Protein 3WZ4 (pdb70)

Solvent-accessible surface area: 51567 Å² total

Radius of gyration: 37.06 Å; Cα contacts (8 Å, |Δi|>4): 2197; chains: 8; bounding box: 114×90×54 Å

Sequence (1079 aa):
HQSDSAVLQWANQAAIAAFTYNFVNYRDELQQASSGFFTAEGWDQFLGALEQSNNLDAVKAKKLVVSAVATRAPIILQKGVLNGRYSWRRVQPILVTYQSASEFTQQNNVVTLITRVSTLNSPRGIGISQFVVGPAHQSDSAVLQWANQAAIAAFTYNFVNYRDELQQASSGFFTAEGWDQFLGALEQSNNLDAVKAKKLVVSAVATRAPIILQKGVLNGRYSWRVQPILVTYQSASEFTQQNNVVTLITRVSTLNSPRGIGISQFVVGPAGSHQSDSAVLQWANQAAIAAFTYNFVNYRDELQQASSGFFTAEGWDQFLGALEQSNNLDAVKAKKLVVSAVATRAPIILQKGVLNGRYSWRVQPILVTYQSASEFTQQNNVVTLITRVSTLNSPRGIGISQFVVGPAQSDSAVLQWANQAAIAAFTYNFVNYRDELQQASSGFFTAEGWDQFLGALEQSNNLDAVKAKKLVVSAVATRAPIILQKGVLNGRYSWRVQPILVTYQSASEFTQQNNVVTLITRVSTLNSPRGIGISQFVVGPAGSHQSDSAVLQWANQAAIAAFTYNFVNYRDELQQASSGFFTAEGWDQFLGALEQSNNLDAVKAKKLVVSAVATRAPIILQKGVLNGRYSWRVQPILVTYQSASEFTQQNNVVTLITRVSTLNSPRGIGISQFVVGPAQSDSAVLQWANQAAIAAFTYNFVNYRDELQQASSGFFTAEGWDQFLGALEQSNNLDAVKAKKLVVSAVATRAPIILQKGVLNGRYSWRVQPILVTYQSASEFTQQNNVVTLITRVSTLNSPRGIGISQFVVGPAGSHQSDSAVLQWANQAAIAAFTYNFVNYRDELQQASSGFFTAEGWDQFLGALEQSNNLDAVKAKKLVVSAVATRAPIILQKGVLNGRYSWRVQPILVTYQSASEFTQQNNVVTLITRVSTLNSPRGIGISQFVVGPASGSHQSDSAVLQWANQAAIAAFTYNFVNYRDELQQASSGFFTAEGWDQFLGALEQSNNLDAVKAKKLVVSAVATRAPIILQKGVLNGRYSWRRVQPILVTYQSASEFTQQNNVVTLITRVSTLNSPRGIGISQFVVGPA

Secondary structure (DSSP, 8-state):
---HHHHHHHHHHHHHHHT-EETTTHHHHHHHTGGGB-HHHHHHHHHHHHHSSHHHHHHHTT-EEEEEESS---EEEEEEETTEEEEEE--EEEEEE-SS-EEEEEEEE--EEE--TTT-TTSEEES---EEE-/---HHHHHHHHHHHHHHHT-EETTTHHHHHHHTGGGB-HHHHHHHHHHHHH-SHHHHHHHTT-EEEEEESS---EEEEEEETTEEEEEE--EEEEEE-SS-EEEEEEEE--EEE--TTT-TTSEEES---EEE-/-----HHHHHHHHHHHHHHHT-EETTTHHHHHHHTGGGB-HHHHHHHHHHHHHS-HHHHHHHTT-EEEEEESS---EEEEEEETTEEEEEE--EEEEEEETTEEEEEEEEE--EEE--TTT-TTSEEES---EEE-/--HHHHHHHHHHHHHHHT-EETTTHHHHHHHTGGGB-HHHHHHHHHHHHH-SHHHHHHHTT-EEEEEESS---EEEEEEETTEEEEEE--EEEEEEETTEEEEEEEEE--EEE--TTT-TTSEEES---EEE-/-----HHHHHHHHHHHHHHHT-EETTTHHHHHHTTGGGB-HHHHHHHHHHHHH-SHHHHHHHTT-EEEEEESS---EEEEEEETTEEEEEE--EEEEEEETTEEEEEEEEE--EEE--TTS-TTSEEES---EEE-/--HHHHHHHHHHHHHHHT-EETTTHHHHHHHTGGGB-HHHHHHHHHHHHHSSHHHHHHHTT-EEEEEESS---EEEEEEETTEEEEEE--EEEEEE-SS-EEEEEEEE--EEE--TTT-TTSEEES---EEE-/-----HHHHHHHHHHHHHHHT-EETTTHHHHHHHTGGGB-HHHHHHHHHHHHHSSHHHHHHHTT-EEEEEESS---EEEEEEETTEEEEEE--EEEEEE-SS-EEEEEEEE--EEE--TTTSTTSEEES---EEE--/-----HHHHHHHHHHHHHHHT-EETTTHHHHHHTTGGGB-HHHHHHHHHHHHHS-HHHHHHHTT-EEEEEESS---EEEEEEETTEEEEEE--EEEEEEETTEEEEEEEEE--EEE--TTT-TTSEEES---EEE-

Foldseek 3Di:
DDDPVRVQVLVQVLVFLLQFAALPCCVVSLVVSCLQADPLANVQSVVVVVVDCVNVCRNVVGWGKGKDDPDGKDFPDWQDDPNWTKTKIKWMWMWTDDPPDTDIFIKMWIMKTADDCVRRVVRMHGNHIDIGGD/DDDPVRVQVLVQVLVQLLFFFALPCVVVSLVVNCLQADPQANVQSVVVVVVDCVNVCRNVVGWGKGKDFPDRKDFPDWQDDPRWTKTKIKWMWMWIDDPPDTDIFIKMWIMKTADDCVRRVVRIHDNHIDMGHD/DVPDDPVGVQVLVQCLVFLLFFAALPCVVVSLVVNCLQADPLANVQVVVVVVVDCVNVCRNVVGWGKGKDFPDGKDFPDWQDDPNWTKTKIKWMKMWIDDPVDIDIAIKMWIMKTADDCVRRVVRIHGNHIDIDHD/DDPVVVQVLVQVLVFLVQFAALPCCVVSLVVNCLQADPQANVQVVVVVVVDCVNVCRNVVGWGKGKDFPDGKDFPDWQDDPRWTKTKIKWMKMWIDDPPDTDIFIKMWIMKTADDCVSRVVRIHDNHIDIGGD/DPADDPVGVQVLVQVLVQLLQFFALPCVVVSLVVNCLQADPQANVQVVVVVVVDCVNVCRNVVGWGKGKDDPDGKDFPDWQDDPNWTKTKIKWMWMWIDDPPDTDIAIKMKIIKTADDCVSHVNRMHGNHIDIGHD/DDPVVVQVLVQVLVFLLQFFALPCCPVSLVVSCLQADPLANVQVVVVVVVDCVNVCRNVVGWGKGKDDPDGKDFPDWQDDPRWTKTKIKWMWMWIDDPPDTDIFIKMKIMKTADDCVRHVVRMHDNHIDIDGD/DPADDDVGVQVLVQVLVQLLQFFALVCCVVSLVVSCLQADPLANVQSVVVVVPDCVNVVRNVVGKGKGKDDPDGKDFPDWQDDPRWTKTKIKWMKMWIDDPVDIDIFIKMWIMKTAADCVRHVNRIHDNHIDMDHPD/DVPDDPVRVQVLVQVLVFLLQFFALPCCVVSLVVNCLQADPQANVQVVVVVVVDCVNVVRNVVGKGKGKDFPDGKDFPDWQDDPNWTKTKIKWMWMWIDDPPDTDIFIKMKIIKTADDCVSRVVRIHDNHIDIGGD

Nearest PDB structures (foldseek):
  3wz4-assembly5_E  TM=1.004E+00  e=9.087E-26  Legionella pneumophila
  5cnl-assembly1_A  TM=9.088E-01  e=1.422E-11  Legionella pneumophila subsp. pneumophila str. Philadelphia 1
  3wz3-assembly1_A  TM=9.152E-01  e=1.422E-11  Plasmid R64
  4nhf-assembly1_B  TM=7.188E-01  e=2.503E-05  Bartonella grahamii as4aup
  8rtd-assembly1_b  TM=7.259E-01  e=4.965E-05  Escherichia coli

B-factor: mean 21.1, std 10.35, range [5.33, 117.61]

InterPro domains:
  IPR021055 Type-IV b secretion system, inner-membrane complex component [PF11393] (27-203)
  IPR021055 Type-IV b secretion system, inner-membrane complex component [cd16385] (74-204)

Structure (mmCIF, N/CA/C/O backbone):
data_3WZ4
#
_entry.id   3WZ4
#
_cell.length_a   145.590
_cell.length_b   207.577
_cell.length_c   58.179
_cell.angle_alpha   90.00
_cell.angle_beta   90.00
_cell.angle_gamma   90.00
#
_symmetry.space_group_name_H-M   'P 21 21 2'
#
loop_
_entity.id
_entity.type
_entity.pdbx_description
1 polymer DotI
2 non-polymer (4R)-2-METHYLPENTANE-2,4-DIOL
3 non-polymer (4S)-2-METHYL-2,4-PENTANEDIOL
4 water water
#
loop_
_atom_site.group_PDB
_atom_site.id
_atom_site.type_symbol
_atom_site.label_atom_id
_atom_site.label_alt_id
_atom_site.label_comp_id
_atom_site.label_asym_id
_atom_site.label_entity_id
_atom_site.label_seq_id
_atom_site.pdbx_PDB_ins_code
_atom_site.Cartn_x
_atom_site.Cartn_y
_atom_site.Cartn_z
_atom_site.occupancy
_atom_site.B_iso_or_equiv
_atom_site.auth_seq_id
_atom_site.auth_comp_id
_atom_site.auth_asym_id
_atom_site.auth_atom_id
_atom_site.pdbx_PDB_model_num
ATOM 1 N N . HIS A 1 3 ? 54.860 110.822 39.356 1.00 56.89 71 HIS A N 1
ATOM 2 C CA . HIS A 1 3 ? 54.697 111.800 38.287 1.00 55.34 71 HIS A CA 1
ATOM 3 C C . HIS A 1 3 ? 54.686 113.228 38.822 1.00 57.31 71 HIS A C 1
ATOM 4 O O . HIS A 1 3 ? 55.035 113.477 39.977 1.00 52.89 71 HIS A O 1
ATOM 19 N N . GLN A 1 5 ? 52.417 117.088 38.893 1.00 44.96 73 GLN A N 1
ATOM 20 C CA . GLN A 1 5 ? 51.078 117.658 38.794 1.00 40.37 73 GLN A CA 1
ATOM 21 C C . GLN A 1 5 ? 51.114 119.180 38.720 1.00 36.24 73 GLN A C 1
ATOM 22 O O . GLN A 1 5 ? 51.825 119.835 39.481 1.00 42.15 73 GLN A O 1
ATOM 28 N N . SER A 1 6 ? 50.340 119.736 37.798 1.00 31.53 74 SER A N 1
ATOM 29 C CA . SER A 1 6 ? 50.192 121.177 37.700 1.00 30.28 74 SER A CA 1
ATOM 30 C C . SER A 1 6 ? 48.843 121.579 38.285 1.00 26.18 74 SER A C 1
ATOM 31 O O . SER A 1 6 ? 47.917 120.771 38.337 1.00 24.20 74 SER A O 1
ATOM 34 N N . ASP A 1 7 ? 48.734 122.822 38.739 1.00 22.01 75 ASP A N 1
ATOM 35 C CA . ASP A 1 7 ? 47.453 123.332 39.209 1.00 20.25 75 ASP A CA 1
ATOM 36 C C . ASP A 1 7 ? 46.403 123.231 38.102 1.00 19.34 75 ASP A C 1
ATOM 37 O O . ASP A 1 7 ? 45.294 122.744 38.327 1.00 16.28 75 ASP A O 1
ATOM 42 N N . SER A 1 8 ? 46.764 123.687 36.907 1.00 19.06 76 SER A N 1
ATOM 43 C CA . SER A 1 8 ? 45.846 123.688 35.772 1.00 21.99 76 SER A CA 1
ATOM 44 C C . SER A 1 8 ? 45.453 122.271 35.381 1.00 22.35 76 SER A C 1
ATOM 45 O O . SER A 1 8 ? 44.303 122.015 35.023 1.00 24.75 76 SER A O 1
ATOM 48 N N . ALA A 1 9 ? 46.409 121.351 35.452 1.00 22.34 77 ALA A N 1
ATOM 49 C CA . ALA A 1 9 ? 46.136 119.951 35.149 1.00 21.97 77 ALA A CA 1
ATOM 50 C C . ALA A 1 9 ? 45.165 119.349 36.158 1.00 23.67 77 ALA A C 1
ATOM 51 O O . ALA A 1 9 ? 44.211 118.666 35.784 1.00 22.18 77 ALA A O 1
ATOM 53 N N . VAL A 1 10 ? 45.421 119.599 37.438 1.00 19.67 78 VAL A N 1
ATOM 54 C CA . VAL A 1 10 ? 44.559 119.102 38.505 1.00 20.47 78 VAL A CA 1
ATOM 55 C C . VAL A 1 10 ? 43.137 119.644 38.356 1.00 15.09 78 VAL A C 1
ATOM 56 O O . VAL A 1 10 ? 42.165 118.935 38.605 1.00 13.69 78 VAL A O 1
ATOM 60 N N . LEU A 1 11 ? 43.022 120.901 37.944 1.00 16.16 79 LEU A N 1
ATOM 61 C CA . LEU A 1 11 ? 41.713 121.514 37.736 1.00 16.32 79 LEU A CA 1
ATOM 62 C C . LEU A 1 11 ? 40.932 120.835 36.608 1.00 16.86 79 LEU A C 1
ATOM 63 O O . LEU A 1 11 ? 39.797 120.407 36.805 1.00 15.74 79 LEU A O 1
ATOM 68 N N . GLN A 1 12 ? 41.541 120.738 35.431 1.00 19.13 80 GLN A N 1
ATOM 69 C CA . GLN A 1 12 ? 40.897 120.071 34.304 1.00 23.81 80 GLN A CA 1
ATOM 70 C C . GLN A 1 12 ? 40.430 118.681 34.713 1.00 21.80 80 GLN A C 1
ATOM 71 O O . GLN A 1 12 ? 39.329 118.252 34.366 1.00 23.25 80 GLN A O 1
ATOM 77 N N . TRP A 1 13 ? 41.274 117.988 35.468 1.00 18.74 81 TRP A N 1
ATOM 78 C CA . TRP A 1 13 ? 40.961 116.652 35.952 1.00 17.45 81 TRP A CA 1
ATOM 79 C C . TRP A 1 13 ? 39.757 116.659 36.899 1.00 20.72 81 TRP A C 1
ATOM 80 O O . TRP A 1 13 ? 38.863 115.817 36.785 1.00 17.84 81 TRP A O 1
ATOM 91 N N . ALA A 1 14 ? 39.742 117.606 37.833 1.00 17.81 82 ALA A N 1
ATOM 92 C CA . ALA A 1 14 ? 38.639 117.734 38.781 1.00 16.21 82 ALA A CA 1
ATOM 93 C C . ALA A 1 14 ? 37.331 118.027 38.050 1.00 14.68 82 ALA A C 1
ATOM 94 O O . ALA A 1 14 ? 36.265 117.556 38.446 1.00 12.98 82 ALA A O 1
ATOM 96 N N . ASN A 1 15 ? 37.428 118.808 36.980 1.00 13.98 83 ASN A N 1
ATOM 97 C CA . ASN A 1 15 ? 36.2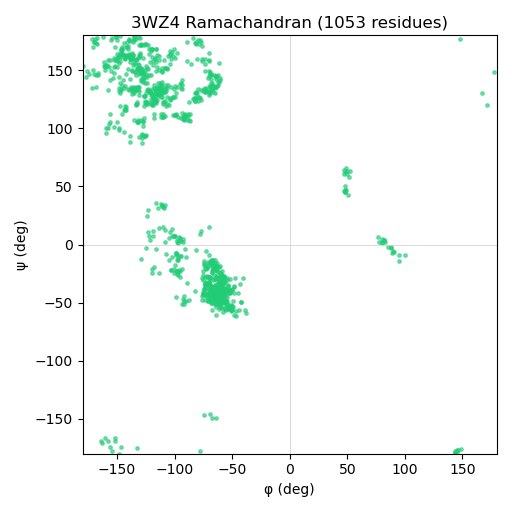87 119.105 36.127 1.00 14.78 83 ASN A CA 1
ATOM 98 C C . ASN A 1 15 ? 35.707 117.826 35.534 1.00 16.26 83 ASN A C 1
ATOM 99 O O . ASN A 1 15 ? 34.495 117.626 35.537 1.00 15.84 83 ASN A O 1
ATOM 104 N N . GLN A 1 16 ? 36.583 116.961 35.031 1.00 16.53 84 GLN A N 1
ATOM 105 C CA . GLN A 1 16 ? 36.163 115.693 34.442 1.00 17.82 84 GLN A CA 1
ATOM 106 C C . GLN A 1 16 ? 35.483 114.801 35.474 1.00 14.74 84 GLN A C 1
ATOM 107 O O . GLN A 1 16 ? 34.418 114.239 35.216 1.00 14.69 84 GLN A O 1
ATOM 113 N N . ALA A 1 17 ? 36.109 114.671 36.640 1.00 12.06 85 ALA A N 1
ATOM 114 C CA . ALA A 1 17 ? 35.598 113.803 37.695 1.00 17.58 85 ALA A CA 1
ATOM 115 C C . ALA A 1 17 ? 34.218 114.250 38.173 1.00 12.77 85 ALA A C 1
ATOM 116 O O . ALA A 1 17 ? 33.331 113.423 38.402 1.00 13.67 85 ALA A O 1
ATOM 118 N N . ALA A 1 18 ? 34.045 115.559 38.321 1.00 11.01 86 ALA A N 1
ATOM 119 C CA . ALA A 1 18 ? 32.779 116.122 38.773 1.00 11.81 86 ALA A CA 1
ATOM 120 C C . ALA A 1 18 ? 31.666 115.822 37.775 1.00 11.90 86 ALA A C 1
ATOM 121 O O . ALA A 1 18 ? 30.587 115.372 38.153 1.00 13.81 86 ALA A O 1
ATOM 123 N N . ILE A 1 19 ? 31.942 116.059 36.496 1.00 13.71 87 ILE A N 1
ATOM 124 C CA . ILE A 1 19 ? 30.963 115.809 35.445 1.00 12.07 87 ILE A CA 1
ATOM 125 C C . ILE A 1 19 ? 30.634 114.321 35.332 1.00 13.10 87 ILE A C 1
ATOM 126 O O . ILE A 1 19 ? 29.470 113.941 35.196 1.00 12.27 87 ILE A O 1
ATOM 131 N N . ALA A 1 20 ? 31.663 113.482 35.393 1.00 13.15 88 ALA A N 1
ATOM 132 C CA . ALA A 1 20 ? 31.478 112.040 35.294 1.00 12.93 88 ALA A CA 1
ATOM 133 C C . ALA A 1 20 ? 30.520 111.524 36.364 1.00 12.13 88 ALA A C 1
ATOM 134 O O . ALA A 1 20 ? 29.709 110.635 36.109 1.00 13.93 88 ALA A O 1
ATOM 136 N N . ALA A 1 21 ? 30.619 112.086 37.564 1.00 10.92 89 ALA A N 1
ATOM 137 C CA . ALA A 1 21 ? 29.767 111.674 38.673 1.00 12.65 89 ALA A CA 1
ATOM 138 C C . ALA A 1 21 ? 28.285 111.942 38.405 1.00 14.81 89 ALA A C 1
ATOM 139 O O . ALA A 1 21 ? 27.419 111.310 39.000 1.00 12.49 89 ALA A O 1
ATOM 141 N N . PHE A 1 22 ? 27.997 112.879 37.508 1.00 12.82 90 PHE A N 1
ATOM 142 C CA . PHE A 1 22 ? 26.614 113.206 37.182 1.00 15.73 90 PHE A CA 1
ATOM 143 C C . PHE A 1 22 ? 26.276 112.853 35.739 1.00 16.98 90 PHE A C 1
ATOM 144 O O . PHE A 1 22 ? 25.453 113.512 35.102 1.00 13.91 90 PHE A O 1
ATOM 152 N N . THR A 1 23 ? 26.918 111.807 35.228 1.00 13.04 91 THR A N 1
ATOM 153 C CA . THR A 1 23 ? 26.672 111.353 33.865 1.00 13.98 91 THR A CA 1
ATOM 154 C C . THR A 1 23 ? 26.363 109.859 33.861 1.00 13.58 91 THR A C 1
ATOM 155 O O . THR A 1 23 ? 27.260 109.033 33.710 1.00 15.32 91 THR A O 1
ATOM 159 N N . TYR A 1 24 ? 25.089 109.522 34.040 1.00 11.64 92 TYR A N 1
ATOM 160 C CA . TYR A 1 24 ? 24.653 108.131 34.086 1.00 12.24 92 TYR A CA 1
ATOM 161 C C . TYR A 1 24 ? 23.145 108.039 33.860 1.00 12.19 92 TYR A C 1
ATOM 162 O O . TYR A 1 24 ? 22.477 109.059 33.691 1.00 11.97 92 TYR A O 1
ATOM 171 N N . ASN A 1 25 ? 22.612 106.821 33.853 1.00 10.07 93 ASN A N 1
ATOM 172 C CA . ASN A 1 25 ? 21.180 106.623 33.632 1.00 12.29 93 ASN A CA 1
ATOM 173 C C . ASN A 1 25 ? 20.656 105.316 34.219 1.00 13.38 93 ASN A C 1
ATOM 174 O O . ASN A 1 25 ? 21.427 104.507 34.738 1.00 11.71 93 ASN A O 1
ATOM 179 N N . PHE A 1 26 ? 19.343 105.113 34.121 1.00 12.73 94 PHE A N 1
ATOM 180 C CA . PHE A 1 26 ? 18.688 103.958 34.736 1.00 13.71 94 PHE A CA 1
ATOM 181 C C . PHE A 1 26 ? 19.200 102.621 34.200 1.00 12.49 94 PHE A C 1
ATOM 182 O O . PHE A 1 26 ? 19.033 101.584 34.838 1.00 11.93 94 PHE A O 1
ATOM 190 N N . VAL A 1 27 ? 19.842 102.650 33.038 1.00 13.41 95 VAL A N 1
ATOM 191 C CA . VAL A 1 27 ? 20.359 101.424 32.440 1.00 10.45 95 VAL A CA 1
ATOM 192 C C . VAL A 1 27 ? 21.818 101.152 32.807 1.00 12.81 95 VAL A C 1
ATOM 193 O O . VAL A 1 27 ? 22.152 100.060 33.263 1.00 14.66 95 VAL A O 1
ATOM 197 N N . ASN A 1 28 ? 22.683 102.146 32.622 1.00 13.73 96 ASN A N 1
ATOM 198 C CA . ASN A 1 28 ? 24.126 101.929 32.753 1.00 15.69 96 ASN A CA 1
ATOM 199 C C . ASN A 1 28 ? 24.743 102.275 34.111 1.00 13.88 96 ASN A C 1
ATOM 200 O O . ASN A 1 28 ? 25.961 102.219 34.268 1.00 15.48 96 ASN A O 1
ATOM 205 N N . TYR A 1 29 ? 23.913 102.618 35.090 1.00 12.27 97 TYR A N 1
ATOM 206 C CA . TYR A 1 29 ? 24.417 103.150 36.360 1.00 15.79 97 TYR A CA 1
ATOM 207 C C . TYR A 1 29 ? 25.522 102.315 37.018 1.00 15.24 97 TYR A C 1
ATOM 208 O O . TYR A 1 29 ? 26.462 102.868 37.584 1.00 15.81 97 TYR A O 1
ATOM 217 N N . ARG A 1 30 ? 25.415 100.993 36.948 1.00 15.62 98 ARG A N 1
ATOM 218 C CA . ARG A 1 30 ? 26.408 100.131 37.583 1.00 18.07 98 ARG A CA 1
ATOM 219 C C . ARG A 1 30 ? 27.774 100.203 36.891 1.00 18.66 98 ARG A C 1
ATOM 220 O O . ARG A 1 30 ? 28.810 100.243 37.554 1.00 18.25 98 ARG A O 1
ATOM 228 N N . ASP A 1 31 ? 27.767 100.219 35.561 1.00 20.30 99 ASP A N 1
ATOM 229 C CA . ASP A 1 31 ? 28.999 100.332 34.783 1.00 19.32 99 ASP A CA 1
ATOM 230 C C . ASP A 1 31 ? 29.632 101.696 35.001 1.00 18.29 99 ASP A C 1
ATOM 231 O O . ASP A 1 31 ? 30.829 101.800 35.268 1.00 17.66 99 ASP A O 1
ATOM 236 N N . GLU A 1 32 ? 28.821 102.742 34.874 1.00 17.76 100 GLU A N 1
ATOM 237 C CA . GLU A 1 32 ? 29.297 104.104 35.078 1.00 21.07 100 GLU A CA 1
ATOM 238 C C . GLU A 1 32 ? 29.801 104.299 36.498 1.00 19.59 100 GLU A C 1
ATOM 239 O O . GLU A 1 32 ? 30.871 104.863 36.706 1.00 24.46 100 GLU A O 1
ATOM 245 N N . LEU A 1 33 ? 29.026 103.831 37.472 1.00 22.83 101 LEU A N 1
ATOM 246 C CA . LEU A 1 33 ? 29.459 103.857 38.863 1.00 24.23 101 LEU A CA 1
ATOM 247 C C . LEU A 1 33 ? 30.877 103.342 38.991 1.00 20.01 101 LEU A C 1
ATOM 248 O O . LEU A 1 33 ? 31.764 104.034 39.488 1.00 24.85 101 LEU A O 1
ATOM 253 N N . GLN A 1 34 ? 31.078 102.114 38.531 1.00 21.88 102 GLN A N 1
ATOM 254 C CA A GLN A 1 34 ? 32.364 101.468 38.720 0.50 21.45 102 GLN A CA 1
ATOM 255 C CA B GLN A 1 34 ? 32.351 101.409 38.648 0.50 21.45 102 GLN A CA 1
ATOM 256 C C . GLN A 1 34 ? 33.485 102.099 37.894 1.00 20.31 102 GLN A C 1
ATOM 257 O O . GLN A 1 34 ? 34.633 102.122 38.342 1.00 21.32 102 GLN A O 1
ATOM 268 N N . ALA A 1 35 ? 33.157 102.635 36.721 1.00 16.22 103 ALA A N 1
ATOM 269 C CA . ALA A 1 35 ? 34.165 103.259 35.868 1.00 17.80 103 ALA A CA 1
ATOM 270 C C . ALA A 1 35 ? 34.792 104.480 36.530 1.00 17.10 103 ALA A C 1
ATOM 271 O O . ALA A 1 35 ? 35.849 104.947 36.113 1.00 17.31 103 ALA A O 1
ATOM 273 N N . SER A 1 36 ? 34.143 104.991 37.569 1.00 18.53 104 SER A N 1
ATOM 274 C CA . SER A 1 36 ? 34.609 106.215 38.211 1.00 20.12 104 SER A CA 1
ATOM 275 C C . SER A 1 36 ? 35.501 105.964 39.425 1.00 14.40 104 SER A C 1
ATOM 276 O O . SER A 1 36 ? 36.107 106.895 39.945 1.00 13.51 104 SER A O 1
ATOM 279 N N . SER A 1 37 ? 35.581 104.714 39.873 1.00 14.59 105 SER A N 1
ATOM 280 C CA . SER A 1 37 ? 36.351 104.385 41.072 1.00 13.89 105 SER A CA 1
ATOM 281 C C . SER A 1 37 ? 37.814 104.816 40.959 1.00 11.88 105 SER A C 1
ATOM 282 O O . SER A 1 37 ? 38.470 105.089 41.966 1.00 11.92 105 SER A O 1
ATOM 285 N N . GLY A 1 38 ? 38.316 104.883 39.732 1.00 10.57 106 GLY A N 1
ATOM 286 C CA . GLY A 1 38 ? 39.696 105.261 39.490 1.00 12.76 106 GLY A CA 1
ATOM 287 C C . GLY A 1 38 ? 40.003 106.705 39.842 1.00 14.77 106 GLY A C 1
ATOM 288 O O . GLY A 1 38 ? 41.155 107.054 40.098 1.00 14.95 106 GLY A O 1
ATOM 289 N N . PHE A 1 39 ? 38.974 107.547 39.852 1.00 11.74 107 PHE A N 1
ATOM 290 C CA . PHE A 1 39 ? 39.132 108.948 40.220 1.00 11.36 107 PHE A CA 1
ATOM 291 C C . PHE A 1 39 ? 39.384 109.100 41.715 1.00 13.02 107 PHE A C 1
ATOM 292 O O . PHE A 1 39 ? 39.881 110.131 42.165 1.00 14.83 107 PHE A O 1
ATOM 300 N N . PHE A 1 40 ? 39.032 108.075 42.483 1.00 10.88 108 PHE A N 1
ATOM 301 C CA . PHE A 1 40 ? 39.002 108.198 43.937 1.00 10.41 108 PHE A CA 1
ATOM 302 C C . PHE A 1 40 ? 40.140 107.476 44.645 1.00 8.87 108 PHE A C 1
ATOM 303 O O . PHE A 1 40 ? 40.663 106.480 44.153 1.00 8.49 108 PHE A O 1
ATOM 311 N N . THR A 1 41 ? 40.516 107.997 45.808 1.00 12.15 109 THR A N 1
ATOM 312 C CA . THR A 1 41 ? 41.450 107.314 46.688 1.00 12.41 109 THR A CA 1
ATOM 313 C C . THR A 1 41 ? 40.682 106.289 47.511 1.00 10.90 109 THR A C 1
ATOM 314 O O . THR A 1 41 ? 39.452 106.242 47.464 1.00 10.12 109 THR A O 1
ATOM 318 N N . ALA A 1 42 ? 41.409 105.478 48.271 1.00 12.59 110 ALA A N 1
ATOM 319 C CA . ALA A 1 42 ? 40.793 104.460 49.112 1.00 14.48 110 ALA A CA 1
ATOM 320 C C . ALA A 1 42 ? 39.674 105.056 49.961 1.00 12.23 110 ALA A C 1
ATOM 321 O O . ALA A 1 42 ? 38.530 104.608 49.898 1.00 11.33 110 ALA A O 1
ATOM 323 N N . GLU A 1 43 ? 40.004 106.076 50.747 1.00 12.11 111 GLU A N 1
ATOM 324 C CA . GLU A 1 43 ? 39.016 106.698 51.626 1.00 15.93 111 GLU A CA 1
ATOM 325 C C . GLU A 1 43 ? 37.993 107.531 50.851 1.00 13.16 111 GLU A C 1
ATOM 326 O O . GLU A 1 43 ? 36.854 107.694 51.288 1.00 12.34 111 GLU A O 1
ATOM 332 N N . GLY A 1 44 ? 38.402 108.055 49.700 1.00 12.31 112 GLY A N 1
ATOM 333 C CA . GLY A 1 44 ? 37.509 108.843 48.872 1.00 12.11 112 GLY A CA 1
ATOM 334 C C . GLY A 1 44 ? 36.390 107.998 48.294 1.00 11.21 112 GLY A C 1
ATOM 335 O O . GLY A 1 44 ? 35.240 108.433 48.219 1.00 11.71 112 GLY A O 1
ATOM 336 N N . TRP A 1 45 ? 36.731 106.780 47.893 1.00 11.09 113 TRP A N 1
ATOM 337 C CA . TRP A 1 45 ? 35.764 105.857 47.308 1.00 10.99 113 TRP A CA 1
ATOM 338 C C . TRP A 1 45 ? 34.721 105.431 48.338 1.00 11.45 113 TRP A C 1
ATOM 339 O O . TRP A 1 45 ? 33.538 105.316 48.024 1.00 11.18 113 TRP A O 1
ATOM 350 N N . ASP A 1 46 ? 35.162 105.208 49.572 1.00 10.96 114 ASP A N 1
ATOM 351 C CA . ASP A 1 46 ? 34.245 104.859 50.653 1.00 12.11 114 ASP A CA 1
ATOM 352 C C . ASP A 1 46 ? 33.252 105.987 50.924 1.00 12.84 114 ASP A C 1
ATOM 353 O O . ASP A 1 46 ? 32.054 105.749 51.075 1.00 14.43 114 ASP A O 1
ATOM 358 N N . GLN A 1 47 ? 33.759 107.214 50.985 1.00 12.39 115 GLN A N 1
ATOM 359 C CA . GLN A 1 47 ? 32.924 108.377 51.258 1.00 13.69 115 GLN A CA 1
ATOM 360 C C . GLN A 1 47 ? 31.963 108.647 50.104 1.00 14.81 115 GLN A C 1
ATOM 361 O O . GLN A 1 47 ? 30.795 108.974 50.316 1.00 16.54 115 GLN A O 1
ATOM 367 N N . PHE A 1 48 ? 32.458 108.505 48.880 1.00 15.05 116 PHE A N 1
ATOM 368 C CA . PHE A 1 48 ? 31.628 108.710 47.699 1.00 14.25 116 PHE A CA 1
ATOM 369 C C . PHE A 1 48 ? 30.507 107.679 47.638 1.00 15.96 116 PHE A C 1
ATOM 370 O O . PHE A 1 48 ? 29.362 108.016 47.337 1.00 16.12 116 PHE A O 1
ATOM 378 N N . LEU A 1 49 ? 30.837 106.422 47.924 1.00 14.59 117 LEU A N 1
ATOM 379 C CA . LEU A 1 49 ? 29.828 105.367 47.968 1.00 16.60 117 LEU A CA 1
ATOM 380 C C . LEU A 1 49 ? 28.802 105.628 49.067 1.00 15.66 117 LEU A C 1
ATOM 381 O O . LEU A 1 49 ? 27.607 105.418 48.872 1.00 17.45 117 LEU A O 1
ATOM 386 N N . GLY A 1 50 ? 29.278 106.087 50.222 1.00 17.80 118 GLY A N 1
ATOM 387 C CA . GLY A 1 50 ? 28.405 106.407 51.338 1.00 19.96 118 GLY A CA 1
ATOM 388 C C . GLY A 1 50 ? 27.449 107.541 51.013 1.00 23.03 118 GLY A C 1
ATOM 389 O O . GLY A 1 50 ? 26.281 107.522 51.408 1.00 23.60 118 GLY A O 1
ATOM 390 N N . ALA A 1 51 ? 27.949 108.537 50.290 1.00 18.94 119 ALA A N 1
ATOM 391 C CA . ALA A 1 51 ? 27.121 109.656 49.871 1.00 20.61 119 ALA A CA 1
ATOM 392 C C . ALA A 1 51 ? 26.061 109.170 48.894 1.00 22.88 119 ALA A C 1
ATOM 393 O O . ALA A 1 51 ? 24.931 109.655 48.893 1.00 23.62 119 ALA A O 1
ATOM 395 N N . LEU A 1 52 ? 26.433 108.200 48.067 1.00 22.25 120 LEU A N 1
ATOM 396 C CA . LEU A 1 52 ? 25.527 107.661 47.061 1.00 21.47 120 LEU A CA 1
ATOM 397 C C . LEU A 1 52 ? 24.368 106.899 47.706 1.00 25.35 120 LEU A C 1
ATOM 398 O O . LEU A 1 52 ? 23.234 106.955 47.230 1.00 23.91 120 LEU A O 1
ATOM 403 N N . GLU A 1 53 ? 24.655 106.186 48.789 1.00 24.51 121 GLU A N 1
ATOM 404 C CA . GLU A 1 53 ? 23.628 105.404 49.465 1.00 27.89 121 GLU A CA 1
ATOM 405 C C . GLU A 1 53 ? 22.678 106.294 50.265 1.00 30.44 121 GLU A C 1
ATOM 406 O O . GLU A 1 53 ? 21.473 106.046 50.307 1.00 34.32 121 GLU A O 1
ATOM 412 N N . GLN A 1 54 ? 23.223 107.333 50.889 1.00 26.36 122 GLN A N 1
ATOM 413 C CA . GLN A 1 54 ? 22.415 108.244 51.697 1.00 31.24 122 GLN A CA 1
ATOM 414 C C . GLN A 1 54 ? 21.448 109.060 50.848 1.00 31.67 122 GLN A C 1
ATOM 415 O O . GLN A 1 54 ? 20.295 109.262 51.228 1.00 34.53 122 GLN A O 1
ATOM 421 N N . SER A 1 55 ? 21.918 109.527 49.697 1.00 29.14 123 SER A N 1
ATOM 422 C CA . SER A 1 55 ? 21.050 110.237 48.771 1.00 31.73 123 SER A CA 1
ATOM 423 C C . SER A 1 55 ? 20.060 109.259 48.148 1.00 32.46 123 SER A C 1
ATOM 424 O O . SER A 1 55 ? 20.296 108.051 48.123 1.00 32.70 123 SER A O 1
ATOM 427 N N . ASN A 1 56 ? 18.949 109.784 47.649 1.00 33.74 124 ASN A N 1
ATOM 428 C CA . ASN A 1 56 ? 17.929 108.948 47.032 1.00 35.99 124 ASN A CA 1
ATOM 429 C C . ASN A 1 56 ? 18.053 108.950 45.513 1.00 35.08 124 ASN A C 1
ATOM 430 O O . ASN A 1 56 ? 17.368 108.192 44.825 1.00 33.93 124 ASN A O 1
ATOM 435 N N . ASN A 1 57 ? 18.936 109.807 45.008 1.00 31.52 125 ASN A N 1
ATOM 436 C CA . ASN A 1 57 ? 19.117 110.015 43.573 1.00 29.12 125 ASN A CA 1
ATOM 437 C C . ASN A 1 57 ? 19.005 108.750 42.724 1.00 21.67 125 ASN A C 1
ATOM 438 O O . ASN A 1 57 ? 18.154 108.663 41.839 1.00 23.72 125 ASN A O 1
ATOM 443 N N . LEU A 1 58 ? 19.861 107.772 42.999 1.00 19.52 126 LEU A N 1
ATOM 444 C CA . LEU A 1 58 ? 19.875 106.535 42.222 1.00 24.70 126 LEU A CA 1
ATOM 445 C C . LEU A 1 58 ? 18.517 105.835 42.225 1.00 24.53 126 LEU A C 1
ATOM 446 O O . LEU A 1 58 ? 18.144 105.192 41.242 1.00 25.04 126 LEU A O 1
ATOM 451 N N . ASP A 1 59 ? 17.784 105.960 43.329 1.00 24.80 127 ASP A N 1
ATOM 452 C CA . ASP A 1 59 ? 16.468 105.336 43.448 1.00 24.64 127 ASP A CA 1
ATOM 453 C C . ASP A 1 59 ? 15.452 105.994 42.526 1.00 21.23 127 ASP A C 1
ATOM 454 O O . ASP A 1 59 ? 14.623 105.314 41.920 1.00 19.36 127 ASP A O 1
ATOM 459 N N . ALA A 1 60 ? 15.522 107.317 42.422 1.00 21.37 128 ALA A N 1
ATOM 460 C CA . ALA A 1 60 ? 14.614 108.069 41.562 1.00 21.43 128 ALA A CA 1
ATOM 461 C C . ALA A 1 60 ? 14.968 107.903 40.086 1.00 21.22 128 ALA A C 1
ATOM 462 O O . ALA A 1 60 ? 14.086 107.821 39.228 1.00 21.29 128 ALA A O 1
ATOM 464 N N . VAL A 1 61 ? 16.263 107.863 39.795 1.00 21.32 129 VAL A N 1
ATOM 465 C CA . VAL A 1 61 ? 16.724 107.665 38.429 1.00 18.28 129 VAL A CA 1
ATOM 466 C C . VAL A 1 61 ? 16.207 106.339 37.884 1.00 19.50 129 VAL A C 1
ATOM 467 O O . VAL A 1 61 ? 15.702 106.276 36.764 1.00 19.31 129 VAL A O 1
ATOM 471 N N . LYS A 1 62 ? 16.328 105.285 38.685 1.00 17.59 130 LYS A N 1
ATOM 472 C CA . LYS A 1 62 ? 15.833 103.967 38.300 1.00 19.56 130 LYS A CA 1
ATOM 473 C C . LYS A 1 62 ? 14.308 103.943 38.224 1.00 20.80 130 LYS A C 1
ATOM 474 O O . LYS A 1 62 ? 13.737 103.475 37.239 1.00 22.68 130 LYS A O 1
ATOM 480 N N . ALA A 1 63 ? 13.655 104.454 39.262 1.00 21.61 131 ALA A N 1
ATOM 481 C CA . ALA A 1 63 ? 12.196 104.452 39.327 1.00 22.85 131 ALA A CA 1
ATOM 482 C C . ALA A 1 63 ? 11.566 105.220 38.167 1.00 20.94 131 ALA A C 1
ATOM 483 O O . ALA A 1 63 ? 10.640 104.733 37.520 1.00 21.35 131 ALA A O 1
ATOM 485 N N . LYS A 1 64 ? 12.070 106.423 37.912 1.00 18.34 132 LYS A N 1
ATOM 486 C CA . LYS A 1 64 ? 11.535 107.262 36.846 1.00 20.60 132 LYS A CA 1
ATOM 487 C C . LYS A 1 64 ? 12.288 107.053 35.534 1.00 18.85 132 LYS A C 1
ATOM 488 O O . LYS A 1 64 ? 12.002 107.705 34.530 1.00 17.16 132 LYS A O 1
ATOM 494 N N . LYS A 1 65 ? 13.250 106.136 35.555 1.00 18.89 133 LYS A N 1
ATOM 495 C CA . LYS A 1 65 ? 14.018 105.794 34.363 1.00 18.29 133 LYS A CA 1
ATOM 496 C C . LYS A 1 65 ? 14.544 107.035 33.647 1.00 17.19 133 LYS A C 1
ATOM 497 O O . LYS A 1 65 ? 14.154 107.332 32.515 1.00 15.25 133 LYS A O 1
ATOM 503 N N . LEU A 1 66 ? 15.441 107.748 34.319 1.00 14.11 134 LEU A N 1
ATOM 504 C CA . LEU A 1 66 ? 15.966 109.008 3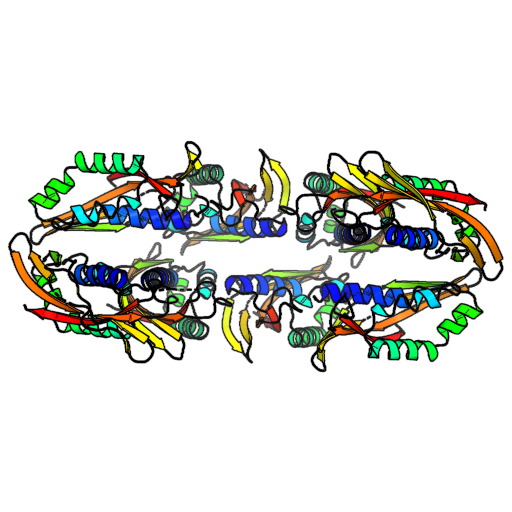3.806 1.00 17.06 134 LEU A CA 1
ATOM 505 C C . LEU A 1 66 ? 17.375 108.873 33.244 1.00 13.97 134 LEU A C 1
ATOM 506 O O . LEU A 1 66 ? 18.060 107.874 33.463 1.00 12.83 134 LEU A O 1
ATOM 511 N N . VAL A 1 67 ? 17.796 109.901 32.519 1.00 14.04 135 VAL A N 1
ATOM 512 C CA . VAL A 1 67 ? 19.174 110.023 32.080 1.00 10.86 135 VAL A CA 1
ATOM 513 C C . VAL A 1 67 ? 19.758 111.255 32.750 1.00 14.52 135 VAL A C 1
ATOM 514 O O . VAL A 1 67 ? 19.204 112.350 32.639 1.00 17.11 135 VAL A O 1
ATOM 518 N N . VAL A 1 68 ? 20.864 111.078 33.461 1.00 10.91 136 VAL A N 1
ATOM 519 C CA . VAL A 1 68 ? 21.494 112.191 34.157 1.00 12.18 136 VAL A CA 1
ATOM 520 C C . VAL A 1 68 ? 22.685 112.739 33.380 1.00 12.61 136 VAL A C 1
ATOM 521 O O . VAL A 1 68 ? 23.526 111.983 32.896 1.00 12.04 136 VAL A O 1
ATOM 525 N N . SER A 1 69 ? 22.744 114.061 33.261 1.00 12.66 137 SER A N 1
ATOM 526 C CA . SER A 1 69 ? 23.861 114.730 32.609 1.00 13.26 137 SER A CA 1
ATOM 527 C C . SER A 1 69 ? 24.200 116.003 33.367 1.00 14.42 137 SER A C 1
ATOM 528 O O . SER A 1 69 ? 23.459 116.416 34.259 1.00 13.98 137 SER A O 1
ATOM 531 N N . ALA A 1 70 ? 25.321 116.621 33.017 1.00 14.09 138 ALA A N 1
ATOM 532 C CA . ALA A 1 70 ? 25.741 117.851 33.679 1.00 14.79 138 ALA A CA 1
ATOM 533 C C . ALA A 1 70 ? 26.752 118.636 32.855 1.00 14.28 138 ALA A C 1
ATOM 534 O O . ALA A 1 70 ? 27.478 118.074 32.036 1.00 17.62 138 ALA A O 1
ATOM 536 N N . VAL A 1 71 ? 26.790 119.943 33.081 1.00 15.23 139 VAL A N 1
ATOM 537 C CA . VAL A 1 71 ? 27.769 120.806 32.437 1.00 17.28 139 VAL A CA 1
ATOM 538 C C . VAL A 1 71 ? 28.320 121.780 33.465 1.00 17.22 139 VAL A C 1
ATOM 539 O O . VAL A 1 71 ? 27.618 122.160 34.405 1.00 15.66 139 VAL A O 1
ATOM 543 N N . ALA A 1 72 ? 29.577 122.176 33.292 1.00 16.01 140 ALA A N 1
ATOM 544 C CA . ALA A 1 72 ? 30.197 123.140 34.193 1.00 17.25 140 ALA A CA 1
ATOM 545 C C . ALA A 1 72 ? 29.583 124.523 34.005 1.00 19.93 140 ALA A C 1
ATOM 546 O O . ALA A 1 72 ? 29.486 125.020 32.884 1.00 18.09 140 ALA A O 1
ATOM 548 N N . THR A 1 73 ? 29.162 125.133 35.109 1.00 19.32 141 THR A N 1
ATOM 549 C CA . THR A 1 73 ? 28.558 126.462 35.078 1.00 19.60 141 THR A CA 1
ATOM 550 C C . THR A 1 73 ? 29.623 127.552 35.050 1.00 22.19 141 THR A C 1
ATOM 551 O O . THR A 1 73 ? 29.487 128.552 34.344 1.00 22.38 141 THR A O 1
ATOM 555 N N . ARG A 1 74 ? 30.682 127.349 35.825 1.00 17.34 142 ARG A N 1
ATOM 556 C CA . ARG A 1 74 ? 31.835 128.239 35.816 1.00 18.96 142 ARG A CA 1
ATOM 557 C C . ARG A 1 74 ? 33.114 127.419 35.928 1.00 21.13 142 ARG A C 1
ATOM 558 O O . ARG A 1 74 ? 33.068 126.220 36.206 1.00 16.69 142 ARG A O 1
ATOM 566 N N . ALA A 1 75 ? 34.252 128.061 35.698 1.00 18.93 143 ALA A N 1
ATOM 567 C CA . ALA A 1 75 ? 35.534 127.377 35.793 1.00 19.13 143 ALA A CA 1
ATOM 568 C C . ALA A 1 75 ? 35.789 126.905 37.221 1.00 15.47 143 ALA A C 1
ATOM 569 O O . ALA A 1 75 ? 35.390 127.568 38.182 1.00 15.44 143 ALA A O 1
ATOM 571 N N . PRO A 1 76 ? 36.444 125.745 37.362 1.00 16.00 144 PRO A N 1
ATOM 572 C CA . PRO A 1 76 ? 36.821 125.237 38.683 1.00 14.02 144 PRO A CA 1
ATOM 573 C C . PRO A 1 76 ? 37.920 126.098 39.287 1.00 15.83 144 PRO A C 1
ATOM 574 O O . PRO A 1 76 ? 38.775 126.598 38.555 1.00 17.14 144 PRO A O 1
ATOM 578 N N . ILE A 1 77 ? 37.892 126.273 40.603 1.00 11.97 145 ILE A N 1
ATOM 579 C CA . ILE A 1 77 ? 38.899 127.082 41.277 1.00 15.00 145 ILE A CA 1
ATOM 580 C C . ILE A 1 77 ? 39.544 126.322 42.429 1.00 14.20 145 ILE A C 1
ATOM 581 O O . ILE A 1 77 ? 38.909 125.486 43.070 1.00 11.06 145 ILE A O 1
ATOM 586 N N . ILE A 1 78 ? 40.816 126.609 42.677 1.00 13.43 146 ILE A N 1
ATOM 587 C CA . ILE A 1 78 ? 41.501 126.064 43.839 1.00 12.24 146 ILE A CA 1
ATOM 588 C C . ILE A 1 78 ? 41.256 126.983 45.027 1.00 11.94 146 ILE A C 1
ATOM 589 O O . ILE A 1 78 ? 41.721 128.120 45.042 1.00 10.92 146 ILE A O 1
ATOM 594 N N . LEU A 1 79 ? 40.502 126.495 46.007 1.00 13.12 147 LEU A N 1
ATOM 595 C CA . LEU A 1 79 ? 40.229 127.260 47.217 1.00 11.67 147 LEU A CA 1
ATOM 596 C C . LEU A 1 79 ? 41.472 127.306 48.094 1.00 14.28 147 LEU A C 1
ATOM 597 O O . LEU A 1 79 ? 41.740 128.301 48.769 1.00 12.18 147 LEU A O 1
ATOM 602 N N . GLN A 1 80 ? 42.230 126.215 48.077 1.00 14.72 148 GLN A N 1
ATOM 603 C CA . GLN A 1 80 ? 43.404 126.088 48.925 1.00 12.59 148 GLN A CA 1
ATOM 604 C C . GLN A 1 80 ? 44.224 124.878 48.496 1.00 11.92 148 GLN A C 1
ATOM 605 O O . GLN A 1 80 ? 43.672 123.871 48.055 1.00 10.93 148 GLN A O 1
ATOM 611 N N . LYS A 1 81 ? 45.543 124.986 48.615 1.00 8.91 149 LYS A N 1
ATOM 612 C CA . LYS A 1 81 ? 46.427 123.867 48.323 1.00 10.54 149 LYS A CA 1
ATOM 613 C C . LYS A 1 81 ? 47.540 123.784 49.358 1.00 13.43 149 LYS A C 1
ATOM 614 O O . LYS A 1 81 ? 47.816 124.754 50.063 1.00 11.74 149 LYS A O 1
ATOM 620 N N . GLY A 1 82 ? 48.166 122.616 49.452 1.00 13.08 150 GLY A N 1
ATOM 621 C CA . GLY A 1 82 ? 49.235 122.402 50.408 1.00 14.02 150 GLY A CA 1
ATOM 622 C C . GLY A 1 82 ? 49.303 120.974 50.914 1.00 14.05 150 GLY A C 1
ATOM 623 O O . GLY A 1 82 ? 48.549 120.105 50.475 1.00 12.30 150 GLY A O 1
ATOM 624 N N . VAL A 1 83 ? 50.212 120.736 51.852 1.00 13.70 151 VAL A N 1
ATOM 625 C CA . VAL A 1 83 ? 50.431 119.399 52.375 1.00 15.64 151 VAL A CA 1
ATOM 626 C C . VAL A 1 83 ? 49.432 119.036 53.467 1.00 18.52 151 VAL A C 1
ATOM 627 O O . VAL A 1 83 ? 49.271 119.764 54.448 1.00 18.83 151 VAL A O 1
ATOM 631 N N . LEU A 1 84 ? 48.758 117.906 53.280 1.00 16.52 152 LEU A N 1
ATOM 632 C CA . LEU A 1 84 ? 47.899 117.341 54.312 1.00 17.85 152 LEU A CA 1
ATOM 633 C C . LEU A 1 84 ? 48.315 115.902 54.585 1.00 17.20 152 LEU A C 1
ATOM 634 O O . LEU A 1 84 ? 48.351 115.073 53.673 1.00 14.65 152 LEU A O 1
ATOM 639 N N . ASN A 1 85 ? 48.638 115.617 55.843 1.00 16.14 153 ASN A N 1
ATOM 640 C CA . ASN A 1 85 ? 49.058 114.281 56.253 1.00 15.92 153 ASN A CA 1
ATOM 641 C C . ASN A 1 85 ? 50.125 113.683 55.339 1.00 19.15 153 ASN A C 1
ATOM 642 O O . ASN A 1 85 ? 50.032 112.523 54.932 1.00 16.93 153 ASN A O 1
ATOM 647 N N . GLY A 1 86 ? 51.131 114.490 55.014 1.00 17.09 154 GLY A N 1
ATOM 648 C CA . GLY A 1 86 ? 52.273 114.027 54.249 1.00 16.32 154 GLY A CA 1
ATOM 649 C C . GLY A 1 86 ? 52.058 113.973 52.749 1.00 17.60 154 GLY A C 1
ATOM 650 O O . GLY A 1 86 ? 52.938 113.532 52.012 1.00 20.84 154 GLY A O 1
ATOM 651 N N . ARG A 1 87 ? 50.896 114.424 52.289 1.00 13.99 155 ARG A N 1
ATOM 652 C CA . ARG A 1 87 ? 50.591 114.385 50.862 1.00 16.87 155 ARG A CA 1
ATOM 653 C C . ARG A 1 87 ? 50.072 115.728 50.349 1.00 17.18 155 ARG A C 1
ATOM 654 O O . ARG A 1 87 ? 49.150 116.310 50.922 1.00 12.95 155 ARG A O 1
ATOM 662 N N . TYR A 1 88 ? 50.674 116.219 49.269 1.00 12.84 156 TYR A N 1
ATOM 663 C CA . TYR A 1 88 ? 50.252 117.486 48.691 1.00 14.17 156 TYR A CA 1
ATOM 664 C C . TYR A 1 88 ? 48.813 117.373 48.214 1.00 13.44 156 TYR A C 1
ATOM 665 O O . TYR A 1 88 ? 48.428 116.369 47.614 1.00 14.32 156 TYR A O 1
ATOM 674 N N . SER A 1 89 ? 48.018 118.404 48.483 1.00 10.67 157 SER A N 1
ATOM 675 C CA . SER A 1 89 ? 46.588 118.339 48.219 1.00 11.50 157 SER A CA 1
ATOM 676 C C . SER A 1 89 ? 46.022 119.627 47.626 1.00 11.53 157 SER A C 1
ATOM 677 O O . SER A 1 89 ? 46.638 120.687 47.708 1.00 11.37 157 SER A O 1
ATOM 680 N N . TRP A 1 90 ? 44.838 119.514 47.036 1.00 11.84 158 TRP A N 1
ATOM 681 C CA . TRP A 1 90 ? 44.142 120.642 46.437 1.00 11.43 158 TRP A CA 1
ATOM 682 C C . TRP A 1 90 ? 42.672 120.584 46.802 1.00 13.67 158 TRP A C 1
ATOM 683 O O . TRP A 1 90 ? 42.026 119.550 46.629 1.00 14.65 158 TRP A O 1
ATOM 694 N N . ARG A 1 91 ? 42.133 121.688 47.304 1.00 12.72 159 ARG A N 1
ATOM 695 C CA A ARG A 1 91 ? 40.693 121.780 47.508 0.50 15.00 159 ARG A CA 1
ATOM 696 C CA B ARG A 1 91 ? 40.698 121.787 47.512 0.50 14.99 159 ARG A CA 1
ATOM 697 C C . ARG A 1 91 ? 40.085 122.525 46.326 1.00 12.59 159 ARG A C 1
ATOM 698 O O . ARG A 1 91 ? 40.283 123.730 46.167 1.00 13.30 159 ARG A O 1
ATOM 713 N N . VAL A 1 92 ? 39.358 121.790 45.489 1.00 9.57 160 VAL A N 1
ATOM 714 C CA . VAL A 1 92 ? 38.811 122.334 44.250 1.00 10.87 160 VAL A CA 1
ATOM 715 C C . VAL A 1 92 ? 37.289 122.446 44.262 1.00 13.33 160 VAL A C 1
ATOM 716 O O . VAL A 1 92 ? 36.591 121.522 44.673 1.00 13.21 160 VAL A O 1
ATOM 720 N N . GLN A 1 93 ? 36.784 123.580 43.789 1.00 12.14 161 GLN A N 1
ATOM 721 C CA . GLN A 1 93 ? 35.353 123.834 43.778 1.00 14.71 161 GLN A CA 1
ATOM 722 C C . GLN A 1 93 ? 34.875 124.226 42.384 1.00 15.48 161 GLN A C 1
ATOM 723 O O . GLN A 1 93 ? 35.545 124.979 41.677 1.00 14.34 161 GLN A O 1
ATOM 737 N N . PRO A 1 95 ? 30.937 124.935 40.213 1.00 19.79 163 PRO A N 1
ATOM 738 C CA . PRO A 1 95 ? 29.477 124.914 40.100 1.00 18.17 163 PRO A CA 1
ATOM 739 C C . PRO A 1 95 ? 29.043 124.192 38.827 1.00 14.20 163 PRO A C 1
ATOM 740 O O . PRO A 1 95 ? 29.714 124.295 37.802 1.00 17.94 163 PRO A O 1
ATOM 744 N N . ILE A 1 96 ? 27.932 123.469 38.892 1.00 13.48 164 ILE A N 1
ATOM 745 C CA . ILE A 1 96 ? 27.455 122.717 37.739 1.00 17.59 164 ILE A CA 1
ATOM 746 C C . ILE A 1 96 ? 25.943 122.814 37.588 1.00 18.19 164 ILE A C 1
ATOM 747 O O . ILE A 1 96 ? 25.231 123.134 38.541 1.00 16.59 164 ILE A O 1
ATOM 752 N N . LEU A 1 97 ? 25.463 122.536 36.381 1.00 17.81 165 LEU A N 1
ATOM 753 C CA . LEU A 1 97 ? 24.033 122.422 36.133 1.00 17.72 165 LEU A CA 1
ATOM 754 C C . LEU A 1 97 ? 23.690 120.972 35.812 1.00 15.57 165 LEU A C 1
ATOM 755 O O . LEU A 1 97 ? 24.055 120.462 34.756 1.00 16.88 165 LEU A O 1
ATOM 760 N N . VAL A 1 98 ? 22.991 120.309 36.727 1.00 15.09 166 VAL A N 1
ATOM 761 C CA . VAL A 1 98 ? 22.642 118.907 36.545 1.00 15.72 166 VAL A CA 1
ATOM 762 C C . VAL A 1 98 ? 21.249 118.776 35.938 1.00 17.68 166 VAL A C 1
ATOM 763 O O . VAL A 1 98 ? 20.331 119.506 36.312 1.00 19.32 166 VAL A O 1
ATOM 767 N N . THR A 1 99 ? 21.102 117.847 34.998 1.00 18.31 167 THR A N 1
ATOM 768 C CA . THR A 1 99 ? 19.824 117.611 34.336 1.00 17.13 167 THR A CA 1
ATOM 769 C C . THR A 1 99 ? 19.358 116.161 34.484 1.00 17.61 167 THR A C 1
ATOM 770 O O . THR A 1 99 ? 20.049 115.231 34.072 1.00 17.08 167 THR A O 1
ATOM 774 N N . TYR A 1 100 ? 18.185 115.983 35.086 1.00 18.04 168 TYR A N 1
ATOM 775 C CA . TYR A 1 100 ? 17.527 114.684 35.163 1.00 15.21 168 TYR A CA 1
ATOM 776 C C . TYR A 1 100 ? 16.332 114.700 34.218 1.00 17.72 168 TYR A C 1
ATOM 777 O O . TYR A 1 100 ? 15.420 115.508 34.390 1.00 19.18 168 TYR A O 1
ATOM 786 N N . GLN A 1 101 ? 16.317 113.821 33.221 1.00 17.58 169 GLN A N 1
ATOM 787 C CA . GLN A 1 101 ? 15.241 113.884 32.236 1.00 20.21 169 GLN A CA 1
ATOM 788 C C . GLN A 1 101 ? 14.815 112.551 31.637 1.00 19.22 169 GLN A C 1
ATOM 789 O O . GLN A 1 101 ? 15.539 111.555 31.693 1.00 18.57 169 GLN A O 1
ATOM 795 N N . SER A 1 102 ? 13.616 112.563 31.062 1.00 22.46 170 SER A N 1
ATOM 796 C CA . SER A 1 102 ? 13.050 111.424 30.353 1.00 20.60 170 SER A CA 1
ATOM 797 C C . SER A 1 102 ? 11.995 111.956 29.395 1.00 18.85 170 SER A C 1
ATOM 798 O O . SER A 1 102 ? 11.889 113.164 29.192 1.00 20.67 170 SER A O 1
ATOM 801 N N . ALA A 1 103 ? 11.211 111.060 28.811 1.00 22.66 171 ALA A N 1
ATOM 802 C CA . ALA A 1 103 ? 10.133 111.474 27.922 1.00 23.00 171 ALA A CA 1
ATOM 803 C C . ALA A 1 103 ? 9.102 112.321 28.668 1.00 23.66 171 ALA A C 1
ATOM 804 O O . ALA A 1 103 ? 8.511 113.236 28.097 1.00 27.35 171 ALA A O 1
ATOM 806 N N . SER A 1 104 ? 8.903 112.021 29.948 1.00 20.91 172 SER A N 1
ATOM 807 C CA . SER A 1 104 ? 7.860 112.676 30.730 1.00 28.15 172 SER A CA 1
ATOM 808 C C . SER A 1 104 ? 8.389 113.758 31.674 1.00 29.18 172 SER A C 1
ATOM 809 O O . SER A 1 104 ? 7.644 114.653 32.072 1.00 27.70 172 SER A O 1
ATOM 812 N N . GLU A 1 105 ? 9.668 113.683 32.028 1.00 27.54 173 GLU A N 1
ATOM 813 C CA . GLU A 1 105 ? 10.228 114.615 33.006 1.00 27.33 173 GLU A CA 1
ATOM 814 C C . GLU A 1 105 ? 11.451 115.390 32.514 1.00 28.80 173 GLU A C 1
ATOM 815 O O . GLU A 1 105 ? 12.187 114.933 31.638 1.00 26.34 173 GLU A O 1
ATOM 821 N N . PHE A 1 106 ? 11.653 116.568 33.099 1.00 25.99 174 PHE A N 1
ATOM 822 C CA . PHE A 1 106 ? 12.831 117.388 32.842 1.00 24.67 174 PHE A CA 1
ATOM 823 C C . PHE A 1 106 ? 13.072 118.310 34.034 1.00 26.82 174 PHE A C 1
ATOM 824 O O . PHE A 1 106 ? 12.356 119.294 34.223 1.00 27.93 174 PHE A O 1
ATOM 832 N N . THR A 1 107 ? 14.079 117.984 34.839 1.00 25.16 175 THR A N 1
ATOM 833 C CA . THR A 1 107 ? 14.376 118.743 36.049 1.00 22.22 175 THR A CA 1
ATOM 834 C C . THR A 1 107 ? 15.854 119.104 36.125 1.00 23.37 175 THR A C 1
ATOM 835 O O . THR A 1 107 ? 16.720 118.266 35.868 1.00 20.09 175 THR A O 1
ATOM 839 N N . GLN A 1 108 ? 16.139 120.353 36.483 1.00 22.54 176 GLN A N 1
ATOM 840 C CA . GLN A 1 108 ? 17.517 120.830 36.559 1.00 23.06 176 GLN A CA 1
ATOM 841 C C . GLN A 1 108 ? 17.894 121.355 37.943 1.00 24.45 176 GLN A C 1
ATOM 842 O O . GLN A 1 108 ? 17.065 121.928 38.650 1.00 24.79 176 GLN A O 1
ATOM 848 N N . GLN A 1 109 ? 19.152 121.144 38.323 1.00 23.69 177 GLN A N 1
ATOM 849 C CA . GLN A 1 109 ? 19.671 121.618 39.601 1.00 20.11 177 GLN A CA 1
ATOM 850 C C . GLN A 1 109 ? 20.993 122.356 39.424 1.00 24.28 177 GLN A C 1
ATOM 851 O O . GLN A 1 109 ? 21.897 121.870 38.743 1.00 21.70 177 GLN A O 1
ATOM 857 N N . ASN A 1 110 ? 21.106 123.528 40.040 1.00 24.17 178 ASN A N 1
ATOM 858 C CA . ASN A 1 110 ? 22.393 124.198 40.148 1.00 22.36 178 ASN A CA 1
ATOM 859 C C . ASN A 1 110 ? 23.097 123.729 41.409 1.00 24.86 178 ASN A C 1
ATOM 860 O O . ASN A 1 110 ? 22.654 124.018 42.520 1.00 28.68 178 ASN A O 1
ATOM 865 N N . ASN A 1 111 ? 24.188 122.993 41.236 1.00 22.97 179 ASN A N 1
ATOM 866 C CA . ASN A 1 111 ? 24.945 122.486 42.372 1.00 22.70 179 ASN A CA 1
ATOM 867 C C . ASN A 1 111 ? 26.369 123.018 42.394 1.00 16.62 179 ASN A C 1
ATOM 868 O O . ASN A 1 111 ? 26.903 123.444 41.370 1.00 15.72 179 ASN A O 1
ATOM 873 N N . VAL A 1 112 ? 26.975 122.997 43.574 1.00 16.32 180 VAL A N 1
ATOM 874 C CA . VAL A 1 112 ? 28.392 123.288 43.705 1.00 18.66 180 VAL A CA 1
ATOM 875 C C . VAL A 1 112 ? 29.105 122.043 44.213 1.00 17.44 180 VAL A C 1
ATOM 876 O O . VAL A 1 112 ? 28.744 121.493 45.252 1.00 16.40 180 VAL A O 1
ATOM 880 N N . VAL A 1 113 ? 30.102 121.590 43.464 1.00 15.55 181 VAL A N 1
ATOM 881 C CA . VAL A 1 113 ? 30.887 120.432 43.868 1.00 15.37 181 VAL A CA 1
ATOM 882 C C . VAL A 1 113 ? 32.187 120.890 44.520 1.00 13.67 181 VAL A C 1
ATOM 883 O O . VAL A 1 113 ? 32.900 121.740 43.985 1.00 12.22 181 VAL A O 1
ATOM 887 N N . THR A 1 114 ? 32.487 120.336 45.688 1.00 14.46 182 THR A N 1
ATOM 888 C CA . THR A 1 114 ? 33.743 120.637 46.355 1.00 14.07 182 THR A CA 1
ATOM 889 C C . THR A 1 114 ? 34.515 119.346 46.581 1.00 15.42 182 THR A C 1
ATOM 890 O O . THR A 1 114 ? 34.003 118.398 47.178 1.00 14.44 182 THR A O 1
ATOM 902 N N . LEU A 1 116 ? 38.268 117.389 47.695 1.00 10.93 184 LEU A N 1
ATOM 903 C CA . LEU A 1 116 ? 39.622 117.360 48.221 1.00 14.12 184 LEU A CA 1
ATOM 904 C C . LEU A 1 116 ? 40.419 116.369 47.385 1.00 11.25 184 LEU A C 1
ATOM 905 O O . LEU A 1 116 ? 40.091 115.186 47.330 1.00 12.45 184 LEU A O 1
ATOM 910 N N . ILE A 1 117 ? 41.451 116.861 46.714 1.00 14.53 185 ILE A N 1
ATOM 911 C CA . ILE A 1 117 ? 42.264 116.019 45.849 1.00 12.58 185 ILE A CA 1
ATOM 912 C C . ILE A 1 117 ? 43.665 115.864 46.427 1.00 13.43 185 ILE A C 1
ATOM 913 O O . ILE A 1 117 ? 44.287 116.846 46.835 1.00 12.69 185 ILE A O 1
ATOM 918 N N . THR A 1 118 ? 44.154 114.629 46.476 1.00 11.42 186 THR A N 1
ATOM 919 C CA . THR A 1 118 ? 45.467 114.363 47.050 1.00 14.95 186 THR A CA 1
ATOM 920 C C . THR A 1 118 ? 46.351 113.524 46.134 1.00 16.82 186 THR A C 1
ATOM 921 O O . THR A 1 118 ? 45.868 112.672 45.390 1.00 13.87 186 THR A O 1
ATOM 925 N N . ARG A 1 119 ? 47.653 113.779 46.195 1.00 16.76 187 ARG A N 1
ATOM 926 C CA . ARG A 1 119 ? 48.620 112.969 45.473 1.00 21.81 187 ARG A CA 1
ATOM 927 C C . ARG A 1 119 ? 48.667 111.570 46.069 1.00 23.24 187 ARG A C 1
ATOM 928 O O . ARG A 1 119 ? 48.717 111.408 47.286 1.00 26.55 187 ARG A O 1
ATOM 936 N N . VAL A 1 120 ? 48.641 110.563 45.205 1.00 22.53 188 VAL A N 1
ATOM 937 C CA . VAL A 1 120 ? 48.768 109.179 45.636 1.00 24.24 188 VAL A CA 1
ATOM 938 C C . VAL A 1 120 ? 49.809 108.475 44.775 1.00 31.44 188 VAL A C 1
ATOM 939 O O . VAL A 1 120 ? 50.372 109.073 43.857 1.00 25.50 188 VAL A O 1
ATOM 943 N N . SER A 1 121 ? 50.064 107.206 45.075 1.00 29.71 189 SER A N 1
ATOM 944 C CA . SER A 1 121 ? 51.061 106.436 44.341 1.00 31.92 189 SER A CA 1
ATOM 945 C C . SER A 1 121 ? 50.570 106.066 42.945 1.00 33.59 189 SER A C 1
ATOM 946 O O . SER A 1 121 ? 49.458 105.563 42.784 1.00 34.79 189 SER A O 1
ATOM 949 N N . THR A 1 122 ? 51.403 106.315 41.938 1.00 30.85 190 THR A N 1
ATOM 950 C CA . THR A 1 122 ? 51.062 105.962 40.562 1.00 34.76 190 THR A CA 1
ATOM 951 C C . THR A 1 122 ? 50.988 104.448 40.378 1.00 34.95 190 THR A C 1
ATOM 952 O O . THR A 1 122 ? 50.484 103.961 39.367 1.00 35.86 190 THR A O 1
ATOM 956 N N . LEU A 1 123 ? 51.493 103.710 41.362 1.00 35.16 191 LEU A N 1
ATOM 957 C CA . LEU A 1 123 ? 51.472 102.252 41.316 1.00 39.19 191 LEU A CA 1
ATOM 958 C C . LEU A 1 123 ? 50.044 101.716 41.319 1.00 38.62 191 LEU A C 1
ATOM 959 O O . LEU A 1 123 ? 49.778 100.638 40.789 1.00 35.05 191 LEU A O 1
ATOM 964 N N . ASN A 1 124 ? 49.132 102.476 41.920 1.00 36.93 192 ASN A N 1
ATOM 965 C CA . ASN A 1 124 ? 47.736 102.061 42.032 1.00 36.81 192 ASN A CA 1
ATOM 966 C C . ASN A 1 124 ? 46.782 103.015 41.320 1.00 35.52 192 ASN A C 1
ATOM 967 O O . ASN A 1 124 ? 45.647 102.656 41.004 1.00 36.88 192 ASN A O 1
ATOM 972 N N . SER A 1 125 ? 47.252 104.233 41.072 1.00 37.44 193 SER A N 1
ATOM 973 C CA . SER A 1 125 ? 46.469 105.230 40.355 1.00 33.48 193 SER A CA 1
ATOM 974 C C . SER A 1 125 ? 47.374 105.971 39.384 1.00 36.33 193 SER A C 1
ATOM 975 O O . SER A 1 125 ? 48.018 106.952 39.758 1.00 35.97 193 SER A O 1
ATOM 978 N N . PRO A 1 126 ? 47.423 105.501 38.130 1.00 36.45 194 PRO A N 1
ATOM 979 C CA . PRO A 1 126 ? 48.309 106.028 37.085 1.00 41.48 194 PRO A CA 1
ATOM 980 C C . PRO A 1 126 ? 48.293 107.555 36.986 1.00 38.23 194 PRO A C 1
ATOM 981 O O . PRO A 1 126 ? 49.291 108.155 36.585 1.00 39.41 194 PRO A O 1
ATOM 985 N N . ARG A 1 127 ? 47.175 108.174 37.347 1.00 35.01 195 ARG A N 1
ATOM 986 C CA . ARG A 1 127 ? 47.066 109.627 37.282 1.00 33.90 195 ARG A CA 1
ATOM 987 C C . ARG A 1 127 ? 47.932 110.302 38.345 1.00 34.62 195 ARG A C 1
ATOM 988 O O . ARG A 1 127 ? 48.384 111.433 38.163 1.00 34.34 195 ARG A O 1
ATOM 996 N N . GLY A 1 128 ? 48.161 109.601 39.452 1.00 30.08 196 GLY A N 1
ATOM 997 C CA . GLY A 1 128 ? 49.000 110.113 40.521 1.00 29.31 196 GLY A CA 1
ATOM 998 C C . GLY A 1 128 ? 48.227 110.926 41.539 1.00 22.71 196 GLY A C 1
ATOM 999 O O . GLY A 1 128 ? 48.766 111.324 42.572 1.00 24.13 196 GLY A O 1
ATOM 1000 N N . ILE A 1 129 ? 46.959 111.182 41.242 1.00 19.80 197 ILE A N 1
ATOM 1001 C CA . ILE A 1 129 ? 46.090 111.910 42.157 1.00 19.34 197 ILE A CA 1
ATOM 1002 C C . ILE A 1 129 ? 44.734 111.223 42.244 1.00 15.83 197 ILE A C 1
ATOM 1003 O O . ILE A 1 129 ? 44.338 110.499 41.330 1.00 18.16 197 ILE A O 1
ATOM 1008 N N . GLY A 1 130 ? 44.033 111.457 43.350 1.00 13.30 198 GLY A N 1
ATOM 1009 C CA . GLY A 1 130 ? 42.704 110.913 43.553 1.00 13.02 198 GLY A CA 1
ATOM 1010 C C . GLY A 1 130 ? 41.872 111.776 44.481 1.00 11.57 198 GLY A C 1
ATOM 1011 O O . GLY A 1 130 ? 42.408 112.559 45.266 1.00 10.01 198 GLY A O 1
ATOM 1012 N N . ILE A 1 131 ? 40.554 111.632 44.392 1.00 10.98 199 ILE A N 1
ATOM 1013 C CA . ILE A 1 131 ? 39.639 112.385 45.241 1.00 9.74 199 ILE A CA 1
ATOM 1014 C C . ILE A 1 131 ? 39.465 111.705 46.594 1.00 9.91 199 ILE A C 1
ATOM 1015 O O . ILE A 1 131 ? 39.120 110.524 46.661 1.00 11.99 199 ILE A O 1
ATOM 1020 N N . SER A 1 132 ? 39.714 112.452 47.668 1.00 11.14 200 SER A N 1
ATOM 1021 C CA . SER A 1 132 ? 39.544 111.939 49.027 1.00 13.26 200 SER A CA 1
ATOM 1022 C C . SER A 1 132 ? 38.195 112.342 49.619 1.00 13.01 200 SER A C 1
ATOM 1023 O O . SER A 1 132 ? 37.664 111.665 50.497 1.00 11.87 200 SER A O 1
ATOM 1026 N N . GLN A 1 133 ? 37.645 113.450 49.138 1.00 12.84 201 GLN A N 1
ATOM 1027 C CA . GLN A 1 133 ? 36.333 113.890 49.588 1.00 11.94 201 GLN A CA 1
ATOM 1028 C C . GLN A 1 133 ? 35.561 114.525 48.446 1.00 12.85 201 GLN A C 1
ATOM 1029 O O . GLN A 1 133 ? 36.095 115.341 47.697 1.00 11.87 201 GLN A O 1
ATOM 1035 N N . PHE A 1 134 ? 34.297 114.137 48.326 1.00 13.71 202 PHE A N 1
ATOM 1036 C CA . PHE A 1 134 ? 33.426 114.620 47.271 1.00 12.83 202 PHE A CA 1
ATOM 1037 C C . PHE A 1 134 ? 32.164 115.184 47.918 1.00 16.80 202 PHE A C 1
ATOM 1038 O O . PHE A 1 134 ? 31.345 114.438 48.451 1.00 15.91 202 PHE A O 1
ATOM 1046 N N . VAL A 1 135 ? 32.017 116.502 47.886 1.00 15.12 203 VAL A N 1
ATOM 1047 C CA . VAL A 1 135 ? 30.877 117.143 48.530 1.00 15.92 203 VAL A CA 1
ATOM 1048 C C . VAL A 1 135 ? 30.023 117.922 47.537 1.00 15.27 203 VAL A C 1
ATOM 1049 O O . VAL A 1 135 ? 30.534 118.725 46.755 1.00 15.79 203 VAL A O 1
ATOM 1053 N N . VAL A 1 136 ? 28.718 117.673 47.572 1.00 14.45 204 VAL A N 1
ATOM 1054 C CA . VAL A 1 136 ? 27.780 118.359 46.695 1.00 17.43 204 VAL A CA 1
ATOM 1055 C C . VAL A 1 136 ? 26.838 119.235 47.511 1.00 20.01 204 VAL A C 1
ATOM 1056 O O . VAL A 1 136 ? 26.380 118.838 48.582 1.00 21.85 204 VAL A O 1
ATOM 1060 N N . GLY A 1 137 ? 26.557 120.429 47.002 1.00 18.03 205 GLY A N 1
ATOM 1061 C CA . GLY A 1 137 ? 25.634 121.339 47.653 1.00 22.18 205 GLY A CA 1
ATOM 1062 C C . GLY A 1 137 ? 24.964 122.234 46.632 1.00 26.97 205 GLY A C 1
ATOM 1063 O O . GLY A 1 137 ? 25.356 122.244 45.465 1.00 26.64 205 GLY A O 1
ATOM 1064 N N . PRO A 1 138 ? 23.941 122.986 47.061 1.00 33.55 206 PRO A N 1
ATOM 1065 C CA . PRO A 1 138 ? 23.232 123.905 46.167 1.00 31.44 206 PRO A CA 1
ATOM 1066 C C . PRO A 1 138 ? 23.965 125.229 45.998 1.00 31.55 206 PRO A C 1
ATOM 1067 O O . PRO A 1 138 ? 24.965 125.469 46.684 1.00 35.02 206 PRO A O 1
ATOM 1071 N N . ALA A 1 139 ? 23.465 126.065 45.089 1.00 35.40 207 ALA A N 1
ATOM 1072 C CA . ALA A 1 139 ? 23.988 127.413 44.878 1.00 38.34 207 ALA A CA 1
ATOM 1073 C C . ALA A 1 139 ? 25.467 127.531 45.224 1.00 36.98 207 ALA A C 1
ATOM 1074 O O . ALA A 1 139 ? 26.000 128.628 45.357 1.00 44.81 207 ALA A O 1
ATOM 1076 N N . HIS B 1 3 ? 55.163 96.890 39.343 1.00 53.26 71 HIS B N 1
ATOM 1077 C CA . HIS B 1 3 ? 54.113 96.704 38.349 1.00 60.17 71 HIS B CA 1
ATOM 1078 C C . HIS B 1 3 ? 52.909 97.582 38.683 1.00 56.42 71 HIS B C 1
ATOM 1079 O O . HIS B 1 3 ? 52.380 97.531 39.795 1.00 51.07 71 HIS B O 1
ATOM 1094 N N . GLN B 1 5 ? 49.081 99.034 38.673 1.00 42.13 73 GLN B N 1
ATOM 1095 C CA . GLN B 1 5 ? 47.771 98.397 38.754 1.00 38.82 73 GLN B CA 1
ATOM 1096 C C . GLN B 1 5 ? 46.650 99.421 38.918 1.00 36.04 73 GLN B C 1
ATOM 1097 O O . GLN B 1 5 ? 46.625 100.176 39.888 1.00 39.48 73 GLN B O 1
ATOM 1103 N N . SER B 1 6 ? 45.721 99.440 37.969 1.00 27.73 74 SER B N 1
ATOM 1104 C CA . SER B 1 6 ? 44.581 100.344 38.045 1.00 27.85 74 SER B CA 1
ATOM 1105 C C . SER B 1 6 ? 43.313 99.602 38.465 1.00 27.02 74 SER B C 1
ATOM 1106 O O . SER B 1 6 ? 43.251 98.374 38.408 1.00 25.78 74 SER B O 1
ATOM 1109 N N . ASP B 1 7 ? 42.302 100.357 38.885 1.00 19.63 75 ASP B N 1
ATOM 1110 C CA . ASP B 1 7 ? 41.021 99.779 39.267 1.00 18.46 75 ASP B CA 1
ATOM 1111 C C . ASP B 1 7 ? 40.406 98.972 38.124 1.00 22.45 75 ASP B C 1
ATOM 1112 O O . ASP B 1 7 ? 39.978 97.835 38.317 1.00 15.61 75 ASP B O 1
ATOM 1117 N N . SER B 1 8 ? 40.364 99.569 36.935 1.00 23.20 76 SER B N 1
ATOM 1118 C CA . SER B 1 8 ? 39.711 98.949 35.785 1.00 24.98 76 SER B CA 1
ATOM 1119 C C . SER B 1 8 ? 40.380 97.641 35.376 1.00 23.18 76 SER B C 1
ATOM 1120 O O . SER B 1 8 ? 39.709 96.698 34.961 1.00 25.57 76 SER B O 1
ATOM 1123 N N . ALA B 1 9 ? 41.702 97.586 35.494 1.00 23.28 77 ALA B N 1
ATOM 1124 C CA . ALA B 1 9 ? 42.433 96.360 35.199 1.00 20.94 77 ALA B CA 1
ATOM 1125 C C . ALA B 1 9 ? 42.115 95.287 36.234 1.00 24.93 77 ALA B C 1
ATOM 1126 O O . ALA B 1 9 ? 41.780 94.154 35.885 1.00 24.37 77 ALA B O 1
ATOM 1128 N N . VAL B 1 10 ? 42.225 95.651 37.508 1.00 20.89 78 VAL B N 1
ATOM 1129 C CA . VAL B 1 10 ? 41.929 94.730 38.599 1.00 18.98 78 VAL B CA 1
ATOM 1130 C C . VAL B 1 10 ? 40.533 94.134 38.438 1.00 15.30 78 VAL B C 1
ATOM 1131 O O . VAL B 1 10 ? 40.321 92.948 38.678 1.00 14.15 78 VAL B O 1
ATOM 1135 N N . LEU B 1 11 ? 39.587 94.967 38.020 1.00 16.18 79 LEU B N 1
ATOM 1136 C CA . LEU B 1 11 ? 38.214 94.525 37.798 1.00 16.83 79 LEU B CA 1
ATOM 1137 C C . LEU B 1 11 ? 38.094 93.503 36.668 1.00 18.81 79 LEU B C 1
ATOM 1138 O O . LEU B 1 11 ? 37.371 92.514 36.787 1.00 15.16 79 LEU B O 1
ATOM 1143 N N . GLN B 1 12 ? 38.796 93.752 35.569 1.00 22.55 80 GLN B N 1
ATOM 1144 C CA . GLN B 1 12 ? 38.724 92.873 34.408 1.00 27.18 80 GLN B CA 1
ATOM 1145 C C . GLN B 1 12 ? 39.416 91.550 34.719 1.00 24.01 80 GLN B C 1
ATOM 1146 O O . GLN B 1 12 ? 39.005 90.491 34.246 1.00 25.32 80 GLN B O 1
ATOM 1152 N N . TRP B 1 13 ? 40.461 91.621 35.536 1.00 18.55 81 TRP B N 1
ATOM 1153 C CA . TRP B 1 13 ? 41.204 90.437 35.946 1.00 18.88 81 TRP B CA 1
ATOM 1154 C C . TRP B 1 13 ? 40.408 89.591 36.941 1.00 21.43 81 TRP B C 1
ATOM 1155 O O . TRP B 1 13 ? 40.449 88.358 36.900 1.00 16.60 81 TRP B O 1
ATOM 1166 N N . ALA B 1 14 ? 39.690 90.255 37.841 1.00 18.37 82 ALA B N 1
ATOM 1167 C CA . ALA B 1 14 ? 38.850 89.559 38.804 1.00 13.72 82 ALA B CA 1
ATOM 1168 C C . ALA B 1 14 ? 37.713 88.854 38.076 1.00 13.54 82 ALA B C 1
ATOM 1169 O O . ALA B 1 14 ? 37.308 87.752 38.448 1.00 10.58 82 ALA B O 1
ATOM 1171 N N . ASN B 1 15 ? 37.203 89.507 37.036 1.00 13.88 83 ASN B N 1
ATOM 1172 C CA . ASN B 1 15 ? 36.174 88.931 36.180 1.00 14.73 83 ASN B CA 1
ATOM 1173 C C . ASN B 1 15 ? 36.642 87.612 35.576 1.00 17.51 83 ASN B C 1
ATOM 1174 O O . ASN B 1 15 ? 35.925 86.614 35.614 1.00 17.29 83 ASN B O 1
ATOM 1179 N N . GLN B 1 16 ? 37.853 87.615 35.026 1.00 14.82 84 GLN B N 1
ATOM 1180 C CA . GLN B 1 16 ? 38.421 86.422 34.405 1.00 18.13 84 GLN B CA 1
ATOM 1181 C C . GLN B 1 16 ? 38.638 85.295 35.411 1.00 16.34 84 GLN B C 1
ATOM 1182 O O . GLN B 1 16 ? 38.385 84.127 35.113 1.00 12.86 84 GLN B O 1
ATOM 1188 N N . ALA B 1 17 ? 39.116 85.650 36.599 1.00 12.68 85 ALA B N 1
ATOM 1189 C CA . ALA B 1 17 ? 39.397 84.664 37.635 1.00 12.78 85 ALA B CA 1
ATOM 1190 C C . ALA B 1 17 ? 38.123 83.977 38.129 1.00 12.17 85 ALA B C 1
ATOM 1191 O O . ALA B 1 17 ? 38.109 82.768 38.361 1.00 10.67 85 ALA B O 1
ATOM 1193 N N . ALA B 1 18 ? 37.056 84.754 38.285 1.00 9.48 86 ALA B N 1
ATOM 1194 C CA . ALA B 1 18 ? 35.785 84.227 38.776 1.00 10.40 86 ALA B CA 1
ATOM 1195 C C . ALA B 1 18 ? 35.138 83.271 37.775 1.00 13.81 86 ALA B C 1
ATOM 1196 O O . ALA B 1 18 ? 34.609 82.224 38.152 1.00 14.10 86 ALA B O 1
ATOM 1198 N N . ILE B 1 19 ? 35.176 83.638 36.499 1.00 12.71 87 ILE B N 1
ATOM 1199 C CA . ILE B 1 19 ? 34.651 82.782 35.445 1.00 12.09 87 ILE B CA 1
ATOM 1200 C C . ILE B 1 19 ? 35.476 81.504 35.323 1.00 13.60 87 ILE B C 1
ATOM 1201 O O . ILE B 1 19 ? 34.929 80.412 35.152 1.00 13.50 87 ILE B O 1
ATOM 1206 N N . ALA B 1 20 ? 36.794 81.647 35.418 1.00 13.61 88 ALA B N 1
ATOM 1207 C CA . ALA B 1 20 ? 37.700 80.507 35.320 1.00 13.65 88 ALA B CA 1
ATOM 1208 C C . ALA B 1 20 ? 37.445 79.489 36.427 1.00 16.73 88 ALA B C 1
ATOM 1209 O O . ALA B 1 20 ? 37.582 78.280 36.216 1.00 16.79 88 ALA B O 1
ATOM 1211 N N . ALA B 1 21 ? 37.078 79.983 37.606 1.00 12.17 89 ALA B N 1
ATOM 1212 C CA . ALA B 1 21 ? 36.794 79.118 38.744 1.00 13.38 89 ALA B CA 1
ATOM 1213 C C . ALA B 1 21 ? 35.611 78.203 38.448 1.00 14.14 89 ALA B C 1
ATOM 1214 O O . ALA B 1 21 ? 35.530 77.089 38.965 1.00 13.21 89 ALA B O 1
ATOM 1216 N N . PHE B 1 22 ? 34.699 78.675 37.606 1.00 11.79 90 PHE B N 1
ATOM 1217 C CA . PHE B 1 22 ? 33.522 77.893 37.245 1.00 12.99 90 PHE B CA 1
ATOM 1218 C C . PHE B 1 22 ? 33.564 77.451 35.786 1.00 11.30 90 PHE B C 1
ATOM 1219 O O . PHE B 1 22 ? 32.534 77.372 35.119 1.00 12.67 90 PHE B O 1
ATOM 1227 N N . THR B 1 23 ? 34.762 77.164 35.294 1.00 9.35 91 THR B N 1
ATOM 1228 C CA . THR B 1 23 ? 34.920 76.644 33.940 1.00 10.16 91 THR B CA 1
ATOM 1229 C C . THR B 1 23 ? 35.761 75.371 33.967 1.00 11.24 91 THR B C 1
ATOM 1230 O O . THR B 1 23 ? 36.991 75.427 33.971 1.00 13.07 91 THR B O 1
ATOM 1234 N N . TYR B 1 24 ? 35.088 74.225 34.002 1.00 9.99 92 TYR B N 1
ATOM 1235 C CA . TYR B 1 24 ? 35.760 72.932 34.065 1.00 10.43 92 TYR B CA 1
ATOM 1236 C C . TYR B 1 24 ? 34.745 71.814 33.880 1.00 9.04 92 TYR B C 1
ATOM 1237 O O . TYR B 1 24 ? 33.547 72.069 33.774 1.00 8.61 92 TYR B O 1
ATOM 1246 N N . ASN B 1 25 ? 35.226 70.577 33.843 1.00 9.09 93 ASN B N 1
ATOM 1247 C CA . ASN B 1 25 ? 34.346 69.428 33.661 1.00 11.33 93 ASN B CA 1
ATOM 1248 C C . ASN B 1 25 ? 34.924 68.146 34.250 1.00 9.82 93 ASN B C 1
ATOM 1249 O O . ASN B 1 25 ? 36.013 68.152 34.825 1.00 8.60 93 ASN B O 1
ATOM 1254 N N . PHE B 1 26 ? 34.191 67.049 34.083 1.00 8.13 94 PHE B N 1
ATOM 1255 C CA . PHE B 1 26 ? 34.532 65.775 34.710 1.00 10.16 94 PHE B CA 1
ATOM 1256 C C . PHE B 1 26 ? 35.808 65.145 34.162 1.00 9.83 94 PHE B C 1
ATOM 1257 O O . PHE B 1 26 ? 36.369 64.238 34.777 1.00 10.24 94 PHE B O 1
ATOM 1265 N N . VAL B 1 27 ? 36.262 65.624 33.009 1.00 9.26 95 VAL B N 1
ATOM 1266 C CA . VAL B 1 27 ? 37.492 65.123 32.409 1.00 8.17 95 VAL B CA 1
ATOM 1267 C C . VAL B 1 27 ? 38.719 65.933 32.831 1.00 9.63 95 VAL B C 1
ATOM 1268 O O . VAL B 1 27 ? 39.716 65.369 33.280 1.00 11.26 95 VAL B O 1
ATOM 1272 N N . ASN B 1 28 ? 38.637 67.253 32.694 1.00 9.50 96 ASN B N 1
ATOM 1273 C CA . ASN B 1 28 ? 39.811 68.116 32.831 1.00 12.59 96 ASN B CA 1
ATOM 1274 C C . ASN B 1 28 ? 39.966 68.818 34.184 1.00 12.23 96 ASN B C 1
ATOM 1275 O O . ASN B 1 28 ? 40.847 69.664 34.344 1.00 12.71 96 ASN B O 1
ATOM 1280 N N . TYR B 1 29 ? 39.124 68.468 35.152 1.00 10.79 97 TYR B N 1
ATOM 1281 C CA . TYR B 1 29 ? 39.076 69.210 36.417 1.00 13.44 97 TYR B CA 1
ATOM 1282 C C . TYR B 1 29 ? 40.443 69.427 37.077 1.00 13.26 97 TYR B C 1
ATOM 1283 O O . TYR B 1 29 ? 40.705 70.494 37.626 1.00 14.99 97 TYR B O 1
ATOM 1292 N N . ARG B 1 30 ? 41.315 68.425 37.017 1.00 14.73 98 ARG B N 1
ATOM 1293 C CA . ARG B 1 30 ? 42.631 68.539 37.638 1.00 13.53 98 ARG B CA 1
ATOM 1294 C C . ARG B 1 30 ? 43.513 69.542 36.893 1.00 15.69 98 ARG B C 1
ATOM 1295 O O . ARG B 1 30 ? 44.167 70.380 37.511 1.00 13.75 98 ARG B O 1
ATOM 1303 N N . ASP B 1 31 ? 43.522 69.455 35.565 1.00 17.24 99 ASP B N 1
ATOM 1304 C CA . ASP B 1 31 ? 44.269 70.401 34.738 1.00 16.58 99 ASP B CA 1
ATOM 1305 C C . ASP B 1 31 ? 43.824 71.831 35.012 1.00 15.08 99 ASP B C 1
ATOM 1306 O O . ASP B 1 31 ? 44.652 72.716 35.220 1.00 15.81 99 ASP B O 1
ATOM 1311 N N . GLU B 1 32 ? 42.511 72.046 34.996 1.00 14.36 100 GLU B N 1
ATOM 1312 C CA . GLU B 1 32 ? 41.934 73.374 35.188 1.00 18.28 100 GLU B CA 1
ATOM 1313 C C . GLU B 1 32 ? 42.198 73.911 36.585 1.00 17.81 100 GLU B C 1
ATOM 1314 O O . GLU B 1 32 ? 42.658 75.038 36.742 1.00 20.73 100 GLU B O 1
ATOM 1320 N N . LEU B 1 33 ? 41.896 73.106 37.598 1.00 20.31 101 LEU B N 1
ATOM 1321 C CA . LEU B 1 33 ? 42.206 73.474 38.975 1.00 21.36 101 LEU B CA 1
ATOM 1322 C C . LEU B 1 33 ? 43.604 74.056 39.081 1.00 19.68 101 LEU B C 1
ATOM 1323 O O . LEU B 1 33 ? 43.797 75.177 39.555 1.00 24.10 101 LEU B O 1
ATOM 1328 N N . GLN B 1 34 ? 44.579 73.280 38.629 1.00 16.49 102 GLN B N 1
ATOM 1329 C CA A GLN B 1 34 ? 45.967 73.677 38.784 0.50 17.76 102 GLN B CA 1
ATOM 1330 C CA B GLN B 1 34 ? 45.988 73.637 38.736 0.50 17.76 102 GLN B CA 1
ATOM 1331 C C . GLN B 1 34 ? 46.344 74.876 37.914 1.00 17.83 102 GLN B C 1
ATOM 1332 O O . GLN B 1 34 ? 47.199 75.672 38.301 1.00 19.02 102 GLN B O 1
ATOM 1343 N N . ALA B 1 35 ? 45.697 75.022 36.762 1.00 16.28 103 ALA B N 1
ATOM 1344 C CA . ALA B 1 35 ? 45.971 76.157 35.885 1.00 17.39 103 ALA B CA 1
ATOM 1345 C C . ALA B 1 35 ? 45.581 77.469 36.557 1.00 17.52 103 ALA B C 1
ATOM 1346 O O . ALA B 1 35 ? 46.030 78.543 36.157 1.00 18.76 103 ALA B O 1
ATOM 1348 N N . SER B 1 36 ? 44.753 77.372 37.591 1.00 16.54 104 SER B N 1
ATOM 1349 C CA . SER B 1 36 ? 44.191 78.554 38.234 1.00 17.08 104 SER B CA 1
ATOM 1350 C C . SER B 1 36 ? 44.984 79.040 39.449 1.00 13.80 104 SER B C 1
ATOM 1351 O O . SER B 1 36 ? 44.719 80.120 39.966 1.00 13.60 104 SER B O 1
ATOM 1354 N N . SER B 1 37 ? 45.947 78.246 39.906 1.00 15.02 105 SER B N 1
ATOM 1355 C CA . SER B 1 37 ? 46.696 78.590 41.113 1.00 13.42 105 SER B CA 1
ATOM 1356 C C . SER B 1 37 ? 47.405 79.939 40.993 1.00 13.21 105 SER B C 1
ATOM 1357 O O . SER B 1 37 ? 47.654 80.609 41.996 1.00 10.99 105 SER B O 1
ATOM 1360 N N . GLY B 1 38 ? 47.721 80.335 39.764 1.00 12.28 106 GLY B N 1
ATOM 1361 C CA . GLY B 1 38 ? 48.388 81.601 39.521 1.00 13.01 106 GLY B CA 1
ATOM 1362 C C . GLY B 1 38 ? 47.533 82.810 39.855 1.00 15.10 106 GLY B C 1
ATOM 1363 O O . GLY B 1 38 ? 48.050 83.908 40.064 1.00 13.29 106 GLY B O 1
ATOM 1364 N N . PHE B 1 39 ? 46.219 82.614 39.899 1.00 13.99 107 PHE B N 1
ATOM 1365 C CA . PHE B 1 39 ? 45.303 83.689 40.256 1.00 11.55 107 PHE B CA 1
ATOM 1366 C C . PHE B 1 39 ? 45.386 84.012 41.744 1.00 11.07 107 PHE B C 1
ATOM 1367 O O . PHE B 1 39 ? 45.001 85.097 42.172 1.00 12.66 107 PHE B O 1
ATOM 1375 N N . PHE B 1 40 ? 45.889 83.065 42.529 1.00 10.00 108 PHE B N 1
ATOM 1376 C CA . PHE B 1 40 ? 45.806 83.161 43.984 1.00 9.94 108 PHE B CA 1
ATOM 1377 C C . PHE B 1 40 ? 47.136 83.443 44.671 1.00 9.75 108 PHE B C 1
ATOM 1378 O O . PHE B 1 40 ? 48.200 83.077 44.171 1.00 11.30 108 PHE B O 1
ATOM 1386 N N . THR B 1 41 ? 47.061 84.099 45.825 1.00 10.22 109 THR B N 1
ATOM 1387 C CA . THR B 1 41 ? 48.224 84.274 46.682 1.00 10.47 109 THR B CA 1
ATOM 1388 C C . THR B 1 41 ? 48.443 82.986 47.459 1.00 12.14 109 THR B C 1
ATOM 1389 O O . THR B 1 41 ? 47.649 82.048 47.354 1.00 10.48 109 THR B O 1
ATOM 1393 N N . ALA B 1 42 ? 49.517 82.937 48.239 1.00 10.07 110 ALA B N 1
ATOM 1394 C CA . ALA B 1 42 ? 49.794 81.773 49.069 1.00 13.46 110 ALA B CA 1
ATOM 1395 C C . ALA B 1 42 ? 48.579 81.396 49.917 1.00 11.08 110 ALA B C 1
ATOM 1396 O O . ALA B 1 42 ? 48.099 80.264 49.865 1.00 10.25 110 ALA B O 1
ATOM 1398 N N . GLU B 1 43 ? 48.076 82.352 50.690 1.00 11.54 111 GLU B N 1
ATOM 1399 C CA . GLU B 1 43 ? 46.962 82.079 51.591 1.00 14.17 111 GLU B CA 1
ATOM 1400 C C . GLU B 1 43 ? 45.643 81.935 50.832 1.00 12.36 111 GLU B C 1
ATOM 1401 O O . GLU B 1 43 ? 44.736 81.234 51.276 1.00 12.41 111 GLU B O 1
ATOM 1407 N N . GLY B 1 44 ? 45.542 82.594 49.684 1.00 12.04 112 GLY B N 1
ATOM 1408 C CA . GLY B 1 44 ? 44.340 82.520 48.877 1.00 9.79 112 GLY B CA 1
ATOM 1409 C C . GLY B 1 44 ? 44.170 81.152 48.251 1.00 10.85 112 GLY B C 1
ATOM 1410 O O . GLY B 1 44 ? 43.052 80.679 48.056 1.00 10.53 112 GLY B O 1
ATOM 1411 N N . TRP B 1 45 ? 45.289 80.511 47.936 1.00 12.36 113 TRP B N 1
ATOM 1412 C CA . TRP B 1 45 ? 45.266 79.171 47.365 1.00 10.84 113 TRP B CA 1
ATOM 1413 C C . TRP B 1 45 ? 44.803 78.161 48.409 1.00 11.69 113 TRP B C 1
ATOM 1414 O O . TRP B 1 45 ? 44.003 77.276 48.110 1.00 10.74 113 TRP B O 1
ATOM 1425 N N . ASP B 1 46 ? 45.303 78.303 49.634 1.00 8.95 114 ASP B N 1
ATOM 1426 C CA . ASP B 1 46 ? 44.860 77.463 50.747 1.00 11.64 114 ASP B CA 1
ATOM 1427 C C . ASP B 1 46 ? 43.349 77.564 50.948 1.00 13.23 114 ASP B C 1
ATOM 1428 O O . ASP B 1 46 ? 42.655 76.552 51.045 1.00 15.22 114 ASP B O 1
ATOM 1433 N N . GLN B 1 47 ? 42.850 78.795 51.011 1.00 12.45 115 GLN B N 1
ATOM 1434 C CA . GLN B 1 47 ? 41.429 79.042 51.230 1.00 14.19 115 GLN B CA 1
ATOM 1435 C C . GLN B 1 47 ? 40.581 78.502 50.082 1.00 14.61 115 GLN B C 1
ATOM 1436 O O . GLN B 1 47 ? 39.520 77.916 50.303 1.00 14.63 115 GLN B O 1
ATOM 1442 N N . PHE B 1 48 ? 41.051 78.697 48.854 1.00 12.70 116 PHE B N 1
ATOM 1443 C CA . PHE B 1 48 ? 40.329 78.207 47.685 1.00 13.08 116 PHE B CA 1
ATOM 1444 C C . PHE B 1 48 ? 40.232 76.683 47.693 1.00 15.09 116 PHE B C 1
ATOM 1445 O O . PHE B 1 48 ? 39.161 76.117 47.472 1.00 16.03 116 PHE B O 1
ATOM 1453 N N . LEU B 1 49 ? 41.356 76.021 47.947 1.00 15.04 117 LEU B N 1
ATOM 1454 C CA . LEU B 1 49 ? 41.376 74.567 48.032 1.00 17.39 117 LEU B CA 1
ATOM 1455 C C . LEU B 1 49 ? 40.493 74.076 49.176 1.00 16.69 117 LEU B C 1
ATOM 1456 O O . LEU B 1 49 ? 39.809 73.061 49.054 1.00 20.35 117 LEU B O 1
ATOM 1461 N N . GLY B 1 50 ? 40.509 74.805 50.287 1.00 17.39 118 GLY B N 1
ATOM 1462 C CA . GLY B 1 50 ? 39.690 74.459 51.435 1.00 15.77 118 GLY B CA 1
ATOM 1463 C C . GLY B 1 50 ? 38.210 74.483 51.108 1.00 22.06 118 GLY B C 1
ATOM 1464 O O . GLY B 1 50 ? 37.460 73.597 51.517 1.00 23.53 118 GLY B O 1
ATOM 1465 N N . ALA B 1 51 ? 37.789 75.505 50.368 1.00 21.74 119 ALA B N 1
ATOM 1466 C CA . ALA B 1 51 ? 36.397 75.629 49.956 1.00 20.49 119 ALA B CA 1
ATOM 1467 C C . ALA B 1 51 ? 36.030 74.526 48.969 1.00 24.21 119 ALA B C 1
ATOM 1468 O O . ALA B 1 51 ? 34.924 73.988 49.008 1.00 24.41 119 ALA B O 1
ATOM 1470 N N . LEU B 1 52 ? 36.967 74.192 48.088 1.00 24.02 120 LEU B N 1
ATOM 1471 C CA . LEU B 1 52 ? 36.756 73.140 47.102 1.00 26.22 120 LEU B CA 1
ATOM 1472 C C . LEU B 1 52 ? 36.466 71.818 47.800 1.00 26.01 120 LEU B C 1
ATOM 1473 O O . LEU B 1 52 ? 35.671 71.012 47.321 1.00 29.10 120 LEU B O 1
ATOM 1478 N N . GLU B 1 53 ? 37.117 71.605 48.939 1.00 25.67 121 GLU B N 1
ATOM 1479 C CA . GLU B 1 53 ? 36.980 70.356 49.678 1.00 28.16 121 GLU B CA 1
ATOM 1480 C C . GLU B 1 53 ? 35.645 70.289 50.413 1.00 32.63 121 GLU B C 1
ATOM 1481 O O . GLU B 1 53 ? 34.983 69.251 50.422 1.00 37.37 121 GLU B O 1
ATOM 1487 N N . GLN B 1 54 ? 35.257 71.401 51.029 1.00 27.39 122 GLN B N 1
ATOM 1488 C CA . GLN B 1 54 ? 33.987 71.483 51.738 1.00 26.69 122 GLN B CA 1
ATOM 1489 C C . GLN B 1 54 ? 32.824 71.340 50.767 1.00 29.35 122 GLN B C 1
ATOM 1490 O O . GLN B 1 54 ? 31.756 70.844 51.126 1.00 28.01 122 GLN B O 1
ATOM 1496 N N . SER B 1 55 ? 33.042 71.776 49.532 1.00 30.44 123 SER B N 1
ATOM 1497 C CA . SER B 1 55 ? 31.992 71.780 48.524 1.00 30.79 123 SER B CA 1
ATOM 1498 C C . SER B 1 55 ? 31.685 70.376 48.027 1.00 28.82 123 SER B C 1
ATOM 1499 O O . SER B 1 55 ? 32.560 69.510 47.996 1.00 29.63 123 SER B O 1
ATOM 1502 N N . ASN B 1 56 ? 30.433 70.159 47.641 1.00 31.74 124 ASN B N 1
ATOM 1503 C CA . ASN B 1 56 ? 30.020 68.898 47.041 1.00 34.01 124 ASN B CA 1
ATOM 1504 C C . ASN B 1 56 ? 30.172 68.963 45.524 1.00 32.17 124 ASN B C 1
ATOM 1505 O O . ASN B 1 56 ? 30.072 67.948 44.834 1.00 28.97 124 ASN B O 1
ATOM 1510 N N . ASN B 1 57 ? 30.418 70.168 45.019 1.00 30.94 125 ASN B N 1
ATOM 1511 C CA . ASN B 1 57 ? 30.420 70.432 43.582 1.00 26.07 125 ASN B CA 1
ATOM 1512 C C . ASN B 1 57 ? 31.259 69.470 42.746 1.00 21.46 125 ASN B C 1
ATOM 1513 O O . ASN B 1 57 ? 30.763 68.887 41.781 1.00 21.71 125 ASN B O 1
ATOM 1518 N N . LEU B 1 58 ? 32.524 69.303 43.110 1.00 19.95 126 LEU B N 1
ATOM 1519 C CA . LEU B 1 58 ? 33.409 68.437 42.340 1.00 20.41 126 LEU B CA 1
ATOM 1520 C C . LEU B 1 58 ? 32.928 66.987 42.348 1.00 23.20 126 LEU B C 1
ATOM 1521 O O . LEU B 1 58 ? 32.959 66.313 41.318 1.00 21.63 126 LEU B O 1
ATOM 1526 N N . ASP B 1 59 ? 32.478 66.511 43.506 1.00 21.27 127 ASP B N 1
ATOM 1527 C CA . ASP B 1 59 ? 31.941 65.157 43.611 1.00 19.76 127 ASP B CA 1
ATOM 1528 C C . ASP B 1 59 ? 30.787 64.960 42.638 1.00 19.57 127 ASP B C 1
ATOM 1529 O O . ASP B 1 59 ? 30.690 63.924 41.978 1.00 18.98 127 ASP B O 1
ATOM 1534 N N . ALA B 1 60 ? 29.916 65.962 42.552 1.00 13.35 128 ALA B N 1
ATOM 1535 C CA . ALA B 1 60 ? 28.744 65.892 41.686 1.00 17.03 128 ALA B CA 1
ATOM 1536 C C . ALA B 1 60 ? 29.129 65.943 40.212 1.00 18.16 128 ALA B C 1
ATOM 1537 O O . ALA B 1 60 ? 28.593 65.192 39.394 1.00 18.65 128 ALA B O 1
ATOM 1539 N N . VAL B 1 61 ? 30.055 66.837 39.880 1.00 17.57 129 VAL B N 1
ATOM 1540 C CA . VAL B 1 61 ? 30.527 66.980 38.510 1.00 14.40 129 VAL B CA 1
ATOM 1541 C C . VAL B 1 61 ? 31.114 65.671 37.991 1.00 14.00 129 VAL B C 1
ATOM 1542 O O . VAL B 1 61 ? 30.922 65.311 36.830 1.00 12.77 129 VAL B O 1
ATOM 1546 N N . LYS B 1 62 ? 31.826 64.963 38.861 1.00 15.68 130 LYS B N 1
ATOM 1547 C CA . LYS B 1 62 ? 32.451 63.699 38.489 1.00 18.89 130 LYS B CA 1
ATOM 1548 C C . LYS B 1 62 ? 31.422 62.575 38.423 1.00 18.58 130 LYS B C 1
ATOM 1549 O O . LYS B 1 62 ? 31.383 61.810 37.459 1.00 19.44 130 LYS B O 1
ATOM 1555 N N . ALA B 1 63 ? 30.590 62.482 39.455 1.00 19.07 131 ALA B N 1
ATOM 1556 C CA . ALA B 1 63 ? 29.570 61.443 39.517 1.00 19.55 131 ALA B CA 1
ATOM 1557 C C . ALA B 1 63 ? 28.623 61.535 38.325 1.00 16.94 131 ALA B C 1
ATOM 1558 O O . ALA B 1 63 ? 28.358 60.538 37.657 1.00 16.82 131 ALA B O 1
ATOM 1560 N N . LYS B 1 64 ? 28.127 62.739 38.056 1.00 15.60 132 LYS B N 1
ATOM 1561 C CA . LYS B 1 64 ? 27.159 62.946 36.983 1.00 16.18 132 LYS B CA 1
ATOM 1562 C C . LYS B 1 64 ? 27.818 63.330 35.657 1.00 15.22 132 LYS B C 1
ATOM 1563 O O . LYS B 1 64 ? 27.130 63.624 34.679 1.00 16.23 132 LYS B O 1
ATOM 1569 N N . LYS B 1 65 ? 29.148 63.322 35.635 1.00 15.16 133 LYS B N 1
ATOM 1570 C CA . LYS B 1 65 ? 29.915 63.624 34.425 1.00 14.22 133 LYS B CA 1
ATOM 1571 C C . LYS B 1 65 ? 29.437 64.895 33.724 1.00 12.38 133 LYS B C 1
ATOM 1572 O O . LYS B 1 65 ? 28.980 64.858 32.581 1.00 10.99 133 LYS B O 1
ATOM 1578 N N . LEU B 1 66 ? 29.556 66.021 34.418 1.00 11.08 134 LEU B N 1
ATOM 1579 C CA . LEU B 1 66 ? 29.018 67.282 33.926 1.00 13.30 134 LEU B CA 1
ATOM 1580 C C . LEU B 1 66 ? 30.093 68.185 33.342 1.00 11.72 134 LEU B C 1
ATOM 1581 O O . LEU B 1 66 ? 31.288 67.970 33.545 1.00 8.58 134 LEU B O 1
ATOM 1586 N N . VAL B 1 67 ? 29.644 69.198 32.611 1.00 10.23 135 VAL B N 1
ATOM 1587 C CA . VAL B 1 67 ? 30.505 70.276 32.163 1.00 10.64 135 VAL B CA 1
ATOM 1588 C C . VAL B 1 67 ? 30.032 71.559 32.830 1.00 13.92 135 VAL B C 1
ATOM 1589 O O . VAL B 1 67 ? 28.841 71.877 32.810 1.00 11.19 135 VAL B O 1
ATOM 1593 N N . VAL B 1 68 ? 30.965 72.284 33.438 1.00 9.70 136 VAL B N 1
ATOM 1594 C CA . VAL B 1 68 ? 30.626 73.499 34.166 1.00 10.42 136 VAL B CA 1
ATOM 1595 C C . VAL B 1 68 ? 31.074 74.732 33.392 1.00 10.44 136 VAL B C 1
ATOM 1596 O O . VAL B 1 68 ? 32.190 74.781 32.873 1.00 8.27 136 VAL B O 1
ATOM 1600 N N . SER B 1 69 ? 30.193 75.723 33.309 1.00 9.64 137 SER B N 1
ATOM 1601 C CA . SER B 1 69 ? 30.517 76.982 32.652 1.00 11.69 137 SER B CA 1
ATOM 1602 C C . SER B 1 69 ? 29.802 78.136 33.344 1.00 14.41 137 SER B C 1
ATOM 1603 O O . SER B 1 69 ? 28.863 77.921 34.110 1.00 13.92 137 SER B O 1
ATOM 1606 N N . ALA B 1 70 ? 30.248 79.359 33.082 1.00 12.90 138 ALA B N 1
ATOM 1607 C CA . ALA B 1 70 ? 29.679 80.523 33.750 1.00 14.46 138 ALA B CA 1
ATOM 1608 C C . ALA B 1 70 ? 29.788 81.792 32.916 1.00 14.81 138 ALA B C 1
ATOM 1609 O O . ALA B 1 70 ? 30.743 81.975 32.161 1.00 14.85 138 ALA B O 1
ATOM 1611 N N . VAL B 1 71 ? 28.796 82.665 33.064 1.00 16.93 139 VAL B N 1
ATOM 1612 C CA . VAL B 1 71 ? 28.827 83.990 32.462 1.00 14.99 139 VAL B CA 1
ATOM 1613 C C . VAL B 1 71 ? 28.524 85.039 33.527 1.00 18.00 139 VAL B C 1
ATOM 1614 O O . VAL B 1 71 ? 27.690 84.814 34.410 1.00 14.60 139 VAL B O 1
ATOM 1618 N N . ALA B 1 72 ? 29.204 86.179 33.449 1.00 16.35 140 ALA B N 1
ATOM 1619 C CA . ALA B 1 72 ? 28.920 87.287 34.353 1.00 19.28 140 ALA B CA 1
ATOM 1620 C C . ALA B 1 72 ? 27.559 87.877 34.011 1.00 17.60 140 ALA B C 1
ATOM 1621 O O . ALA B 1 72 ? 27.241 88.068 32.839 1.00 18.54 140 ALA B O 1
ATOM 1623 N N . THR B 1 73 ? 26.751 88.150 35.032 1.00 15.87 141 THR B N 1
ATOM 1624 C CA . THR B 1 73 ? 25.416 88.695 34.810 1.00 19.64 141 THR B CA 1
ATOM 1625 C C . THR B 1 73 ? 25.377 90.216 34.986 1.00 23.43 141 THR B C 1
ATOM 1626 O O . THR B 1 73 ? 24.512 90.888 34.423 1.00 20.21 141 THR B O 1
ATOM 1630 N N . ARG B 1 74 ? 26.305 90.751 35.775 1.00 17.46 142 ARG B N 1
ATOM 1631 C CA . ARG B 1 74 ? 26.462 92.197 35.899 1.00 20.28 142 ARG B CA 1
ATOM 1632 C C . ARG B 1 74 ? 27.937 92.559 35.969 1.00 18.68 142 ARG B C 1
ATOM 1633 O O . ARG B 1 74 ? 28.783 91.706 36.235 1.00 19.26 142 ARG B O 1
ATOM 1641 N N . ALA B 1 75 ? 28.241 93.828 35.721 1.00 16.35 143 ALA B N 1
ATOM 1642 C CA . ALA B 1 75 ? 29.614 94.309 35.787 1.00 19.35 143 ALA B CA 1
ATOM 1643 C C . ALA B 1 75 ? 30.171 94.123 37.189 1.00 12.82 143 ALA B C 1
ATOM 1644 O O . ALA B 1 75 ? 29.468 94.336 38.176 1.00 14.73 143 ALA B O 1
ATOM 1646 N N . PRO B 1 76 ? 31.440 93.712 37.281 1.00 14.37 144 PRO B N 1
ATOM 1647 C CA . PRO B 1 76 ? 32.098 93.597 38.586 1.00 15.17 144 PRO B CA 1
ATOM 1648 C C . PRO B 1 76 ? 32.249 94.970 39.233 1.00 14.26 144 PRO B C 1
ATOM 1649 O O . PRO B 1 76 ? 32.453 95.958 38.527 1.00 15.35 144 PRO B O 1
ATOM 1653 N N . ILE B 1 77 ? 32.149 95.030 40.555 1.00 13.71 145 ILE B N 1
ATOM 1654 C CA . ILE B 1 77 ? 32.277 96.295 41.269 1.00 16.00 145 ILE B CA 1
ATOM 1655 C C . ILE B 1 77 ? 33.319 96.210 42.377 1.00 15.39 145 ILE B C 1
ATOM 1656 O O . ILE B 1 77 ? 33.535 95.152 42.965 1.00 12.38 145 ILE B O 1
ATOM 1661 N N . ILE B 1 78 ? 33.966 97.336 42.652 1.00 17.04 146 ILE B N 1
ATOM 1662 C CA . ILE B 1 78 ? 34.858 97.442 43.796 1.00 14.39 146 ILE B CA 1
ATOM 1663 C C . ILE B 1 78 ? 34.058 97.938 44.991 1.00 14.72 146 ILE B C 1
ATOM 1664 O O . ILE B 1 78 ? 33.608 99.083 45.013 1.00 17.66 146 ILE B O 1
ATOM 1669 N N . LEU B 1 79 ? 33.858 97.061 45.969 1.00 13.99 147 LEU B N 1
ATOM 1670 C CA . LEU B 1 79 ? 33.114 97.408 47.173 1.00 16.17 147 LEU B CA 1
ATOM 1671 C C . LEU B 1 79 ? 33.939 98.328 48.059 1.00 13.99 147 LEU B C 1
ATOM 1672 O O . LEU B 1 79 ? 33.402 99.202 48.741 1.00 14.86 147 LEU B O 1
ATOM 1677 N N . GLN B 1 80 ? 35.249 98.119 48.042 1.00 15.30 148 GLN B N 1
ATOM 1678 C CA . GLN B 1 80 ? 36.161 98.864 48.898 1.00 15.55 148 GLN B CA 1
ATOM 1679 C C . GLN B 1 80 ? 37.593 98.569 48.483 1.00 12.67 148 GLN B C 1
ATOM 1680 O O . GLN B 1 80 ? 37.886 97.487 47.982 1.00 10.77 148 GLN B O 1
ATOM 1686 N N . LYS B 1 81 ? 38.480 99.538 48.676 1.00 11.42 149 LYS B N 1
ATOM 1687 C CA . LYS B 1 81 ? 39.891 99.349 48.372 1.00 12.82 149 LYS B CA 1
ATOM 1688 C C . LYS B 1 81 ? 40.746 100.100 49.381 1.00 12.66 149 LYS B C 1
ATOM 1689 O O . LYS B 1 81 ? 40.252 100.976 50.090 1.00 9.89 149 LYS B O 1
ATOM 1695 N N . GLY B 1 82 ? 42.027 99.747 49.445 1.00 11.85 150 GLY B N 1
ATOM 1696 C CA . GLY B 1 82 ? 42.940 100.366 50.387 1.00 11.63 150 GLY B CA 1
ATOM 1697 C C . GLY B 1 82 ? 43.985 99.410 50.928 1.00 14.48 150 GLY B C 1
ATOM 1698 O O . GLY B 1 82 ? 44.050 98.243 50.534 1.00 12.36 150 GLY B O 1
ATOM 1699 N N . VAL B 1 83 ? 44.808 99.909 51.843 1.00 13.32 151 VAL B N 1
ATOM 1700 C CA . VAL B 1 83 ? 45.912 99.128 52.377 1.00 13.25 151 VAL B CA 1
ATOM 1701 C C . VAL B 1 83 ? 45.462 98.176 53.479 1.00 17.05 151 VAL B C 1
ATOM 1702 O O . VAL B 1 83 ? 44.830 98.586 54.453 1.00 17.44 151 VAL B O 1
ATOM 1706 N N . LEU B 1 84 ? 45.787 96.900 53.304 1.00 16.90 152 LEU B N 1
ATOM 1707 C CA . LEU B 1 84 ? 45.571 95.894 54.334 1.00 18.60 152 LEU B CA 1
ATOM 1708 C C . LEU B 1 84 ? 46.884 95.169 54.606 1.00 14.65 152 LEU B C 1
ATOM 1709 O O . LEU B 1 84 ? 47.483 94.594 53.698 1.00 15.27 152 LEU B O 1
ATOM 1714 N N . ASN B 1 85 ? 47.330 95.213 55.857 1.00 14.38 153 ASN B N 1
ATOM 1715 C CA . ASN B 1 85 ? 48.582 94.580 56.255 1.00 16.42 153 ASN B CA 1
ATOM 1716 C C . ASN B 1 85 ? 49.742 94.888 55.314 1.00 15.71 153 ASN B C 1
ATOM 1717 O O . ASN B 1 85 ? 50.489 93.991 54.922 1.00 16.64 153 ASN B O 1
ATOM 1722 N N . GLY B 1 86 ? 49.882 96.160 54.954 1.00 14.35 154 GLY B N 1
ATOM 1723 C CA . GLY B 1 86 ? 51.009 96.613 54.158 1.00 14.97 154 GLY B CA 1
ATOM 1724 C C . GLY B 1 86 ? 50.884 96.387 52.663 1.00 14.07 154 GLY B C 1
ATOM 1725 O O . GLY B 1 86 ? 51.816 96.665 51.912 1.00 15.16 154 GLY B O 1
ATOM 1726 N N . ARG B 1 87 ? 49.735 95.884 52.228 1.00 14.70 155 ARG B N 1
ATOM 1727 C CA . ARG B 1 87 ? 49.510 95.619 50.812 1.00 16.62 155 ARG B CA 1
ATOM 1728 C C . ARG B 1 87 ? 48.237 96.301 50.340 1.00 14.29 155 ARG B C 1
ATOM 1729 O O . ARG B 1 87 ? 47.180 96.131 50.946 1.00 12.58 155 ARG B O 1
ATOM 1737 N N . TYR B 1 88 ? 48.332 97.069 49.259 1.00 13.25 156 TYR B N 1
ATOM 1738 C CA . TYR B 1 88 ? 47.141 97.672 48.681 1.00 12.90 156 TYR B CA 1
ATOM 1739 C C . TYR B 1 88 ? 46.217 96.558 48.209 1.00 13.91 156 TYR B C 1
ATOM 1740 O O . TYR B 1 88 ? 46.667 95.587 47.601 1.00 12.30 156 TYR B O 1
ATOM 1749 N N . SER B 1 89 ? 44.927 96.700 48.494 1.00 13.38 157 SER B N 1
ATOM 1750 C CA . SER B 1 89 ? 43.970 95.632 48.242 1.00 12.82 157 SER B CA 1
ATOM 1751 C C . SER B 1 89 ? 42.669 96.148 47.645 1.00 12.17 157 SER B C 1
ATOM 1752 O O . SER B 1 89 ? 42.346 97.327 47.765 1.00 11.37 157 SER B O 1
ATOM 1755 N N . TRP B 1 90 ? 41.930 95.249 47.001 1.00 11.67 158 TRP B N 1
ATOM 1756 C CA . TRP B 1 90 ? 40.619 95.563 46.445 1.00 12.06 158 TRP B CA 1
ATOM 1757 C C . TRP B 1 90 ? 39.627 94.476 46.834 1.00 11.34 158 TRP B C 1
ATOM 1758 O O . TRP B 1 90 ? 39.938 93.289 46.747 1.00 12.22 158 TRP B O 1
ATOM 1769 N N . ARG B 1 91 ? 38.436 94.882 47.263 1.00 10.35 159 ARG B N 1
ATOM 1770 C CA . ARG B 1 91 ? 37.328 93.950 47.435 1.00 13.54 159 ARG B CA 1
ATOM 1771 C C . ARG B 1 91 ? 36.404 94.038 46.226 1.00 13.54 159 ARG B C 1
ATOM 1772 O O . ARG B 1 91 ? 35.741 95.055 46.021 1.00 11.58 159 ARG B O 1
ATOM 1780 N N . VAL B 1 92 ? 36.374 92.973 45.428 1.00 10.97 160 VAL B N 1
ATOM 1781 C CA . VAL B 1 92 ? 35.616 92.962 44.178 1.00 12.26 160 VAL B CA 1
ATOM 1782 C C . VAL B 1 92 ? 34.458 91.968 44.218 1.00 13.39 160 VAL B C 1
ATOM 1783 O O . VAL B 1 92 ? 34.620 90.827 44.648 1.00 14.77 160 VAL B O 1
ATOM 1787 N N . GLN B 1 93 ? 33.291 92.404 43.759 1.00 11.58 161 GLN B N 1
ATOM 1788 C CA . GLN B 1 93 ? 32.111 91.555 43.766 1.00 12.77 161 GLN B CA 1
ATOM 1789 C C . GLN B 1 93 ? 31.497 91.465 42.374 1.00 16.88 161 GLN B C 1
ATOM 1790 O O . GLN B 1 93 ? 31.435 92.460 41.652 1.00 13.10 161 GLN B O 1
ATOM 1804 N N . PRO B 1 95 ? 28.218 89.138 40.246 1.00 16.72 163 PRO B N 1
ATOM 1805 C CA . PRO B 1 95 ? 27.217 88.078 40.096 1.00 17.33 163 PRO B CA 1
ATOM 1806 C C . PRO B 1 95 ? 27.439 87.294 38.808 1.00 17.21 163 PRO B C 1
ATOM 1807 O O . PRO B 1 95 ? 27.825 87.874 37.793 1.00 18.98 163 PRO B O 1
ATOM 1811 N N . ILE B 1 96 ? 27.193 85.990 38.852 1.00 16.69 164 ILE B N 1
ATOM 1812 C CA . ILE B 1 96 ? 27.411 85.129 37.697 1.00 15.85 164 ILE B CA 1
ATOM 1813 C C . ILE B 1 96 ? 26.280 84.119 37.550 1.00 17.43 164 ILE B C 1
ATOM 1814 O O . ILE B 1 96 ? 25.583 83.804 38.516 1.00 15.30 164 ILE B O 1
ATOM 1819 N N . LEU B 1 97 ? 26.096 83.618 36.334 1.00 15.49 165 LEU B N 1
ATOM 1820 C CA . LEU B 1 97 ? 25.164 82.526 36.099 1.00 19.01 165 LEU B CA 1
ATOM 1821 C C . LEU B 1 97 ? 25.950 81.271 35.761 1.00 16.56 165 LEU B C 1
ATOM 1822 O O . LEU B 1 97 ? 26.590 81.196 34.712 1.00 16.29 165 LEU B O 1
ATOM 1827 N N . VAL B 1 98 ? 25.909 80.292 36.657 1.00 15.54 166 VAL B N 1
ATOM 1828 C CA . VAL B 1 98 ? 26.637 79.046 36.456 1.00 14.66 166 VAL B CA 1
ATOM 1829 C C . VAL B 1 98 ? 25.737 77.981 35.837 1.00 17.46 166 VAL B C 1
ATOM 1830 O O . VAL B 1 98 ? 24.576 77.841 36.219 1.00 15.79 166 VAL B O 1
ATOM 1834 N N . THR B 1 99 ? 26.280 77.236 34.880 1.00 14.36 167 THR B N 1
ATOM 1835 C CA . THR B 1 99 ? 25.546 76.150 34.250 1.00 15.20 167 THR B CA 1
ATOM 1836 C C . THR B 1 99 ? 26.276 74.824 34.440 1.00 15.03 167 THR B C 1
ATOM 1837 O O . THR B 1 99 ? 27.454 74.702 34.109 1.00 13.67 167 THR B O 1
ATOM 1841 N N . TYR B 1 100 ? 25.572 73.842 34.997 1.00 17.20 168 TYR B N 1
ATOM 1842 C CA . TYR B 1 100 ? 26.067 72.472 35.081 1.00 13.66 168 TYR B CA 1
ATOM 1843 C C . TYR B 1 100 ? 25.231 71.625 34.131 1.00 14.53 168 TYR B C 1
ATOM 1844 O O . TYR B 1 100 ? 24.012 71.554 34.281 1.00 17.51 168 TYR B O 1
ATOM 1853 N N . GLN B 1 101 ? 25.862 70.982 33.153 1.00 15.84 169 GLN B N 1
ATOM 1854 C CA . GLN B 1 101 ? 25.082 70.256 32.153 1.00 14.39 169 GLN B CA 1
ATOM 1855 C C . GLN B 1 101 ? 25.727 69.005 31.568 1.00 16.30 169 GLN B C 1
ATOM 1856 O O . GLN B 1 101 ? 26.948 68.843 31.564 1.00 15.74 169 GLN B O 1
ATOM 1862 N N . SER B 1 102 ? 24.862 68.125 31.076 1.00 17.68 170 SER B N 1
ATOM 1863 C CA . SER B 1 102 ? 25.251 66.935 30.339 1.00 19.73 170 SER B CA 1
ATOM 1864 C C . SER B 1 102 ? 24.099 66.612 29.397 1.00 18.16 170 SER B C 1
ATOM 1865 O O . SER B 1 102 ? 23.183 67.419 29.235 1.00 19.32 170 SER B O 1
ATOM 1868 N N . ALA B 1 103 ? 24.138 65.439 28.778 1.00 20.17 171 ALA B N 1
ATOM 1869 C CA . ALA B 1 103 ? 23.051 65.014 27.903 1.00 24.58 171 ALA B CA 1
ATOM 1870 C C . ALA B 1 103 ? 21.732 64.908 28.666 1.00 21.42 171 ALA B C 1
ATOM 1871 O O . ALA B 1 103 ? 20.666 65.199 28.123 1.00 22.33 171 ALA B O 1
ATOM 1873 N N . SER B 1 104 ? 21.811 64.504 29.929 1.00 22.26 172 SER B N 1
ATOM 1874 C CA . SER B 1 104 ? 20.609 64.245 30.715 1.00 26.91 172 SER B CA 1
ATOM 1875 C C . SER B 1 104 ? 20.330 65.300 31.785 1.00 30.31 172 SER B C 1
ATOM 1876 O O . SER B 1 104 ? 19.275 65.274 32.418 1.00 33.09 172 SER B O 1
ATOM 1879 N N . GLU B 1 105 ? 21.266 66.223 31.989 1.00 27.36 173 GLU B N 1
ATOM 1880 C CA . GLU B 1 105 ? 21.096 67.247 33.019 1.00 26.07 173 GLU B CA 1
ATOM 1881 C C . GLU B 1 105 ? 21.415 68.663 32.552 1.00 23.59 173 GLU B C 1
ATOM 1882 O O . GLU B 1 105 ? 22.229 68.869 31.654 1.00 20.74 173 GLU B O 1
ATOM 1888 N N . PHE B 1 106 ? 20.762 69.632 33.186 1.00 20.49 174 PHE B N 1
ATOM 1889 C CA . PHE B 1 106 ? 20.965 71.042 32.885 1.00 21.68 174 PHE B CA 1
ATOM 1890 C C . PHE B 1 106 ? 20.495 71.887 34.065 1.00 24.99 174 PHE B C 1
ATOM 1891 O O . PHE B 1 106 ? 19.308 72.186 34.192 1.00 25.43 174 PHE B O 1
ATOM 1899 N N . THR B 1 107 ? 21.429 72.259 34.933 1.00 22.34 175 THR B N 1
ATOM 1900 C CA . THR B 1 107 ? 21.100 73.067 36.101 1.00 20.20 175 THR B CA 1
ATOM 1901 C C . THR B 1 107 ? 21.824 74.405 36.063 1.00 20.44 175 THR B C 1
ATOM 1902 O O . THR B 1 107 ? 23.006 74.472 35.725 1.00 18.54 175 THR B O 1
ATOM 1906 N N . GLN B 1 108 ? 21.109 75.468 36.410 1.00 21.10 176 GLN B N 1
ATOM 1907 C CA . GLN B 1 108 ? 21.705 76.794 36.478 1.00 19.23 176 GLN B CA 1
ATOM 1908 C C . GLN B 1 108 ? 21.581 77.391 37.875 1.00 21.48 176 GLN B C 1
ATOM 1909 O O . GLN B 1 108 ? 20.601 77.150 38.580 1.00 22.97 176 GLN B O 1
ATOM 1915 N N . GLN B 1 109 ? 22.590 78.159 38.272 1.00 19.21 177 GLN B N 1
ATOM 1916 C CA . GLN B 1 109 ? 22.584 78.846 39.557 1.00 21.57 177 GLN B CA 1
ATOM 1917 C C . GLN B 1 109 ? 23.017 80.292 39.382 1.00 24.82 177 GLN B C 1
ATOM 1918 O O . GLN B 1 109 ? 24.015 80.569 38.717 1.00 21.76 177 GLN B O 1
ATOM 1924 N N . ASN B 1 110 ? 22.271 81.213 39.982 1.00 23.50 178 ASN B N 1
ATOM 1925 C CA . ASN B 1 110 ? 22.725 82.593 40.088 1.00 24.63 178 ASN B CA 1
ATOM 1926 C C . ASN B 1 110 ? 23.559 82.765 41.352 1.00 24.83 178 ASN B C 1
ATOM 1927 O O . ASN B 1 110 ? 23.037 82.695 42.464 1.00 25.69 178 ASN B O 1
ATOM 1932 N N . ASN B 1 111 ? 24.859 82.973 41.177 1.00 21.18 179 ASN B N 1
ATOM 1933 C CA . ASN B 1 111 ? 25.763 83.124 42.310 1.00 20.86 179 ASN B CA 1
ATOM 1934 C C . ASN B 1 111 ? 26.378 84.513 42.373 1.00 17.97 179 ASN B C 1
ATOM 1935 O O . ASN B 1 111 ? 26.364 85.260 41.395 1.00 15.28 179 ASN B O 1
ATOM 1940 N N . VAL B 1 112 ? 26.914 84.848 43.540 1.00 18.44 180 VAL B N 1
ATOM 1941 C CA . VAL B 1 112 ? 27.649 86.088 43.721 1.00 18.71 180 VAL B CA 1
ATOM 1942 C C . VAL B 1 112 ? 29.034 85.764 44.263 1.00 19.08 180 VAL B C 1
ATOM 1943 O O . VAL B 1 112 ? 29.170 85.119 45.305 1.00 14.37 180 VAL B O 1
ATOM 1947 N N . VAL B 1 113 ? 30.059 86.203 43.541 1.00 16.51 181 VAL B N 1
ATOM 1948 C CA . VAL B 1 113 ? 31.438 85.951 43.938 1.00 15.38 181 VAL B CA 1
ATOM 1949 C C . VAL B 1 113 ? 32.064 87.201 44.544 1.00 14.30 181 VAL B C 1
ATOM 1950 O O . VAL B 1 113 ? 32.067 88.270 43.934 1.00 11.53 181 VAL B O 1
ATOM 1954 N N . THR B 1 114 ? 32.586 87.065 45.755 1.00 12.17 182 THR B N 1
ATOM 1955 C CA . THR B 1 114 ? 33.264 88.176 46.400 1.00 14.39 182 THR B CA 1
ATOM 1956 C C . THR B 1 114 ? 34.725 87.815 46.599 1.00 13.51 182 THR B C 1
ATOM 1957 O O . THR B 1 114 ? 35.046 86.825 47.254 1.00 11.82 182 THR B O 1
ATOM 1969 N N . LEU B 1 116 ? 38.767 89.042 47.593 1.00 9.31 184 LEU B N 1
ATOM 1970 C CA . LEU B 1 116 ? 39.727 89.975 48.157 1.00 12.91 184 LEU B CA 1
ATOM 1971 C C . LEU B 1 116 ? 40.997 89.863 47.331 1.00 10.72 184 LEU B C 1
ATOM 1972 O O . LEU B 1 116 ? 41.593 88.792 47.247 1.00 12.51 184 LEU B O 1
ATOM 1977 N N . ILE B 1 117 ? 41.395 90.964 46.705 1.00 12.53 185 ILE B N 1
ATOM 1978 C CA . ILE B 1 117 ? 42.575 90.968 45.847 1.00 14.22 185 ILE B CA 1
ATOM 1979 C C . ILE B 1 117 ? 43.644 91.903 46.400 1.00 13.43 185 ILE B C 1
ATOM 1980 O O . ILE B 1 117 ? 43.362 93.051 46.740 1.00 14.80 185 ILE B O 1
ATOM 1985 N N . THR B 1 118 ? 44.871 91.401 46.497 1.00 12.88 186 THR B N 1
ATOM 1986 C CA . THR B 1 118 ? 45.958 92.163 47.096 1.00 15.92 186 THR B CA 1
ATOM 1987 C C . THR B 1 118 ? 47.183 92.189 46.194 1.00 17.22 186 THR B C 1
ATOM 1988 O O . THR B 1 118 ? 47.423 91.253 45.433 1.00 14.79 186 THR B O 1
ATOM 1992 N N . ARG B 1 119 ? 47.951 93.270 46.282 1.00 16.72 187 ARG B N 1
ATOM 1993 C CA . ARG B 1 119 ? 49.215 93.367 45.566 1.00 19.87 187 ARG B CA 1
ATOM 1994 C C . ARG B 1 119 ? 50.217 92.373 46.127 1.00 22.52 187 ARG B C 1
ATOM 1995 O O . ARG B 1 119 ? 50.305 92.183 47.339 1.00 28.85 187 ARG B O 1
ATOM 2003 N N . VAL B 1 120 ? 50.973 91.741 45.238 1.00 23.19 188 VAL B N 1
ATOM 2004 C CA . VAL B 1 120 ? 52.047 90.848 45.647 1.00 29.44 188 VAL B CA 1
ATOM 2005 C C . VAL B 1 120 ? 53.286 91.118 44.803 1.00 35.26 188 VAL B C 1
ATOM 2006 O O . VAL B 1 120 ? 53.256 91.943 43.887 1.00 31.49 188 VAL B O 1
ATOM 2010 N N . SER B 1 121 ? 54.374 90.423 45.117 1.00 36.75 189 SER B N 1
ATOM 2011 C CA . SER B 1 121 ? 55.629 90.600 44.396 1.00 35.01 189 SER B CA 1
ATOM 2012 C C . SER B 1 121 ? 55.572 89.982 43.002 1.00 35.10 189 SER B C 1
ATOM 2013 O O . SER B 1 121 ? 55.119 88.851 42.830 1.00 35.90 189 SER B O 1
ATOM 2016 N N . THR B 1 122 ? 56.038 90.730 42.008 1.00 36.06 190 THR B N 1
ATOM 2017 C CA . THR B 1 122 ? 56.083 90.233 40.638 1.00 36.56 190 THR B CA 1
ATOM 2018 C C . THR B 1 122 ? 57.057 89.063 40.505 1.00 39.89 190 THR B C 1
ATOM 2019 O O . THR B 1 122 ? 57.020 88.321 39.523 1.00 38.28 190 THR B O 1
ATOM 2023 N N . LEU B 1 123 ? 57.926 88.904 41.499 1.00 35.50 191 LEU B N 1
ATOM 2024 C CA . LEU B 1 123 ? 58.919 87.832 41.490 1.00 40.21 191 LEU B CA 1
ATOM 2025 C C . LEU B 1 123 ? 58.286 86.443 41.430 1.00 39.07 191 LEU B C 1
ATOM 2026 O O . LEU B 1 123 ? 58.904 85.491 40.952 1.00 37.72 191 LEU B O 1
ATOM 2031 N N . ASN B 1 124 ? 57.053 86.334 41.915 1.00 34.89 192 ASN B N 1
ATOM 2032 C CA . ASN B 1 124 ? 56.375 85.044 41.989 1.00 39.95 192 ASN B CA 1
ATOM 2033 C C . ASN B 1 124 ? 54.980 85.055 41.372 1.00 35.39 192 ASN B C 1
ATOM 2034 O O . ASN B 1 124 ? 54.378 84.002 41.157 1.00 36.99 192 ASN B O 1
ATOM 2039 N N . SER B 1 125 ? 54.472 86.249 41.091 1.00 36.74 193 SER B N 1
ATOM 2040 C CA . SER B 1 125 ? 53.163 86.398 40.468 1.00 36.40 193 SER B CA 1
ATOM 2041 C C . SER B 1 125 ? 53.228 87.489 39.407 1.00 38.09 193 SER B C 1
ATOM 2042 O O . SER B 1 125 ? 52.954 88.656 39.691 1.00 37.07 193 SER B O 1
ATOM 2045 N N . PRO B 1 126 ? 53.595 87.108 38.176 1.00 35.30 194 PRO B N 1
ATOM 2046 C CA . PRO B 1 126 ? 53.796 88.028 37.052 1.00 42.23 194 PRO B CA 1
ATOM 2047 C C . PRO B 1 126 ? 52.758 89.147 36.977 1.00 40.13 194 PRO B C 1
ATOM 2048 O O . PRO B 1 126 ? 53.070 90.234 36.489 1.00 37.72 194 PRO B O 1
ATOM 2052 N N . ARG B 1 127 ? 51.546 88.887 37.459 1.00 37.27 195 ARG B N 1
ATOM 2053 C CA . ARG B 1 127 ? 50.477 89.879 37.399 1.00 35.08 195 ARG B CA 1
ATOM 2054 C C . ARG B 1 127 ? 50.684 91.000 38.415 1.00 32.50 195 ARG B C 1
ATOM 2055 O O . ARG B 1 127 ? 50.329 92.151 38.162 1.00 35.03 195 ARG B O 1
ATOM 2063 N N . GLY B 1 128 ? 51.257 90.657 39.563 1.00 26.69 196 GLY B N 1
ATOM 2064 C CA . GLY B 1 128 ? 51.475 91.624 40.623 1.00 28.75 196 GLY B CA 1
ATOM 2065 C C . GLY B 1 128 ? 50.349 91.600 41.639 1.00 24.27 196 GLY B C 1
ATOM 2066 O O . GLY B 1 128 ? 50.474 92.146 42.734 1.00 27.13 196 GLY B O 1
ATOM 2067 N N . ILE B 1 129 ? 49.242 90.965 41.272 1.00 19.09 197 ILE B N 1
ATOM 2068 C CA . ILE B 1 129 ? 48.093 90.852 42.160 1.00 18.58 197 ILE B CA 1
ATOM 2069 C C . ILE B 1 129 ? 47.614 89.407 42.235 1.00 16.81 197 ILE B C 1
ATOM 2070 O O . ILE B 1 129 ? 47.792 88.637 41.292 1.00 17.15 197 ILE B O 1
ATOM 2075 N N . GLY B 1 130 ? 47.005 89.050 43.361 1.00 12.12 198 GLY B N 1
ATOM 2076 C CA . GLY B 1 130 ? 46.503 87.707 43.570 1.00 13.82 198 GLY B CA 1
ATOM 2077 C C . GLY B 1 130 ? 45.318 87.695 44.512 1.00 13.41 198 GLY B C 1
ATOM 2078 O O . GLY B 1 130 ? 45.181 88.577 45.361 1.00 11.50 198 GLY B O 1
ATOM 2079 N N . ILE B 1 131 ? 44.460 86.691 44.362 1.00 9.73 199 ILE B N 1
ATOM 2080 C CA . ILE B 1 131 ? 43.276 86.554 45.201 1.00 9.97 199 ILE B CA 1
ATOM 2081 C C . ILE B 1 131 ? 43.642 85.957 46.550 1.00 10.41 199 ILE B C 1
ATOM 2082 O O . ILE B 1 131 ? 44.221 84.873 46.621 1.00 10.77 199 ILE B O 1
ATOM 2087 N N . SER B 1 132 ? 43.306 86.671 47.621 1.00 9.83 200 SER B N 1
ATOM 2088 C CA . SER B 1 132 ? 43.568 86.192 48.974 1.00 10.14 200 SER B CA 1
ATOM 2089 C C . SER B 1 132 ? 42.347 85.515 49.585 1.00 10.67 200 SER B C 1
ATOM 2090 O O . SER B 1 132 ? 42.471 84.727 50.520 1.00 11.93 200 SER B O 1
ATOM 2093 N N . GLN B 1 133 ? 41.166 85.836 49.066 1.00 11.93 201 GLN B N 1
ATOM 2094 C CA . GLN B 1 133 ? 39.939 85.200 49.530 1.00 11.87 201 GLN B CA 1
ATOM 2095 C C . GLN B 1 133 ? 38.911 85.086 48.410 1.00 12.22 201 GLN B C 1
ATOM 2096 O O . GLN B 1 133 ? 38.680 86.037 47.663 1.00 11.90 201 GLN B O 1
ATOM 2102 N N . PHE B 1 134 ? 38.296 83.913 48.310 1.00 13.53 202 PHE B N 1
ATOM 2103 C CA . PHE B 1 134 ? 37.339 83.621 47.253 1.00 11.33 202 PHE B CA 1
ATOM 2104 C C . PHE B 1 134 ? 36.045 83.110 47.880 1.00 16.12 202 PHE B C 1
ATOM 2105 O O . PHE B 1 134 ? 35.980 81.973 48.349 1.00 14.12 202 PHE B O 1
ATOM 2113 N N . VAL B 1 135 ? 35.021 83.958 47.890 1.00 13.54 203 VAL B N 1
ATOM 2114 C CA . VAL B 1 135 ? 33.756 83.634 48.538 1.00 15.93 203 VAL B CA 1
ATOM 2115 C C . VAL B 1 135 ? 32.596 83.576 47.548 1.00 14.28 203 VAL B C 1
ATOM 2116 O O . VAL B 1 135 ? 32.401 84.491 46.750 1.00 13.28 203 VAL B O 1
ATOM 2120 N N . VAL B 1 136 ? 31.825 82.495 47.605 1.00 17.91 204 VAL B N 1
ATOM 2121 C CA . VAL B 1 136 ? 30.669 82.342 46.730 1.00 16.13 204 VAL B CA 1
ATOM 2122 C C . VAL B 1 136 ? 29.368 82.308 47.527 1.00 20.48 204 VAL B C 1
ATOM 2123 O O . VAL B 1 136 ? 29.274 81.634 48.551 1.00 18.67 204 VAL B O 1
ATOM 2127 N N . GLY B 1 137 ? 28.368 83.043 47.049 1.00 18.95 205 GLY B N 1
ATOM 2128 C CA . GLY B 1 137 ? 27.059 83.053 47.674 1.00 23.88 205 GLY B CA 1
ATOM 2129 C C . GLY B 1 137 ? 25.951 83.160 46.645 1.00 24.65 205 GLY B C 1
ATOM 2130 O O . GLY B 1 137 ? 26.220 83.331 45.457 1.00 25.72 205 GLY B O 1
ATOM 2131 N N . PRO B 1 138 ? 24.693 83.048 47.093 1.00 32.88 206 PRO B N 1
ATOM 2132 C CA . PRO B 1 138 ? 23.529 83.161 46.209 1.00 29.64 206 PRO B CA 1
ATOM 2133 C C . PRO B 1 138 ? 23.036 84.598 46.086 1.00 33.24 206 PRO B C 1
ATOM 2134 O O . PRO B 1 138 ? 23.547 85.483 46.772 1.00 29.68 206 PRO B O 1
ATOM 2138 N N . ALA B 1 139 ? 22.050 84.814 45.216 1.00 44.04 207 ALA B N 1
ATOM 2139 C CA . ALA B 1 139 ? 21.429 86.126 45.040 1.00 34.66 207 ALA B CA 1
ATOM 2140 C C . ALA B 1 139 ? 22.458 87.218 44.765 1.00 41.90 207 ALA B C 1
ATOM 2141 O O . ALA B 1 139 ? 22.357 87.944 43.775 1.00 45.80 207 ALA B O 1
ATOM 2143 N N . GLY C 1 1 ? 68.891 85.310 42.250 1.00 42.40 69 GLY C N 1
ATOM 2144 C CA . GLY C 1 1 ? 67.629 84.960 42.875 1.00 50.03 69 GLY C CA 1
ATOM 2145 C C . GLY C 1 1 ? 66.487 85.835 42.397 1.00 58.64 69 GLY C C 1
ATOM 2146 O O . GLY C 1 1 ? 65.322 85.448 42.485 1.00 63.90 69 GLY C O 1
ATOM 2147 N N . SER C 1 2 ? 66.820 87.016 41.886 1.00 61.24 70 SER C N 1
ATOM 2148 C CA . SER C 1 2 ? 65.811 87.946 41.385 1.00 63.81 70 SER C CA 1
ATOM 2149 C C . SER C 1 2 ? 65.174 87.446 40.089 1.00 63.76 70 SER C C 1
ATOM 2150 O O . SER C 1 2 ? 64.519 88.207 39.375 1.00 61.00 70 SER C O 1
ATOM 2153 N N . HIS C 1 3 ? 65.379 86.168 39.788 1.00 60.92 71 HIS C N 1
ATOM 2154 C CA . HIS C 1 3 ? 64.749 85.544 38.634 1.00 55.33 71 HIS C CA 1
ATOM 2155 C C . HIS C 1 3 ? 63.252 85.417 38.896 1.00 58.70 71 HIS C C 1
ATOM 2156 O O . HIS C 1 3 ? 62.836 84.967 39.964 1.00 54.69 71 HIS C O 1
ATOM 2171 N N . GLN C 1 5 ? 59.583 83.953 38.837 1.00 43.21 73 GLN C N 1
ATOM 2172 C CA . GLN C 1 5 ? 59.014 82.611 38.821 1.00 38.48 73 GLN C CA 1
ATOM 2173 C C . GLN C 1 5 ? 57.507 82.634 38.582 1.00 36.57 73 GLN C C 1
ATOM 2174 O O . GLN C 1 5 ? 56.870 83.690 38.609 1.00 36.89 73 GLN C O 1
ATOM 2180 N N . SER C 1 6 ? 56.945 81.454 38.352 1.00 31.45 74 SER C N 1
ATOM 2181 C CA . SER C 1 6 ? 55.537 81.321 38.018 1.00 28.19 74 SER C CA 1
ATOM 2182 C C . SER C 1 6 ? 55.048 79.925 38.383 1.00 24.37 74 SER C C 1
ATOM 2183 O O . SER C 1 6 ? 55.772 78.944 38.215 1.00 23.36 74 SER C O 1
ATOM 2186 N N . ASP C 1 7 ? 53.822 79.836 38.887 1.00 15.69 75 ASP C N 1
ATOM 2187 C CA . ASP C 1 7 ? 53.253 78.544 39.246 1.00 18.83 75 ASP C CA 1
ATOM 2188 C C . ASP C 1 7 ? 53.368 77.546 38.092 1.00 18.84 75 ASP C C 1
ATOM 2189 O O . ASP C 1 7 ? 53.866 76.437 38.272 1.00 13.16 75 ASP C O 1
ATOM 2194 N N . SER C 1 8 ? 52.912 77.952 36.908 1.00 19.64 76 SER C N 1
ATOM 2195 C CA . SER C 1 8 ? 52.934 77.083 35.734 1.00 21.47 76 SER C CA 1
ATOM 2196 C C . SER C 1 8 ? 54.353 76.668 35.364 1.00 21.67 76 SER C C 1
ATOM 2197 O O . SER C 1 8 ? 54.585 75.539 34.931 1.00 25.67 76 SER C O 1
ATOM 2200 N N . ALA C 1 9 ? 55.300 77.583 35.539 1.00 19.93 77 ALA C N 1
ATOM 2201 C CA . ALA C 1 9 ? 56.703 77.291 35.269 1.00 20.01 77 ALA C CA 1
ATOM 2202 C C . ALA C 1 9 ? 57.256 76.269 36.260 1.00 22.78 77 ALA C C 1
ATOM 2203 O O . ALA C 1 9 ? 57.780 75.227 35.863 1.00 22.39 77 ALA C O 1
ATOM 2205 N N . VAL C 1 10 ? 57.143 76.578 37.548 1.00 19.40 78 VAL C N 1
ATOM 2206 C CA . VAL C 1 10 ? 57.595 75.673 38.600 1.00 17.37 78 VAL C CA 1
ATOM 2207 C C . VAL C 1 10 ? 57.013 74.275 38.402 1.00 16.09 78 VAL C C 1
ATOM 2208 O O . VAL C 1 10 ? 57.699 73.270 38.589 1.00 13.98 78 VAL C O 1
ATOM 2212 N N . LEU C 1 11 ? 55.745 74.218 38.012 1.00 15.15 79 LEU C N 1
ATOM 2213 C CA . LEU C 1 11 ? 55.068 72.942 37.796 1.00 16.01 79 LEU C CA 1
ATOM 2214 C C . LEU C 1 11 ? 55.717 72.097 36.699 1.00 17.48 79 LEU C C 1
ATOM 2215 O O . LEU C 1 11 ? 56.088 70.946 36.935 1.00 15.22 79 LEU C O 1
ATOM 2220 N N . GLN C 1 12 ? 55.850 72.662 35.503 1.00 18.09 80 GLN C N 1
ATOM 2221 C CA . GLN C 1 12 ? 56.467 71.939 34.393 1.00 22.50 80 GLN C CA 1
ATOM 2222 C C . GLN C 1 12 ? 57.884 71.514 34.758 1.00 22.03 80 GLN C C 1
ATOM 2223 O O . GLN C 1 12 ? 58.366 70.464 34.330 1.00 22.16 80 GLN C O 1
ATOM 2229 N N . TRP C 1 13 ? 58.543 72.343 35.560 1.00 18.85 81 TRP C N 1
ATOM 2230 C CA . TRP C 1 13 ? 59.903 72.077 36.003 1.00 17.64 81 TRP C CA 1
ATOM 2231 C C . TRP C 1 13 ? 59.944 70.900 36.983 1.00 19.22 81 TRP C C 1
ATOM 2232 O O . TRP C 1 13 ? 60.800 70.018 36.878 1.00 17.28 81 TRP C O 1
ATOM 2243 N N . ALA C 1 14 ? 59.014 70.892 37.933 1.00 15.75 82 ALA C N 1
ATOM 2244 C CA . ALA C 1 14 ? 58.897 69.788 38.882 1.00 16.10 82 ALA C CA 1
ATOM 2245 C C . ALA C 1 14 ? 58.619 68.481 38.147 1.00 13.39 82 ALA C C 1
ATOM 2246 O O . ALA C 1 14 ? 59.086 67.413 38.550 1.00 9.58 82 ALA C O 1
ATOM 2248 N N . ASN C 1 15 ? 57.855 68.578 37.064 1.00 12.30 83 ASN C N 1
ATOM 2249 C CA . ASN C 1 15 ? 57.536 67.424 36.235 1.00 14.41 83 ASN C CA 1
ATOM 2250 C C . ASN C 1 15 ? 58.795 66.789 35.654 1.00 16.07 83 ASN C C 1
ATOM 2251 O O . ASN C 1 15 ? 59.009 65.583 35.771 1.00 16.74 83 ASN C O 1
ATOM 2256 N N . GLN C 1 16 ? 59.628 67.614 35.031 1.00 16.82 84 GLN C N 1
ATOM 2257 C CA . GLN C 1 16 ? 60.843 67.136 34.380 1.00 18.28 84 GLN C CA 1
ATOM 2258 C C . GLN C 1 16 ? 61.854 66.591 35.382 1.00 18.29 84 GLN C C 1
ATOM 2259 O O . GLN C 1 16 ? 62.557 65.621 35.096 1.00 14.22 84 GLN C O 1
ATOM 2265 N N . ALA C 1 17 ? 61.928 67.219 36.553 1.00 16.33 85 ALA C N 1
ATOM 2266 C CA . ALA C 1 17 ? 62.805 66.747 37.616 1.00 14.92 85 ALA C CA 1
ATOM 2267 C C . ALA C 1 17 ? 62.336 65.388 38.129 1.00 13.04 85 ALA C C 1
ATOM 2268 O O . ALA C 1 17 ? 63.144 64.482 38.350 1.00 11.30 85 ALA C O 1
ATOM 2270 N N . ALA C 1 18 ? 61.026 65.250 38.306 1.00 10.54 86 ALA C N 1
ATOM 2271 C CA . ALA C 1 18 ? 60.447 64.001 38.790 1.00 10.68 86 ALA C CA 1
ATOM 2272 C C . ALA C 1 18 ? 60.714 62.848 37.827 1.00 12.85 86 ALA C C 1
ATOM 2273 O O . ALA C 1 18 ? 61.129 61.767 38.243 1.00 13.74 86 ALA C O 1
ATOM 2275 N N . ILE C 1 19 ? 60.473 63.084 36.541 1.00 13.61 87 ILE C N 1
ATOM 2276 C CA . ILE C 1 19 ? 60.705 62.071 35.515 1.00 12.06 87 ILE C CA 1
ATOM 2277 C C . ILE C 1 19 ? 62.191 61.753 35.357 1.00 13.14 87 ILE C C 1
ATOM 2278 O O . ILE C 1 19 ? 62.573 60.597 35.162 1.00 11.69 87 ILE C O 1
ATOM 2283 N N . ALA C 1 20 ? 63.026 62.784 35.440 1.00 13.32 88 ALA C N 1
ATOM 2284 C CA . ALA C 1 20 ? 64.467 62.614 35.298 1.00 12.17 88 ALA C CA 1
ATOM 2285 C C . ALA C 1 20 ? 65.018 61.695 36.383 1.00 11.80 88 ALA C C 1
ATOM 2286 O O . ALA C 1 20 ? 65.921 60.893 36.133 1.00 11.18 88 ALA C O 1
ATOM 2288 N N . ALA C 1 21 ? 64.467 61.811 37.588 1.00 9.97 89 ALA C N 1
ATOM 2289 C CA . ALA C 1 21 ? 64.888 60.972 38.705 1.00 9.04 89 ALA C CA 1
ATOM 2290 C C . ALA C 1 21 ? 64.664 59.493 38.408 1.00 12.22 89 ALA C C 1
ATOM 2291 O O . ALA C 1 21 ? 65.382 58.640 38.921 1.00 15.14 89 ALA C O 1
ATOM 2293 N N . PHE C 1 22 ? 63.679 59.195 37.567 1.00 9.87 90 PHE C N 1
ATOM 2294 C CA . PHE C 1 22 ? 63.375 57.815 37.214 1.00 11.37 90 PHE C CA 1
ATOM 2295 C C . PHE C 1 22 ? 63.711 57.497 35.760 1.00 14.27 90 PHE C C 1
ATOM 2296 O O . PHE C 1 22 ? 63.023 56.705 35.113 1.00 13.32 90 PHE C O 1
ATOM 2304 N N . THR C 1 23 ? 64.769 58.116 35.250 1.00 10.35 91 THR C N 1
ATOM 2305 C CA . THR C 1 23 ? 65.241 57.840 33.901 1.00 10.96 91 THR C CA 1
ATOM 2306 C C . THR C 1 23 ? 66.730 57.513 33.936 1.00 12.55 91 THR C C 1
ATOM 2307 O O . THR C 1 23 ? 67.571 58.410 33.908 1.00 11.79 91 THR C O 1
ATOM 2311 N N . TYR C 1 24 ? 67.046 56.223 34.014 1.00 9.50 92 TYR C N 1
ATOM 2312 C CA . TYR C 1 24 ? 68.431 55.776 34.085 1.00 10.37 92 TYR C CA 1
ATOM 2313 C C . TYR C 1 24 ? 68.538 54.264 33.886 1.00 11.11 92 TYR C C 1
ATOM 2314 O O . TYR C 1 24 ? 67.527 53.562 33.813 1.00 9.00 92 TYR C O 1
ATOM 2323 N N . ASN C 1 25 ? 69.768 53.767 33.805 1.00 10.69 93 ASN C N 1
ATOM 2324 C CA . ASN C 1 25 ? 69.997 52.340 33.607 1.00 11.68 93 ASN C CA 1
ATOM 2325 C C . ASN C 1 25 ? 71.318 51.845 34.206 1.00 13.67 93 ASN C C 1
ATOM 2326 O O . ASN C 1 25 ? 72.097 52.627 34.760 1.00 11.76 93 ASN C O 1
ATOM 2331 N N . PHE C 1 26 ? 71.563 50.543 34.079 1.00 11.94 94 PHE C N 1
ATOM 2332 C CA . PHE C 1 26 ? 72.722 49.901 34.703 1.00 12.15 94 PHE C CA 1
ATOM 2333 C C . PHE C 1 26 ? 74.055 50.395 34.143 1.00 13.80 94 PHE C C 1
ATOM 2334 O O . PHE C 1 26 ? 75.111 50.146 34.725 1.00 14.01 94 PHE C O 1
ATOM 2342 N N . VAL C 1 27 ? 74.008 51.101 33.019 1.00 11.76 95 VAL C N 1
ATOM 2343 C CA . VAL C 1 27 ? 75.232 51.599 32.402 1.00 12.08 95 VAL C CA 1
ATOM 2344 C C . VAL C 1 27 ? 75.507 53.064 32.744 1.00 13.58 95 VAL C C 1
ATOM 2345 O O . VAL C 1 27 ? 76.633 53.423 33.093 1.00 15.40 95 VAL C O 1
ATOM 2349 N N . ASN C 1 28 ? 74.480 53.905 32.655 1.00 12.09 96 ASN C N 1
ATOM 2350 C CA . ASN C 1 28 ? 74.674 55.351 32.779 1.00 17.58 96 ASN C CA 1
ATOM 2351 C C . ASN C 1 28 ? 74.289 55.966 34.126 1.00 15.36 96 ASN C C 1
ATOM 2352 O O . ASN C 1 28 ? 74.294 57.188 34.268 1.00 18.42 96 ASN C O 1
ATOM 2357 N N . TYR C 1 29 ? 73.966 55.129 35.107 1.00 14.12 97 TYR C N 1
ATOM 2358 C CA . TYR C 1 29 ? 73.421 55.616 36.376 1.00 14.00 97 TYR C CA 1
ATOM 2359 C C . TYR C 1 29 ? 74.257 56.714 37.034 1.00 12.99 97 TYR C C 1
ATOM 2360 O O . TYR C 1 29 ? 73.708 57.680 37.559 1.00 16.16 97 TYR C O 1
ATOM 2369 N N . ARG C 1 30 ? 75.577 56.571 37.011 1.00 13.03 98 ARG C N 1
ATOM 2370 C CA . ARG C 1 30 ? 76.443 57.573 37.624 1.00 17.46 98 ARG C CA 1
ATOM 2371 C C . ARG C 1 30 ? 76.345 58.902 36.882 1.00 16.22 98 ARG C C 1
ATOM 2372 O O . ARG C 1 30 ? 76.181 59.954 37.498 1.00 16.27 98 ARG C O 1
ATOM 2380 N N . ASP C 1 31 ? 76.436 58.844 35.555 1.00 16.60 99 ASP C N 1
ATOM 2381 C CA . ASP C 1 31 ? 76.287 60.029 34.715 1.00 19.04 99 ASP C CA 1
ATOM 2382 C C . ASP C 1 31 ? 74.936 60.698 34.929 1.00 19.21 99 ASP C C 1
ATOM 2383 O O . ASP C 1 31 ? 74.856 61.918 35.084 1.00 18.55 99 ASP C O 1
ATOM 2388 N N . GLU C 1 32 ? 73.874 59.897 34.921 1.00 15.87 100 GLU C N 1
ATOM 2389 C CA . GLU C 1 32 ? 72.517 60.417 35.062 1.00 19.09 100 GLU C CA 1
ATOM 2390 C C . GLU C 1 32 ? 72.280 61.029 36.432 1.00 17.83 100 GLU C C 1
ATOM 2391 O O . GLU C 1 32 ? 71.710 62.112 36.540 1.00 22.93 100 GLU C O 1
ATOM 2397 N N . LEU C 1 33 ? 72.708 60.326 37.476 1.00 21.84 101 LEU C N 1
ATOM 2398 C CA . LEU C 1 33 ? 72.606 60.842 38.835 1.00 21.18 101 LEU C CA 1
ATOM 2399 C C . LEU C 1 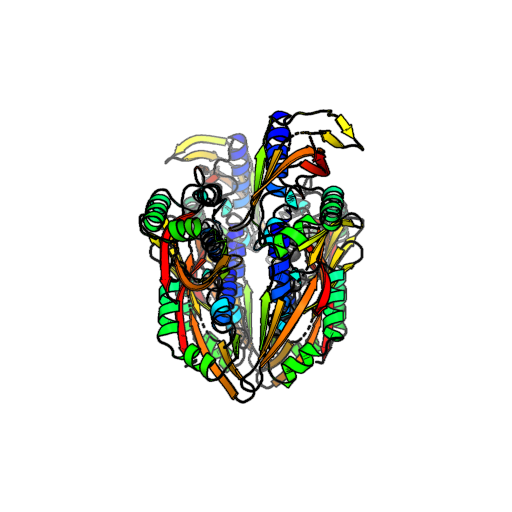33 ? 73.192 62.237 38.926 1.00 20.34 101 LEU C C 1
ATOM 2400 O O . LEU C 1 33 ? 72.523 63.188 39.333 1.00 26.20 101 LEU C O 1
ATOM 2405 N N . GLN C 1 34 ? 74.454 62.346 38.537 1.00 17.72 102 GLN C N 1
ATOM 2406 C CA A GLN C 1 34 ? 75.216 63.585 38.654 0.50 20.51 102 GLN C CA 1
ATOM 2407 C CA B GLN C 1 34 ? 75.173 63.598 38.702 0.50 20.51 102 GLN C CA 1
ATOM 2408 C C . GLN C 1 34 ? 74.606 64.730 37.848 1.00 22.50 102 GLN C C 1
ATOM 2409 O O . GLN C 1 34 ? 74.674 65.897 38.244 1.00 20.12 102 GLN C O 1
ATOM 2420 N N . ALA C 1 35 ? 74.025 64.393 36.701 1.00 16.76 103 ALA C N 1
ATOM 2421 C CA . ALA C 1 35 ? 73.422 65.406 35.845 1.00 18.93 103 ALA C CA 1
ATOM 2422 C C . ALA C 1 35 ? 72.197 66.017 36.514 1.00 20.47 103 ALA C C 1
ATOM 2423 O O . ALA C 1 35 ? 71.691 67.049 36.075 1.00 17.73 103 ALA C O 1
ATOM 2425 N N . SER C 1 36 ? 71.729 65.377 37.582 1.00 18.85 104 SER C N 1
ATOM 2426 C CA . SER C 1 36 ? 70.495 65.789 38.243 1.00 18.67 104 SER C CA 1
ATOM 2427 C C . SER C 1 36 ? 70.722 66.681 39.461 1.00 13.81 104 SER C C 1
ATOM 2428 O O . SER C 1 36 ? 69.781 67.281 39.973 1.00 13.55 104 SER C O 1
ATOM 2431 N N . SER C 1 37 ? 71.963 66.760 39.932 1.00 14.21 105 SER C N 1
ATOM 2432 C CA . SER C 1 37 ? 72.271 67.568 41.108 1.00 14.57 105 SER C CA 1
ATOM 2433 C C . SER C 1 37 ? 71.745 68.995 40.963 1.00 14.83 105 SER C C 1
ATOM 2434 O O . SER C 1 37 ? 71.401 69.644 41.951 1.00 14.21 105 SER C O 1
ATOM 2437 N N . GLY C 1 38 ? 71.671 69.471 39.724 1.00 13.40 106 GLY C N 1
ATOM 2438 C CA . GLY C 1 38 ? 71.222 70.823 39.448 1.00 14.70 106 GLY C CA 1
ATOM 2439 C C . GLY C 1 38 ? 69.788 71.125 39.849 1.00 15.65 106 GLY C C 1
ATOM 2440 O O . GLY C 1 38 ? 69.446 72.277 40.106 1.00 15.74 106 GLY C O 1
ATOM 2441 N N . PHE C 1 39 ? 68.945 70.098 39.898 1.00 13.90 107 PHE C N 1
ATOM 2442 C CA . PHE C 1 39 ? 67.551 70.281 40.294 1.00 14.36 107 PHE C CA 1
ATOM 2443 C C . PHE C 1 39 ? 67.412 70.576 41.783 1.00 11.94 107 PHE C C 1
ATOM 2444 O O . PHE C 1 39 ? 66.394 71.109 42.224 1.00 14.21 107 PHE C O 1
ATOM 2452 N N . PHE C 1 40 ? 68.436 70.227 42.553 1.00 12.82 108 PHE C N 1
ATOM 2453 C CA . PHE C 1 40 ? 68.328 70.222 44.007 1.00 13.01 108 PHE C CA 1
ATOM 2454 C C . PHE C 1 40 ? 69.061 71.372 44.678 1.00 11.25 108 PHE C C 1
ATOM 2455 O O . PHE C 1 40 ? 70.051 71.886 44.157 1.00 10.14 108 PHE C O 1
ATOM 2463 N N . THR C 1 41 ? 68.558 71.768 45.844 1.00 12.08 109 THR C N 1
ATOM 2464 C CA . THR C 1 41 ? 69.254 72.715 46.702 1.00 10.74 109 THR C CA 1
ATOM 2465 C C . THR C 1 41 ? 70.301 71.945 47.490 1.00 9.96 109 THR C C 1
ATOM 2466 O O . THR C 1 41 ? 70.359 70.718 47.415 1.00 10.90 109 THR C O 1
ATOM 2470 N N . ALA C 1 42 ? 71.124 72.661 48.247 1.00 10.55 110 ALA C N 1
ATOM 2471 C CA . ALA C 1 42 ? 72.146 72.025 49.070 1.00 11.70 110 ALA C CA 1
ATOM 2472 C C . ALA C 1 42 ? 71.547 70.916 49.930 1.00 11.64 110 ALA C C 1
ATOM 2473 O O . ALA C 1 42 ? 71.993 69.771 49.883 1.00 9.32 110 ALA C O 1
ATOM 2475 N N . GLU C 1 43 ? 70.530 71.260 50.713 1.00 13.00 111 GLU C N 1
ATOM 2476 C CA . GLU C 1 43 ? 69.906 70.292 51.609 1.00 14.78 111 GLU C CA 1
ATOM 2477 C C . GLU C 1 43 ? 69.117 69.238 50.833 1.00 13.34 111 GLU C C 1
ATOM 2478 O O . GLU C 1 43 ? 69.031 68.082 51.250 1.00 9.41 111 GLU C O 1
ATOM 2484 N N . GLY C 1 44 ? 68.550 69.643 49.700 1.00 13.23 112 GLY C N 1
ATOM 2485 C CA . GLY C 1 44 ? 67.781 68.736 48.869 1.00 11.48 112 GLY C CA 1
ATOM 2486 C C . GLY C 1 44 ? 68.639 67.627 48.294 1.00 12.55 112 GLY C C 1
ATOM 2487 O O . GLY C 1 44 ? 68.211 66.474 48.206 1.00 9.55 112 GLY C O 1
ATOM 2488 N N . TRP C 1 45 ? 69.863 67.976 47.907 1.00 11.75 113 TRP C N 1
ATOM 2489 C CA . TRP C 1 45 ? 70.786 67.002 47.334 1.00 11.42 113 TRP C CA 1
ATOM 2490 C C . TRP C 1 45 ? 71.187 65.958 48.371 1.00 11.49 113 TRP C C 1
ATOM 2491 O O . TRP C 1 45 ? 71.288 64.774 48.059 1.00 12.12 113 TRP C O 1
ATOM 2502 N N . ASP C 1 46 ? 71.411 66.399 49.605 1.00 12.62 114 ASP C N 1
ATOM 2503 C CA . ASP C 1 46 ? 71.731 65.476 50.693 1.00 15.52 114 ASP C CA 1
ATOM 2504 C C . ASP C 1 46 ? 70.584 64.499 50.929 1.00 13.46 114 ASP C C 1
ATOM 2505 O O . ASP C 1 46 ? 70.790 63.287 51.001 1.00 15.99 114 ASP C O 1
ATOM 2510 N N . GLN C 1 47 ? 69.373 65.037 51.045 1.00 13.74 115 GLN C N 1
ATOM 2511 C CA . GLN C 1 47 ? 68.187 64.220 51.284 1.00 13.68 115 GLN C CA 1
ATOM 2512 C C . GLN C 1 47 ? 67.962 63.228 50.144 1.00 14.66 115 GLN C C 1
ATOM 2513 O O . GLN C 1 47 ? 67.625 62.069 50.379 1.00 14.79 115 GLN C O 1
ATOM 2519 N N . PHE C 1 48 ? 68.155 63.685 48.912 1.00 12.31 116 PHE C N 1
ATOM 2520 C CA . PHE C 1 48 ? 67.953 62.832 47.749 1.00 12.12 116 PHE C CA 1
ATOM 2521 C C . PHE C 1 48 ? 68.972 61.698 47.719 1.00 16.94 116 PHE C C 1
ATOM 2522 O O . PHE C 1 48 ? 68.626 60.549 47.439 1.00 15.00 116 PHE C O 1
ATOM 2530 N N . LEU C 1 49 ? 70.230 62.025 48.000 1.00 12.85 117 LEU C N 1
ATOM 2531 C CA . LEU C 1 49 ? 71.276 61.012 48.056 1.00 18.31 117 LEU C CA 1
ATOM 2532 C C . LEU C 1 49 ? 71.011 60.028 49.190 1.00 20.62 117 LEU C C 1
ATOM 2533 O O . LEU C 1 49 ? 71.208 58.823 49.035 1.00 23.21 117 LEU C O 1
ATOM 2538 N N . GLY C 1 50 ? 70.567 60.548 50.329 1.00 15.86 118 GLY C N 1
ATOM 2539 C CA . GLY C 1 50 ? 70.224 59.708 51.460 1.00 19.88 118 GLY C CA 1
ATOM 2540 C C . GLY C 1 50 ? 69.146 58.708 51.094 1.00 24.30 118 GLY C C 1
ATOM 2541 O O . GLY C 1 50 ? 69.192 57.550 51.511 1.00 27.77 118 GLY C O 1
ATOM 2542 N N . ALA C 1 51 ? 68.176 59.158 50.304 1.00 22.06 119 ALA C N 1
ATOM 2543 C CA . ALA C 1 51 ? 67.072 58.306 49.877 1.00 20.87 119 ALA C CA 1
ATOM 2544 C C . ALA C 1 51 ? 67.553 57.231 48.909 1.00 24.56 119 ALA C C 1
ATOM 2545 O O . ALA C 1 51 ? 67.087 56.092 48.948 1.00 24.57 119 ALA C O 1
ATOM 2547 N N . LEU C 1 52 ? 68.492 57.601 48.045 1.00 23.76 120 LEU C N 1
ATOM 2548 C CA . LEU C 1 52 ? 69.071 56.665 47.092 1.00 21.68 120 LEU C CA 1
ATOM 2549 C C . LEU C 1 52 ? 69.817 55.551 47.820 1.00 27.57 120 LEU C C 1
ATOM 2550 O O . LEU C 1 52 ? 69.780 54.390 47.410 1.00 29.20 120 LEU C O 1
ATOM 2555 N N . GLU C 1 53 ? 70.499 55.917 48.901 1.00 24.60 121 GLU C N 1
ATOM 2556 C CA . GLU C 1 53 ? 71.281 54.967 49.680 1.00 27.70 121 GLU C CA 1
ATOM 2557 C C . GLU C 1 53 ? 70.374 54.016 50.452 1.00 31.95 121 GLU C C 1
ATOM 2558 O O . GLU C 1 53 ? 70.584 52.803 50.447 1.00 34.33 121 GLU C O 1
ATOM 2564 N N . GLN C 1 54 ? 69.366 54.572 51.117 1.00 30.01 122 GLN C N 1
ATOM 2565 C CA . GLN C 1 54 ? 68.421 53.765 51.882 1.00 31.45 122 GLN C CA 1
ATOM 2566 C C . GLN C 1 54 ? 67.625 52.834 50.975 1.00 33.14 122 GLN C C 1
ATOM 2567 O O . GLN C 1 54 ? 67.326 51.699 51.342 1.00 38.01 122 GLN C O 1
ATOM 2573 N N . SER C 1 55 ? 67.284 53.323 49.790 1.00 31.85 123 SER C N 1
ATOM 2574 C CA . SER C 1 55 ? 66.616 52.505 48.792 1.00 29.19 123 SER C CA 1
ATOM 2575 C C . SER C 1 55 ? 67.611 51.531 48.187 1.00 32.60 123 SER C C 1
ATOM 2576 O O . SER C 1 55 ? 68.823 51.742 48.257 1.00 30.88 123 SER C O 1
ATOM 2579 N N . ASN C 1 56 ? 67.096 50.464 47.590 1.00 29.38 124 ASN C N 1
ATOM 2580 C CA . ASN C 1 56 ? 67.947 49.468 46.959 1.00 32.60 124 ASN C CA 1
ATOM 2581 C C . ASN C 1 56 ? 67.654 49.360 45.469 1.00 26.53 124 ASN C C 1
ATOM 2582 O O . ASN C 1 56 ? 68.110 48.432 44.803 1.00 25.21 124 ASN C O 1
ATOM 2587 N N . ASN C 1 57 ? 66.888 50.316 44.953 1.00 25.88 125 ASN C N 1
ATOM 2588 C CA . ASN C 1 57 ? 66.566 50.353 43.532 1.00 25.28 125 ASN C CA 1
ATOM 2589 C C . ASN C 1 57 ? 67.800 50.193 42.652 1.00 21.70 125 ASN C C 1
ATOM 2590 O O . ASN C 1 57 ? 67.807 49.394 41.720 1.00 24.40 125 ASN C O 1
ATOM 2595 N N . LEU C 1 58 ? 68.844 50.958 42.956 1.00 21.63 126 LEU C N 1
ATOM 2596 C CA . LEU C 1 58 ? 70.062 50.937 42.154 1.00 22.14 126 LEU C CA 1
ATOM 2597 C C . LEU C 1 58 ? 70.748 49.571 42.175 1.00 24.03 126 LEU C C 1
ATOM 2598 O O . LEU C 1 58 ? 71.241 49.101 41.147 1.00 22.04 126 LEU C O 1
ATOM 2603 N N . ASP C 1 59 ? 70.777 48.937 43.345 1.00 25.12 127 ASP C N 1
ATOM 2604 C CA . ASP C 1 59 ? 71.372 47.611 43.478 1.00 24.78 127 ASP C CA 1
ATOM 2605 C C . ASP C 1 59 ? 70.677 46.615 42.562 1.00 21.02 127 ASP C C 1
ATOM 2606 O O . ASP C 1 59 ? 71.324 45.769 41.948 1.00 20.15 127 ASP C O 1
ATOM 2611 N N . ALA C 1 60 ? 69.355 46.726 42.473 1.00 19.24 128 ALA C N 1
ATOM 2612 C CA . ALA C 1 60 ? 68.564 45.842 41.625 1.00 19.89 128 ALA C CA 1
ATOM 2613 C C . ALA C 1 60 ? 68.726 46.191 40.148 1.00 20.59 128 ALA C C 1
ATOM 2614 O O . ALA C 1 60 ? 68.817 45.304 39.296 1.00 18.38 128 ALA C O 1
ATOM 2616 N N . VAL C 1 61 ? 68.754 47.486 39.848 1.00 19.25 129 VAL C N 1
ATOM 2617 C CA . VAL C 1 61 ? 68.958 47.942 38.479 1.00 17.05 129 VAL C CA 1
ATOM 2618 C C . VAL C 1 61 ? 70.276 47.403 37.936 1.00 16.35 129 VAL C C 1
ATOM 2619 O O . VAL C 1 61 ? 70.347 46.956 36.791 1.00 16.88 129 VAL C O 1
ATOM 2623 N N . LYS C 1 62 ? 71.311 47.437 38.771 1.00 14.96 130 LYS C N 1
ATOM 2624 C CA . LYS C 1 62 ? 72.640 46.974 38.380 1.00 18.54 130 LYS C CA 1
ATOM 2625 C C . LYS C 1 62 ? 72.721 45.452 38.292 1.00 20.75 130 LYS C C 1
ATOM 2626 O O . LYS C 1 62 ? 73.221 44.906 37.306 1.00 19.08 130 LYS C O 1
ATOM 2632 N N . ALA C 1 63 ? 72.224 44.769 39.319 1.00 19.85 131 ALA C N 1
ATOM 2633 C CA . ALA C 1 63 ? 72.248 43.312 39.346 1.00 20.25 131 ALA C CA 1
ATOM 2634 C C . ALA C 1 63 ? 71.447 42.718 38.191 1.00 19.94 131 ALA C C 1
ATOM 2635 O O . ALA C 1 63 ? 71.891 41.776 37.533 1.00 18.48 131 ALA C O 1
ATOM 2637 N N . LYS C 1 64 ? 70.267 43.279 37.945 1.00 18.72 132 LYS C N 1
ATOM 2638 C CA . LYS C 1 64 ? 69.380 42.771 36.902 1.00 19.35 132 LYS C CA 1
ATOM 2639 C C . LYS C 1 64 ? 69.612 43.454 35.552 1.00 17.68 132 LYS C C 1
ATOM 2640 O O . LYS C 1 64 ? 68.992 43.095 34.549 1.00 17.22 132 LYS C O 1
ATOM 2646 N N . LYS C 1 65 ? 70.503 44.441 35.534 1.00 20.29 133 LYS C N 1
ATOM 2647 C CA . LYS C 1 65 ? 70.834 45.162 34.308 1.00 16.62 133 LYS C CA 1
ATOM 2648 C C . LYS C 1 65 ? 69.594 45.704 33.602 1.00 16.00 133 LYS C C 1
ATOM 2649 O O . LYS C 1 65 ? 69.286 45.325 32.469 1.00 14.70 133 LYS C O 1
ATOM 2655 N N . LEU C 1 66 ? 68.899 46.611 34.279 1.00 16.35 134 LEU C N 1
ATOM 2656 C CA . LEU C 1 66 ? 67.626 47.130 33.795 1.00 16.27 134 LEU C CA 1
ATOM 2657 C C . LEU C 1 66 ? 67.734 48.546 33.252 1.00 12.76 134 LEU C C 1
ATOM 2658 O O . LEU C 1 66 ? 68.693 49.265 33.527 1.00 11.09 134 LEU C O 1
ATOM 2663 N N . VAL C 1 67 ? 66.729 48.936 32.480 1.00 13.70 135 VAL C N 1
ATOM 2664 C CA . VAL C 1 67 ? 66.550 50.325 32.099 1.00 10.75 135 VAL C CA 1
ATOM 2665 C C . VAL C 1 67 ? 65.346 50.853 32.857 1.00 11.54 135 VAL C C 1
ATOM 2666 O O . VAL C 1 67 ? 64.296 50.211 32.889 1.00 10.57 135 VAL C O 1
ATOM 2670 N N . VAL C 1 68 ? 65.501 52.014 33.483 1.00 9.36 136 VAL C N 1
ATOM 2671 C CA . VAL C 1 68 ? 64.405 52.620 34.224 1.00 9.85 136 VAL C CA 1
ATOM 2672 C C . VAL C 1 68 ? 63.864 53.828 33.468 1.00 9.55 136 VAL C C 1
ATOM 2673 O O . VAL C 1 68 ? 64.628 54.674 33.000 1.00 9.02 136 VAL C O 1
ATOM 2677 N N . SER C 1 69 ? 62.544 53.892 33.338 1.00 9.13 137 SER C N 1
ATOM 2678 C CA . SER C 1 69 ? 61.886 55.020 32.691 1.00 9.30 137 SER C CA 1
ATOM 2679 C C . SER C 1 69 ? 60.590 55.352 33.422 1.00 11.16 137 SER C C 1
ATOM 2680 O O . SER C 1 69 ? 60.153 54.597 34.287 1.00 15.17 137 SER C O 1
ATOM 2683 N N . ALA C 1 70 ? 59.980 56.483 33.082 1.00 15.07 138 ALA C N 1
ATOM 2684 C CA . ALA C 1 70 ? 58.764 56.914 33.762 1.00 12.32 138 ALA C CA 1
ATOM 2685 C C . ALA C 1 70 ? 57.972 57.931 32.946 1.00 15.38 138 ALA C C 1
ATOM 2686 O O . ALA C 1 70 ? 58.538 58.691 32.156 1.00 15.28 138 ALA C O 1
ATOM 2688 N N . VAL C 1 71 ? 56.656 57.925 33.133 1.00 14.03 139 VAL C N 1
ATOM 2689 C CA . VAL C 1 71 ? 55.787 58.929 32.531 1.00 18.16 139 VAL C CA 1
ATOM 2690 C C . VAL C 1 71 ? 54.847 59.497 33.586 1.00 15.65 139 VAL C C 1
ATOM 2691 O O . VAL C 1 71 ? 54.442 58.792 34.513 1.00 15.55 139 VAL C O 1
ATOM 2695 N N . ALA C 1 72 ? 54.517 60.776 33.454 1.00 15.58 140 ALA C N 1
ATOM 2696 C CA . ALA C 1 72 ? 53.533 61.392 34.332 1.00 17.75 140 ALA C CA 1
ATOM 2697 C C . ALA C 1 72 ? 52.181 60.764 34.047 1.00 18.62 140 ALA C C 1
ATOM 2698 O O . ALA C 1 72 ? 51.779 60.642 32.891 1.00 19.41 140 ALA C O 1
ATOM 2700 N N . THR C 1 73 ? 51.483 60.357 35.101 1.00 19.18 141 THR C N 1
ATOM 2701 C CA . THR C 1 73 ? 50.199 59.688 34.951 1.00 19.93 141 THR C CA 1
ATOM 2702 C C . THR C 1 73 ? 49.031 60.665 35.121 1.00 24.79 141 THR C C 1
ATOM 2703 O O . THR C 1 73 ? 47.929 60.423 34.631 1.00 20.85 141 THR C O 1
ATOM 2707 N N . ARG C 1 74 ? 49.288 61.769 35.819 1.00 18.39 142 ARG C N 1
ATOM 2708 C CA . ARG C 1 74 ? 48.350 62.886 35.897 1.00 20.80 142 ARG C CA 1
ATOM 2709 C C . ARG C 1 74 ? 49.122 64.197 36.017 1.00 19.84 142 ARG C C 1
ATOM 2710 O O . ARG C 1 74 ? 50.319 64.197 36.313 1.00 19.12 142 ARG C O 1
ATOM 2718 N N . ALA C 1 75 ? 48.437 65.309 35.781 1.00 18.39 143 ALA C N 1
ATOM 2719 C CA . ALA C 1 75 ? 49.063 66.625 35.855 1.00 20.82 143 ALA C CA 1
ATOM 2720 C C . ALA C 1 75 ? 49.612 66.895 37.251 1.00 16.82 143 ALA C C 1
ATOM 2721 O O . ALA C 1 75 ? 48.995 66.521 38.248 1.00 15.69 143 ALA C O 1
ATOM 2723 N N . PRO C 1 76 ? 50.784 67.543 37.323 1.00 16.02 144 PRO C N 1
ATOM 2724 C CA . PRO C 1 76 ? 51.358 67.935 38.613 1.00 15.38 144 PRO C CA 1
ATOM 2725 C C . PRO C 1 76 ? 50.513 69.022 39.262 1.00 16.88 144 PRO C C 1
ATOM 2726 O O . PRO C 1 76 ? 49.993 69.891 38.562 1.00 16.53 144 PRO C O 1
ATOM 2730 N N . ILE C 1 77 ? 50.376 68.966 40.582 1.00 13.00 145 ILE C N 1
ATOM 2731 C CA . ILE C 1 77 ? 49.562 69.936 41.303 1.00 15.10 145 ILE C CA 1
ATOM 2732 C C . ILE C 1 77 ? 50.341 70.622 42.415 1.00 14.47 145 ILE C C 1
ATOM 2733 O O . ILE C 1 77 ? 51.263 70.042 42.991 1.00 11.40 145 ILE C O 1
ATOM 2738 N N . ILE C 1 78 ? 49.964 71.864 42.708 1.00 13.67 146 ILE C N 1
ATOM 2739 C CA . ILE C 1 78 ? 50.504 72.582 43.859 1.00 14.73 146 ILE C CA 1
ATOM 2740 C C . ILE C 1 78 ? 49.600 72.374 45.068 1.00 13.17 146 ILE C C 1
ATOM 2741 O O . ILE C 1 78 ? 48.473 72.871 45.105 1.00 13.84 146 ILE C O 1
ATOM 2746 N N . LEU C 1 79 ? 50.091 71.623 46.047 1.00 9.61 147 LEU C N 1
ATOM 2747 C CA . LEU C 1 79 ? 49.326 71.356 47.257 1.00 12.31 147 LEU C CA 1
ATOM 2748 C C . LEU C 1 79 ? 49.279 72.596 48.132 1.00 13.19 147 LEU C C 1
ATOM 2749 O O . LEU C 1 79 ? 48.295 72.844 48.829 1.00 12.05 147 LEU C O 1
ATOM 2754 N N . GLN C 1 80 ? 50.356 73.371 48.087 1.00 11.73 148 GLN C N 1
ATOM 2755 C CA . GLN C 1 80 ? 50.509 74.531 48.947 1.00 12.45 148 GLN C CA 1
ATOM 2756 C C . GLN C 1 80 ? 51.711 75.340 48.483 1.00 10.52 148 GLN C C 1
ATOM 2757 O O . GLN C 1 80 ? 52.686 74.783 47.982 1.00 9.77 148 GLN C O 1
ATOM 2763 N N . LYS C 1 81 ? 51.632 76.656 48.632 1.00 8.90 149 LYS C N 1
ATOM 2764 C CA . LYS C 1 81 ? 52.762 77.522 48.318 1.00 12.34 149 LYS C CA 1
ATOM 2765 C C . LYS C 1 81 ? 52.845 78.651 49.333 1.00 11.50 149 LYS C C 1
ATOM 2766 O O . LYS C 1 81 ? 51.884 78.916 50.047 1.00 10.41 149 LYS C O 1
ATOM 2772 N N . GLY C 1 82 ? 54.000 79.304 49.403 1.00 10.19 150 GLY C N 1
ATOM 2773 C CA . GLY C 1 82 ? 54.192 80.385 50.348 1.00 11.79 150 GLY C CA 1
ATOM 2774 C C . GLY C 1 82 ? 55.592 80.430 50.925 1.00 12.65 150 GLY C C 1
ATOM 2775 O O . GLY C 1 82 ? 56.444 79.602 50.596 1.00 11.99 150 GLY C O 1
ATOM 2776 N N . VAL C 1 83 ? 55.823 81.400 51.801 1.00 12.35 151 VAL C N 1
ATOM 2777 C CA . VAL C 1 83 ? 57.147 81.633 52.354 1.00 16.87 151 VAL C CA 1
ATOM 2778 C C . VAL C 1 83 ? 57.508 80.620 53.432 1.00 13.62 151 VAL C C 1
ATOM 2779 O O . VAL C 1 83 ? 56.776 80.448 54.406 1.00 15.08 151 VAL C O 1
ATOM 2783 N N . LEU C 1 84 ? 58.637 79.948 53.240 1.00 13.30 152 LEU C N 1
ATOM 2784 C CA . LEU C 1 84 ? 59.213 79.086 54.266 1.00 14.91 152 LEU C CA 1
ATOM 2785 C C . LEU C 1 84 ? 60.653 79.512 54.532 1.00 15.17 152 LEU C C 1
ATOM 2786 O O . LEU C 1 84 ? 61.482 79.523 53.622 1.00 14.04 152 LEU C O 1
ATOM 2791 N N . ASN C 1 85 ? 60.939 79.877 55.778 1.00 15.73 153 ASN C N 1
ATOM 2792 C CA . ASN C 1 85 ? 62.270 80.333 56.166 1.00 13.13 153 ASN C CA 1
ATOM 2793 C C . ASN C 1 85 ? 62.868 81.387 55.235 1.00 14.66 153 ASN C C 1
ATOM 2794 O O . ASN C 1 85 ? 64.024 81.284 54.825 1.00 15.37 153 ASN C O 1
ATOM 2799 N N . GLY C 1 86 ? 62.072 82.399 54.908 1.00 14.84 154 GLY C N 1
ATOM 2800 C CA . GLY C 1 86 ? 62.543 83.522 54.117 1.00 17.05 154 GLY C CA 1
ATOM 2801 C C . GLY C 1 86 ? 62.600 83.270 52.623 1.00 15.95 154 GLY C C 1
ATOM 2802 O O . GLY C 1 86 ? 63.027 84.136 51.860 1.00 19.30 154 GLY C O 1
ATOM 2803 N N . ARG C 1 87 ? 62.173 82.085 52.202 1.00 11.75 155 ARG C N 1
ATOM 2804 C CA . ARG C 1 87 ? 62.187 81.732 50.788 1.00 15.39 155 ARG C CA 1
ATOM 2805 C C . ARG C 1 87 ? 60.804 81.300 50.323 1.00 15.13 155 ARG C C 1
ATOM 2806 O O . ARG C 1 87 ? 60.168 80.452 50.952 1.00 12.71 155 ARG C O 1
ATOM 2814 N N . TYR C 1 88 ? 60.339 81.874 49.219 1.00 13.93 156 TYR C N 1
ATOM 2815 C CA . TYR C 1 88 ? 59.070 81.444 48.645 1.00 16.52 156 TYR C CA 1
ATOM 2816 C C . TYR C 1 88 ? 59.186 79.995 48.180 1.00 14.03 156 TYR C C 1
ATOM 2817 O O . TYR C 1 88 ? 60.178 79.615 47.557 1.00 12.89 156 TYR C O 1
ATOM 2826 N N . SER C 1 89 ? 58.171 79.191 48.484 1.00 12.49 157 SER C N 1
ATOM 2827 C CA . SER C 1 89 ? 58.237 77.756 48.234 1.00 11.04 157 SER C CA 1
ATOM 2828 C C . SER C 1 89 ? 56.962 77.184 47.616 1.00 11.39 157 SER C C 1
ATOM 2829 O O . SER C 1 89 ? 55.903 77.803 47.657 1.00 10.99 157 SER C O 1
ATOM 2832 N N . TRP C 1 90 ? 57.084 75.989 47.044 1.00 12.55 158 TRP C N 1
ATOM 2833 C CA . TRP C 1 90 ? 55.953 75.268 46.476 1.00 12.73 158 TRP C CA 1
ATOM 2834 C C . TRP C 1 90 ? 56.038 73.802 46.873 1.00 12.01 158 TRP C C 1
ATOM 2835 O O . TRP C 1 90 ? 57.093 73.187 46.744 1.00 11.17 158 TRP C O 1
ATOM 2846 N N . ARG C 1 91 ? 54.932 73.243 47.352 1.00 14.06 159 ARG C N 1
ATOM 2847 C CA . ARG C 1 91 ? 54.827 71.798 47.516 1.00 12.40 159 ARG C CA 1
ATOM 2848 C C . ARG C 1 91 ? 54.109 71.228 46.298 1.00 13.08 159 ARG C C 1
ATOM 2849 O O . ARG C 1 91 ? 52.913 71.457 46.113 1.00 13.78 159 ARG C O 1
ATOM 2857 N N . VAL C 1 92 ? 54.846 70.500 45.463 1.00 11.84 160 VAL C N 1
ATOM 2858 C CA . VAL C 1 92 ? 54.301 69.971 44.215 1.00 12.83 160 VAL C CA 1
ATOM 2859 C C . VAL C 1 92 ? 54.158 68.451 44.261 1.00 12.36 160 VAL C C 1
ATOM 2860 O O . VAL C 1 92 ? 55.045 67.746 44.739 1.00 14.56 160 VAL C O 1
ATOM 2864 N N . GLN C 1 93 ? 53.036 67.951 43.758 1.00 11.25 161 GLN C N 1
ATOM 2865 C CA . GLN C 1 93 ? 52.779 66.518 43.757 1.00 12.67 161 GLN C CA 1
ATOM 2866 C C . GLN C 1 93 ? 52.367 66.031 42.371 1.00 14.38 161 GLN C C 1
ATOM 2867 O O . GLN C 1 93 ? 51.623 66.708 41.659 1.00 13.68 161 GLN C O 1
ATOM 2881 N N . PRO C 1 95 ? 51.639 62.076 40.262 1.00 17.49 163 PRO C N 1
ATOM 2882 C CA . PRO C 1 95 ? 51.671 60.613 40.170 1.00 17.05 163 PRO C CA 1
ATOM 2883 C C . PRO C 1 95 ? 52.408 60.170 38.914 1.00 15.91 163 PRO C C 1
ATOM 2884 O O . PRO C 1 95 ? 52.236 60.783 37.863 1.00 16.58 163 PRO C O 1
ATOM 2888 N N . ILE C 1 96 ? 53.222 59.125 39.024 1.00 14.69 164 ILE C N 1
ATOM 2889 C CA . ILE C 1 96 ? 53.962 58.617 37.875 1.00 17.68 164 ILE C CA 1
ATOM 2890 C C . ILE C 1 96 ? 53.802 57.113 37.704 1.00 20.27 164 ILE C C 1
ATOM 2891 O O . ILE C 1 96 ? 53.375 56.411 38.623 1.00 16.86 164 ILE C O 1
ATOM 2896 N N . LEU C 1 97 ? 54.148 56.630 36.515 1.00 16.68 165 LEU C N 1
ATOM 2897 C CA . LEU C 1 97 ? 54.201 55.200 36.246 1.00 16.60 165 LEU C CA 1
ATOM 2898 C C . LEU C 1 97 ? 55.632 54.820 35.883 1.00 14.87 165 LEU C C 1
ATOM 2899 O O . LEU C 1 97 ? 56.120 55.169 34.811 1.00 14.97 165 LEU C O 1
ATOM 2904 N N . VAL C 1 98 ? 56.306 54.115 36.783 1.00 12.30 166 VAL C N 1
ATOM 2905 C CA . VAL C 1 98 ? 57.701 53.753 36.571 1.00 14.89 166 VAL C CA 1
ATOM 2906 C C . VAL C 1 98 ? 57.825 52.369 35.942 1.00 19.38 166 VAL C C 1
ATOM 2907 O O . VAL C 1 98 ? 57.127 51.435 36.337 1.00 18.59 166 VAL C O 1
ATOM 2911 N N . THR C 1 99 ? 58.719 52.246 34.964 1.00 15.80 167 THR C N 1
ATOM 2912 C CA . THR C 1 99 ? 58.947 50.976 34.280 1.00 17.29 167 THR C CA 1
ATOM 2913 C C . THR C 1 99 ?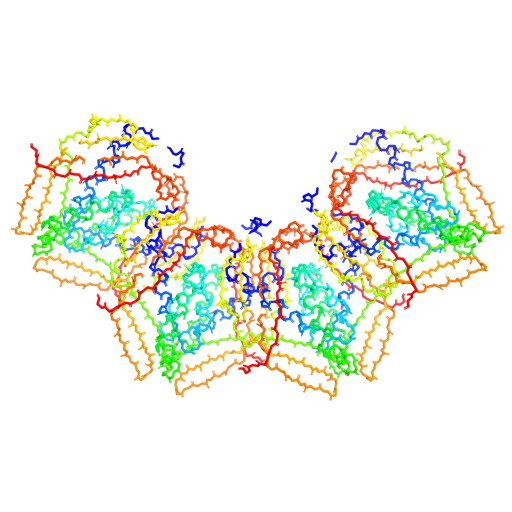 60.396 50.509 34.417 1.00 16.80 167 THR C C 1
ATOM 2914 O O . THR C 1 99 ? 61.323 51.215 34.025 1.00 16.53 167 THR C O 1
ATOM 2918 N N . TYR C 1 100 ? 60.577 49.319 34.982 1.00 15.71 168 TYR C N 1
ATOM 2919 C CA . TYR C 1 100 ? 61.880 48.669 35.051 1.00 14.94 168 TYR C CA 1
ATOM 2920 C C . TYR C 1 100 ? 61.871 47.482 34.095 1.00 18.00 168 TYR C C 1
ATOM 2921 O O . TYR C 1 100 ? 61.030 46.589 34.222 1.00 14.56 168 TYR C O 1
ATOM 2930 N N . GLN C 1 101 ? 62.797 47.452 33.142 1.00 15.36 169 GLN C N 1
ATOM 2931 C CA . GLN C 1 101 ? 62.756 46.385 32.148 1.00 16.48 169 GLN C CA 1
ATOM 2932 C C . GLN C 1 101 ? 64.100 45.955 31.563 1.00 15.51 169 GLN C C 1
ATOM 2933 O O . GLN C 1 101 ? 65.110 46.647 31.683 1.00 17.06 169 GLN C O 1
ATOM 2939 N N . SER C 1 102 ? 64.075 44.782 30.939 1.00 20.15 170 SER C N 1
ATOM 2940 C CA . SER C 1 102 ? 65.198 44.221 30.200 1.00 19.26 170 SER C CA 1
ATOM 2941 C C . SER C 1 102 ? 64.626 43.118 29.318 1.00 20.07 170 SER C C 1
ATOM 2942 O O . SER C 1 102 ? 63.408 42.978 29.217 1.00 16.59 170 SER C O 1
ATOM 2945 N N . ALA C 1 103 ? 65.494 42.334 28.688 1.00 22.70 171 ALA C N 1
ATOM 2946 C CA . ALA C 1 103 ? 65.043 41.269 27.791 1.00 22.07 171 ALA C CA 1
ATOM 2947 C C . ALA C 1 103 ? 64.188 40.225 28.507 1.00 22.10 171 ALA C C 1
ATOM 2948 O O . ALA C 1 103 ? 63.253 39.673 27.927 1.00 25.26 171 ALA C O 1
ATOM 2950 N N . SER C 1 104 ? 64.508 39.963 29.769 1.00 21.43 172 SER C N 1
ATOM 2951 C CA . SER C 1 104 ? 63.850 38.897 30.513 1.00 25.22 172 SER C CA 1
ATOM 2952 C C . SER C 1 104 ? 62.901 39.422 31.583 1.00 27.00 172 SER C C 1
ATOM 2953 O O . SER C 1 104 ? 62.296 38.640 32.317 1.00 26.92 172 SER C O 1
ATOM 2956 N N . GLU C 1 105 ? 62.765 40.742 31.672 1.00 25.58 173 GLU C N 1
ATOM 2957 C CA . GLU C 1 105 ? 62.059 41.337 32.801 1.00 20.51 173 GLU C CA 1
ATOM 2958 C C . GLU C 1 105 ? 61.332 42.636 32.457 1.00 26.77 173 GLU C C 1
ATOM 2959 O O . GLU C 1 105 ? 61.809 43.439 31.654 1.00 23.26 173 GLU C O 1
ATOM 2965 N N . PHE C 1 106 ? 60.174 42.832 33.080 1.00 20.94 174 PHE C N 1
ATOM 2966 C CA . PHE C 1 106 ? 59.340 43.996 32.827 1.00 20.27 174 PHE C CA 1
ATOM 2967 C C . PHE C 1 106 ? 58.406 44.233 34.010 1.00 26.42 174 PHE C C 1
ATOM 2968 O O . PHE C 1 106 ? 57.382 43.566 34.144 1.00 23.49 174 PHE C O 1
ATOM 2976 N N . THR C 1 107 ? 58.766 45.183 34.868 1.00 23.08 175 THR C N 1
ATOM 2977 C CA . THR C 1 107 ? 57.973 45.481 36.055 1.00 23.36 175 THR C CA 1
ATOM 2978 C C . THR C 1 107 ? 57.591 46.955 36.121 1.00 25.68 175 THR C C 1
ATOM 2979 O O . THR C 1 107 ? 58.446 47.834 36.020 1.00 23.47 175 THR C O 1
ATOM 2983 N N . GLN C 1 108 ? 56.300 47.219 36.294 1.00 23.49 176 GLN C N 1
ATOM 2984 C CA . GLN C 1 108 ? 55.815 48.591 36.376 1.00 23.09 176 GLN C CA 1
ATOM 2985 C C . GLN C 1 108 ? 55.372 48.963 37.787 1.00 22.72 176 GLN C C 1
ATOM 2986 O O . GLN C 1 108 ? 55.076 48.095 38.609 1.00 27.10 176 GLN C O 1
ATOM 2992 N N . GLN C 1 109 ? 55.337 50.261 38.060 1.00 21.40 177 GLN C N 1
ATOM 2993 C CA . GLN C 1 109 ? 55.026 50.761 39.392 1.00 22.35 177 GLN C CA 1
ATOM 2994 C C . GLN C 1 109 ? 54.293 52.088 39.309 1.00 20.94 177 GLN C C 1
ATOM 2995 O O . GLN C 1 109 ? 54.724 52.999 38.602 1.00 18.02 177 GLN C O 1
ATOM 3001 N N . ASN C 1 110 ? 53.182 52.196 40.028 1.00 22.10 178 ASN C N 1
ATOM 3002 C CA . ASN C 1 110 ? 52.497 53.473 40.165 1.00 22.07 178 ASN C CA 1
ATOM 3003 C C . ASN C 1 110 ? 52.972 54.192 41.423 1.00 22.61 178 ASN C C 1
ATOM 3004 O O . ASN C 1 110 ? 52.732 53.730 42.537 1.00 24.84 178 ASN C O 1
ATOM 3009 N N . ASN C 1 111 ? 53.656 55.316 41.240 1.00 19.33 179 ASN C N 1
ATOM 3010 C CA . ASN C 1 111 ? 54.182 56.074 42.369 1.00 18.97 179 ASN C CA 1
ATOM 3011 C C . ASN C 1 111 ? 53.626 57.487 42.441 1.00 18.65 179 ASN C C 1
ATOM 3012 O O . ASN C 1 111 ? 53.107 58.017 41.456 1.00 18.04 179 ASN C O 1
ATOM 3017 N N . VAL C 1 112 ? 53.743 58.091 43.618 1.00 15.33 180 VAL C N 1
ATOM 3018 C CA . VAL C 1 112 ? 53.417 59.497 43.797 1.00 17.16 180 VAL C CA 1
ATOM 3019 C C . VAL C 1 112 ? 54.665 60.230 44.269 1.00 16.23 180 VAL C C 1
ATOM 3020 O O . VAL C 1 112 ? 55.225 59.903 45.314 1.00 14.96 180 VAL C O 1
ATOM 3024 N N . VAL C 1 113 ? 55.110 61.209 43.490 1.00 12.45 181 VAL C N 1
ATOM 3025 C CA . VAL C 1 113 ? 56.260 62.013 43.882 1.00 13.99 181 VAL C CA 1
ATOM 3026 C C . VAL C 1 113 ? 55.791 63.333 44.480 1.00 13.02 181 VAL C C 1
ATOM 3027 O O . VAL C 1 113 ? 55.001 64.054 43.871 1.00 13.24 181 VAL C O 1
ATOM 3031 N N . THR C 1 114 ? 56.271 63.638 45.679 1.00 10.59 182 THR C N 1
ATOM 3032 C CA . THR C 1 114 ? 55.936 64.895 46.330 1.00 13.15 182 THR C CA 1
ATOM 3033 C C . THR C 1 114 ? 57.209 65.684 46.581 1.00 13.70 182 THR C C 1
ATOM 3034 O O . THR C 1 114 ? 58.140 65.193 47.221 1.00 14.28 182 THR C O 1
ATOM 3046 N N . LEU C 1 116 ? 59.188 69.409 47.693 1.00 10.53 184 LEU C N 1
ATOM 3047 C CA . LEU C 1 116 ? 59.242 70.757 48.232 1.00 11.66 184 LEU C CA 1
ATOM 3048 C C . LEU C 1 116 ? 60.230 71.535 47.383 1.00 9.11 184 LEU C C 1
ATOM 3049 O O . LEU C 1 116 ? 61.409 71.194 47.322 1.00 12.65 184 LEU C O 1
ATOM 3054 N N . ILE C 1 117 ? 59.742 72.566 46.708 1.00 10.00 185 ILE C N 1
ATOM 3055 C CA . ILE C 1 117 ? 60.592 73.380 45.851 1.00 10.82 185 ILE C CA 1
ATOM 3056 C C . ILE C 1 117 ? 60.699 74.789 46.421 1.00 11.50 185 ILE C C 1
ATOM 3057 O O . ILE C 1 117 ? 59.701 75.384 46.824 1.00 12.89 185 ILE C O 1
ATOM 3062 N N . THR C 1 118 ? 61.916 75.314 46.473 1.00 12.30 186 THR C N 1
ATOM 3063 C CA . THR C 1 118 ? 62.145 76.615 47.084 1.00 14.53 186 THR C CA 1
ATOM 3064 C C . THR C 1 118 ? 62.980 77.498 46.175 1.00 17.00 186 THR C C 1
ATOM 3065 O O . THR C 1 118 ? 63.822 77.007 45.422 1.00 16.06 186 THR C O 1
ATOM 3069 N N . ARG C 1 119 ? 62.740 78.803 46.246 1.00 19.64 187 ARG C N 1
ATOM 3070 C CA . ARG C 1 119 ? 63.556 79.766 45.523 1.00 21.48 187 ARG C CA 1
ATOM 3071 C C . ARG C 1 119 ? 64.961 79.794 46.097 1.00 22.36 187 ARG C C 1
ATOM 3072 O O . ARG C 1 119 ? 65.144 79.778 47.313 1.00 25.31 187 ARG C O 1
ATOM 3080 N N . VAL C 1 120 ? 65.950 79.828 45.214 1.00 24.98 188 VAL C N 1
ATOM 3081 C CA . VAL C 1 120 ? 67.344 79.916 45.622 1.00 26.86 188 VAL C CA 1
ATOM 3082 C C . VAL C 1 120 ? 68.050 80.990 44.802 1.00 35.70 188 VAL C C 1
ATOM 3083 O O . VAL C 1 120 ? 67.420 81.685 44.001 1.00 30.44 188 VAL C O 1
ATOM 3087 N N . SER C 1 121 ? 69.356 81.122 44.999 1.00 32.36 189 SER C N 1
ATOM 3088 C CA . SER C 1 121 ? 70.131 82.133 44.290 1.00 37.00 189 SER C CA 1
ATOM 3089 C C . SER C 1 121 ? 70.511 81.666 42.887 1.00 39.06 189 SER C C 1
ATOM 3090 O O . SER C 1 121 ? 71.028 80.563 42.709 1.00 38.17 189 SER C O 1
ATOM 3093 N N . THR C 1 122 ? 70.250 82.511 41.894 1.00 35.71 190 THR C N 1
ATOM 3094 C CA . THR C 1 122 ? 70.611 82.201 40.515 1.00 38.53 190 THR C CA 1
ATOM 3095 C C . THR C 1 122 ? 72.126 82.099 40.352 1.00 36.32 190 THR C C 1
ATOM 3096 O O . THR C 1 122 ? 72.619 81.528 39.380 1.00 42.79 190 THR C O 1
ATOM 3100 N N . LEU C 1 123 ? 72.856 82.655 41.315 1.00 35.53 191 LEU C N 1
ATOM 3101 C CA . LEU C 1 123 ? 74.316 82.599 41.321 1.00 39.86 191 LEU C CA 1
ATOM 3102 C C . LEU C 1 123 ? 74.838 81.167 41.264 1.00 38.26 191 LEU C C 1
ATOM 3103 O O . LEU C 1 123 ? 75.899 80.909 40.697 1.00 39.21 191 LEU C O 1
ATOM 3108 N N . ASN C 1 124 ? 74.091 80.242 41.859 1.00 39.79 192 ASN C N 1
ATOM 3109 C CA . ASN C 1 124 ? 74.496 78.840 41.908 1.00 37.07 192 ASN C CA 1
ATOM 3110 C C . ASN C 1 124 ? 73.496 77.917 41.218 1.00 37.09 192 ASN C C 1
ATOM 3111 O O . ASN C 1 124 ? 73.847 76.825 40.766 1.00 35.87 192 ASN C O 1
ATOM 3116 N N . SER C 1 125 ? 72.247 78.363 41.142 1.00 35.91 193 SER C N 1
ATOM 3117 C CA . SER C 1 125 ? 71.201 77.605 40.471 1.00 33.23 193 SER C CA 1
ATOM 3118 C C . SER C 1 125 ? 70.550 78.475 39.407 1.00 37.58 193 SER C C 1
ATOM 3119 O O . SER C 1 125 ? 69.630 79.239 39.700 1.00 40.15 193 SER C O 1
ATOM 3122 N N . PRO C 1 126 ? 71.035 78.365 38.163 1.00 37.72 194 PRO C N 1
ATOM 3123 C CA . PRO C 1 126 ? 70.559 79.151 37.021 1.00 39.25 194 PRO C CA 1
ATOM 3124 C C . PRO C 1 126 ? 69.036 79.276 36.973 1.00 36.98 194 PRO C C 1
ATOM 3125 O O . PRO C 1 126 ? 68.523 80.310 36.546 1.00 39.91 194 PRO C O 1
ATOM 3129 N N . ARG C 1 127 ? 68.328 78.239 37.409 1.00 33.19 195 ARG C N 1
ATOM 3130 C CA . ARG C 1 127 ? 66.869 78.225 37.336 1.00 34.63 195 ARG C CA 1
ATOM 3131 C C . ARG C 1 127 ? 66.222 79.106 38.407 1.00 35.22 195 ARG C C 1
ATOM 3132 O O . ARG C 1 127 ? 65.105 79.595 38.230 1.00 28.70 195 ARG C O 1
ATOM 3140 N N . GLY C 1 128 ? 66.929 79.304 39.516 1.00 32.24 196 GLY C N 1
ATOM 3141 C CA . GLY C 1 128 ? 66.438 80.150 40.590 1.00 29.27 196 GLY C CA 1
ATOM 3142 C C . GLY C 1 128 ? 65.584 79.392 41.585 1.00 23.73 196 GLY C C 1
ATOM 3143 O O . GLY C 1 128 ? 65.131 79.951 42.583 1.00 25.55 196 GLY C O 1
ATOM 3144 N N . ILE C 1 129 ? 65.354 78.115 41.302 1.00 18.28 197 ILE C N 1
ATOM 3145 C CA . ILE C 1 129 ? 64.612 77.243 42.204 1.00 19.20 197 ILE C CA 1
ATOM 3146 C C . ILE C 1 129 ? 65.311 75.896 42.317 1.00 17.94 197 ILE C C 1
ATOM 3147 O O . ILE C 1 129 ? 66.029 75.482 41.409 1.00 18.15 197 ILE C O 1
ATOM 3152 N N . GLY C 1 130 ? 65.096 75.215 43.436 1.00 16.12 198 GLY C N 1
ATOM 3153 C CA . GLY C 1 130 ? 65.674 73.905 43.652 1.00 10.66 198 GLY C CA 1
ATOM 3154 C C . GLY C 1 130 ? 64.797 73.057 44.549 1.00 13.03 198 GLY C C 1
ATOM 3155 O O . GLY C 1 130 ? 64.046 73.580 45.372 1.00 12.27 198 GLY C O 1
ATOM 3156 N N . ILE C 1 131 ? 64.885 71.743 44.383 1.00 8.63 199 ILE C N 1
ATOM 3157 C CA . ILE C 1 131 ? 64.154 70.821 45.237 1.00 10.11 199 ILE C CA 1
ATOM 3158 C C . ILE C 1 131 ? 64.886 70.657 46.563 1.00 10.96 199 ILE C C 1
ATOM 3159 O O . ILE C 1 131 ? 66.080 70.354 46.588 1.00 11.54 199 ILE C O 1
ATOM 3164 N N . SER C 1 132 ? 64.170 70.875 47.662 1.00 9.90 200 SER C N 1
ATOM 3165 C CA . SER C 1 132 ? 64.735 70.724 48.998 1.00 10.78 200 SER C CA 1
ATOM 3166 C C . SER C 1 132 ? 64.327 69.389 49.612 1.00 11.13 200 SER C C 1
ATOM 3167 O O . SER C 1 132 ? 64.970 68.897 50.537 1.00 10.03 200 SER C O 1
ATOM 3170 N N . GLN C 1 133 ? 63.251 68.806 49.094 1.00 9.56 201 GLN C N 1
ATOM 3171 C CA . GLN C 1 133 ? 62.786 67.516 49.581 1.00 12.64 201 GLN C CA 1
ATOM 3172 C C . GLN C 1 133 ? 62.129 66.722 48.460 1.00 11.70 201 GLN C C 1
ATOM 3173 O O . GLN C 1 133 ? 61.294 67.243 47.721 1.00 12.84 201 GLN C O 1
ATOM 3179 N N . PHE C 1 134 ? 62.520 65.458 48.339 1.00 14.66 202 PHE C N 1
ATOM 3180 C CA . PHE C 1 134 ? 62.033 64.589 47.276 1.00 11.74 202 PHE C CA 1
ATOM 3181 C C . PHE C 1 134 ? 61.479 63.304 47.885 1.00 14.41 202 PHE C C 1
ATOM 3182 O O . PHE C 1 134 ? 62.237 62.439 48.327 1.00 14.76 202 PHE C O 1
ATOM 3190 N N . VAL C 1 135 ? 60.156 63.181 47.901 1.00 13.94 203 VAL C N 1
ATOM 3191 C CA . VAL C 1 135 ? 59.496 62.062 48.570 1.00 15.35 203 VAL C CA 1
ATOM 3192 C C . VAL C 1 135 ? 58.700 61.191 47.603 1.00 15.10 203 VAL C C 1
ATOM 3193 O O . VAL C 1 135 ? 57.851 61.687 46.859 1.00 14.40 203 VAL C O 1
ATOM 3197 N N . VAL C 1 136 ? 58.978 59.890 47.622 1.00 15.80 204 VAL C N 1
ATOM 3198 C CA . VAL C 1 136 ? 58.263 58.940 46.773 1.00 17.61 204 VAL C CA 1
ATOM 3199 C C . VAL C 1 136 ? 57.439 57.958 47.601 1.00 18.43 204 VAL C C 1
ATOM 3200 O O . VAL C 1 136 ? 57.925 57.393 48.581 1.00 19.33 204 VAL C O 1
ATOM 3204 N N . GLY C 1 137 ? 56.189 57.758 47.200 1.00 19.28 205 GLY C N 1
ATOM 3205 C CA . GLY C 1 137 ? 55.323 56.796 47.853 1.00 22.86 205 GLY C CA 1
ATOM 3206 C C . GLY C 1 137 ? 54.489 56.047 46.834 1.00 24.15 205 GLY C C 1
ATOM 3207 O O . GLY C 1 137 ? 54.555 56.341 45.640 1.00 20.93 205 GLY C O 1
ATOM 3208 N N . PRO C 1 138 ? 53.708 55.061 47.296 1.00 31.48 206 PRO C N 1
ATOM 3209 C CA . PRO C 1 138 ? 52.795 54.322 46.418 1.00 27.85 206 PRO C CA 1
ATOM 3210 C C . PRO C 1 138 ? 51.564 55.158 46.101 1.00 27.39 206 PRO C C 1
ATOM 3211 O O . PRO C 1 138 ? 51.265 56.095 46.838 1.00 28.09 206 PRO C O 1
ATOM 3215 N N . ALA C 1 139 ? 50.862 54.823 45.022 1.00 28.85 207 ALA C N 1
ATOM 3216 C CA . ALA C 1 139 ? 49.643 55.537 44.656 1.00 32.03 207 ALA C CA 1
ATOM 3217 C C . ALA C 1 139 ? 48.416 54.910 45.312 1.00 33.96 207 ALA C C 1
ATOM 3218 O O . ALA C 1 139 ? 47.909 55.414 46.316 1.00 40.04 207 ALA C O 1
ATOM 3228 N N . GLN D 1 5 ? 77.873 80.518 38.940 1.00 39.32 73 GLN D N 1
ATOM 3229 C CA . GLN D 1 5 ? 78.294 79.134 38.750 1.00 39.73 73 GLN D CA 1
ATOM 3230 C C . GLN D 1 5 ? 77.129 78.150 38.694 1.00 36.75 73 GLN D C 1
ATOM 3231 O O . GLN D 1 5 ? 76.019 78.451 39.133 1.00 40.84 73 GLN D O 1
ATOM 3237 N N . SER D 1 6 ? 77.398 76.969 38.150 1.00 27.64 74 SER D N 1
ATOM 3238 C CA . SER D 1 6 ? 76.431 75.881 38.135 1.00 30.26 74 SER D CA 1
ATOM 3239 C C . SER D 1 6 ? 77.125 74.570 38.495 1.00 24.88 74 SER D C 1
ATOM 3240 O O . SER D 1 6 ? 78.346 74.459 38.397 1.00 23.22 74 SER D O 1
ATOM 3243 N N . ASP D 1 7 ? 76.343 73.583 38.917 1.00 19.26 75 ASP D N 1
ATOM 3244 C CA . ASP D 1 7 ? 76.884 72.273 39.259 1.00 17.05 75 ASP D CA 1
ATOM 3245 C C . ASP D 1 7 ? 77.701 71.685 38.110 1.00 20.69 75 ASP D C 1
ATOM 3246 O O . ASP D 1 7 ? 78.846 71.267 38.297 1.00 16.15 75 ASP D O 1
ATOM 3251 N N . SER D 1 8 ? 77.107 71.660 36.921 1.00 23.14 76 SER D N 1
ATOM 3252 C CA . SER D 1 8 ? 77.747 71.056 35.757 1.00 24.00 76 SER D CA 1
ATOM 3253 C C . SER D 1 8 ? 79.043 71.767 35.390 1.00 24.20 76 SER D C 1
ATOM 3254 O O . SER D 1 8 ? 79.998 71.134 34.946 1.00 29.77 76 SER D O 1
ATOM 3257 N N . ALA D 1 9 ? 79.074 73.082 35.580 1.00 24.14 77 ALA D N 1
ATOM 3258 C CA . ALA D 1 9 ? 80.277 73.857 35.303 1.00 22.43 77 ALA D CA 1
ATOM 3259 C C . ALA D 1 9 ? 81.381 73.505 36.290 1.00 24.61 77 ALA D C 1
ATOM 3260 O O . ALA D 1 9 ? 82.512 73.218 35.895 1.00 23.40 77 ALA D O 1
ATOM 3262 N N . VAL D 1 10 ? 81.047 73.535 37.577 1.00 19.76 78 VAL D N 1
ATOM 3263 C CA . VAL D 1 10 ? 81.994 73.185 38.629 1.00 18.98 78 VAL D CA 1
ATOM 3264 C C . VAL D 1 10 ? 82.562 71.784 38.410 1.00 18.32 78 VAL D C 1
ATOM 3265 O O . VAL D 1 10 ? 83.745 71.541 38.636 1.00 16.13 78 VAL D O 1
ATOM 3269 N N . LEU D 1 11 ? 81.709 70.871 37.960 1.00 16.56 79 LEU D N 1
ATOM 3270 C CA . LEU D 1 11 ? 82.108 69.488 37.731 1.00 18.10 79 LEU D CA 1
ATOM 3271 C C . LEU D 1 11 ? 83.156 69.336 36.627 1.00 20.90 79 LEU D C 1
ATOM 3272 O O . LEU D 1 11 ? 84.158 68.642 36.805 1.00 16.61 79 LEU D O 1
ATOM 3277 N N . GLN D 1 12 ? 82.923 69.979 35.486 1.00 21.33 80 GLN D N 1
ATOM 3278 C CA . GLN D 1 12 ? 83.855 69.888 34.367 1.00 23.75 80 GLN D CA 1
ATOM 3279 C C . GLN D 1 12 ? 85.161 70.599 34.700 1.00 24.21 80 GLN D C 1
ATOM 3280 O O . GLN D 1 12 ? 86.226 70.237 34.203 1.00 25.19 80 GLN D O 1
ATOM 3286 N N . TRP D 1 13 ? 85.067 71.615 35.549 1.00 20.17 81 TRP D N 1
ATOM 3287 C CA . TRP D 1 13 ? 86.234 72.365 35.986 1.00 20.21 81 TRP D CA 1
ATOM 3288 C C . TRP D 1 13 ? 87.072 71.542 36.964 1.00 21.18 81 TRP D C 1
ATOM 3289 O O . TRP D 1 13 ? 88.299 71.498 36.860 1.00 18.56 81 TRP D O 1
ATOM 3300 N N . ALA D 1 14 ? 86.403 70.890 37.912 1.00 17.62 82 ALA D N 1
ATOM 3301 C CA . ALA D 1 14 ? 87.074 70.000 38.854 1.00 17.95 82 ALA D CA 1
ATOM 3302 C C . ALA D 1 14 ? 87.756 68.852 38.111 1.00 15.44 82 ALA D C 1
ATOM 3303 O O . ALA D 1 14 ? 88.851 68.422 38.476 1.00 10.88 82 ALA D O 1
ATOM 3305 N N . ASN D 1 15 ? 87.084 68.356 37.077 1.00 13.80 83 ASN D N 1
ATOM 3306 C CA . ASN D 1 15 ? 87.642 67.331 36.205 1.00 17.49 83 ASN D CA 1
ATOM 3307 C C . ASN D 1 15 ? 88.991 67.768 35.647 1.00 18.37 83 ASN D C 1
ATOM 3308 O O . ASN D 1 15 ? 89.982 67.046 35.745 1.00 15.02 83 ASN D O 1
ATOM 3313 N N . GLN D 1 16 ? 89.021 68.964 35.068 1.00 14.49 84 GLN D N 1
ATOM 3314 C CA . GLN D 1 16 ? 90.222 69.471 34.414 1.00 18.53 84 GLN D CA 1
ATOM 3315 C C . GLN D 1 16 ? 91.353 69.794 35.392 1.00 17.08 84 GLN D C 1
ATOM 3316 O O . GLN D 1 16 ? 92.528 69.617 35.065 1.00 14.90 84 GLN D O 1
ATOM 3322 N N . ALA D 1 17 ? 90.999 70.257 36.588 1.00 14.27 85 ALA D N 1
ATOM 3323 C CA . ALA D 1 17 ? 91.991 70.528 37.623 1.00 14.58 85 ALA D CA 1
ATOM 3324 C C . ALA D 1 17 ? 92.649 69.234 38.098 1.00 12.25 85 ALA D C 1
ATOM 3325 O O . ALA D 1 17 ? 93.861 69.173 38.281 1.00 12.14 85 ALA D O 1
ATOM 3327 N N . ALA D 1 18 ? 91.838 68.200 38.295 1.00 14.52 86 ALA D N 1
ATOM 3328 C CA . ALA D 1 18 ? 92.345 66.906 38.743 1.00 13.79 86 ALA D CA 1
ATOM 3329 C C . ALA D 1 18 ? 93.314 66.296 37.731 1.00 14.34 86 ALA D C 1
ATOM 3330 O O . ALA D 1 18 ? 94.369 65.783 38.102 1.00 11.49 86 ALA D O 1
ATOM 3332 N N . ILE D 1 19 ? 92.945 66.346 36.455 1.00 11.95 87 ILE D N 1
ATOM 3333 C CA . ILE D 1 19 ? 93.792 65.815 35.394 1.00 12.07 87 ILE D CA 1
ATOM 3334 C C . ILE D 1 19 ? 95.090 66.613 35.267 1.00 12.18 87 ILE D C 1
ATOM 3335 O O . ILE D 1 19 ? 96.165 66.038 35.105 1.00 11.69 87 ILE D O 1
ATOM 3340 N N . ALA D 1 20 ? 94.985 67.936 35.351 1.00 13.12 88 ALA D N 1
ATOM 3341 C CA . ALA D 1 20 ? 96.151 68.809 35.240 1.00 13.44 88 ALA D CA 1
ATOM 3342 C C . ALA D 1 20 ? 97.187 68.532 36.329 1.00 13.79 88 ALA D C 1
ATOM 3343 O O . ALA D 1 20 ? 98.392 68.612 36.086 1.00 12.47 88 ALA D O 1
ATOM 3345 N N . ALA D 1 21 ? 96.712 68.218 37.530 1.00 12.07 89 ALA D N 1
ATOM 3346 C CA . ALA D 1 21 ? 97.600 67.907 38.645 1.00 13.77 89 ALA D CA 1
ATOM 3347 C C . ALA D 1 21 ? 98.424 66.646 38.376 1.00 12.46 89 ALA D C 1
ATOM 3348 O O . ALA D 1 21 ? 99.477 66.444 38.972 1.00 13.51 89 ALA D O 1
ATOM 3350 N N . PHE D 1 22 ? 97.945 65.802 37.472 1.00 10.31 90 PHE D N 1
ATOM 3351 C CA . PHE D 1 22 ? 98.671 64.591 37.119 1.00 13.39 90 PHE D CA 1
ATOM 3352 C C . PHE D 1 22 ? 99.110 64.622 35.666 1.00 10.57 90 PHE D C 1
ATOM 3353 O O . PHE D 1 22 ? 99.128 63.598 34.985 1.00 9.82 90 PHE D O 1
ATOM 3361 N N . THR D 1 23 ? 99.464 65.813 35.201 1.00 9.98 91 THR D N 1
ATOM 3362 C CA . THR D 1 23 ? 99.974 65.985 33.849 1.00 10.55 91 THR D CA 1
ATOM 3363 C C . THR D 1 23 ? 101.250 66.815 33.898 1.00 12.35 91 THR D C 1
ATOM 3364 O O . THR D 1 23 ? 101.207 68.046 33.880 1.00 11.00 91 THR D O 1
ATOM 3368 N N . TYR D 1 24 ? 102.386 66.131 33.978 1.00 9.58 92 TYR D N 1
ATOM 3369 C CA . TYR D 1 24 ? 103.681 66.790 34.061 1.00 8.42 92 TYR D CA 1
ATOM 3370 C C . TYR D 1 24 ? 104.791 65.775 33.826 1.00 8.68 92 TYR D C 1
ATOM 3371 O O . TYR D 1 24 ? 104.530 64.577 33.747 1.00 8.31 92 TYR D O 1
ATOM 3380 N N . ASN D 1 25 ? 106.028 66.254 33.718 1.00 8.55 93 ASN D N 1
ATOM 3381 C CA . ASN D 1 25 ? 107.171 65.371 33.504 1.00 8.83 93 ASN D CA 1
ATOM 3382 C C . ASN D 1 25 ? 108.447 65.903 34.144 1.00 11.42 93 ASN D C 1
ATOM 3383 O O . ASN D 1 25 ? 108.446 66.978 34.751 1.00 9.50 93 ASN D O 1
ATOM 3388 N N . PHE D 1 26 ? 109.535 65.152 33.990 1.00 8.15 94 PHE D N 1
ATOM 3389 C CA . PHE D 1 26 ? 110.794 65.462 34.664 1.00 9.18 94 PHE D CA 1
ATOM 3390 C C . PHE D 1 26 ? 111.431 66.759 34.170 1.00 7.60 94 PHE D C 1
ATOM 3391 O O . PHE D 1 26 ? 112.288 67.328 34.840 1.00 9.28 94 PHE D O 1
ATOM 3399 N N . VAL D 1 27 ? 111.002 67.233 33.007 1.00 7.40 95 VAL D N 1
ATOM 3400 C CA . VAL D 1 27 ? 111.551 68.467 32.455 1.00 8.95 95 VAL D CA 1
ATOM 3401 C C . VAL D 1 27 ? 110.732 69.703 32.843 1.00 8.87 95 VAL D C 1
ATOM 3402 O O . VAL D 1 27 ? 111.289 70.714 33.271 1.00 10.65 95 VAL D O 1
ATOM 3406 N N . ASN D 1 28 ? 109.413 69.615 32.711 1.00 9.29 96 ASN D N 1
ATOM 3407 C CA . ASN D 1 28 ? 108.561 70.799 32.821 1.00 14.36 96 ASN D CA 1
ATOM 3408 C C . ASN D 1 28 ? 107.839 70.985 34.158 1.00 11.38 96 ASN D C 1
ATOM 3409 O O . ASN D 1 28 ? 107.011 71.884 34.289 1.00 10.21 96 ASN D O 1
ATOM 3414 N N . TYR D 1 29 ? 108.162 70.152 35.143 1.00 9.78 97 TYR D N 1
ATOM 3415 C CA . TYR D 1 29 ? 107.391 70.101 36.389 1.00 10.90 97 TYR D CA 1
ATOM 3416 C C . TYR D 1 29 ? 107.177 71.455 37.071 1.00 12.98 97 TYR D C 1
ATOM 3417 O O . TYR D 1 29 ? 106.102 71.711 37.613 1.00 11.72 97 TYR D O 1
ATOM 3426 N N . ARG D 1 30 ? 108.197 72.308 37.060 1.00 13.18 98 ARG D N 1
ATOM 3427 C CA . ARG D 1 30 ? 108.097 73.623 37.688 1.00 13.74 98 ARG D CA 1
ATOM 3428 C C . ARG D 1 30 ? 107.113 74.511 36.927 1.00 15.69 98 ARG D C 1
ATOM 3429 O O . ARG D 1 30 ? 106.252 75.154 37.528 1.00 17.24 98 ARG D O 1
ATOM 3437 N N . ASP D 1 31 ? 107.249 74.541 35.604 1.00 14.37 99 ASP D N 1
ATOM 3438 C CA . ASP D 1 31 ? 106.306 75.248 34.741 1.00 18.56 99 ASP D CA 1
ATOM 3439 C C . ASP D 1 31 ? 104.888 74.759 34.988 1.00 17.12 99 ASP D C 1
ATOM 3440 O O . ASP D 1 31 ? 103.989 75.545 35.295 1.00 17.62 99 ASP D O 1
ATOM 3445 N N . GLU D 1 32 ? 104.695 73.452 34.836 1.00 13.42 100 GLU D N 1
ATOM 3446 C CA . GLU D 1 32 ? 103.390 72.836 35.033 1.00 16.99 100 GLU D CA 1
ATOM 3447 C C . GLU D 1 32 ? 102.848 73.098 36.427 1.00 17.60 100 GLU D C 1
ATOM 3448 O O . GLU D 1 32 ? 101.667 73.397 36.591 1.00 21.69 100 GLU D O 1
ATOM 3454 N N . LEU D 1 33 ? 103.712 72.973 37.429 1.00 19.52 101 LEU D N 1
ATOM 3455 C CA . LEU D 1 33 ? 103.333 73.259 38.805 1.00 21.09 101 LEU D CA 1
ATOM 3456 C C . LEU D 1 33 ? 102.723 74.646 38.931 1.00 17.99 101 LEU D C 1
ATOM 3457 O O . LEU D 1 33 ? 101.604 74.807 39.416 1.00 22.41 101 LEU D O 1
ATOM 3462 N N . GLN D 1 34 ? 103.468 75.646 38.483 1.00 17.46 102 GLN D N 1
ATOM 3463 C CA A GLN D 1 34 ? 103.076 77.047 38.604 0.50 18.41 102 GLN D CA 1
ATOM 3464 C CA B GLN D 1 34 ? 103.028 77.018 38.665 0.50 18.48 102 GLN D CA 1
ATOM 3465 C C . GLN D 1 34 ? 101.817 77.379 37.805 1.00 18.52 102 GLN D C 1
ATOM 3466 O O . GLN D 1 34 ? 101.034 78.254 38.179 1.00 19.52 102 GLN D O 1
ATOM 3477 N N . ALA D 1 35 ? 101.641 76.691 36.681 1.00 15.65 103 ALA D N 1
ATOM 3478 C CA . ALA D 1 35 ? 100.500 76.960 35.813 1.00 18.05 103 ALA D CA 1
ATOM 3479 C C . ALA D 1 35 ? 99.194 76.530 36.474 1.00 20.55 103 ALA D C 1
ATOM 3480 O O . ALA D 1 35 ? 98.109 76.900 36.027 1.00 21.33 103 ALA D O 1
ATOM 3482 N N . SER D 1 36 ? 99.305 75.760 37.551 1.00 16.27 104 SER D N 1
ATOM 3483 C CA . SER D 1 36 ? 98.130 75.185 38.195 1.00 18.49 104 SER D CA 1
ATOM 3484 C C . SER D 1 36 ? 97.625 75.986 39.396 1.00 12.19 104 SER D C 1
ATOM 3485 O O . SER D 1 36 ? 96.529 75.727 39.892 1.00 10.22 104 SER D O 1
ATOM 3488 N N . SER D 1 37 ? 98.418 76.947 39.862 1.00 11.62 105 SER D N 1
ATOM 3489 C CA . SER D 1 37 ? 98.080 77.689 41.078 1.00 12.21 105 SER D CA 1
ATOM 3490 C C . SER D 1 37 ? 96.738 78.411 40.969 1.00 11.54 105 SER D C 1
ATOM 3491 O O . SER D 1 37 ? 96.049 78.616 41.970 1.00 9.78 105 SER D O 1
ATOM 3494 N N . GLY D 1 38 ? 96.367 78.786 39.750 1.00 10.35 106 GLY D N 1
ATOM 3495 C CA . GLY D 1 38 ? 95.120 79.492 39.520 1.00 14.50 106 GLY D CA 1
ATOM 3496 C C . GLY D 1 38 ? 93.894 78.661 39.849 1.00 12.80 106 GLY D C 1
ATOM 3497 O O . GLY D 1 38 ? 92.813 79.203 40.080 1.00 10.33 106 GLY D O 1
ATOM 3498 N N . PHE D 1 39 ? 94.060 77.342 39.860 1.00 11.38 107 PHE D N 1
ATOM 3499 C CA . PHE D 1 39 ? 92.977 76.432 40.223 1.00 12.05 107 PHE D CA 1
ATOM 3500 C C . PHE D 1 39 ? 92.657 76.494 41.715 1.00 11.89 107 PHE D C 1
ATOM 3501 O O . PHE D 1 39 ? 91.586 76.065 42.144 1.00 11.23 107 PHE D O 1
ATOM 3509 N N . PHE D 1 40 ? 93.592 77.023 42.501 1.00 10.10 108 PHE D N 1
ATOM 3510 C CA . PHE D 1 40 ? 93.518 76.926 43.955 1.00 9.31 108 PHE D CA 1
ATOM 3511 C C . PHE D 1 40 ? 93.250 78.256 44.646 1.00 10.30 108 PHE D C 1
ATOM 3512 O O . PHE D 1 40 ? 93.658 79.318 44.169 1.00 9.51 108 PHE D O 1
ATOM 3520 N N . THR D 1 41 ? 92.562 78.178 45.781 1.00 8.92 109 THR D N 1
ATOM 3521 C CA . THR D 1 41 ? 92.404 79.317 46.669 1.00 10.00 109 THR D CA 1
ATOM 3522 C C . THR D 1 41 ? 93.695 79.501 47.452 1.00 11.92 109 THR D C 1
ATOM 3523 O O . THR D 1 41 ? 94.611 78.682 47.358 1.00 11.04 109 THR D O 1
ATOM 3527 N N . ALA D 1 42 ? 93.762 80.574 48.231 1.00 12.29 110 ALA D N 1
ATOM 3528 C CA . ALA D 1 42 ? 94.930 80.842 49.055 1.00 13.97 110 ALA D CA 1
ATOM 3529 C C . ALA D 1 42 ? 95.286 79.623 49.904 1.00 14.28 110 ALA D C 1
ATOM 3530 O O . ALA D 1 42 ? 96.419 79.145 49.868 1.00 12.97 110 ALA D O 1
ATOM 3532 N N . GLU D 1 43 ? 94.312 79.118 50.656 1.00 12.06 111 GLU D N 1
ATOM 3533 C CA . GLU D 1 43 ? 94.551 77.982 51.545 1.00 16.83 111 GLU D CA 1
ATOM 3534 C C . GLU D 1 43 ? 94.720 76.677 50.773 1.00 15.24 111 GLU D C 1
ATOM 3535 O O . GLU D 1 43 ? 95.460 75.790 51.194 1.00 11.99 111 GLU D O 1
ATOM 3541 N N . GLY D 1 44 ? 94.030 76.564 49.642 1.00 14.47 112 GLY D N 1
ATOM 3542 C CA . GLY D 1 44 ? 94.139 75.380 48.809 1.00 10.83 112 GLY D CA 1
ATOM 3543 C C . GLY D 1 44 ? 95.543 75.209 48.265 1.00 10.43 112 GLY D C 1
ATOM 3544 O O . GLY D 1 44 ? 96.057 74.095 48.188 1.00 10.34 112 GLY D O 1
ATOM 3545 N N . TRP D 1 45 ? 96.167 76.320 47.889 1.00 9.76 113 TRP D N 1
ATOM 3546 C CA . TRP D 1 45 ? 97.520 76.289 47.340 1.00 11.93 113 TRP D CA 1
ATOM 3547 C C . TRP D 1 45 ? 98.533 75.793 48.373 1.00 11.06 113 TRP D C 1
ATOM 3548 O O . TRP D 1 45 ? 99.392 74.966 48.064 1.00 10.42 113 TRP D O 1
ATOM 3559 N N . ASP D 1 46 ? 98.429 76.305 49.597 1.00 11.80 114 ASP D N 1
ATOM 3560 C CA . ASP D 1 46 ? 99.291 75.863 50.691 1.00 14.06 114 ASP D CA 1
ATOM 3561 C C . ASP D 1 46 ? 99.156 74.363 50.920 1.00 13.20 114 ASP D C 1
ATOM 3562 O O . ASP D 1 46 ? 100.150 73.640 50.988 1.00 13.79 114 ASP D O 1
ATOM 3567 N N . GLN D 1 47 ? 97.916 73.901 51.039 1.00 14.90 115 GLN D N 1
ATOM 3568 C CA . GLN D 1 47 ? 97.643 72.488 51.272 1.00 14.08 115 GLN D CA 1
ATOM 3569 C C . GLN D 1 47 ? 98.164 71.627 50.125 1.00 16.09 115 GLN D C 1
ATOM 3570 O O . GLN D 1 47 ? 98.713 70.546 50.350 1.00 13.70 115 GLN D O 1
ATOM 3576 N N . PHE D 1 48 ? 97.996 72.116 48.898 1.00 12.96 116 PHE D N 1
ATOM 3577 C CA . PHE D 1 48 ? 98.436 71.383 47.713 1.00 11.92 116 PHE D CA 1
ATOM 3578 C C . PHE D 1 48 ? 99.954 71.261 47.648 1.00 13.22 116 PHE D C 1
ATOM 3579 O O . PHE D 1 48 ? 100.484 70.183 47.387 1.00 18.73 116 PHE D O 1
ATOM 3587 N N . LEU D 1 49 ? 100.652 72.368 47.877 1.00 15.66 117 LEU D N 1
ATOM 3588 C CA . LEU D 1 49 ? 102.109 72.343 47.937 1.00 14.19 117 LEU D CA 1
ATOM 3589 C C . LEU D 1 49 ? 102.575 71.471 49.098 1.00 20.27 117 LEU D C 1
ATOM 3590 O O . LEU D 1 49 ? 103.537 70.711 48.973 1.00 18.64 117 LEU D O 1
ATOM 3595 N N . GLY D 1 50 ? 101.886 71.589 50.230 1.00 19.54 118 GLY D N 1
ATOM 3596 C CA . GLY D 1 50 ? 102.185 70.768 51.388 1.00 16.15 118 GLY D CA 1
ATOM 3597 C C . GLY D 1 50 ? 102.102 69.292 51.047 1.00 20.49 118 GLY D C 1
ATOM 3598 O O . GLY D 1 50 ? 102.966 68.508 51.437 1.00 22.55 118 GLY D O 1
ATOM 3599 N N . ALA D 1 51 ? 101.062 68.914 50.309 1.00 18.64 119 ALA D N 1
ATOM 3600 C CA . ALA D 1 51 ? 100.875 67.523 49.903 1.00 22.41 119 ALA D CA 1
ATOM 3601 C C . ALA D 1 51 ? 101.969 67.080 48.940 1.00 24.49 119 ALA D C 1
ATOM 3602 O O . ALA D 1 51 ? 102.353 65.909 48.917 1.00 25.04 119 ALA D O 1
ATOM 3604 N N . LEU D 1 52 ? 102.473 68.022 48.149 1.00 24.72 120 LEU D N 1
ATOM 3605 C CA . LEU D 1 52 ? 103.502 67.714 47.164 1.00 22.43 120 LEU D CA 1
ATOM 3606 C C . LEU D 1 52 ? 104.834 67.400 47.837 1.00 25.17 120 LEU D C 1
ATOM 3607 O O . LEU D 1 52 ? 105.543 66.482 47.427 1.00 27.48 120 LEU D O 1
ATOM 3612 N N . GLU D 1 53 ? 105.172 68.171 48.866 1.00 23.33 121 GLU D N 1
ATOM 3613 C CA . GLU D 1 53 ? 106.422 67.970 49.589 1.00 27.77 121 GLU D CA 1
ATOM 3614 C C . GLU D 1 53 ? 106.401 66.661 50.370 1.00 28.17 121 GLU D C 1
ATOM 3615 O O . GLU D 1 53 ? 107.403 65.953 50.432 1.00 35.88 121 GLU D O 1
ATOM 3621 N N . GLN D 1 54 ? 105.253 66.344 50.961 1.00 25.70 122 GLN D N 1
ATOM 3622 C CA . GLN D 1 54 ? 105.101 65.114 51.736 1.00 28.53 122 GLN D CA 1
ATOM 3623 C C . GLN D 1 54 ? 105.093 63.876 50.846 1.00 27.99 122 GLN D C 1
ATOM 3624 O O . GLN D 1 54 ? 105.249 62.754 51.326 1.00 30.84 122 GLN D O 1
ATOM 3630 N N . SER D 1 55 ? 104.905 64.086 49.548 1.00 25.53 123 SER D N 1
ATOM 3631 C CA . SER D 1 55 ? 104.876 62.987 48.595 1.00 26.71 123 SER D CA 1
ATOM 3632 C C . SER D 1 55 ? 106.278 62.692 48.072 1.00 26.15 123 SER D C 1
ATOM 3633 O O . SER D 1 55 ? 107.163 63.544 48.124 1.00 25.44 123 SER D O 1
ATOM 3636 N N . ASN D 1 56 ? 106.478 61.477 47.576 1.00 27.28 124 ASN D N 1
ATOM 3637 C CA . ASN D 1 56 ? 107.749 61.107 46.967 1.00 34.50 124 ASN D CA 1
ATOM 3638 C C . ASN D 1 56 ? 107.660 61.214 45.451 1.00 28.02 124 ASN D C 1
ATOM 3639 O O . ASN D 1 56 ? 108.664 61.113 44.749 1.00 20.49 124 ASN D O 1
ATOM 3644 N N . ASN D 1 57 ? 106.441 61.422 44.961 1.00 26.72 125 ASN D N 1
ATOM 3645 C CA . ASN D 1 57 ? 106.160 61.413 43.529 1.00 24.72 125 ASN D CA 1
ATOM 3646 C C . ASN D 1 57 ? 107.108 62.273 42.700 1.00 19.62 125 ASN D C 1
ATOM 3647 O O . ASN D 1 57 ? 107.721 61.791 41.747 1.00 16.25 125 ASN D O 1
ATOM 3652 N N . LEU D 1 58 ? 107.236 63.544 43.061 1.00 19.47 126 LEU D N 1
ATOM 3653 C CA . LEU D 1 58 ? 108.086 64.444 42.292 1.00 20.80 126 LEU D CA 1
ATOM 3654 C C . LEU D 1 58 ? 109.524 63.932 42.256 1.00 22.86 126 LEU D C 1
ATOM 3655 O O . LEU D 1 58 ? 110.163 63.935 41.205 1.00 21.67 126 LEU D O 1
ATOM 3660 N N . ASP D 1 59 ? 110.021 63.474 43.401 1.00 22.94 127 ASP D N 1
ATOM 3661 C CA . ASP D 1 59 ? 111.379 62.943 43.486 1.00 20.95 127 ASP D CA 1
ATOM 3662 C C . ASP D 1 59 ? 111.579 61.766 42.536 1.00 18.58 127 ASP D C 1
ATOM 3663 O O . ASP D 1 59 ? 112.591 61.682 41.840 1.00 18.82 127 ASP D O 1
ATOM 3668 N N . ALA D 1 60 ? 110.608 60.860 42.508 1.00 15.33 128 ALA D N 1
ATOM 3669 C CA . ALA D 1 60 ? 110.688 59.686 41.647 1.00 14.13 128 ALA D CA 1
ATOM 3670 C C . ALA D 1 60 ? 110.613 60.059 40.168 1.00 13.97 128 ALA D C 1
ATOM 3671 O O . ALA D 1 60 ? 111.355 59.524 39.343 1.00 10.52 128 ALA D O 1
ATOM 3673 N N . VAL D 1 61 ? 109.705 60.969 39.836 1.00 12.65 129 VAL D N 1
ATOM 3674 C CA . VAL D 1 61 ? 109.545 61.412 38.459 1.00 9.56 129 VAL D CA 1
ATOM 3675 C C . VAL D 1 61 ? 110.855 61.970 37.919 1.00 11.85 129 VAL D C 1
ATOM 3676 O O . VAL D 1 61 ? 111.209 61.744 36.763 1.00 12.49 129 VAL D O 1
ATOM 3680 N N . LYS D 1 62 ? 111.576 62.694 38.769 1.00 11.79 130 LYS D N 1
ATOM 3681 C CA . LYS D 1 62 ? 112.839 63.309 38.375 1.00 17.92 130 LYS D CA 1
ATOM 3682 C C . LYS D 1 62 ? 113.963 62.275 38.307 1.00 18.62 130 LYS D C 1
ATOM 3683 O O . LYS D 1 62 ? 114.746 62.258 37.356 1.00 17.44 130 LYS D O 1
ATOM 3689 N N . ALA D 1 63 ? 114.032 61.412 39.314 1.00 16.22 131 ALA D N 1
ATOM 3690 C CA . ALA D 1 63 ? 115.056 60.370 39.363 1.00 20.42 131 ALA D CA 1
ATOM 3691 C C . ALA D 1 63 ? 114.919 59.373 38.215 1.00 15.74 131 ALA D C 1
ATOM 3692 O O . ALA D 1 63 ? 115.912 58.934 37.636 1.00 17.55 131 ALA D O 1
ATOM 3694 N N . LYS D 1 64 ? 113.683 59.017 37.889 1.00 11.74 132 LYS D N 1
ATOM 3695 C CA . LYS D 1 64 ? 113.432 58.044 36.840 1.00 14.61 132 LYS D CA 1
ATOM 3696 C C . LYS D 1 64 ? 113.101 58.718 35.509 1.00 11.85 132 LYS D C 1
ATOM 3697 O O . LYS D 1 64 ? 112.810 58.046 34.519 1.00 12.15 132 LYS D O 1
ATOM 3703 N N . LYS D 1 65 ? 113.162 60.046 35.488 1.00 10.99 133 LYS D N 1
ATOM 3704 C CA . LYS D 1 65 ? 112.870 60.808 34.275 1.00 10.28 133 LYS D CA 1
ATOM 3705 C C . LYS D 1 65 ? 111.586 60.333 33.593 1.00 10.22 133 LYS D C 1
ATOM 3706 O O . LYS D 1 65 ? 111.599 59.901 32.438 1.00 7.75 133 LYS D O 1
ATOM 3712 N N . LEU D 1 66 ? 110.478 60.428 34.319 1.00 9.00 134 LEU D N 1
ATOM 3713 C CA . LEU D 1 66 ? 109.199 59.933 33.844 1.00 7.66 134 LEU D CA 1
ATOM 3714 C C . LEU D 1 66 ? 108.332 61.038 33.251 1.00 10.67 134 LEU D C 1
ATOM 3715 O O . LEU D 1 66 ? 108.598 62.228 33.436 1.00 7.51 134 LEU D O 1
ATOM 3720 N N . VAL D 1 67 ? 107.302 60.619 32.524 1.00 8.06 135 VAL D N 1
ATOM 3721 C CA . VAL D 1 67 ? 106.227 61.501 32.106 1.00 8.33 135 VAL D CA 1
ATOM 3722 C C . VAL D 1 67 ? 104.948 61.040 32.795 1.00 8.14 135 VAL D C 1
ATOM 3723 O O . VAL D 1 67 ? 104.605 59.859 32.755 1.00 8.79 135 VAL D O 1
ATOM 3727 N N . VAL D 1 68 ? 104.247 61.964 33.438 1.00 6.44 136 VAL D N 1
ATOM 3728 C CA . VAL D 1 68 ? 103.019 61.614 34.129 1.00 7.97 136 VAL D CA 1
ATOM 3729 C C . VAL D 1 68 ? 101.815 62.103 33.337 1.00 8.87 136 VAL D C 1
ATOM 3730 O O . VAL D 1 68 ? 101.821 63.213 32.805 1.00 9.51 136 VAL D O 1
ATOM 3734 N N . SER D 1 69 ? 100.795 61.257 33.246 1.00 8.00 137 SER D N 1
ATOM 3735 C CA . SER D 1 69 ? 99.542 61.618 32.599 1.00 10.48 137 SER D CA 1
ATOM 3736 C C . SER D 1 69 ? 98.392 60.914 33.308 1.00 11.69 137 SER D C 1
ATOM 3737 O O . SER D 1 69 ? 98.614 60.018 34.121 1.00 10.53 137 SER D O 1
ATOM 3740 N N . ALA D 1 70 ? 97.165 61.320 33.004 1.00 11.90 138 ALA D N 1
ATOM 3741 C CA . ALA D 1 70 ? 95.998 60.754 33.668 1.00 12.90 138 ALA D CA 1
ATOM 3742 C C . ALA D 1 70 ? 94.731 60.911 32.840 1.00 11.74 138 ALA D C 1
ATOM 3743 O O . ALA D 1 70 ? 94.611 61.828 32.030 1.00 13.84 138 ALA D O 1
ATOM 3745 N N . VAL D 1 71 ? 93.791 59.998 33.050 1.00 12.88 139 VAL D N 1
ATOM 3746 C CA . VAL D 1 71 ? 92.473 60.088 32.441 1.00 14.26 139 VAL D CA 1
ATOM 3747 C C . VAL D 1 71 ? 91.417 59.821 33.504 1.00 13.07 139 VAL D C 1
ATOM 3748 O O . VAL D 1 71 ? 91.637 59.027 34.423 1.00 10.93 139 VAL D O 1
ATOM 3752 N N . ALA D 1 72 ? 90.279 60.494 33.388 1.00 11.29 140 ALA D N 1
ATOM 3753 C CA . ALA D 1 72 ? 89.154 60.223 34.272 1.00 15.31 140 ALA D CA 1
ATOM 3754 C C . ALA D 1 72 ? 88.587 58.858 33.929 1.00 13.95 140 ALA D C 1
ATOM 3755 O O . ALA D 1 72 ? 88.321 58.568 32.764 1.00 18.90 140 ALA D O 1
ATOM 3757 N N . THR D 1 73 ? 88.403 58.018 34.940 1.00 15.45 141 THR D N 1
ATOM 3758 C CA . THR D 1 73 ? 87.924 56.660 34.706 1.00 20.88 141 THR D CA 1
ATOM 3759 C C . THR D 1 73 ? 86.415 56.549 34.930 1.00 22.77 141 THR D C 1
ATOM 3760 O O . THR D 1 73 ? 85.763 55.649 34.399 1.00 24.96 141 THR D O 1
ATOM 3764 N N . ARG D 1 74 ? 85.872 57.470 35.720 1.00 19.72 142 ARG D N 1
ATOM 3765 C CA . ARG D 1 74 ? 84.427 57.623 35.865 1.00 18.10 142 ARG D CA 1
ATOM 3766 C C . ARG D 1 74 ? 84.068 59.105 35.969 1.00 17.55 142 ARG D C 1
ATOM 3767 O O . ARG D 1 74 ? 84.933 59.948 36.216 1.00 13.42 142 ARG D O 1
ATOM 3775 N N . ALA D 1 75 ? 82.796 59.424 35.762 1.00 16.36 143 ALA D N 1
ATOM 3776 C CA . ALA D 1 75 ? 82.350 60.809 35.824 1.00 18.66 143 ALA D CA 1
ATOM 3777 C C . ALA D 1 75 ? 82.528 61.372 37.227 1.00 12.49 143 ALA D C 1
ATOM 3778 O O . ALA D 1 75 ? 82.319 60.669 38.215 1.00 13.93 143 ALA D O 1
ATOM 3780 N N . PRO D 1 76 ? 82.921 62.648 37.319 1.00 14.47 144 PRO D N 1
ATOM 3781 C CA . PRO D 1 76 ? 83.039 63.295 38.629 1.00 14.04 144 PRO D CA 1
ATOM 3782 C C . PRO D 1 76 ? 81.660 63.477 39.258 1.00 14.36 144 PRO D C 1
ATOM 3783 O O . PRO D 1 76 ? 80.681 63.687 38.543 1.00 14.66 144 PRO D O 1
ATOM 3787 N N . ILE D 1 77 ? 81.581 63.376 40.578 1.00 13.90 145 ILE D N 1
ATOM 3788 C CA . ILE D 1 77 ? 80.306 63.523 41.266 1.00 14.12 145 ILE D CA 1
ATOM 3789 C C . ILE D 1 77 ? 80.400 64.529 42.402 1.00 13.96 145 ILE D C 1
ATOM 3790 O O . ILE D 1 77 ? 81.465 64.715 42.990 1.00 13.31 145 ILE D O 1
ATOM 3795 N N . ILE D 1 78 ? 79.277 65.174 42.702 1.00 16.22 146 ILE D N 1
ATOM 3796 C CA . ILE D 1 78 ? 79.181 66.055 43.859 1.00 14.15 146 ILE D CA 1
ATOM 3797 C C . ILE D 1 78 ? 78.669 65.263 45.054 1.00 13.87 146 ILE D C 1
ATOM 3798 O O . ILE D 1 78 ? 77.498 64.888 45.104 1.00 13.66 146 ILE D O 1
ATOM 3803 N N . LEU D 1 79 ? 79.558 64.997 46.004 1.00 11.27 147 LEU D N 1
ATOM 3804 C CA . LEU D 1 79 ? 79.188 64.288 47.220 1.00 13.90 147 LEU D CA 1
ATOM 3805 C C . LEU D 1 79 ? 78.289 65.162 48.086 1.00 12.11 147 LEU D C 1
ATOM 3806 O O . LEU D 1 79 ? 77.380 64.668 48.750 1.00 13.08 147 LEU D O 1
ATOM 3811 N N . GLN D 1 80 ? 78.546 66.465 48.064 1.00 12.83 148 GLN D N 1
ATOM 3812 C CA . GLN D 1 80 ? 77.821 67.402 48.907 1.00 13.65 148 GLN D CA 1
ATOM 3813 C C . GLN D 1 80 ? 78.074 68.834 48.456 1.00 10.93 148 GLN D C 1
ATOM 3814 O O . GLN D 1 80 ? 79.160 69.158 47.988 1.00 10.03 148 GLN D O 1
ATOM 3820 N N . LYS D 1 81 ? 77.062 69.686 48.585 1.00 8.59 149 LYS D N 1
ATOM 3821 C CA . LYS D 1 81 ? 77.222 71.104 48.289 1.00 10.83 149 LYS D CA 1
ATOM 3822 C C . LYS D 1 81 ? 76.506 71.943 49.337 1.00 11.37 149 LYS D C 1
ATOM 3823 O O . LYS D 1 81 ? 75.661 71.438 50.074 1.00 8.76 149 LYS D O 1
ATOM 3829 N N . GLY D 1 82 ? 76.853 73.225 49.402 1.00 10.00 150 GLY D N 1
ATOM 3830 C CA . GLY D 1 82 ? 76.246 74.124 50.364 1.00 11.10 150 GLY D CA 1
ATOM 3831 C C . GLY D 1 82 ? 77.221 75.145 50.918 1.00 13.35 150 GLY D C 1
ATOM 3832 O O . GLY D 1 82 ? 78.388 75.186 50.528 1.00 10.19 150 GLY D O 1
ATOM 3833 N N . VAL D 1 83 ? 76.736 75.968 51.842 1.00 13.99 151 VAL D N 1
ATOM 3834 C CA . VAL D 1 83 ? 77.523 77.071 52.370 1.00 15.55 151 VAL D CA 1
ATOM 3835 C C . VAL D 1 83 ? 78.475 76.624 53.471 1.00 15.21 151 VAL D C 1
ATOM 3836 O O . VAL D 1 83 ? 78.078 75.933 54.408 1.00 15.95 151 VAL D O 1
ATOM 3840 N N . LEU D 1 84 ? 79.737 77.021 53.341 1.00 14.31 152 LEU D N 1
ATOM 3841 C CA . LEU D 1 84 ? 80.734 76.782 54.377 1.00 15.57 152 LEU D CA 1
ATOM 3842 C C . LEU D 1 84 ? 81.508 78.063 54.641 1.00 15.09 152 LEU D C 1
ATOM 3843 O O . LEU D 1 84 ? 82.107 78.629 53.729 1.00 12.97 152 LEU D O 1
ATOM 3848 N N . ASN D 1 85 ? 81.491 78.515 55.890 1.00 15.69 153 ASN D N 1
ATOM 3849 C CA . ASN D 1 85 ? 82.147 79.760 56.269 1.00 16.65 153 ASN D CA 1
ATOM 3850 C C . ASN D 1 85 ? 81.808 80.911 55.329 1.00 17.18 153 ASN D C 1
ATOM 3851 O O . ASN D 1 85 ? 82.689 81.657 54.901 1.00 17.40 153 ASN D O 1
ATOM 3856 N N . GLY D 1 86 ? 80.524 81.037 55.006 1.00 15.78 154 GLY D N 1
ATOM 3857 C CA . GLY D 1 86 ? 80.034 82.151 54.212 1.00 19.72 154 GLY D CA 1
ATOM 3858 C C . GLY D 1 86 ? 80.254 82.033 52.716 1.00 21.86 154 GLY D C 1
ATOM 3859 O O . GLY D 1 86 ? 79.959 82.969 51.973 1.00 21.47 154 GLY D O 1
ATOM 3860 N N . ARG D 1 87 ? 80.774 80.893 52.269 1.00 14.62 155 ARG D N 1
ATOM 3861 C CA . ARG D 1 87 ? 81.008 80.673 50.844 1.00 14.12 155 ARG D CA 1
ATOM 3862 C C . ARG D 1 87 ? 80.307 79.413 50.363 1.00 15.88 155 ARG D C 1
ATOM 3863 O O . ARG D 1 87 ? 80.403 78.360 50.999 1.00 11.58 155 ARG D O 1
ATOM 3871 N N . TYR D 1 88 ? 79.613 79.513 49.234 1.00 13.83 156 TYR D N 1
ATOM 3872 C CA . TYR D 1 88 ? 79.003 78.332 48.648 1.00 12.68 156 TYR D CA 1
ATOM 3873 C C . TYR D 1 88 ? 80.105 77.398 48.169 1.00 12.99 156 TYR D C 1
ATOM 3874 O O . TYR D 1 88 ? 81.065 77.833 47.534 1.00 14.90 156 TYR D O 1
ATOM 3883 N N . SER D 1 89 ? 79.971 76.116 48.488 1.00 11.98 157 SER D N 1
ATOM 3884 C CA . SER D 1 89 ? 81.038 75.158 48.227 1.00 11.32 157 SER D CA 1
ATOM 3885 C C . SER D 1 89 ? 80.529 73.850 47.633 1.00 11.12 157 SER D C 1
ATOM 3886 O O . SER D 1 89 ? 79.339 73.541 47.700 1.00 10.89 157 SER D O 1
ATOM 3889 N N . TRP D 1 90 ? 81.452 73.086 47.057 1.00 11.74 158 TRP D N 1
ATOM 3890 C CA . TRP D 1 90 ? 81.151 71.778 46.489 1.00 11.84 158 TRP D CA 1
ATOM 3891 C C . TRP D 1 90 ? 82.243 70.789 46.866 1.00 11.93 158 TRP D C 1
ATOM 3892 O O . TRP D 1 90 ? 83.431 71.098 46.772 1.00 13.18 158 TRP D O 1
ATOM 3903 N N . ARG D 1 91 ? 81.844 69.597 47.290 1.00 10.82 159 ARG D N 1
ATOM 3904 C CA . ARG D 1 91 ? 82.796 68.504 47.435 1.00 14.75 159 ARG D CA 1
ATOM 3905 C C . ARG D 1 91 ? 82.659 67.576 46.238 1.00 12.00 159 ARG D C 1
ATOM 3906 O O . ARG D 1 91 ? 81.637 66.912 46.073 1.00 10.83 159 ARG D O 1
ATOM 3914 N N . VAL D 1 92 ? 83.686 67.551 45.395 1.00 9.46 160 VAL D N 1
ATOM 3915 C CA . VAL D 1 92 ? 83.643 66.788 44.155 1.00 9.55 160 VAL D CA 1
ATOM 3916 C C . VAL D 1 92 ? 84.602 65.610 44.214 1.00 11.15 160 VAL D C 1
ATOM 3917 O O . VAL D 1 92 ? 85.729 65.738 44.687 1.00 10.35 160 VAL D O 1
ATOM 3921 N N . GLN D 1 93 ? 84.153 64.461 43.727 1.00 12.42 161 GLN D N 1
ATOM 3922 C CA . GLN D 1 93 ? 84.991 63.274 43.722 1.00 12.09 161 GLN D CA 1
ATOM 3923 C C . GLN D 1 93 ? 85.019 62.652 42.335 1.00 12.65 161 GLN D C 1
ATOM 3924 O O . GLN D 1 93 ? 84.008 62.628 41.634 1.00 12.75 161 GLN D O 1
ATOM 3938 N N . PRO D 1 95 ? 87.282 59.330 40.210 1.00 14.48 163 PRO D N 1
ATOM 3939 C CA . PRO D 1 95 ? 88.352 58.337 40.092 1.00 14.60 163 PRO D CA 1
ATOM 3940 C C . PRO D 1 95 ? 89.151 58.551 38.811 1.00 15.38 163 PRO D C 1
ATOM 3941 O O . PRO D 1 95 ? 88.572 58.843 37.765 1.00 16.87 163 PRO D O 1
ATOM 3945 N N . ILE D 1 96 ? 90.468 58.410 38.896 1.00 11.71 164 ILE D N 1
ATOM 3946 C CA . ILE D 1 96 ? 91.325 58.613 37.739 1.00 15.38 164 ILE D CA 1
ATOM 3947 C C . ILE D 1 96 ? 92.299 57.458 37.572 1.00 15.37 164 ILE D C 1
ATOM 3948 O O . ILE D 1 96 ? 92.525 56.679 38.500 1.00 14.94 164 ILE D O 1
ATOM 3953 N N . LEU D 1 97 ? 92.874 57.355 36.380 1.00 14.51 165 LEU D N 1
ATOM 3954 C CA . LEU D 1 97 ? 93.914 56.375 36.111 1.00 12.50 165 LEU D CA 1
ATOM 3955 C C . LEU D 1 97 ? 95.205 57.093 35.732 1.00 11.48 165 LEU D C 1
ATOM 3956 O O . LEU D 1 97 ? 95.290 57.719 34.675 1.00 10.58 165 LEU D O 1
ATOM 3961 N N . VAL D 1 98 ? 96.207 56.999 36.598 1.00 8.85 166 VAL D N 1
ATOM 3962 C CA . VAL D 1 98 ? 97.459 57.715 36.399 1.00 9.87 166 VAL D CA 1
ATOM 3963 C C . VAL D 1 98 ? 98.521 56.813 35.784 1.00 13.85 166 VAL D C 1
ATOM 3964 O O . VAL D 1 98 ? 98.692 55.672 36.206 1.00 13.76 166 VAL D O 1
ATOM 3968 N N . THR D 1 99 ? 99.231 57.331 34.786 1.00 11.89 167 THR D N 1
ATOM 3969 C CA . THR D 1 99 ? 100.289 56.578 34.125 1.00 13.29 167 THR D CA 1
ATOM 3970 C C . THR D 1 99 ? 101.639 57.266 34.289 1.00 11.65 167 THR D C 1
ATOM 3971 O O . THR D 1 99 ? 101.813 58.410 33.869 1.00 12.47 167 THR D O 1
ATOM 3975 N N . TYR D 1 100 ? 102.583 56.566 34.912 1.00 11.64 168 TYR D N 1
ATOM 3976 C CA . TYR D 1 100 ? 103.966 57.022 35.007 1.00 10.30 168 TYR D CA 1
ATOM 3977 C C . TYR D 1 100 ? 104.790 56.198 34.033 1.00 14.46 168 TYR D C 1
ATOM 3978 O O . TYR D 1 100 ? 104.840 54.973 34.149 1.00 12.38 168 TYR D O 1
ATOM 3987 N N . GLN D 1 101 ? 105.433 56.851 33.068 1.00 12.20 169 GLN D N 1
ATOM 3988 C CA . GLN D 1 101 ? 106.117 56.093 32.023 1.00 12.19 169 GLN D CA 1
ATOM 3989 C C . GLN D 1 101 ? 107.378 56.721 31.439 1.00 11.99 169 GLN D C 1
ATOM 3990 O O . GLN D 1 101 ? 107.592 57.933 31.508 1.00 11.76 169 GLN D O 1
ATOM 3996 N N . SER D 1 102 ? 108.203 55.854 30.860 1.00 13.17 170 SER D N 1
ATOM 3997 C CA . SER D 1 102 ? 109.409 56.237 30.143 1.00 15.07 170 SER D CA 1
ATOM 3998 C C . SER D 1 102 ? 109.789 55.073 29.232 1.00 15.08 170 SER D C 1
ATOM 3999 O O . SER D 1 102 ? 108.992 54.156 29.026 1.00 12.26 170 SER D O 1
ATOM 4002 N N . ALA D 1 103 ? 111.002 55.108 28.692 1.00 13.92 171 ALA D N 1
ATOM 4003 C CA . ALA D 1 103 ? 111.479 54.032 27.830 1.00 15.59 171 ALA D CA 1
ATOM 4004 C C . ALA D 1 103 ? 111.637 52.721 28.597 1.00 17.01 171 ALA D C 1
ATOM 4005 O O . ALA D 1 103 ? 111.539 51.639 28.018 1.00 18.97 171 ALA D O 1
ATOM 4007 N N . SER D 1 104 ? 111.870 52.820 29.902 1.00 12.57 172 SER D N 1
ATOM 4008 C CA . SER D 1 104 ? 112.102 51.632 30.715 1.00 17.02 172 SER D CA 1
ATOM 4009 C C . SER D 1 104 ? 111.132 51.529 31.885 1.00 16.12 172 SER D C 1
ATOM 4010 O O . SER D 1 104 ? 111.428 50.885 32.892 1.00 18.32 172 SER D O 1
ATOM 4013 N N . GLU D 1 105 ? 109.969 52.156 31.748 1.00 16.66 173 GLU D N 1
ATOM 4014 C CA . GLU D 1 105 ? 108.971 52.141 32.812 1.00 17.56 173 GLU D CA 1
ATOM 4015 C C . GLU D 1 105 ? 107.572 52.433 32.290 1.00 14.74 173 GLU D C 1
ATOM 4016 O O . GLU D 1 105 ? 107.370 53.372 31.524 1.00 12.87 173 GLU D O 1
ATOM 4022 N N . PHE D 1 106 ? 106.612 51.615 32.708 1.00 14.58 174 PHE D N 1
ATOM 4023 C CA . PHE D 1 106 ? 105.205 51.871 32.440 1.00 13.98 174 PHE D CA 1
ATOM 4024 C C . PHE D 1 106 ? 104.382 51.328 33.598 1.00 17.87 174 PHE D C 1
ATOM 4025 O O . PHE D 1 106 ? 104.112 50.128 33.672 1.00 17.06 174 PHE D O 1
ATOM 4033 N N . THR D 1 107 ? 103.998 52.219 34.508 1.00 14.02 175 THR D N 1
ATOM 4034 C CA . THR D 1 107 ? 103.230 51.836 35.685 1.00 14.92 175 THR D CA 1
ATOM 4035 C C . THR D 1 107 ? 101.996 52.720 35.837 1.00 16.19 175 THR D C 1
ATOM 4036 O O . THR D 1 107 ? 102.050 53.927 35.588 1.00 13.99 175 THR D O 1
ATOM 4040 N N . GLN D 1 108 ? 100.887 52.113 36.245 1.00 11.87 176 GLN D N 1
ATOM 4041 C CA . GLN D 1 108 ? 99.629 52.836 36.380 1.00 13.00 176 GLN D CA 1
ATOM 4042 C C . GLN D 1 108 ? 99.040 52.717 37.784 1.00 17.04 176 GLN D C 1
ATOM 4043 O O . GLN D 1 108 ? 99.268 51.730 38.485 1.00 14.69 176 GLN D O 1
ATOM 4049 N N . GLN D 1 109 ? 98.287 53.735 38.190 1.00 18.04 177 GLN D N 1
ATOM 4050 C CA . GLN D 1 109 ? 97.626 53.735 39.490 1.00 18.02 177 GLN D CA 1
ATOM 4051 C C . GLN D 1 109 ? 96.188 54.221 39.373 1.00 19.18 177 GLN D C 1
ATOM 4052 O O . GLN D 1 109 ? 95.920 55.260 38.767 1.00 15.62 177 GLN D O 1
ATOM 4058 N N . ASN D 1 110 ? 95.265 53.465 39.953 1.00 17.97 178 ASN D N 1
ATOM 4059 C CA . ASN D 1 110 ? 93.888 53.913 40.069 1.00 20.32 178 ASN D CA 1
ATOM 4060 C C . ASN D 1 110 ? 93.703 54.698 41.359 1.00 22.42 178 ASN D C 1
ATOM 4061 O O . ASN D 1 110 ? 93.698 54.126 42.448 1.00 23.70 178 ASN D O 1
ATOM 4066 N N . ASN D 1 111 ? 93.562 56.012 41.230 1.00 20.37 179 ASN D N 1
ATOM 4067 C CA . ASN D 1 111 ? 93.383 56.878 42.387 1.00 19.79 179 ASN D CA 1
ATOM 4068 C C . ASN D 1 111 ? 92.006 57.517 42.407 1.00 19.57 179 ASN D C 1
ATOM 4069 O O . ASN D 1 111 ? 91.309 57.549 41.390 1.00 17.43 179 ASN D O 1
ATOM 4074 N N . VAL D 1 112 ? 91.620 58.020 43.574 1.00 18.78 180 VAL D N 1
ATOM 4075 C CA . VAL D 1 112 ? 90.398 58.799 43.714 1.00 17.38 180 VAL D CA 1
ATOM 4076 C C . VAL D 1 112 ? 90.745 60.201 44.206 1.00 17.03 180 VAL D C 1
ATOM 4077 O O . VAL D 1 112 ? 91.418 60.363 45.225 1.00 14.60 180 VAL D O 1
ATOM 4081 N N . VAL D 1 113 ? 90.296 61.212 43.473 1.00 15.13 181 VAL D N 1
ATOM 4082 C CA . VAL D 1 113 ? 90.556 62.592 43.855 1.00 10.99 181 VAL D CA 1
ATOM 4083 C C . VAL D 1 113 ? 89.310 63.233 44.453 1.00 12.22 181 VAL D C 1
ATOM 4084 O O . VAL D 1 113 ? 88.247 63.255 43.829 1.00 12.51 181 VAL D O 1
ATOM 4088 N N . THR D 1 114 ? 89.445 63.746 45.669 1.00 11.31 182 THR D N 1
ATOM 4089 C CA . THR D 1 114 ? 88.343 64.427 46.331 1.00 12.40 182 THR D CA 1
ATOM 4090 C C . THR D 1 114 ? 88.719 65.885 46.559 1.00 13.98 182 THR D C 1
ATOM 4091 O O . THR D 1 114 ? 89.738 66.185 47.183 1.00 14.67 182 THR D O 1
ATOM 4103 N N . LEU D 1 116 ? 87.539 69.943 47.651 1.00 12.54 184 LEU D N 1
ATOM 4104 C CA . LEU D 1 116 ? 86.627 70.941 48.188 1.00 8.64 184 LEU D CA 1
ATOM 4105 C C . LEU D 1 116 ? 86.772 72.210 47.354 1.00 9.60 184 LEU D C 1
ATOM 4106 O O . LEU D 1 116 ? 87.837 72.822 47.315 1.00 9.46 184 LEU D O 1
ATOM 4111 N N . ILE D 1 117 ? 85.704 72.590 46.668 1.00 10.11 185 ILE D N 1
ATOM 4112 C CA . ILE D 1 117 ? 85.749 73.754 45.796 1.00 10.94 185 ILE D CA 1
ATOM 4113 C C . ILE D 1 117 ? 84.857 74.854 46.352 1.00 11.83 185 ILE D C 1
ATOM 4114 O O . ILE D 1 117 ? 83.703 74.610 46.701 1.00 11.13 185 ILE D O 1
ATOM 4119 N N . THR D 1 118 ? 85.401 76.061 46.449 1.00 11.37 186 THR D N 1
ATOM 4120 C CA . THR D 1 118 ? 84.675 77.168 47.057 1.00 15.46 186 THR D CA 1
ATOM 4121 C C . THR D 1 118 ? 84.568 78.379 46.134 1.00 15.99 186 THR D C 1
ATOM 4122 O O . THR D 1 118 ? 85.472 78.657 45.345 1.00 14.15 186 THR D O 1
ATOM 4126 N N . ARG D 1 119 ? 83.449 79.090 46.241 1.00 15.89 187 ARG D N 1
ATOM 4127 C CA . ARG D 1 119 ? 83.273 80.366 45.561 1.00 21.56 187 ARG D CA 1
ATOM 4128 C C . ARG D 1 119 ? 84.251 81.390 46.119 1.00 23.09 187 ARG D C 1
ATOM 4129 O O . ARG D 1 119 ? 84.364 81.552 47.332 1.00 26.35 187 ARG D O 1
ATOM 4137 N N . VAL D 1 120 ? 84.960 82.073 45.229 1.00 23.19 188 VAL D N 1
ATOM 4138 C CA . VAL D 1 120 ? 85.862 83.147 45.626 1.00 26.33 188 VAL D CA 1
ATOM 4139 C C . VAL D 1 120 ? 85.591 84.384 44.779 1.00 31.08 188 VAL D C 1
ATOM 4140 O O . VAL D 1 120 ? 84.749 84.358 43.882 1.00 32.43 188 VAL D O 1
ATOM 4144 N N . SER D 1 121 ? 86.305 85.465 45.067 1.00 29.77 189 SER D N 1
ATOM 4145 C CA . SER D 1 121 ? 86.134 86.704 44.320 1.00 33.97 189 SER D CA 1
ATOM 4146 C C . SER D 1 121 ? 86.760 86.600 42.933 1.00 35.25 189 SER D C 1
ATOM 4147 O O . SER D 1 121 ? 87.890 86.133 42.786 1.00 32.12 189 SER D O 1
ATOM 4150 N N . THR D 1 122 ? 86.022 87.038 41.919 1.00 34.18 190 THR D N 1
ATOM 4151 C CA . THR D 1 122 ? 86.517 87.009 40.547 1.00 35.33 190 THR D CA 1
ATOM 4152 C C . THR D 1 122 ? 87.698 87.958 40.356 1.00 37.72 190 THR D C 1
ATOM 4153 O O . THR D 1 122 ? 88.450 87.840 39.387 1.00 41.70 190 THR D O 1
ATOM 4157 N N . LEU D 1 123 ? 87.859 88.892 41.288 1.00 34.71 191 LEU D N 1
ATOM 4158 C CA . LEU D 1 123 ? 88.919 89.893 41.204 1.00 40.58 191 LEU D CA 1
ATOM 4159 C C . LEU D 1 123 ? 90.314 89.274 41.215 1.00 37.55 191 LEU D C 1
ATOM 4160 O O . LEU D 1 123 ? 91.241 89.814 40.616 1.00 38.07 191 LEU D O 1
ATOM 4165 N N . ASN D 1 124 ? 90.459 88.143 41.898 1.00 38.64 192 ASN D N 1
ATOM 4166 C CA . ASN D 1 124 ? 91.747 87.454 41.956 1.00 38.79 192 ASN D CA 1
ATOM 4167 C C . ASN D 1 124 ? 91.728 86.094 41.255 1.00 36.77 192 ASN D C 1
ATOM 4168 O O . ASN D 1 124 ? 92.767 85.596 40.821 1.00 34.13 192 ASN D O 1
ATOM 4173 N N . SER D 1 125 ? 90.543 85.500 41.150 1.00 34.13 193 SER D N 1
ATOM 4174 C CA . SER D 1 125 ? 90.365 84.253 40.413 1.00 32.78 193 SER D CA 1
ATOM 4175 C C . SER D 1 125 ? 89.237 84.414 39.399 1.00 37.50 193 SER D C 1
ATOM 4176 O O . SER D 1 125 ? 88.061 84.373 39.764 1.00 36.63 193 SER D O 1
ATOM 4179 N N . PRO D 1 126 ? 89.594 84.610 38.121 1.00 34.25 194 PRO D N 1
ATOM 4180 C CA . PRO D 1 126 ? 88.623 84.820 37.041 1.00 39.61 194 PRO D CA 1
ATOM 4181 C C . PRO D 1 126 ? 87.477 83.804 37.037 1.00 38.73 194 PRO D C 1
ATOM 4182 O O . PRO D 1 126 ? 86.348 84.173 36.714 1.00 36.49 194 PRO D O 1
ATOM 4186 N N . ARG D 1 127 ? 87.760 82.553 37.388 1.00 30.07 195 ARG D N 1
ATOM 4187 C CA . ARG D 1 127 ? 86.724 81.522 37.414 1.00 32.82 195 ARG D CA 1
ATOM 4188 C C . ARG D 1 127 ? 85.615 81.840 38.413 1.00 32.85 195 ARG D C 1
ATOM 4189 O O . ARG D 1 127 ? 84.439 81.586 38.150 1.00 32.37 195 ARG D O 1
ATOM 4197 N N . GLY D 1 128 ? 85.996 82.396 39.558 1.00 30.07 196 GLY D N 1
ATOM 4198 C CA . GLY D 1 128 ? 85.049 82.663 40.624 1.00 25.58 196 GLY D CA 1
ATOM 4199 C C . GLY D 1 128 ? 85.031 81.525 41.625 1.00 24.59 196 GLY D C 1
ATOM 4200 O O . GLY D 1 128 ? 84.412 81.624 42.685 1.00 28.51 196 GLY D O 1
ATOM 4201 N N . ILE D 1 129 ? 85.707 80.433 41.279 1.00 20.42 197 ILE D N 1
ATOM 4202 C CA . ILE D 1 129 ? 85.851 79.293 42.179 1.00 19.98 197 ILE D CA 1
ATOM 4203 C C . ILE D 1 129 ? 87.309 78.854 42.259 1.00 16.39 197 ILE D C 1
ATOM 4204 O O . ILE D 1 129 ? 88.115 79.192 41.393 1.00 17.33 197 ILE D O 1
ATOM 4209 N N . GLY D 1 130 ? 87.638 78.101 43.304 1.00 14.52 198 GLY D N 1
ATOM 4210 C CA . GLY D 1 130 ? 88.981 77.585 43.495 1.00 13.12 198 GLY D CA 1
ATOM 4211 C C . GLY D 1 130 ? 88.989 76.424 44.470 1.00 12.15 198 GLY D C 1
ATOM 4212 O O . GLY D 1 130 ? 88.082 76.289 45.291 1.00 12.34 198 GLY D O 1
ATOM 4213 N N . ILE D 1 131 ? 90.013 75.581 44.378 1.00 9.01 199 ILE D N 1
ATOM 4214 C CA . ILE D 1 131 ? 90.129 74.418 45.248 1.00 10.06 199 ILE D CA 1
ATOM 4215 C C . ILE D 1 131 ? 90.732 74.797 46.594 1.00 10.90 199 ILE D C 1
ATOM 4216 O O . ILE D 1 131 ? 91.806 75.398 46.654 1.00 10.39 199 ILE D O 1
ATOM 4221 N N . SER D 1 132 ? 90.036 74.446 47.672 1.00 10.85 200 SER D N 1
ATOM 4222 C CA . SER D 1 132 ? 90.527 74.703 49.027 1.00 12.86 200 SER D CA 1
ATOM 4223 C C . SER D 1 132 ? 91.175 73.467 49.647 1.00 14.25 200 SER D C 1
ATOM 4224 O O . SER D 1 132 ? 91.986 73.575 50.569 1.00 12.42 200 SER D O 1
ATOM 4227 N N . GLN D 1 133 ? 90.806 72.293 49.146 1.00 10.75 201 GLN D N 1
ATOM 4228 C CA . GLN D 1 133 ? 91.397 71.050 49.621 1.00 12.33 201 GLN D CA 1
ATOM 4229 C C . GLN D 1 133 ? 91.492 70.033 48.489 1.00 12.73 201 GLN D C 1
ATOM 4230 O O . GLN D 1 133 ? 90.537 69.828 47.743 1.00 13.23 201 GLN D O 1
ATOM 4236 N N . PHE D 1 134 ? 92.655 69.403 48.370 1.00 14.29 202 PHE D N 1
ATOM 4237 C CA . PHE D 1 134 ? 92.920 68.458 47.291 1.00 13.16 202 PHE D CA 1
ATOM 4238 C C . PHE D 1 134 ? 93.455 67.162 47.891 1.00 15.87 202 PHE D C 1
ATOM 4239 O O . PHE D 1 134 ? 94.595 67.110 48.351 1.00 12.46 202 PHE D O 1
ATOM 4247 N N . VAL D 1 135 ? 92.627 66.123 47.888 1.00 14.38 203 VAL D N 1
ATOM 4248 C CA . VAL D 1 135 ? 92.982 64.860 48.531 1.00 15.71 203 VAL D CA 1
ATOM 4249 C C . VAL D 1 135 ? 92.970 63.683 47.559 1.00 16.58 203 VAL D C 1
ATOM 4250 O O . VAL D 1 135 ? 92.021 63.499 46.794 1.00 15.73 203 VAL D O 1
ATOM 4254 N N . VAL D 1 136 ? 94.036 62.890 47.593 1.00 14.96 204 VAL D N 1
ATOM 4255 C CA . VAL D 1 136 ? 94.160 61.739 46.709 1.00 16.83 204 VAL D CA 1
ATOM 4256 C C . VAL D 1 136 ? 94.232 60.443 47.509 1.00 17.35 204 VAL D C 1
ATOM 4257 O O . VAL D 1 136 ? 94.959 60.353 48.498 1.00 17.90 204 VAL D O 1
ATOM 4261 N N . GLY D 1 137 ? 93.473 59.441 47.080 1.00 22.13 205 GLY D N 1
ATOM 4262 C CA . GLY D 1 137 ? 93.505 58.139 47.718 1.00 21.73 205 GLY D CA 1
ATOM 4263 C C . GLY D 1 137 ? 93.472 57.019 46.701 1.00 22.94 205 GLY D C 1
ATOM 4264 O O . GLY D 1 137 ? 93.341 57.272 45.505 1.00 23.76 205 GLY D O 1
ATOM 4265 N N . PRO D 1 138 ? 93.598 55.769 47.172 1.00 31.88 206 PRO D N 1
ATOM 4266 C CA . PRO D 1 138 ? 93.507 54.595 46.299 1.00 32.05 206 PRO D CA 1
ATOM 4267 C C . PRO D 1 138 ? 92.069 54.334 45.867 1.00 32.74 206 PRO D C 1
ATOM 4268 O O . PRO D 1 138 ? 91.137 54.742 46.562 1.00 32.17 206 PRO D O 1
ATOM 4272 N N . ALA D 1 139 ? 91.897 53.664 44.732 1.00 32.12 207 ALA D N 1
ATOM 4273 C CA . ALA D 1 139 ? 90.568 53.403 44.184 1.00 39.03 207 ALA D CA 1
ATOM 4274 C C . ALA D 1 139 ? 89.696 52.602 45.149 1.00 42.54 207 ALA D C 1
ATOM 4275 O O . ALA D 1 139 ? 88.477 52.787 45.192 1.00 46.64 207 ALA D O 1
ATOM 4277 N N . GLY E 1 1 ? 88.290 91.663 15.201 1.00 42.67 69 GLY E N 1
ATOM 4278 C CA . GLY E 1 1 ? 87.089 91.794 16.005 1.00 41.61 69 GLY E CA 1
ATOM 4279 C C . GLY E 1 1 ? 87.102 93.027 16.889 1.00 54.48 69 GLY E C 1
ATOM 4280 O O . GLY E 1 1 ? 86.549 93.015 17.990 1.00 55.49 69 GLY E O 1
ATOM 4281 N N . SER E 1 2 ? 87.746 94.088 16.406 1.00 55.02 70 SER E N 1
ATOM 4282 C CA . SER E 1 2 ? 87.775 95.379 17.096 1.00 56.75 70 SER E CA 1
ATOM 4283 C C . SER E 1 2 ? 88.756 95.420 18.269 1.00 58.06 70 SER E C 1
ATOM 4284 O O . SER E 1 2 ? 88.860 96.433 18.962 1.00 56.10 70 SER E O 1
ATOM 4287 N N . HIS E 1 3 ? 89.475 94.323 18.489 1.00 54.72 71 HIS E N 1
ATOM 4288 C CA . HIS E 1 3 ? 90.414 94.244 19.603 1.00 55.63 71 HIS E CA 1
ATOM 4289 C C . HIS E 1 3 ? 91.677 95.054 19.318 1.00 56.76 71 HIS E C 1
ATOM 4290 O O . HIS E 1 3 ? 92.221 95.004 18.213 1.00 54.09 71 HIS E O 1
ATOM 4305 N N . GLN E 1 5 ? 95.545 95.993 19.421 1.00 44.28 73 GLN E N 1
ATOM 4306 C CA . GLN E 1 5 ? 96.822 95.295 19.470 1.00 38.84 73 GLN E CA 1
ATOM 4307 C C . GLN E 1 5 ? 97.978 96.292 19.510 1.00 39.11 73 GLN E C 1
ATOM 4308 O O . GLN E 1 5 ? 97.856 97.424 19.039 1.00 38.95 73 GLN E O 1
ATOM 4314 N N . SER E 1 6 ? 99.099 95.862 20.076 1.00 29.95 74 SER E N 1
ATOM 4315 C CA . SER E 1 6 ? 100.293 96.688 20.137 1.00 25.97 74 SER E CA 1
ATOM 4316 C C . SER E 1 6 ? 101.504 95.862 19.707 1.00 23.16 74 SER E C 1
ATOM 4317 O O . SER E 1 6 ? 101.472 94.633 19.750 1.00 21.28 74 SER E O 1
ATOM 4320 N N . ASP E 1 7 ? 102.566 96.538 19.286 1.00 21.24 75 ASP E N 1
ATOM 4321 C CA . ASP E 1 7 ? 103.794 95.853 18.901 1.00 18.07 75 ASP E CA 1
ATOM 4322 C C . ASP E 1 7 ? 104.328 94.985 20.038 1.00 22.99 75 ASP E C 1
ATOM 4323 O O . ASP E 1 7 ? 104.544 93.784 19.863 1.00 16.53 75 ASP E O 1
ATOM 4328 N N . SER E 1 8 ? 104.527 95.597 21.203 1.00 20.31 76 SER E N 1
ATOM 4329 C CA . SER E 1 8 ? 105.097 94.900 22.353 1.00 21.73 76 SER E CA 1
ATOM 4330 C C . SER E 1 8 ? 104.280 93.675 22.734 1.00 19.70 76 SER E C 1
ATOM 4331 O O . SER E 1 8 ? 104.832 92.649 23.135 1.00 23.62 76 SER E O 1
ATOM 4334 N N . ALA E 1 9 ? 102.963 93.788 22.607 1.00 20.78 77 ALA E N 1
ATOM 4335 C CA . ALA E 1 9 ? 102.065 92.694 22.949 1.00 21.10 77 ALA E CA 1
ATOM 4336 C C . ALA E 1 9 ? 102.161 91.545 21.949 1.00 23.28 77 ALA E C 1
ATOM 4337 O O . ALA E 1 9 ? 102.278 90.381 22.337 1.00 22.60 77 ALA E O 1
ATOM 4339 N N . VAL E 1 10 ? 102.101 91.875 20.663 1.00 20.25 78 VAL E N 1
ATOM 4340 C CA . VAL E 1 10 ? 102.249 90.880 19.608 1.00 14.90 78 VAL E CA 1
ATOM 4341 C C . VAL E 1 10 ? 103.546 90.101 19.791 1.00 16.26 78 VAL E C 1
ATOM 4342 O O . VAL E 1 10 ? 103.588 88.884 19.603 1.00 14.02 78 VAL E O 1
ATOM 4346 N N . LEU E 1 11 ? 104.602 90.814 20.168 1.00 14.92 79 LEU E N 1
ATOM 4347 C CA . LEU E 1 11 ? 105.913 90.208 20.359 1.00 17.44 79 LEU E CA 1
ATOM 4348 C C . LEU E 1 11 ? 105.906 89.146 21.453 1.00 18.58 79 LEU E C 1
ATOM 4349 O O . LEU E 1 11 ? 106.417 88.047 21.259 1.00 17.18 79 LEU E O 1
ATOM 4354 N N . GLN E 1 12 ? 105.329 89.475 22.604 1.00 20.10 80 GLN E N 1
ATOM 4355 C CA . GLN E 1 12 ? 105.287 88.531 23.714 1.00 22.19 80 GLN E CA 1
ATOM 4356 C C . GLN E 1 12 ? 104.359 87.360 23.409 1.00 20.02 80 GLN E C 1
ATOM 4357 O O . GLN E 1 12 ? 104.560 86.250 23.900 1.00 19.84 80 GLN E O 1
ATOM 4363 N N . TRP E 1 13 ? 103.351 87.613 22.583 1.00 18.98 81 TRP E N 1
ATOM 4364 C CA . TRP E 1 13 ? 102.436 86.568 22.142 1.00 17.65 81 TRP E CA 1
ATOM 4365 C C . TRP E 1 13 ? 103.142 85.604 21.189 1.00 16.91 81 TRP E C 1
ATOM 4366 O O . TRP E 1 13 ? 102.989 84.387 21.293 1.00 17.88 81 TRP E O 1
ATOM 4377 N N . ALA E 1 14 ? 103.918 86.154 20.261 1.00 13.67 82 ALA E N 1
ATOM 4378 C CA . ALA E 1 14 ? 104.683 85.339 19.322 1.00 14.52 82 ALA E CA 1
ATOM 4379 C C . ALA E 1 14 ? 105.702 84.492 20.073 1.00 14.83 82 ALA E C 1
ATOM 4380 O O . ALA E 1 14 ? 105.918 83.325 19.742 1.00 12.82 82 ALA E O 1
ATOM 4382 N N . ASN E 1 15 ? 106.326 85.098 21.080 1.00 14.87 83 ASN E N 1
ATOM 4383 C CA . ASN E 1 15 ? 107.285 84.417 21.943 1.00 15.59 83 ASN E CA 1
ATOM 4384 C C . ASN E 1 15 ? 106.701 83.134 22.520 1.00 15.07 83 ASN E C 1
ATOM 4385 O O . ASN E 1 15 ? 107.284 82.063 22.385 1.00 16.32 83 ASN E O 1
ATOM 4390 N N . GLN E 1 16 ? 105.544 83.252 23.161 1.00 15.67 84 GLN E N 1
ATOM 4391 C CA . GLN E 1 16 ? 104.890 82.106 23.784 1.00 17.58 84 GLN E CA 1
ATOM 4392 C C . GLN E 1 16 ? 104.483 81.050 22.760 1.00 14.02 84 GLN E C 1
ATOM 4393 O O . GLN E 1 16 ? 104.611 79.851 23.010 1.00 14.87 84 GLN E O 1
ATOM 4399 N N . ALA E 1 17 ? 103.996 81.501 21.609 1.00 14.90 85 ALA E N 1
ATOM 4400 C CA . ALA E 1 17 ? 103.588 80.596 20.540 1.00 14.09 85 ALA E CA 1
ATOM 4401 C C . ALA E 1 17 ? 104.763 79.770 20.022 1.00 10.37 85 ALA E C 1
ATOM 4402 O O . ALA E 1 17 ? 104.628 78.574 19.775 1.00 11.94 85 ALA E O 1
ATOM 4404 N N . ALA E 1 18 ? 105.910 80.418 19.851 1.00 10.03 86 ALA E N 1
ATOM 4405 C CA . ALA E 1 18 ? 107.101 79.739 19.357 1.00 9.80 86 ALA E CA 1
ATOM 4406 C C . ALA E 1 18 ? 107.577 78.700 20.368 1.00 14.66 86 ALA E C 1
ATOM 4407 O O . ALA E 1 18 ? 107.963 77.589 20.002 1.00 11.01 86 ALA E O 1
ATOM 4409 N N . ILE E 1 19 ? 107.542 79.069 21.644 1.00 11.73 87 ILE E N 1
ATOM 4410 C CA . ILE E 1 19 ? 107.957 78.168 22.708 1.00 12.27 87 ILE E CA 1
ATOM 4411 C C . ILE E 1 19 ? 106.960 77.022 22.866 1.00 14.54 87 ILE E C 1
ATOM 4412 O O . ILE E 1 19 ? 107.348 75.872 23.078 1.00 13.96 87 ILE E O 1
ATOM 4417 N N . ALA E 1 20 ? 105.675 77.337 22.747 1.00 14.12 88 ALA E N 1
ATOM 4418 C CA . ALA E 1 20 ? 104.632 76.323 22.848 1.00 13.63 88 ALA E CA 1
ATOM 4419 C C . ALA E 1 20 ? 104.805 75.242 21.786 1.00 15.19 88 ALA E C 1
ATOM 4420 O O . ALA E 1 20 ? 104.556 74.058 22.041 1.00 13.85 88 ALA E O 1
ATOM 4422 N N . ALA E 1 21 ? 105.234 75.655 20.597 1.00 9.98 89 ALA E N 1
ATOM 4423 C CA . ALA E 1 21 ? 105.420 74.738 19.479 1.00 12.01 89 ALA E CA 1
ATOM 4424 C C . ALA E 1 21 ? 106.469 73.663 19.770 1.00 15.93 89 ALA E C 1
ATOM 4425 O O . ALA E 1 21 ? 106.393 72.553 19.242 1.00 15.16 89 ALA E O 1
ATOM 4427 N N . PHE E 1 22 ? 107.441 73.995 20.615 1.00 13.14 90 PHE E N 1
ATOM 4428 C CA . PHE E 1 22 ? 108.493 73.049 20.974 1.00 11.73 90 PHE E CA 1
ATOM 4429 C C . PHE E 1 22 ? 108.370 72.586 22.424 1.00 13.74 90 PHE E C 1
ATOM 4430 O O . PHE E 1 22 ? 109.369 72.301 23.085 1.00 12.25 90 PHE E O 1
ATOM 4438 N N . THR E 1 23 ? 107.139 72.505 22.913 1.00 10.65 91 THR E N 1
ATOM 4439 C CA . THR E 1 23 ? 106.899 72.008 24.259 1.00 10.66 91 THR E CA 1
ATOM 4440 C C . THR E 1 23 ? 105.894 70.869 24.222 1.00 11.16 91 THR E C 1
ATOM 4441 O O . THR E 1 23 ? 104.685 71.094 24.242 1.00 11.73 91 THR E O 1
ATOM 4445 N N . TYR E 1 24 ? 106.409 69.646 24.153 1.00 8.16 92 TYR E N 1
ATOM 4446 C CA . TYR E 1 24 ? 105.573 68.453 24.075 1.00 10.59 92 TYR E CA 1
ATOM 4447 C C . TYR E 1 24 ? 106.439 67.211 24.264 1.00 10.92 92 TYR E C 1
ATOM 4448 O O . TYR E 1 24 ? 107.662 67.307 24.337 1.00 11.09 92 TYR E O 1
ATOM 4457 N N . ASN E 1 25 ? 105.804 66.047 24.339 1.00 11.22 93 ASN E N 1
ATOM 4458 C CA . ASN E 1 25 ? 106.531 64.802 24.533 1.00 11.43 93 ASN E CA 1
ATOM 4459 C C . ASN E 1 25 ? 105.826 63.611 23.901 1.00 9.82 93 ASN E C 1
ATOM 4460 O O . ASN E 1 25 ? 104.723 63.740 23.372 1.00 9.53 93 ASN E O 1
ATOM 4465 N N . PHE E 1 26 ? 106.469 62.451 23.967 1.00 7.45 94 PHE E N 1
ATOM 4466 C CA . PHE E 1 26 ? 105.945 61.247 23.329 1.00 11.64 94 PHE E CA 1
ATOM 4467 C C . PHE E 1 26 ? 104.586 60.816 23.880 1.00 9.11 94 PHE E C 1
ATOM 4468 O O . PHE E 1 26 ? 103.859 60.062 23.233 1.00 8.47 94 PHE E O 1
ATOM 4476 N N . VAL E 1 27 ? 104.248 61.293 25.072 1.00 8.28 95 VAL E N 1
ATOM 4477 C CA . VAL E 1 27 ? 102.972 60.957 25.687 1.00 7.55 95 VAL E CA 1
ATOM 4478 C C . VAL E 1 27 ? 101.850 61.938 25.321 1.00 11.35 95 VAL E C 1
ATOM 4479 O O . VAL E 1 27 ? 100.756 61.523 24.933 1.00 10.44 95 VAL E O 1
ATOM 4483 N N . ASN E 1 28 ? 102.117 63.236 25.441 1.00 8.97 96 ASN E N 1
ATOM 4484 C CA . ASN E 1 28 ? 101.053 64.231 25.290 1.00 12.61 96 ASN E CA 1
ATOM 4485 C C . ASN E 1 28 ? 100.987 64.947 23.938 1.00 13.62 96 ASN E C 1
ATOM 4486 O O . ASN E 1 28 ? 100.203 65.884 23.772 1.00 13.09 96 ASN E O 1
ATOM 4491 N N . TYR E 1 29 ? 101.792 64.504 22.975 1.00 9.51 97 TYR E N 1
ATOM 4492 C CA . TYR E 1 29 ? 101.912 65.221 21.705 1.00 12.07 97 TYR E CA 1
ATOM 4493 C C . TYR E 1 29 ? 100.572 65.592 21.063 1.00 10.55 97 TYR E C 1
ATOM 4494 O O . TYR E 1 29 ? 100.417 66.698 20.552 1.00 10.10 97 TYR E O 1
ATOM 4503 N N . ARG E 1 30 ? 99.610 64.673 21.088 1.00 12.97 98 ARG E N 1
ATOM 4504 C CA . ARG E 1 30 ? 98.310 64.922 20.466 1.00 13.50 98 ARG E CA 1
ATOM 4505 C C . ARG E 1 30 ? 97.529 66.012 21.197 1.00 15.72 98 ARG E C 1
ATOM 4506 O O . ARG E 1 30 ? 96.899 66.856 20.565 1.00 15.46 98 ARG E O 1
ATOM 4514 N N . ASP E 1 31 ? 97.576 65.989 22.526 1.00 13.99 99 ASP E N 1
ATOM 4515 C CA . ASP E 1 31 ? 96.948 67.027 23.344 1.00 15.87 99 ASP E CA 1
ATOM 4516 C C . ASP E 1 31 ? 97.602 68.388 23.123 1.00 14.28 99 ASP E C 1
ATOM 4517 O O . ASP E 1 31 ? 96.917 69.393 22.932 1.00 12.54 99 ASP E O 1
ATOM 4522 N N . GLU E 1 32 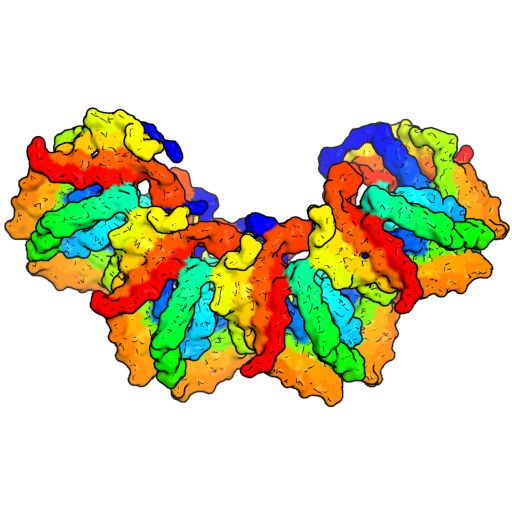? 98.931 68.411 23.173 1.00 12.55 100 GLU E N 1
ATOM 4523 C CA . GLU E 1 32 ? 99.691 69.645 23.009 1.00 15.70 100 GLU E CA 1
ATOM 4524 C C . GLU E 1 32 ? 99.503 70.242 21.623 1.00 17.08 100 GLU E C 1
ATOM 4525 O O . GLU E 1 32 ? 99.359 71.454 21.478 1.00 20.44 100 GLU E O 1
ATOM 4531 N N . LEU E 1 33 ? 99.512 69.388 20.606 1.00 19.70 101 LEU E N 1
ATOM 4532 C CA . LEU E 1 33 ? 99.278 69.836 19.241 1.00 19.52 101 LEU E CA 1
ATOM 4533 C C . LEU E 1 33 ? 97.957 70.573 19.139 1.00 16.67 101 LEU E C 1
ATOM 4534 O O . LEU E 1 33 ? 97.891 71.700 18.650 1.00 23.17 101 LEU E O 1
ATOM 4539 N N . GLN E 1 34 ? 96.901 69.925 19.606 1.00 16.69 102 GLN E N 1
ATOM 4540 C CA A GLN E 1 34 ? 95.541 70.448 19.519 0.50 17.34 102 GLN E CA 1
ATOM 4541 C CA B GLN E 1 34 ? 95.579 70.498 19.442 0.50 17.28 102 GLN E CA 1
ATOM 4542 C C . GLN E 1 34 ? 95.378 71.764 20.272 1.00 18.62 102 GLN E C 1
ATOM 4543 O O . GLN E 1 34 ? 94.646 72.661 19.851 1.00 20.81 102 GLN E O 1
ATOM 4554 N N . ALA E 1 35 ? 96.045 71.857 21.418 1.00 14.42 103 ALA E N 1
ATOM 4555 C CA . ALA E 1 35 ? 95.905 73.031 22.270 1.00 17.62 103 ALA E CA 1
ATOM 4556 C C . ALA E 1 35 ? 96.550 74.262 21.641 1.00 16.16 103 ALA E C 1
ATOM 4557 O O . ALA E 1 35 ? 96.379 75.376 22.129 1.00 16.73 103 ALA E O 1
ATOM 4559 N N . SER E 1 36 ? 97.278 74.062 20.550 1.00 14.17 104 SER E N 1
ATOM 4560 C CA . SER E 1 36 ? 98.016 75.158 19.935 1.00 17.44 104 SER E CA 1
ATOM 4561 C C . SER E 1 36 ? 97.333 75.731 18.693 1.00 15.07 104 SER E C 1
ATOM 4562 O O . SER E 1 36 ? 97.743 76.776 18.191 1.00 11.84 104 SER E O 1
ATOM 4565 N N . SER E 1 37 ? 96.302 75.047 18.200 1.00 15.24 105 SER E N 1
ATOM 4566 C CA . SER E 1 37 ? 95.611 75.476 16.984 1.00 13.23 105 SER E CA 1
ATOM 4567 C C . SER E 1 37 ? 95.065 76.895 17.104 1.00 10.23 105 SER E C 1
ATOM 4568 O O . SER E 1 37 ? 94.927 77.601 16.106 1.00 9.10 105 SER E O 1
ATOM 4571 N N . GLY E 1 38 ? 94.758 77.305 18.329 1.00 13.50 106 GLY E N 1
ATOM 4572 C CA . GLY E 1 38 ? 94.211 78.627 18.577 1.00 11.95 106 GLY E CA 1
ATOM 4573 C C . GLY E 1 38 ? 95.188 79.742 18.250 1.00 11.29 106 GLY E C 1
ATOM 4574 O O . GLY E 1 38 ? 94.784 80.884 18.036 1.00 8.63 106 GLY E O 1
ATOM 4575 N N . PHE E 1 39 ? 96.475 79.411 18.216 1.00 9.92 107 PHE E N 1
ATOM 4576 C CA . PHE E 1 39 ? 97.512 80.378 17.873 1.00 10.29 107 PHE E CA 1
ATOM 4577 C C . PHE E 1 39 ? 97.517 80.680 16.378 1.00 8.47 107 PHE E C 1
ATOM 4578 O O . PHE E 1 39 ? 98.133 81.645 15.936 1.00 10.62 107 PHE E O 1
ATOM 4586 N N . PHE E 1 40 ? 96.832 79.850 15.600 1.00 8.89 108 PHE E N 1
ATOM 4587 C CA . PHE E 1 40 ? 96.951 79.906 14.146 1.00 10.15 108 PHE E CA 1
ATOM 4588 C C . PHE E 1 40 ? 95.679 80.351 13.439 1.00 10.53 108 PHE E C 1
ATOM 4589 O O . PHE E 1 40 ? 94.572 80.118 13.919 1.00 9.31 108 PHE E O 1
ATOM 4597 N N . THR E 1 41 ? 95.857 80.990 12.287 1.00 9.94 109 THR E N 1
ATOM 4598 C CA . THR E 1 41 ? 94.749 81.295 11.397 1.00 9.11 109 THR E CA 1
ATOM 4599 C C . THR E 1 41 ? 94.381 80.037 10.619 1.00 10.21 109 THR E C 1
ATOM 4600 O O . THR E 1 41 ? 95.079 79.025 10.696 1.00 8.87 109 THR E O 1
ATOM 4604 N N . ALA E 1 42 ? 93.289 80.106 9.866 1.00 8.29 110 ALA E N 1
ATOM 4605 C CA . ALA E 1 42 ? 92.862 78.985 9.036 1.00 12.04 110 ALA E CA 1
ATOM 4606 C C . ALA E 1 42 ? 94.007 78.463 8.173 1.00 12.07 110 ALA E C 1
ATOM 4607 O O . ALA E 1 42 ? 94.308 77.268 8.184 1.00 10.46 110 ALA E O 1
ATOM 4609 N N . GLU E 1 43 ? 94.651 79.360 7.433 1.00 12.58 111 GLU E N 1
ATOM 4610 C CA . GLU E 1 43 ? 95.735 78.959 6.542 1.00 12.08 111 GLU E CA 1
ATOM 4611 C C . GLU E 1 43 ? 97.021 78.654 7.311 1.00 13.49 111 GLU E C 1
ATOM 4612 O O . GLU E 1 43 ? 97.816 77.811 6.897 1.00 12.38 111 GLU E O 1
ATOM 4618 N N . GLY E 1 44 ? 97.218 79.333 8.436 1.00 11.79 112 GLY E N 1
ATOM 4619 C CA . GLY E 1 44 ? 98.378 79.077 9.270 1.00 11.75 112 GLY E CA 1
ATOM 4620 C C . GLY E 1 44 ? 98.388 77.657 9.807 1.00 10.92 112 GLY E C 1
ATOM 4621 O O . GLY E 1 44 ? 99.423 76.989 9.810 1.00 10.66 112 GLY E O 1
ATOM 4622 N N . TRP E 1 45 ? 97.228 77.193 10.262 1.00 10.81 113 TRP E N 1
ATOM 4623 C CA . TRP E 1 45 ? 97.093 75.837 10.793 1.00 10.92 113 TRP E CA 1
ATOM 4624 C C . TRP E 1 45 ? 97.432 74.787 9.735 1.00 11.77 113 TRP E C 1
ATOM 4625 O O . TRP E 1 45 ? 98.166 73.837 10.005 1.00 13.07 113 TRP E O 1
ATOM 4636 N N . ASP E 1 46 ? 96.901 74.966 8.529 1.00 11.59 114 ASP E N 1
ATOM 4637 C CA . ASP E 1 46 ? 97.222 74.074 7.417 1.00 12.69 114 ASP E CA 1
ATOM 4638 C C . ASP E 1 46 ? 98.725 74.009 7.180 1.00 14.57 114 ASP E C 1
ATOM 4639 O O . ASP E 1 46 ? 99.298 72.924 7.054 1.00 14.76 114 ASP E O 1
ATOM 4644 N N . GLN E 1 47 ? 99.361 75.175 7.120 1.00 10.92 115 GLN E N 1
ATOM 4645 C CA . GLN E 1 47 ? 100.798 75.258 6.889 1.00 11.29 115 GLN E CA 1
ATOM 4646 C C . GLN E 1 47 ? 101.570 74.595 8.025 1.00 14.87 115 GLN E C 1
ATOM 4647 O O . GLN E 1 47 ? 102.499 73.821 7.787 1.00 16.50 115 GLN E O 1
ATOM 4653 N N . PHE E 1 48 ? 101.180 74.894 9.260 1.00 14.30 116 PHE E N 1
ATOM 4654 C CA . PHE E 1 48 ? 101.844 74.316 10.422 1.00 13.39 116 PHE E CA 1
ATOM 4655 C C . PHE E 1 48 ? 101.719 72.797 10.428 1.00 14.69 116 PHE E C 1
ATOM 4656 O O . PHE E 1 48 ? 102.695 72.089 10.668 1.00 17.54 116 PHE E O 1
ATOM 4664 N N . LEU E 1 49 ? 100.515 72.301 10.163 1.00 14.76 117 LEU E N 1
ATOM 4665 C CA . LEU E 1 49 ? 100.284 70.860 10.104 1.00 17.66 117 LEU E CA 1
ATOM 4666 C C . LEU E 1 49 ? 101.112 70.208 9.000 1.00 18.09 117 LEU E C 1
ATOM 4667 O O . LEU E 1 49 ? 101.756 69.182 9.219 1.00 19.93 117 LEU E O 1
ATOM 4672 N N . GLY E 1 50 ? 101.094 70.811 7.817 1.00 15.81 118 GLY E N 1
ATOM 4673 C CA . GLY E 1 50 ? 101.889 70.324 6.705 1.00 19.53 118 GLY E CA 1
ATOM 4674 C C . GLY E 1 50 ? 103.366 70.255 7.048 1.00 22.13 118 GLY E C 1
ATOM 4675 O O . GLY E 1 50 ? 104.059 69.310 6.665 1.00 22.55 118 GLY E O 1
ATOM 4676 N N . ALA E 1 51 ? 103.847 71.260 7.775 1.00 18.30 119 ALA E N 1
ATOM 4677 C CA . ALA E 1 51 ? 105.243 71.306 8.197 1.00 18.59 119 ALA E CA 1
ATOM 4678 C C . ALA E 1 51 ? 105.545 70.193 9.192 1.00 22.97 119 ALA E C 1
ATOM 4679 O O . ALA E 1 51 ? 106.591 69.547 9.119 1.00 21.69 119 ALA E O 1
ATOM 4681 N N . LEU E 1 52 ? 104.623 69.975 10.124 1.00 19.32 120 LEU E N 1
ATOM 4682 C CA . LEU E 1 52 ? 104.765 68.905 11.100 1.00 20.85 120 LEU E CA 1
ATOM 4683 C C . LEU E 1 52 ? 104.897 67.566 10.386 1.00 25.39 120 LEU E C 1
ATOM 4684 O O . LEU E 1 52 ? 105.683 66.709 10.788 1.00 25.66 120 LEU E O 1
ATOM 4689 N N . GLU E 1 53 ? 104.122 67.396 9.320 1.00 23.80 121 GLU E N 1
ATOM 4690 C CA . GLU E 1 53 ? 104.133 66.161 8.546 1.00 27.70 121 GLU E CA 1
ATOM 4691 C C . GLU E 1 53 ? 105.483 65.916 7.875 1.00 26.42 121 GLU E C 1
ATOM 4692 O O . GLU E 1 53 ? 106.029 64.815 7.945 1.00 27.50 121 GLU E O 1
ATOM 4698 N N . GLN E 1 54 ? 106.015 66.946 7.224 1.00 26.21 122 GLN E N 1
ATOM 4699 C CA . GLN E 1 54 ? 107.285 66.828 6.513 1.00 26.95 122 GLN E CA 1
ATOM 4700 C C . GLN E 1 54 ? 108.451 66.557 7.454 1.00 27.10 122 GLN E C 1
ATOM 4701 O O . GLN E 1 54 ? 109.378 65.828 7.108 1.00 26.92 122 GLN E O 1
ATOM 4707 N N . SER E 1 55 ? 108.404 67.148 8.642 1.00 26.37 123 SER E N 1
ATOM 4708 C CA . SER E 1 55 ? 109.459 66.949 9.625 1.00 27.50 123 SER E CA 1
ATOM 4709 C C . SER E 1 55 ? 109.419 65.528 10.173 1.00 29.18 123 SER E C 1
ATOM 4710 O O . SER E 1 55 ? 108.355 64.913 10.255 1.00 30.04 123 SER E O 1
ATOM 4713 N N . ASN E 1 56 ? 110.583 65.006 10.543 1.00 25.64 124 ASN E N 1
ATOM 4714 C CA . ASN E 1 56 ? 110.660 63.686 11.162 1.00 32.68 124 ASN E CA 1
ATOM 4715 C C . ASN E 1 56 ? 110.681 63.790 12.682 1.00 26.46 124 ASN E C 1
ATOM 4716 O O . ASN E 1 56 ? 110.843 62.790 13.380 1.00 27.03 124 ASN E O 1
ATOM 4721 N N . ASN E 1 57 ? 110.513 65.009 13.186 1.00 24.49 125 ASN E N 1
ATOM 4722 C CA . ASN E 1 57 ? 110.606 65.275 14.618 1.00 22.22 125 ASN E CA 1
ATOM 4723 C C . ASN E 1 57 ? 109.672 64.421 15.472 1.00 22.78 125 ASN E C 1
ATOM 4724 O O . ASN E 1 57 ? 110.098 63.822 16.461 1.00 21.40 125 ASN E O 1
ATOM 4729 N N . LEU E 1 58 ? 108.401 64.362 15.088 1.00 22.16 126 LEU E N 1
ATOM 4730 C CA . LEU E 1 58 ? 107.407 63.645 15.879 1.00 18.66 126 LEU E CA 1
ATOM 4731 C C . LEU E 1 58 ? 107.655 62.139 15.897 1.00 20.71 126 LEU E C 1
ATOM 4732 O O . LEU E 1 58 ? 107.590 61.509 16.953 1.00 18.77 126 LEU E O 1
ATOM 4737 N N . ASP E 1 59 ? 107.930 61.567 14.728 1.00 21.16 127 ASP E N 1
ATOM 4738 C CA . ASP E 1 59 ? 108.235 60.143 14.631 1.00 21.22 127 ASP E CA 1
ATOM 4739 C C . ASP E 1 59 ? 109.403 59.784 15.542 1.00 17.66 127 ASP E C 1
ATOM 4740 O O . ASP E 1 59 ? 109.412 58.725 16.166 1.00 19.39 127 ASP E O 1
ATOM 4745 N N . ALA E 1 60 ? 110.383 60.678 15.617 1.00 15.19 128 ALA E N 1
ATOM 4746 C CA . ALA E 1 60 ? 111.565 60.449 16.438 1.00 17.76 128 ALA E CA 1
ATOM 4747 C C . ALA E 1 60 ? 111.265 60.647 17.921 1.00 17.61 128 ALA E C 1
ATOM 4748 O O . ALA E 1 60 ? 111.717 59.872 18.764 1.00 17.07 128 ALA E O 1
ATOM 4750 N N . VAL E 1 61 ? 110.514 61.697 18.236 1.00 18.76 129 VAL E N 1
ATOM 4751 C CA . VAL E 1 61 ? 110.107 61.947 19.612 1.00 16.01 129 VAL E CA 1
ATOM 4752 C C . VAL E 1 61 ? 109.346 60.747 20.157 1.00 13.24 129 VAL E C 1
ATOM 4753 O O . VAL E 1 61 ? 109.522 60.362 21.312 1.00 14.54 129 VAL E O 1
ATOM 4757 N N . LYS E 1 62 ? 108.512 60.151 19.311 1.00 14.47 130 LYS E N 1
ATOM 4758 C CA . LYS E 1 62 ? 107.707 58.999 19.701 1.00 16.25 130 LYS E CA 1
ATOM 4759 C C . LYS E 1 62 ? 108.544 57.726 19.799 1.00 17.28 130 LYS E C 1
ATOM 4760 O O . LYS E 1 62 ? 108.394 56.949 20.746 1.00 15.15 130 LYS E O 1
ATOM 4766 N N . ALA E 1 63 ? 109.423 57.517 18.823 1.00 16.33 131 ALA E N 1
ATOM 4767 C CA . ALA E 1 63 ? 110.239 56.305 18.777 1.00 21.57 131 ALA E CA 1
ATOM 4768 C C . ALA E 1 63 ? 111.251 56.262 19.913 1.00 15.65 131 ALA E C 1
ATOM 4769 O O . ALA E 1 63 ? 111.508 55.205 20.484 1.00 18.79 131 ALA E O 1
ATOM 4771 N N . LYS E 1 64 ? 111.823 57.416 20.236 1.00 18.30 132 LYS E N 1
ATOM 4772 C CA . LYS E 1 64 ? 112.852 57.495 21.265 1.00 18.10 132 LYS E CA 1
ATOM 4773 C C . LYS E 1 64 ? 112.279 57.942 22.606 1.00 17.65 132 LYS E C 1
ATOM 4774 O O . LYS E 1 64 ? 113.012 58.101 23.584 1.00 16.21 132 LYS E O 1
ATOM 4780 N N . LYS E 1 65 ? 110.965 58.141 22.642 1.00 14.68 133 LYS E N 1
ATOM 4781 C CA . LYS E 1 65 ? 110.273 58.543 23.862 1.00 15.07 133 LYS E CA 1
ATOM 4782 C C . LYS E 1 65 ? 110.953 59.734 24.533 1.00 13.15 133 LYS E C 1
ATOM 4783 O O . LYS E 1 65 ? 111.446 59.639 25.659 1.00 11.63 133 LYS E O 1
ATOM 4789 N N . LEU E 1 66 ? 110.963 60.859 23.827 1.00 11.50 134 LEU E N 1
ATOM 4790 C CA . LEU E 1 66 ? 111.646 62.058 24.294 1.00 13.90 134 LEU E CA 1
ATOM 4791 C C . LEU E 1 66 ? 110.677 63.105 24.833 1.00 11.39 134 LEU E C 1
ATOM 4792 O O . LEU E 1 66 ? 109.472 63.057 24.575 1.00 10.86 134 LEU E O 1
ATOM 4797 N N . VAL E 1 67 ? 111.220 64.049 25.589 1.00 10.66 135 VAL E N 1
ATOM 4798 C CA . VAL E 1 67 ? 110.477 65.230 25.993 1.00 9.42 135 VAL E CA 1
ATOM 4799 C C . VAL E 1 67 ? 111.114 66.421 25.292 1.00 11.64 135 VAL E C 1
ATOM 4800 O O . VAL E 1 67 ? 112.340 66.540 25.248 1.00 10.46 135 VAL E O 1
ATOM 4804 N N . VAL E 1 68 ? 110.286 67.289 24.724 1.00 10.70 136 VAL E N 1
ATOM 4805 C CA . VAL E 1 68 ? 110.788 68.451 23.999 1.00 11.78 136 VAL E CA 1
ATOM 4806 C C . VAL E 1 68 ? 110.541 69.721 24.801 1.00 9.18 136 VAL E C 1
ATOM 4807 O O . VAL E 1 68 ? 109.474 69.898 25.387 1.00 9.94 136 VAL E O 1
ATOM 4811 N N . SER E 1 69 ? 111.539 70.596 24.833 1.00 10.73 137 SER E N 1
ATOM 4812 C CA . SER E 1 69 ? 111.429 71.865 25.538 1.00 9.88 137 SER E CA 1
ATOM 4813 C C . SER E 1 69 ? 112.209 72.933 24.785 1.00 12.11 137 SER E C 1
ATOM 4814 O O . SER E 1 69 ? 113.036 72.613 23.931 1.00 11.07 137 SER E O 1
ATOM 4817 N N . ALA E 1 70 ? 111.945 74.198 25.097 1.00 12.77 138 ALA E N 1
ATOM 4818 C CA . ALA E 1 70 ? 112.611 75.298 24.408 1.00 12.81 138 ALA E CA 1
ATOM 4819 C C . ALA E 1 70 ? 112.663 76.576 25.236 1.00 13.99 138 ALA E C 1
ATOM 4820 O O . ALA E 1 70 ? 111.779 76.842 26.049 1.00 16.04 138 ALA E O 1
ATOM 4822 N N . VAL E 1 71 ? 113.713 77.362 25.020 1.00 17.09 139 VAL E N 1
ATOM 4823 C CA . VAL E 1 71 ? 113.848 78.661 25.662 1.00 16.45 139 VAL E CA 1
ATOM 4824 C C . VAL E 1 71 ? 114.275 79.691 24.630 1.00 16.94 139 VAL E C 1
ATOM 4825 O O . VAL E 1 71 ? 114.976 79.367 23.671 1.00 14.85 139 VAL E O 1
ATOM 4829 N N . ALA E 1 72 ? 113.843 80.933 24.824 1.00 19.50 140 ALA E N 1
ATOM 4830 C CA . ALA E 1 72 ? 114.272 82.026 23.964 1.00 19.27 140 ALA E CA 1
ATOM 4831 C C . ALA E 1 72 ? 115.722 82.391 24.269 1.00 19.53 140 ALA E C 1
ATOM 4832 O O . ALA E 1 72 ? 116.098 82.548 25.431 1.00 18.07 140 ALA E O 1
ATOM 4834 N N . THR E 1 73 ? 116.535 82.520 23.224 1.00 21.02 141 THR E N 1
ATOM 4835 C CA . THR E 1 73 ? 117.947 82.847 23.403 1.00 20.29 141 THR E CA 1
ATOM 4836 C C . THR E 1 73 ? 118.216 84.330 23.161 1.00 24.54 141 THR E C 1
ATOM 4837 O O . THR E 1 73 ? 119.254 84.856 23.563 1.00 25.11 141 THR E O 1
ATOM 4841 N N . ARG E 1 74 ? 117.274 84.991 22.495 1.00 23.80 142 ARG E N 1
ATOM 4842 C CA . ARG E 1 74 ? 117.314 86.438 22.304 1.00 20.06 142 ARG E CA 1
ATOM 4843 C C . ARG E 1 74 ? 115.887 86.963 22.228 1.00 20.60 142 ARG E C 1
ATOM 4844 O O . ARG E 1 74 ? 114.950 86.194 22.011 1.00 22.66 142 ARG E O 1
ATOM 4852 N N . ALA E 1 75 ? 115.716 88.265 22.422 1.00 19.26 143 ALA E N 1
ATOM 4853 C CA . ALA E 1 75 ? 114.392 88.864 22.336 1.00 19.46 143 ALA E CA 1
ATOM 4854 C C . ALA E 1 75 ? 113.847 88.724 20.921 1.00 16.64 143 ALA E C 1
ATOM 4855 O O . ALA E 1 75 ? 114.604 88.775 19.951 1.00 17.56 143 ALA E O 1
ATOM 4857 N N . PRO E 1 76 ? 112.528 88.526 20.800 1.00 17.04 144 PRO E N 1
ATOM 4858 C CA . PRO E 1 76 ? 111.875 88.510 19.488 1.00 16.55 144 PRO E CA 1
ATOM 4859 C C . PRO E 1 76 ? 111.885 89.905 18.860 1.00 17.96 144 PRO E C 1
ATOM 4860 O O . PRO E 1 76 ? 111.814 90.901 19.581 1.00 14.54 144 PRO E O 1
ATOM 4864 N N . ILE E 1 77 ? 111.985 89.967 17.536 1.00 14.69 145 ILE E N 1
ATOM 4865 C CA . ILE E 1 77 ? 112.005 91.241 16.829 1.00 13.72 145 ILE E CA 1
ATOM 4866 C C . ILE E 1 77 ? 110.950 91.293 15.730 1.00 12.35 145 ILE E C 1
ATOM 4867 O O . ILE E 1 77 ? 110.633 90.279 15.110 1.00 15.08 145 ILE E O 1
ATOM 4872 N N . ILE E 1 78 ? 110.405 92.481 15.499 1.00 12.94 146 ILE E N 1
ATOM 4873 C CA . ILE E 1 78 ? 109.531 92.713 14.356 1.00 13.12 146 ILE E CA 1
ATOM 4874 C C . ILE E 1 78 ? 110.377 93.091 13.144 1.00 15.15 146 ILE E C 1
ATOM 4875 O O . ILE E 1 78 ? 110.920 94.196 13.075 1.00 10.70 146 ILE E O 1
ATOM 4880 N N . LEU E 1 79 ? 110.503 92.163 12.200 1.00 13.48 147 LEU E N 1
ATOM 4881 C CA . LEU E 1 79 ? 111.300 92.403 11.001 1.00 16.23 147 LEU E CA 1
ATOM 4882 C C . LEU E 1 79 ? 110.604 93.401 10.089 1.00 16.97 147 LEU E C 1
ATOM 4883 O O . LEU E 1 79 ? 111.251 94.206 9.420 1.00 13.99 147 LEU E O 1
ATOM 4888 N N . GLN E 1 80 ? 109.278 93.338 10.072 1.00 13.61 148 GLN E N 1
ATOM 4889 C CA . GLN E 1 80 ? 108.475 94.202 9.220 1.00 14.41 148 GLN E CA 1
ATOM 4890 C C . GLN E 1 80 ? 107.015 94.136 9.651 1.00 11.72 148 GLN E C 1
ATOM 4891 O O . GLN E 1 80 ? 106.551 93.109 10.143 1.00 11.80 148 GLN E O 1
ATOM 4897 N N . LYS E 1 81 ? 106.298 95.241 9.490 1.00 13.61 149 LYS E N 1
ATOM 4898 C CA . LYS E 1 81 ? 104.877 95.267 9.803 1.00 15.05 149 LYS E CA 1
ATOM 4899 C C . LYS E 1 81 ? 104.133 96.130 8.799 1.00 14.57 149 LYS E C 1
ATOM 4900 O O . LYS E 1 81 ? 104.734 96.957 8.115 1.00 12.56 149 LYS E O 1
ATOM 4906 N N . GLY E 1 82 ? 102.823 95.927 8.712 1.00 15.49 150 GLY E N 1
ATOM 4907 C CA . GLY E 1 82 ? 101.992 96.664 7.778 1.00 14.58 150 GLY E CA 1
ATOM 4908 C C . GLY E 1 82 ? 100.843 95.832 7.244 1.00 14.68 150 GLY E C 1
ATOM 4909 O O . GLY E 1 82 ? 100.654 94.679 7.638 1.00 13.02 150 GLY E O 1
ATOM 4910 N N . VAL E 1 83 ? 100.074 96.420 6.334 1.00 13.10 151 VAL E N 1
ATOM 4911 C CA . VAL E 1 83 ? 98.883 95.772 5.811 1.00 13.57 151 VAL E CA 1
ATOM 4912 C C . VAL E 1 83 ? 99.203 94.777 4.703 1.00 15.94 151 VAL E C 1
ATOM 4913 O O . VAL E 1 83 ? 99.939 95.088 3.769 1.00 15.85 151 VAL E O 1
ATOM 4917 N N . LEU E 1 84 ? 98.648 93.575 4.827 1.00 14.93 152 LEU E N 1
ATOM 4918 C CA . LEU E 1 84 ? 98.776 92.549 3.802 1.00 15.86 152 LEU E CA 1
ATOM 4919 C C . LEU E 1 84 ? 97.415 91.926 3.516 1.00 16.01 152 LEU E C 1
ATOM 4920 O O . LEU E 1 84 ? 96.774 91.379 4.414 1.00 13.43 152 LEU E O 1
ATOM 4925 N N . ASN E 1 85 ? 96.979 92.012 2.263 1.00 13.50 153 ASN E N 1
ATOM 4926 C CA . ASN E 1 85 ? 95.667 91.509 1.879 1.00 15.36 153 ASN E CA 1
ATOM 4927 C C . ASN E 1 85 ? 94.558 91.990 2.812 1.00 17.10 153 ASN E C 1
ATOM 4928 O O . ASN E 1 85 ? 93.724 91.202 3.258 1.00 18.00 153 ASN E O 1
ATOM 4933 N N . GLY E 1 86 ? 94.563 93.284 3.114 1.00 13.14 154 GLY E N 1
ATOM 4934 C CA . GLY E 1 86 ? 93.508 93.887 3.910 1.00 13.67 154 GLY E CA 1
ATOM 4935 C C . GLY E 1 86 ? 93.630 93.671 5.407 1.00 18.75 154 GLY E C 1
ATOM 4936 O O . GLY E 1 86 ? 92.771 94.115 6.169 1.00 19.82 154 GLY E O 1
ATOM 4937 N N . ARG E 1 87 ? 94.689 92.990 5.835 1.00 15.57 155 ARG E N 1
ATOM 4938 C CA . ARG E 1 87 ? 94.888 92.718 7.256 1.00 16.36 155 ARG E CA 1
ATOM 4939 C C . ARG E 1 87 ? 96.225 93.258 7.751 1.00 13.95 155 ARG E C 1
ATOM 4940 O O . ARG E 1 87 ? 97.261 93.056 7.116 1.00 12.19 155 ARG E O 1
ATOM 4948 N N . TYR E 1 88 ? 96.209 93.940 8.891 1.00 11.74 156 TYR E N 1
ATOM 4949 C CA . TYR E 1 88 ? 97.455 94.410 9.472 1.00 12.68 156 TYR E CA 1
ATOM 4950 C C . TYR E 1 88 ? 98.244 93.203 9.935 1.00 11.78 156 TYR E C 1
ATOM 4951 O O . TYR E 1 88 ? 97.675 92.263 10.494 1.00 10.90 156 TYR E O 1
ATOM 4960 N N . SER E 1 89 ? 99.554 93.227 9.704 1.00 12.26 157 SER E N 1
ATOM 4961 C CA . SER E 1 89 ? 100.383 92.050 9.945 1.00 11.40 157 SER E CA 1
ATOM 4962 C C . SER E 1 89 ? 101.763 92.386 10.500 1.00 11.64 157 SER E C 1
ATOM 4963 O O . SER E 1 89 ? 102.245 93.510 10.369 1.00 11.74 157 SER E O 1
ATOM 4966 N N . TRP E 1 90 ? 102.389 91.391 11.118 1.00 10.17 158 TRP E N 1
ATOM 4967 C CA . TRP E 1 90 ? 103.724 91.532 11.683 1.00 11.87 158 TRP E CA 1
ATOM 4968 C C . TRP E 1 90 ? 104.557 90.317 11.311 1.00 10.75 158 TRP E C 1
ATOM 4969 O O . TRP E 1 90 ? 104.108 89.179 11.460 1.00 11.92 158 TRP E O 1
ATOM 4980 N N . ARG E 1 91 ? 105.769 90.554 10.831 1.00 10.60 159 ARG E N 1
ATOM 4981 C CA . ARG E 1 91 ? 106.716 89.468 10.636 1.00 12.34 159 ARG E CA 1
ATOM 4982 C C . ARG E 1 91 ? 107.664 89.456 11.831 1.00 12.55 159 ARG E C 1
ATOM 4983 O O . ARG E 1 91 ? 108.458 90.380 12.017 1.00 14.31 159 ARG E O 1
ATOM 4991 N N . VAL E 1 92 ? 107.556 88.417 12.653 1.00 9.98 160 VAL E N 1
ATOM 4992 C CA . VAL E 1 92 ? 108.316 88.332 13.896 1.00 9.71 160 VAL E CA 1
ATOM 4993 C C . VAL E 1 92 ? 109.356 87.209 13.876 1.00 13.87 160 VAL E C 1
ATOM 4994 O O . VAL E 1 92 ? 109.090 86.109 13.393 1.00 13.93 160 VAL E O 1
ATOM 4998 N N . GLN E 1 93 ? 110.543 87.490 14.404 1.00 12.41 161 GLN E N 1
ATOM 4999 C CA . GLN E 1 93 ? 111.607 86.496 14.420 1.00 12.28 161 GLN E CA 1
ATOM 5000 C C . GLN E 1 93 ? 112.235 86.370 15.804 1.00 14.36 161 GLN E C 1
ATOM 5001 O O . GLN E 1 93 ? 112.400 87.361 16.513 1.00 13.27 161 GLN E O 1
ATOM 5015 N N . PRO E 1 95 ? 115.217 83.628 17.922 1.00 16.51 163 PRO E N 1
ATOM 5016 C CA . PRO E 1 95 ? 116.035 82.418 18.027 1.00 19.08 163 PRO E CA 1
ATOM 5017 C C . PRO E 1 95 ? 115.717 81.666 19.315 1.00 16.61 163 PRO E C 1
ATOM 5018 O O . PRO E 1 95 ? 115.438 82.290 20.338 1.00 18.98 163 PRO E O 1
ATOM 5022 N N . ILE E 1 96 ? 115.743 80.341 19.260 1.00 15.17 164 ILE E N 1
ATOM 5023 C CA . ILE E 1 96 ? 115.453 79.531 20.436 1.00 16.80 164 ILE E CA 1
ATOM 5024 C C . ILE E 1 96 ? 116.449 78.387 20.576 1.00 16.70 164 ILE E C 1
ATOM 5025 O O . ILE E 1 96 ? 117.111 78.003 19.612 1.00 15.00 164 ILE E O 1
ATOM 5030 N N . LEU E 1 97 ? 116.555 77.861 21.791 1.00 16.42 165 LEU E N 1
ATOM 5031 C CA . LEU E 1 97 ? 117.352 76.674 22.055 1.00 17.42 165 LEU E CA 1
ATOM 5032 C C . LEU E 1 97 ? 116.419 75.517 22.384 1.00 14.95 165 LEU E C 1
ATOM 5033 O O . LEU E 1 97 ? 115.788 75.498 23.443 1.00 13.77 165 LEU E O 1
ATOM 5038 N N . VAL E 1 98 ? 116.324 74.561 21.469 1.00 12.92 166 VAL E N 1
ATOM 5039 C CA . VAL E 1 98 ? 115.433 73.420 21.649 1.00 14.57 166 VAL E CA 1
ATOM 5040 C C . VAL E 1 98 ? 116.162 72.233 22.274 1.00 16.73 166 VAL E C 1
ATOM 5041 O O . VAL E 1 98 ? 117.265 71.881 21.858 1.00 17.20 166 VAL E O 1
ATOM 5045 N N . THR E 1 99 ? 115.539 71.621 23.276 1.00 15.56 167 THR E N 1
ATOM 5046 C CA . THR E 1 99 ? 116.114 70.452 23.929 1.00 16.61 167 THR E CA 1
ATOM 5047 C C . THR E 1 99 ? 115.252 69.204 23.736 1.00 14.63 167 THR E C 1
ATOM 5048 O O . THR E 1 99 ? 114.075 69.189 24.097 1.00 12.64 167 THR E O 1
ATOM 5052 N N . TYR E 1 100 ? 115.851 68.169 23.150 1.00 13.24 168 TYR E N 1
ATOM 5053 C CA . TYR E 1 100 ? 115.224 66.858 23.025 1.00 12.65 168 TYR E CA 1
ATOM 5054 C C . TYR E 1 100 ? 115.944 65.916 23.978 1.00 13.22 168 TYR E C 1
ATOM 5055 O O . TYR E 1 100 ? 117.162 65.763 23.891 1.00 12.72 168 TYR E O 1
ATOM 5064 N N . GLN E 1 101 ? 115.213 65.288 24.893 1.00 12.81 169 GLN E N 1
ATOM 5065 C CA . GLN E 1 101 ? 115.879 64.462 25.893 1.00 13.46 169 GLN E CA 1
ATOM 5066 C C . GLN E 1 101 ? 115.068 63.303 26.465 1.00 14.23 169 GLN E C 1
ATOM 5067 O O . GLN E 1 101 ? 113.840 63.270 26.388 1.00 9.85 169 GLN E O 1
ATOM 5073 N N . SER E 1 102 ? 115.804 62.352 27.032 1.00 15.44 170 SER E N 1
ATOM 5074 C CA . SER E 1 102 ? 115.253 61.211 27.744 1.00 16.36 170 SER E CA 1
ATOM 5075 C C . SER E 1 102 ? 116.331 60.732 28.708 1.00 15.71 170 SER E C 1
ATOM 5076 O O . SER E 1 102 ? 117.379 61.363 28.836 1.00 15.21 170 SER E O 1
ATOM 5079 N N . ALA E 1 103 ? 116.083 59.612 29.376 1.00 17.49 171 ALA E N 1
ATOM 5080 C CA . ALA E 1 103 ? 117.056 59.070 30.316 1.00 19.26 171 ALA E CA 1
ATOM 5081 C C . ALA E 1 103 ? 118.372 58.727 29.622 1.00 20.55 171 ALA E C 1
ATOM 5082 O O . ALA E 1 103 ? 119.424 58.697 30.257 1.00 22.15 171 ALA E O 1
ATOM 5084 N N . SER E 1 104 ? 118.310 58.484 28.317 1.00 19.95 172 SER E N 1
ATOM 5085 C CA . SER E 1 104 ? 119.478 58.014 27.579 1.00 22.48 172 SER E CA 1
ATOM 5086 C C . SER E 1 104 ? 119.891 58.938 26.436 1.00 23.54 172 SER E C 1
ATOM 5087 O O . SER E 1 104 ? 120.818 58.627 25.688 1.00 25.32 172 SER E O 1
ATOM 5090 N N . GLU E 1 105 ? 119.210 60.070 26.296 1.00 23.82 173 GLU E N 1
ATOM 5091 C CA . GLU E 1 105 ? 119.497 60.980 25.193 1.00 21.13 173 GLU E CA 1
ATOM 5092 C C . GLU E 1 105 ? 119.348 62.444 25.581 1.00 20.14 173 GLU E C 1
ATOM 5093 O O . GLU E 1 105 ? 118.454 62.811 26.343 1.00 17.88 173 GLU E O 1
ATOM 5099 N N . PHE E 1 106 ? 120.241 63.273 25.053 1.00 24.49 174 PHE E N 1
ATOM 5100 C CA . PHE E 1 106 ? 120.204 64.709 25.291 1.00 21.02 174 PHE E CA 1
ATOM 5101 C C . PHE E 1 106 ? 120.774 65.437 24.082 1.00 22.35 174 PHE E C 1
ATOM 5102 O O . PHE E 1 106 ? 121.983 65.433 23.858 1.00 21.49 174 PHE E O 1
ATOM 5110 N N . THR E 1 107 ? 119.895 66.051 23.299 1.00 21.45 175 THR E N 1
ATOM 5111 C CA . THR E 1 107 ? 120.314 66.762 22.100 1.00 23.87 175 THR E CA 1
ATOM 5112 C C . THR E 1 107 ? 119.689 68.149 22.049 1.00 22.62 175 THR E C 1
ATOM 5113 O O . THR E 1 107 ? 118.499 68.314 22.316 1.00 21.26 175 THR E O 1
ATOM 5117 N N . GLN E 1 108 ? 120.499 69.144 21.713 1.00 23.09 176 GLN E N 1
ATOM 5118 C CA . GLN E 1 108 ? 120.014 70.512 21.609 1.00 20.17 176 GLN E CA 1
ATOM 5119 C C . GLN E 1 108 ? 120.181 71.055 20.197 1.00 23.57 176 GLN E C 1
ATOM 5120 O O . GLN E 1 108 ? 121.038 70.598 19.438 1.00 24.93 176 GLN E O 1
ATOM 5126 N N . GLN E 1 109 ? 119.346 72.026 19.848 1.00 21.20 177 GLN E N 1
ATOM 5127 C CA . GLN E 1 109 ? 119.420 72.676 18.551 1.00 22.06 177 GLN E CA 1
ATOM 5128 C C . GLN E 1 109 ? 119.180 74.168 18.704 1.00 22.04 177 GLN E C 1
ATOM 5129 O O . GLN E 1 109 ? 118.247 74.589 19.389 1.00 19.15 177 GLN E O 1
ATOM 5135 N N . ASN E 1 110 ? 120.031 74.968 18.074 1.00 20.32 178 ASN E N 1
ATOM 5136 C CA . ASN E 1 110 ? 119.789 76.399 17.984 1.00 21.77 178 ASN E CA 1
ATOM 5137 C C . ASN E 1 110 ? 118.996 76.694 16.722 1.00 23.08 178 ASN E C 1
ATOM 5138 O O . ASN E 1 110 ? 119.504 76.546 15.613 1.00 27.43 178 ASN E O 1
ATOM 5143 N N . ASN E 1 111 ? 117.740 77.088 16.898 1.00 21.12 179 ASN E N 1
ATOM 5144 C CA . ASN E 1 111 ? 116.861 77.365 15.771 1.00 21.60 179 ASN E CA 1
ATOM 5145 C C . ASN E 1 111 ? 116.431 78.820 15.733 1.00 17.03 179 ASN E C 1
ATOM 5146 O O . ASN E 1 111 ? 116.447 79.511 16.751 1.00 17.87 179 ASN E O 1
ATOM 5151 N N . VAL E 1 112 ? 116.050 79.279 14.547 1.00 20.56 180 VAL E N 1
ATOM 5152 C CA . VAL E 1 112 ? 115.426 80.582 14.395 1.00 18.21 180 VAL E CA 1
ATOM 5153 C C . VAL E 1 112 ? 113.999 80.371 13.918 1.00 16.32 180 VAL E C 1
ATOM 5154 O O . VAL E 1 112 ? 113.765 79.658 12.942 1.00 14.62 180 VAL E O 1
ATOM 5158 N N . VAL E 1 113 ? 113.048 80.979 14.618 1.00 15.55 181 VAL E N 1
ATOM 5159 C CA . VAL E 1 113 ? 111.641 80.882 14.247 1.00 15.13 181 VAL E CA 1
ATOM 5160 C C . VAL E 1 113 ? 111.159 82.195 13.638 1.00 14.62 181 VAL E C 1
ATOM 5161 O O . VAL E 1 113 ? 111.328 83.263 14.229 1.00 15.21 181 VAL E O 1
ATOM 5165 N N . THR E 1 114 ? 110.570 82.114 12.451 1.00 12.26 182 THR E N 1
ATOM 5166 C CA . THR E 1 114 ? 110.029 83.295 11.794 1.00 15.18 182 THR E CA 1
ATOM 5167 C C . THR E 1 114 ? 108.537 83.115 11.553 1.00 15.56 182 THR E C 1
ATOM 5168 O O . THR E 1 114 ? 108.116 82.155 10.902 1.00 12.97 182 THR E O 1
ATOM 5180 N N . LEU E 1 116 ? 104.658 84.781 10.445 1.00 11.34 184 LEU E N 1
ATOM 5181 C CA . LEU E 1 116 ? 103.781 85.799 9.887 1.00 12.56 184 LEU E CA 1
ATOM 5182 C C . LEU E 1 116 ? 102.505 85.837 10.717 1.00 11.73 184 LEU E C 1
ATOM 5183 O O . LEU E 1 116 ? 101.759 84.858 10.773 1.00 11.26 184 LEU E O 1
ATOM 5188 N N . ILE E 1 117 ? 102.270 86.969 11.372 1.00 10.05 185 ILE E N 1
ATOM 5189 C CA . ILE E 1 117 ? 101.128 87.130 12.259 1.00 10.30 185 ILE E CA 1
ATOM 5190 C C . ILE E 1 117 ? 100.199 88.211 11.718 1.00 12.39 185 ILE E C 1
ATOM 5191 O O . ILE E 1 117 ? 100.649 89.288 11.333 1.00 11.11 185 ILE E O 1
ATOM 5196 N N . THR E 1 118 ? 98.904 87.921 11.682 1.00 13.02 186 THR E N 1
ATOM 5197 C CA . THR E 1 118 ? 97.945 88.846 11.091 1.00 15.51 186 THR E CA 1
ATOM 5198 C C . THR E 1 118 ? 96.728 89.053 11.983 1.00 16.18 186 THR E C 1
ATOM 5199 O O . THR E 1 118 ? 96.346 88.163 12.745 1.00 15.86 186 THR E O 1
ATOM 5203 N N . ARG E 1 119 ? 96.126 90.234 11.884 1.00 14.05 187 ARG E N 1
ATOM 5204 C CA . ARG E 1 119 ? 94.861 90.502 12.554 1.00 18.65 187 ARG E CA 1
ATOM 5205 C C . ARG E 1 119 ? 93.772 89.616 11.977 1.00 22.45 187 ARG E C 1
ATOM 5206 O O . ARG E 1 119 ? 93.669 89.451 10.763 1.00 24.38 187 ARG E O 1
ATOM 5214 N N . VAL E 1 120 ? 92.964 89.042 12.857 1.00 23.95 188 VAL E N 1
ATOM 5215 C CA . VAL E 1 120 ? 91.804 88.271 12.444 1.00 27.19 188 VAL E CA 1
ATOM 5216 C C . VAL E 1 120 ? 90.624 88.670 13.319 1.00 30.31 188 VAL E C 1
ATOM 5217 O O . VAL E 1 120 ? 90.770 89.484 14.230 1.00 30.15 188 VAL E O 1
ATOM 5221 N N . SER E 1 121 ? 89.456 88.103 13.044 1.00 31.83 189 SER E N 1
ATOM 5222 C CA . SER E 1 121 ? 88.256 88.446 13.798 1.00 35.15 189 SER E CA 1
ATOM 5223 C C . SER E 1 121 ? 88.228 87.766 15.167 1.00 34.38 189 SER E C 1
ATOM 5224 O O . SER E 1 121 ? 88.482 86.567 15.281 1.00 31.96 189 SER E O 1
ATOM 5227 N N . THR E 1 122 ? 87.915 88.537 16.203 1.00 34.30 190 THR E N 1
ATOM 5228 C CA . THR E 1 122 ? 87.814 87.990 17.552 1.00 36.61 190 THR E CA 1
ATOM 5229 C C . THR E 1 122 ? 86.632 87.030 17.682 1.00 36.91 190 THR E C 1
ATOM 5230 O O . THR E 1 122 ? 86.572 86.232 18.617 1.00 38.26 190 THR E O 1
ATOM 5234 N N . LEU E 1 123 ? 85.694 87.116 16.743 1.00 34.18 191 LEU E N 1
ATOM 5235 C CA . LEU E 1 123 ? 84.529 86.236 16.741 1.00 35.61 191 LEU E CA 1
ATOM 5236 C C . LEU E 1 123 ? 84.941 84.768 16.795 1.00 37.69 191 LEU E C 1
ATOM 5237 O O . LEU E 1 123 ? 84.262 83.948 17.411 1.00 37.37 191 LEU E O 1
ATOM 5242 N N . ASN E 1 124 ? 86.056 84.445 16.146 1.00 35.71 192 ASN E N 1
ATOM 5243 C CA . ASN E 1 124 ? 86.552 83.073 16.106 1.00 36.39 192 ASN E CA 1
ATOM 5244 C C . ASN E 1 124 ? 87.976 82.957 16.647 1.00 37.45 192 ASN E C 1
ATOM 5245 O O . ASN E 1 124 ? 88.617 81.913 16.516 1.00 36.34 192 ASN E O 1
ATOM 5250 N N . SER E 1 125 ? 88.462 84.032 17.259 1.00 32.99 193 SER E N 1
ATOM 5251 C CA . SER E 1 125 ? 89.808 84.055 17.819 1.00 34.60 193 SER E CA 1
ATOM 5252 C C . SER E 1 125 ? 89.947 85.159 18.865 1.00 37.95 193 SER E C 1
ATOM 5253 O O . SER E 1 125 ? 90.127 86.326 18.520 1.00 34.70 193 SER E O 1
ATOM 5256 N N . PRO E 1 126 ? 89.873 84.783 20.152 1.00 38.01 194 PRO E N 1
ATOM 5257 C CA . PRO E 1 126 ? 89.909 85.691 21.306 1.00 42.40 194 PRO E CA 1
ATOM 5258 C C . PRO E 1 126 ? 90.949 86.812 21.205 1.00 37.09 194 PRO E C 1
ATOM 5259 O O . PRO E 1 126 ? 90.609 87.974 21.428 1.00 36.54 194 PRO E O 1
ATOM 5263 N N . ARG E 1 127 ? 92.192 86.471 20.879 1.00 34.60 195 ARG E N 1
ATOM 5264 C CA . ARG E 1 127 ? 93.265 87.464 20.848 1.00 37.34 195 ARG E CA 1
ATOM 5265 C C . ARG E 1 127 ? 93.080 88.530 19.768 1.00 33.84 195 ARG E C 1
ATOM 5266 O O . ARG E 1 127 ? 93.378 89.704 19.989 1.00 34.73 195 ARG E O 1
ATOM 5274 N N . GLY E 1 128 ? 92.588 88.117 18.605 1.00 35.51 196 GLY E N 1
ATOM 5275 C CA . GLY E 1 128 ? 92.411 89.028 17.488 1.00 27.25 196 GLY E CA 1
ATOM 5276 C C . GLY E 1 128 ? 93.536 88.905 16.478 1.00 26.78 196 GLY E C 1
ATOM 5277 O O . GLY E 1 128 ? 93.477 89.483 15.392 1.00 25.88 196 GLY E O 1
ATOM 5278 N N . ILE E 1 129 ? 94.570 88.153 16.843 1.00 20.42 197 ILE E N 1
ATOM 5279 C CA . ILE E 1 129 ? 95.684 87.881 15.943 1.00 18.31 197 ILE E CA 1
ATOM 5280 C C . ILE E 1 129 ? 95.943 86.379 15.853 1.00 16.64 197 ILE E C 1
ATOM 5281 O O . ILE E 1 129 ? 95.521 85.615 16.721 1.00 12.98 197 ILE E O 1
ATOM 5286 N N . GLY E 1 130 ? 96.638 85.964 14.798 1.00 14.79 198 GLY E N 1
ATOM 5287 C CA . GLY E 1 130 ? 96.951 84.563 14.592 1.00 11.52 198 GLY E CA 1
ATOM 5288 C C . GLY E 1 130 ? 98.093 84.364 13.618 1.00 11.57 198 GLY E C 1
ATOM 5289 O O . GLY E 1 130 ? 98.330 85.200 12.748 1.00 12.52 198 GLY E O 1
ATOM 5290 N N . ILE E 1 131 ? 98.801 83.250 13.765 1.00 10.37 199 ILE E N 1
ATOM 5291 C CA . ILE E 1 131 ? 99.921 82.928 12.888 1.00 9.88 199 ILE E CA 1
ATOM 5292 C C . ILE E 1 131 ? 99.439 82.387 11.543 1.00 11.20 199 ILE E C 1
ATOM 5293 O O . ILE E 1 131 ? 98.657 81.438 11.491 1.00 11.16 199 ILE E O 1
ATOM 5298 N N . SER E 1 132 ? 99.904 83.001 10.459 1.00 11.15 200 SER E N 1
ATOM 5299 C CA . SER E 1 132 ? 99.551 82.563 9.113 1.00 11.44 200 SER E CA 1
ATOM 5300 C C . SER E 1 132 ? 100.695 81.784 8.480 1.00 10.96 200 SER E C 1
ATOM 5301 O O . SER E 1 132 ? 100.492 81.007 7.550 1.00 11.53 200 SER E O 1
ATOM 5304 N N . GLN E 1 133 ? 101.900 81.998 8.992 1.00 12.20 201 GLN E N 1
ATOM 5305 C CA . GLN E 1 133 ? 103.063 81.263 8.517 1.00 15.05 201 GLN E CA 1
ATOM 5306 C C . GLN E 1 133 ? 104.034 81.026 9.666 1.00 14.18 201 GLN E C 1
ATOM 5307 O O . GLN E 1 133 ? 104.327 81.937 10.441 1.00 11.23 201 GLN E O 1
ATOM 5313 N N . PHE E 1 134 ? 104.526 79.796 9.771 1.00 14.00 202 PHE E N 1
ATOM 5314 C CA . PHE E 1 134 ? 105.421 79.409 10.855 1.00 13.74 202 PHE E CA 1
ATOM 5315 C C . PHE E 1 134 ? 106.623 78.675 10.268 1.00 14.85 202 PHE E C 1
ATOM 5316 O O . PHE E 1 134 ? 106.513 77.522 9.853 1.00 13.42 202 PHE E O 1
ATOM 5324 N N . VAL E 1 135 ? 107.766 79.354 10.232 1.00 13.57 203 VAL E N 1
ATOM 5325 C CA . VAL E 1 135 ? 108.952 78.834 9.560 1.00 13.56 203 VAL E CA 1
ATOM 5326 C C . VAL E 1 135 ? 110.117 78.641 10.524 1.00 15.67 203 VAL E C 1
ATOM 5327 O O . VAL E 1 135 ? 110.502 79.566 11.239 1.00 14.13 203 VAL E O 1
ATOM 5331 N N . VAL E 1 136 ? 110.678 77.435 10.537 1.00 14.39 204 VAL E N 1
ATOM 5332 C CA . VAL E 1 136 ? 111.805 77.130 11.410 1.00 18.88 204 VAL E CA 1
ATOM 5333 C C . VAL E 1 136 ? 113.088 76.917 10.614 1.00 18.62 204 VAL E C 1
ATOM 5334 O O . VAL E 1 136 ? 113.111 76.157 9.644 1.00 19.86 204 VAL E O 1
ATOM 5338 N N . GLY E 1 137 ? 114.153 77.594 11.031 1.00 18.13 205 GLY E N 1
ATOM 5339 C CA . GLY E 1 137 ? 115.453 77.436 10.405 1.00 23.16 205 GLY E CA 1
ATOM 5340 C C . GLY E 1 137 ? 116.571 77.318 11.424 1.00 25.02 205 GLY E C 1
ATOM 5341 O O . GLY E 1 137 ? 116.325 77.355 12.630 1.00 23.25 205 GLY E O 1
ATOM 5342 N N . PRO E 1 138 ? 117.812 77.158 10.943 1.00 32.89 206 PRO E N 1
ATOM 5343 C CA . PRO E 1 138 ? 118.990 77.121 11.813 1.00 31.84 206 PRO E CA 1
ATOM 5344 C C . PRO E 1 138 ? 119.511 78.525 12.097 1.00 31.93 206 PRO E C 1
ATOM 5345 O O . PRO E 1 138 ? 119.277 79.438 11.304 1.00 33.87 206 PRO E O 1
ATOM 5349 N N . ALA E 1 139 ? 120.213 78.694 13.213 1.00 32.07 207 ALA E N 1
ATOM 5350 C CA . ALA E 1 139 ? 120.758 79.998 13.578 1.00 38.80 207 ALA E CA 1
ATOM 5351 C C . ALA E 1 139 ? 122.115 80.244 12.924 1.00 36.97 207 ALA E C 1
ATOM 5352 O O . ALA E 1 139 ? 122.227 81.033 11.984 1.00 43.19 207 ALA E O 1
ATOM 5362 N N . GLN F 1 5 ? 83.443 82.332 19.290 1.00 41.31 73 GLN F N 1
ATOM 5363 C CA . GLN F 1 5 ? 83.899 80.951 19.352 1.00 37.73 73 GLN F CA 1
ATOM 5364 C C . GLN F 1 5 ? 85.420 80.880 19.410 1.00 38.90 73 GLN F C 1
ATOM 5365 O O . GLN F 1 5 ? 86.117 81.764 18.909 1.00 36.02 73 GLN F O 1
ATOM 5371 N N . SER F 1 6 ? 85.927 79.823 20.033 1.00 29.47 74 SER F N 1
ATOM 5372 C CA . SER F 1 6 ? 87.354 79.543 20.042 1.00 27.05 74 SER F CA 1
ATOM 5373 C C . SER F 1 6 ? 87.564 78.094 19.625 1.00 25.67 74 SER F C 1
ATOM 5374 O O . SER F 1 6 ? 86.620 77.302 19.612 1.00 24.92 74 SER F O 1
ATOM 5377 N N . ASP F 1 7 ? 88.798 77.747 19.279 1.00 23.69 75 ASP F N 1
ATOM 5378 C CA . ASP F 1 7 ? 89.112 76.381 18.880 1.00 20.21 75 ASP F CA 1
ATOM 5379 C C . ASP F 1 7 ? 88.804 75.394 20.001 1.00 19.78 75 ASP F C 1
ATOM 5380 O O . ASP F 1 7 ? 88.113 74.397 19.788 1.00 17.92 75 ASP F O 1
ATOM 5385 N N . SER F 1 8 ? 89.315 75.679 21.195 1.00 20.25 76 SER F N 1
ATOM 5386 C CA . SER F 1 8 ? 89.136 74.787 22.337 1.00 23.03 76 SER F CA 1
ATOM 5387 C C . SER F 1 8 ? 87.665 74.598 22.690 1.00 20.54 76 SER F C 1
ATOM 5388 O O . SER F 1 8 ? 87.254 73.513 23.096 1.00 22.32 76 SER F O 1
ATOM 5391 N N . ALA F 1 9 ? 86.874 75.654 22.532 1.00 23.18 77 ALA F N 1
ATOM 5392 C CA . ALA F 1 9 ? 85.443 75.568 22.798 1.00 21.81 77 ALA F CA 1
ATOM 5393 C C . ALA F 1 9 ? 84.753 74.622 21.818 1.00 23.56 77 ALA F C 1
ATOM 5394 O O . ALA F 1 9 ? 84.010 73.728 22.226 1.00 22.50 77 ALA F O 1
ATOM 5396 N N . VAL F 1 10 ? 84.993 74.830 20.527 1.00 17.49 78 VAL F N 1
ATOM 5397 C CA . VAL F 1 10 ? 84.418 73.976 19.493 1.00 17.04 78 VAL F CA 1
ATOM 5398 C C . VAL F 1 10 ? 84.790 72.509 19.705 1.00 14.60 78 VAL F C 1
ATOM 5399 O O . VAL F 1 10 ? 83.958 71.620 19.542 1.00 11.68 78 VAL F O 1
ATOM 5403 N N . LEU F 1 11 ? 86.044 72.265 20.072 1.00 12.70 79 LEU F N 1
ATOM 5404 C CA . LEU F 1 11 ? 86.524 70.905 20.305 1.00 14.90 79 LEU F CA 1
ATOM 5405 C C . LEU F 1 11 ? 85.779 70.201 21.439 1.00 15.87 79 LEU F C 1
ATOM 5406 O O . LEU F 1 11 ? 85.268 69.096 21.261 1.00 14.91 79 LEU F O 1
ATOM 5411 N N . GLN F 1 12 ? 85.721 70.836 22.605 1.00 20.01 80 GLN F N 1
ATOM 5412 C CA . GLN F 1 12 ? 85.011 70.255 23.739 1.00 21.95 80 GLN F CA 1
ATOM 5413 C C . GLN F 1 12 ? 83.548 70.010 23.386 1.00 20.59 80 GLN F C 1
ATOM 5414 O O . GLN F 1 12 ? 82.939 69.042 23.843 1.00 23.54 80 GLN F O 1
ATOM 5420 N N . TRP F 1 13 ? 82.995 70.885 22.556 1.00 15.89 81 TRP F N 1
ATOM 5421 C CA . TRP F 1 13 ? 81.600 70.780 22.150 1.00 17.37 81 TRP F CA 1
ATOM 5422 C C . TRP F 1 13 ? 81.368 69.637 21.156 1.00 17.76 81 TRP F C 1
ATOM 5423 O O . TRP F 1 13 ? 80.337 68.964 21.200 1.00 15.34 81 TRP F O 1
ATOM 5434 N N . ALA F 1 14 ? 82.323 69.427 20.256 1.00 14.05 82 ALA F N 1
ATOM 5435 C CA . ALA F 1 14 ? 82.248 68.321 19.308 1.00 12.53 82 ALA F CA 1
ATOM 5436 C C . ALA F 1 14 ? 82.397 66.996 20.046 1.00 13.88 82 ALA F C 1
ATOM 5437 O O . ALA F 1 14 ? 81.753 65.999 19.706 1.00 10.18 82 ALA F O 1
ATOM 5439 N N . ASN F 1 15 ? 83.263 67.001 21.054 1.00 13.89 83 ASN F N 1
ATOM 5440 C CA . ASN F 1 15 ? 83.480 65.844 21.913 1.00 15.17 83 ASN F CA 1
ATOM 5441 C C . ASN F 1 15 ? 82.162 65.386 22.525 1.00 16.31 83 ASN F C 1
ATOM 5442 O O . ASN F 1 15 ? 81.823 64.204 22.485 1.00 13.19 83 ASN F O 1
ATOM 5447 N N . GLN F 1 16 ? 81.413 66.335 23.074 1.00 12.96 84 GLN F N 1
ATOM 5448 C CA . GLN F 1 16 ? 80.143 66.023 23.720 1.00 19.53 84 GLN F CA 1
ATOM 5449 C C . GLN F 1 16 ? 79.085 65.532 22.733 1.00 13.99 84 GLN F C 1
ATOM 5450 O O . GLN F 1 16 ? 78.303 64.636 23.048 1.00 13.02 84 GLN F O 1
ATOM 5456 N N . ALA F 1 17 ? 79.069 66.117 21.541 1.00 11.01 85 ALA F N 1
ATOM 5457 C CA . ALA F 1 17 ? 78.099 65.741 20.517 1.00 11.71 85 ALA F CA 1
ATOM 5458 C C . ALA F 1 17 ? 78.324 64.322 19.993 1.00 11.54 85 ALA F C 1
ATOM 5459 O O . ALA F 1 17 ? 77.371 63.588 19.734 1.00 12.37 85 ALA F O 1
ATOM 5461 N N . ALA F 1 18 ? 79.587 63.945 19.828 1.00 11.79 86 ALA F N 1
ATOM 5462 C CA . ALA F 1 18 ? 79.926 62.618 19.322 1.00 11.45 86 ALA F CA 1
ATOM 5463 C C . ALA F 1 18 ? 79.564 61.532 20.332 1.00 12.73 86 ALA F C 1
ATOM 5464 O O . ALA F 1 18 ? 79.108 60.450 19.958 1.00 11.68 86 ALA F O 1
ATOM 5466 N N . ILE F 1 19 ? 79.774 61.826 21.611 1.00 9.71 87 ILE F N 1
ATOM 5467 C CA . ILE F 1 19 ? 79.434 60.886 22.672 1.00 12.07 87 ILE F CA 1
ATOM 5468 C C . ILE F 1 19 ? 77.921 60.749 22.812 1.00 12.77 87 ILE F C 1
ATOM 5469 O O . ILE F 1 19 ? 77.402 59.646 22.986 1.00 13.38 87 ILE F O 1
ATOM 5474 N N . ALA F 1 20 ? 77.221 61.876 22.732 1.00 12.71 88 ALA F N 1
ATOM 5475 C CA . ALA F 1 20 ? 75.766 61.881 22.834 1.00 14.21 88 ALA F CA 1
ATOM 5476 C C . ALA F 1 20 ? 75.146 60.993 21.763 1.00 14.42 88 ALA F C 1
ATOM 5477 O O . ALA F 1 20 ? 74.193 60.255 22.028 1.00 13.13 88 ALA F O 1
ATOM 5479 N N . ALA F 1 21 ? 75.699 61.062 20.555 1.00 10.96 89 ALA F N 1
ATOM 5480 C CA . ALA F 1 21 ? 75.196 60.271 19.435 1.00 14.86 89 ALA F CA 1
ATOM 5481 C C . ALA F 1 21 ? 75.258 58.768 19.713 1.00 14.05 89 ALA F C 1
ATOM 5482 O O . ALA F 1 21 ? 74.455 57.998 19.185 1.00 11.37 89 ALA F O 1
ATOM 5484 N N . PHE F 1 22 ? 76.203 58.355 20.550 1.00 13.22 90 PHE F N 1
ATOM 5485 C CA . PHE F 1 22 ? 76.326 56.949 20.921 1.00 12.19 90 PHE F CA 1
ATOM 5486 C C . PHE F 1 22 ? 75.950 56.716 22.380 1.00 14.81 90 PHE F C 1
ATOM 5487 O O . PHE F 1 22 ? 76.519 55.853 23.052 1.00 12.89 90 PHE F O 1
ATOM 5495 N N . THR F 1 23 ? 74.993 57.495 22.869 1.00 13.15 91 THR F N 1
ATOM 5496 C CA . THR F 1 23 ? 74.505 57.324 24.229 1.00 9.88 91 THR F CA 1
ATOM 5497 C C . THR F 1 23 ? 72.989 57.165 24.214 1.00 11.59 91 THR F C 1
ATOM 5498 O O . THR F 1 23 ? 72.255 58.151 24.232 1.00 14.94 91 THR F O 1
ATOM 5502 N N . TYR F 1 24 ? 72.525 55.920 24.168 1.00 10.21 92 TYR F N 1
ATOM 5503 C CA . TYR F 1 24 ? 71.094 55.645 24.132 1.00 10.98 92 TYR F CA 1
ATOM 5504 C C . TYR F 1 24 ? 70.807 54.166 24.358 1.00 10.77 92 TYR F C 1
ATOM 5505 O O . TYR F 1 24 ? 71.726 53.363 24.487 1.00 11.00 92 TYR F O 1
ATOM 5514 N N . ASN F 1 25 ? 69.525 53.815 24.404 1.00 13.01 93 ASN F N 1
ATOM 5515 C CA . ASN F 1 25 ? 69.118 52.436 24.640 1.00 12.66 93 ASN F CA 1
ATOM 5516 C C . ASN F 1 25 ? 67.780 52.097 23.988 1.00 12.03 93 ASN F C 1
ATOM 5517 O O . ASN F 1 25 ? 67.148 52.954 23.371 1.00 10.11 93 ASN F O 1
ATOM 5522 N N . PHE F 1 26 ? 67.355 50.844 24.137 1.00 11.44 94 PHE F N 1
ATOM 5523 C CA . PHE F 1 26 ? 66.141 50.358 23.485 1.00 13.90 94 PHE F CA 1
ATOM 5524 C C . PHE F 1 26 ? 64.866 51.014 24.016 1.00 13.82 94 PHE F C 1
ATOM 5525 O O . PHE F 1 26 ? 63.818 50.946 23.377 1.00 13.07 94 PHE F O 1
ATOM 5533 N N . VAL F 1 27 ? 64.957 51.648 25.180 1.00 12.28 95 VAL F N 1
ATOM 5534 C CA . VAL F 1 27 ? 63.799 52.307 25.776 1.00 11.41 95 VAL F CA 1
ATOM 5535 C C . VAL F 1 27 ? 63.695 53.780 25.381 1.00 14.12 95 VAL F C 1
ATOM 5536 O O . VAL F 1 27 ? 62.617 54.260 25.032 1.00 14.31 95 VAL F O 1
ATOM 5540 N N . ASN F 1 28 ? 64.817 54.494 25.423 1.00 13.31 96 ASN F N 1
ATOM 5541 C CA . ASN F 1 28 ? 64.789 55.947 25.282 1.00 12.55 96 ASN F CA 1
ATOM 5542 C C . ASN F 1 28 ? 65.343 56.500 23.970 1.00 13.82 96 ASN F C 1
ATOM 5543 O O . ASN F 1 28 ? 65.569 57.705 23.859 1.00 17.94 96 ASN F O 1
ATOM 5548 N N . TYR F 1 29 ? 65.562 55.636 22.983 1.00 11.95 97 TYR F N 1
ATOM 5549 C CA . TYR F 1 29 ? 66.219 56.060 21.747 1.00 12.20 97 TYR F CA 1
ATOM 5550 C C . TYR F 1 29 ? 65.543 57.270 21.102 1.00 12.08 97 TYR F C 1
ATOM 5551 O O . TYR F 1 29 ? 66.214 58.131 20.538 1.00 12.50 97 TYR F O 1
ATOM 5560 N N . ARG F 1 30 ? 64.219 57.338 21.192 1.00 13.01 98 ARG F N 1
ATOM 5561 C CA . ARG F 1 30 ? 63.472 58.423 20.561 1.00 13.97 98 ARG F CA 1
ATOM 5562 C C . ARG F 1 30 ? 63.668 59.757 21.280 1.00 17.83 98 ARG F C 1
ATOM 5563 O O . ARG F 1 30 ? 63.833 60.793 20.637 1.00 18.17 98 ARG F O 1
ATOM 5571 N N . ASP F 1 31 ? 63.646 59.732 22.610 1.00 17.63 99 ASP F N 1
ATOM 5572 C CA . ASP F 1 31 ? 63.899 60.938 23.397 1.00 16.84 99 ASP F CA 1
ATOM 5573 C C . ASP F 1 31 ? 65.310 61.444 23.144 1.00 15.60 99 ASP F C 1
ATOM 5574 O O . ASP F 1 31 ? 65.522 62.633 22.907 1.00 15.78 99 ASP F O 1
ATOM 5579 N N . GLU F 1 32 ? 66.273 60.528 23.205 1.00 16.82 100 GLU F N 1
ATOM 5580 C CA . GLU F 1 32 ? 67.678 60.858 22.997 1.00 16.07 100 GLU F CA 1
ATOM 5581 C C . GLU F 1 32 ? 67.933 61.364 21.585 1.00 16.89 100 GLU F C 1
ATOM 5582 O O . GLU F 1 32 ? 68.634 62.356 21.391 1.00 22.08 100 GLU F O 1
ATOM 5588 N N . LEU F 1 33 ? 67.377 60.669 20.600 1.00 18.62 101 LEU F N 1
ATOM 5589 C CA . LEU F 1 33 ? 67.457 61.122 19.220 1.00 21.55 101 LEU F CA 1
ATOM 5590 C C . LEU F 1 33 ? 67.081 62.592 19.131 1.00 20.36 101 LEU F C 1
ATOM 5591 O O . LEU F 1 33 ? 67.878 63.434 18.720 1.00 24.30 101 LEU F O 1
ATOM 5596 N N . GLN F 1 34 ? 65.854 62.891 19.533 1.00 17.11 102 GLN F N 1
ATOM 5597 C CA A GLN F 1 34 ? 65.288 64.231 19.456 0.50 18.40 102 GLN F CA 1
ATOM 5598 C CA B GLN F 1 34 ? 65.352 64.245 19.384 0.50 18.40 102 GLN F CA 1
ATOM 5599 C C . GLN F 1 34 ? 66.064 65.248 20.291 1.00 20.44 102 GLN F C 1
ATOM 5600 O O . GLN F 1 34 ? 66.038 66.450 20.020 1.00 17.29 102 GLN F O 1
ATOM 5611 N N . ALA F 1 35 ? 66.728 64.761 21.336 1.00 17.14 103 ALA F N 1
ATOM 5612 C CA . ALA F 1 35 ? 67.443 65.652 22.244 1.00 17.69 103 ALA F CA 1
ATOM 5613 C C . ALA F 1 35 ? 68.732 66.176 21.622 1.00 18.79 103 ALA F C 1
ATOM 5614 O O . ALA F 1 35 ? 69.294 67.168 22.084 1.00 13.51 103 ALA F O 1
ATOM 5616 N N . SER F 1 36 ? 69.194 65.515 20.566 1.00 16.76 104 SER F N 1
ATOM 5617 C CA . SER F 1 36 ? 70.476 65.863 19.966 1.00 18.79 104 SER F CA 1
ATOM 5618 C C . SER F 1 36 ? 70.348 66.760 18.736 1.00 15.35 104 SER F C 1
ATOM 5619 O O . SER F 1 36 ? 71.353 67.254 18.222 1.00 17.98 104 SER F O 1
ATOM 5622 N N . SER F 1 37 ? 69.121 66.970 18.268 1.00 17.02 105 SER F N 1
ATOM 5623 C CA . SER F 1 37 ? 68.894 67.756 17.057 1.00 13.73 105 SER F CA 1
ATOM 5624 C C . SER F 1 37 ? 69.474 69.162 17.175 1.00 11.39 105 SER F C 1
ATOM 5625 O O . SER F 1 37 ? 69.842 69.772 16.174 1.00 11.93 105 SER F O 1
ATOM 5628 N N . GLY F 1 38 ? 69.553 69.671 18.400 1.00 14.85 106 GLY F N 1
ATOM 5629 C CA . GLY F 1 38 ? 70.110 70.989 18.640 1.00 12.00 106 GLY F CA 1
ATOM 5630 C C . GLY F 1 38 ? 71.590 71.075 18.307 1.00 13.76 106 GLY F C 1
ATOM 5631 O O . GLY F 1 38 ? 72.125 72.166 18.103 1.00 11.72 106 GLY F O 1
ATOM 5632 N N . PHE F 1 39 ? 72.254 69.924 18.258 1.00 10.38 107 PHE F N 1
ATOM 5633 C CA . PHE F 1 39 ? 73.673 69.874 17.915 1.00 12.55 107 PHE F CA 1
ATOM 5634 C C . PHE F 1 39 ? 73.906 70.120 16.428 1.00 12.25 107 PHE F C 1
ATOM 5635 O O . PHE F 1 39 ? 75.023 70.435 16.016 1.00 10.76 107 PHE F O 1
ATOM 5643 N N . PHE F 1 40 ? 72.853 69.972 15.628 1.00 9.80 108 PHE F N 1
ATOM 5644 C CA . PHE F 1 40 ? 72.993 69.959 14.174 1.00 9.80 108 PHE F CA 1
ATOM 5645 C C . PHE F 1 40 ? 72.405 71.185 13.486 1.00 11.06 108 PHE F C 1
ATOM 5646 O O . PHE F 1 40 ? 71.459 71.798 13.982 1.00 10.03 108 PHE F O 1
ATOM 5654 N N . THR F 1 41 ? 72.974 71.529 12.334 1.00 9.65 109 THR F N 1
ATOM 5655 C CA . THR F 1 41 ? 72.386 72.531 11.459 1.00 12.61 109 THR F CA 1
ATOM 5656 C C . THR F 1 41 ? 71.233 71.888 10.698 1.00 11.76 109 THR F C 1
ATOM 5657 O O . THR F 1 41 ? 70.924 70.718 10.907 1.00 10.27 109 THR F O 1
ATOM 5661 N N . ALA F 1 42 ? 70.603 72.653 9.814 1.00 11.85 110 ALA F N 1
ATOM 5662 C CA . ALA F 1 42 ? 69.498 72.136 9.015 1.00 11.86 110 ALA F CA 1
ATOM 5663 C C . ALA F 1 42 ? 69.935 70.945 8.166 1.00 15.65 110 ALA F C 1
ATOM 5664 O O . ALA F 1 42 ? 69.321 69.875 8.215 1.00 10.45 110 ALA F O 1
ATOM 5666 N N . GLU F 1 43 ? 70.998 71.133 7.389 1.00 13.96 111 GLU F N 1
ATOM 5667 C CA . GLU F 1 43 ? 71.486 70.075 6.512 1.00 14.65 111 GLU F CA 1
ATOM 5668 C C . GLU F 1 43 ? 72.135 68.941 7.308 1.00 14.28 111 GLU F C 1
ATOM 5669 O O . GLU F 1 43 ? 72.030 67.775 6.936 1.00 12.03 111 GLU F O 1
ATOM 5675 N N . GLY F 1 44 ? 72.796 69.288 8.408 1.00 13.55 112 GLY F N 1
ATOM 5676 C CA . GLY F 1 44 ? 73.402 68.288 9.268 1.00 12.29 112 GLY F CA 1
ATOM 5677 C C . GLY F 1 44 ? 72.379 67.306 9.813 1.00 11.47 112 GLY F C 1
ATOM 5678 O O . GLY F 1 44 ? 72.601 66.096 9.816 1.00 11.41 112 GLY F O 1
ATOM 5679 N N . TRP F 1 45 ? 71.247 67.829 10.271 1.00 11.83 113 TRP F N 1
ATOM 5680 C CA . TRP F 1 45 ? 70.185 66.988 10.819 1.00 12.76 113 TRP F CA 1
ATOM 5681 C C . TRP F 1 45 ? 69.657 66.009 9.770 1.00 12.60 113 TRP F C 1
ATOM 5682 O O . TRP F 1 45 ? 69.443 64.833 10.065 1.00 12.32 113 TRP F O 1
ATOM 5693 N N . ASP F 1 46 ? 69.460 66.492 8.546 1.00 11.66 114 ASP F N 1
ATOM 5694 C CA . ASP F 1 46 ? 69.010 65.633 7.453 1.00 13.72 114 ASP F CA 1
ATOM 5695 C C . ASP F 1 46 ? 70.014 64.521 7.183 1.00 13.70 114 ASP F C 1
ATOM 5696 O O . ASP F 1 46 ? 69.639 63.363 7.023 1.00 17.67 114 ASP F O 1
ATOM 5701 N N . GLN F 1 47 ? 71.291 64.879 7.132 1.00 11.55 115 GLN F N 1
ATOM 5702 C CA . GLN F 1 47 ? 72.342 63.907 6.858 1.00 13.62 115 GLN F CA 1
ATOM 5703 C C . GLN F 1 47 ? 72.477 62.892 7.991 1.00 16.60 115 GLN F C 1
ATOM 5704 O O . GLN F 1 47 ? 72.699 61.705 7.750 1.00 15.07 115 GLN F O 1
ATOM 5710 N N . PHE F 1 48 ? 72.334 63.365 9.225 1.00 14.67 116 PHE F N 1
ATOM 5711 C CA . PHE F 1 48 ? 72.425 62.493 10.391 1.00 13.10 116 PHE F CA 1
ATOM 5712 C C . PHE F 1 48 ? 71.255 61.517 10.439 1.00 16.09 116 PHE F C 1
ATOM 5713 O O . PHE F 1 48 ? 71.442 60.327 10.694 1.00 14.01 116 PHE F O 1
ATOM 5721 N N . LEU F 1 49 ? 70.049 62.021 10.191 1.00 14.69 117 LEU F N 1
ATOM 5722 C CA . LEU F 1 49 ? 68.867 61.166 10.143 1.00 16.62 117 LEU F CA 1
ATOM 5723 C C . LEU F 1 49 ? 68.983 60.138 9.023 1.00 17.34 117 LEU F C 1
ATOM 5724 O O . LEU F 1 49 ? 68.608 58.980 9.190 1.00 17.05 117 LEU F O 1
ATOM 5729 N N . GLY F 1 50 ? 69.505 60.571 7.880 1.00 16.15 118 GLY F N 1
ATOM 5730 C CA . GLY F 1 50 ? 69.712 59.676 6.757 1.00 20.68 118 GLY F CA 1
ATOM 5731 C C . GLY F 1 50 ? 70.687 58.561 7.094 1.00 24.23 118 GLY F C 1
ATOM 5732 O O . GLY F 1 50 ? 70.493 57.412 6.697 1.00 23.87 118 GLY F O 1
ATOM 5733 N N . ALA F 1 51 ? 71.739 58.902 7.833 1.00 19.64 119 ALA F N 1
ATOM 5734 C CA . ALA F 1 51 ? 72.742 57.923 8.237 1.00 19.91 119 ALA F CA 1
ATOM 5735 C C . ALA F 1 51 ? 72.151 56.901 9.200 1.00 21.50 119 ALA F C 1
ATOM 5736 O O . ALA F 1 51 ? 72.416 55.705 9.087 1.00 25.05 119 ALA F O 1
ATOM 5738 N N . LEU F 1 52 ? 71.349 57.379 10.146 1.00 22.80 120 LEU F N 1
ATOM 5739 C CA . LEU F 1 52 ? 70.688 56.500 11.106 1.00 27.43 120 LEU F CA 1
ATOM 5740 C C . LEU F 1 52 ? 69.825 55.464 10.395 1.00 27.75 120 LEU F C 1
ATOM 5741 O O . LEU F 1 52 ? 69.862 54.278 10.724 1.00 29.37 120 LEU F O 1
ATOM 5746 N N . GLU F 1 53 ? 69.047 55.927 9.421 1.00 23.30 121 GLU F N 1
ATOM 5747 C CA . GLU F 1 53 ? 68.162 55.058 8.653 1.00 27.34 121 GLU F CA 1
ATOM 5748 C C . GLU F 1 53 ? 68.934 53.967 7.917 1.00 28.23 121 GLU F C 1
ATOM 5749 O O . GLU F 1 53 ? 68.523 52.807 7.896 1.00 32.09 121 GLU F O 1
ATOM 5755 N N . GLN F 1 54 ? 70.054 54.348 7.313 1.00 26.88 122 GLN F N 1
ATOM 5756 C CA . GLN F 1 54 ? 70.855 53.416 6.529 1.00 24.94 122 GLN F CA 1
ATOM 5757 C C . GLN F 1 54 ? 71.655 52.463 7.412 1.00 31.33 122 GLN F C 1
ATOM 5758 O O . GLN F 1 54 ? 72.048 51.380 6.979 1.00 25.90 122 GLN F O 1
ATOM 5764 N N . SER F 1 55 ? 71.894 52.873 8.652 1.00 24.65 123 SER F N 1
ATOM 5765 C CA . SER F 1 55 ? 72.545 52.007 9.616 1.00 28.96 123 SER F CA 1
ATOM 5766 C C . SER F 1 55 ? 71.543 50.972 10.105 1.00 30.72 123 SER F C 1
ATOM 5767 O O . SER F 1 55 ? 70.333 51.176 10.004 1.00 30.33 123 SER F O 1
ATOM 5770 N N . ASN F 1 56 ? 72.048 49.858 10.624 1.00 31.79 124 ASN F N 1
ATOM 5771 C CA . ASN F 1 56 ? 71.194 48.824 11.198 1.00 33.22 124 ASN F CA 1
ATOM 5772 C C . ASN F 1 56 ? 71.254 48.859 12.719 1.00 30.28 124 ASN F C 1
ATOM 5773 O O . ASN F 1 56 ? 70.687 48.000 13.398 1.00 27.69 124 ASN F O 1
ATOM 5778 N N . ASN F 1 57 ? 71.946 49.866 13.243 1.00 28.47 125 ASN F N 1
ATOM 5779 C CA . ASN F 1 57 ? 72.177 49.998 14.678 1.00 23.51 125 ASN F CA 1
ATOM 5780 C C . ASN F 1 57 ? 70.899 50.016 15.510 1.00 20.98 125 ASN F C 1
ATOM 5781 O O . ASN F 1 57 ? 70.741 49.209 16.424 1.00 22.58 125 ASN F O 1
ATOM 5786 N N . LEU F 1 58 ? 69.991 50.934 15.194 1.00 19.83 126 LEU F N 1
ATOM 5787 C CA . LEU F 1 58 ? 68.786 51.109 15.996 1.00 19.51 126 LEU F CA 1
ATOM 5788 C C . LEU F 1 58 ? 67.895 49.873 15.966 1.00 23.09 126 LEU F C 1
ATOM 5789 O O . LEU F 1 58 ? 67.272 49.527 16.969 1.00 17.90 126 LEU F O 1
ATOM 5794 N N . ASP F 1 59 ? 67.832 49.212 14.815 1.00 25.73 127 ASP F N 1
ATOM 5795 C CA . ASP F 1 59 ? 67.062 47.977 14.700 1.00 24.18 127 ASP F CA 1
ATOM 5796 C C . ASP F 1 59 ? 67.680 46.882 15.560 1.00 17.94 127 ASP F C 1
ATOM 5797 O O . ASP F 1 59 ? 66.967 46.069 16.145 1.00 19.16 127 ASP F O 1
ATOM 5802 N N . ALA F 1 60 ? 69.007 46.871 15.637 1.00 17.96 128 ALA F N 1
ATOM 5803 C CA . ALA F 1 60 ? 69.717 45.909 16.471 1.00 15.90 128 ALA F CA 1
ATOM 5804 C C . ALA F 1 60 ? 69.534 46.224 17.953 1.00 17.84 128 ALA F C 1
ATOM 5805 O O . ALA F 1 60 ? 69.309 45.327 18.767 1.00 18.35 128 ALA F O 1
ATOM 5807 N N . VAL F 1 61 ? 69.632 47.504 18.297 1.00 19.83 129 VAL F N 1
ATOM 5808 C CA . VAL F 1 61 ? 69.468 47.936 19.680 1.00 17.59 129 VAL F CA 1
ATOM 5809 C C . VAL F 1 61 ? 68.064 47.610 20.183 1.00 17.72 129 VAL F C 1
ATOM 5810 O O . VAL F 1 61 ? 67.885 47.212 21.334 1.00 17.86 129 VAL F O 1
ATOM 5814 N N . LYS F 1 62 ? 67.072 47.771 19.311 1.00 16.31 130 LYS F N 1
ATOM 5815 C CA . LYS F 1 62 ? 65.693 47.456 19.665 1.00 17.71 130 LYS F CA 1
ATOM 5816 C C . LYS F 1 62 ? 65.480 45.948 19.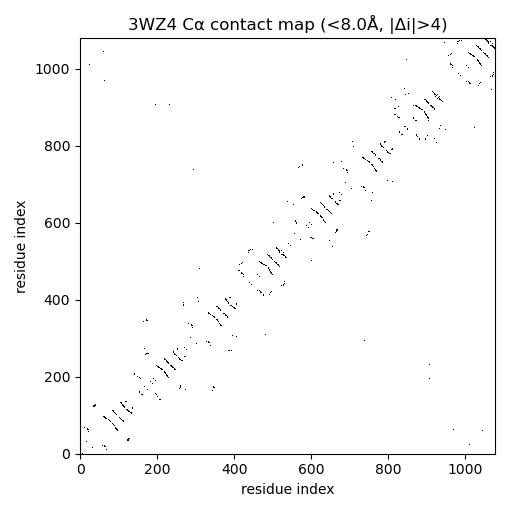795 1.00 21.71 130 LYS F C 1
ATOM 5817 O O . LYS F 1 62 ? 64.837 45.482 20.741 1.00 14.86 130 LYS F O 1
ATOM 5823 N N . ALA F 1 63 ? 66.022 45.194 18.841 1.00 18.38 131 ALA F N 1
ATOM 5824 C CA . ALA F 1 63 ? 65.815 43.750 18.790 1.00 20.92 131 ALA F CA 1
ATOM 5825 C C . ALA F 1 63 ? 66.506 43.034 19.944 1.00 18.39 131 ALA F C 1
ATOM 5826 O O . ALA F 1 63 ? 65.941 42.123 20.544 1.00 17.81 131 ALA F O 1
ATOM 5828 N N . LYS F 1 64 ? 67.727 43.456 20.256 1.00 19.55 132 LYS F N 1
ATOM 5829 C CA . LYS F 1 64 ? 68.505 42.815 21.310 1.00 19.92 132 LYS F CA 1
ATOM 5830 C C . LYS F 1 64 ? 68.362 43.544 22.645 1.00 19.80 132 LYS F C 1
ATOM 5831 O O . LYS F 1 64 ? 68.995 43.174 23.636 1.00 17.71 132 LYS F O 1
ATOM 5837 N N . LYS F 1 65 ? 67.519 44.572 22.662 1.00 17.08 133 LYS F N 1
ATOM 5838 C CA . LYS F 1 65 ? 67.296 45.369 23.865 1.00 16.62 133 LYS F CA 1
ATOM 5839 C C . LYS F 1 65 ? 68.615 45.761 24.522 1.00 14.19 133 LYS F C 1
ATOM 5840 O O . LYS F 1 65 ? 68.916 45.370 25.653 1.00 12.30 133 LYS F O 1
ATOM 5846 N N . LEU F 1 66 ? 69.394 46.551 23.794 1.00 15.64 134 LEU F N 1
ATOM 5847 C CA . LEU F 1 66 ? 70.746 46.900 24.205 1.00 15.42 134 LEU F CA 1
ATOM 5848 C C . LEU F 1 66 ? 70.844 48.312 24.766 1.00 13.85 134 LEU F C 1
ATOM 5849 O O . LEU F 1 66 ? 69.988 49.159 24.510 1.00 13.96 134 LEU F O 1
ATOM 5854 N N . VAL F 1 67 ? 71.899 48.552 25.534 1.00 10.81 135 VAL F N 1
ATOM 5855 C CA . VAL F 1 67 ? 72.242 49.894 25.965 1.00 10.89 135 VAL F CA 1
ATOM 5856 C C . VAL F 1 67 ? 73.531 50.306 25.271 1.00 12.18 135 VAL F C 1
ATOM 5857 O O . VAL F 1 67 ? 74.508 49.554 25.266 1.00 12.17 135 VAL F O 1
ATOM 5861 N N . VAL F 1 68 ? 73.525 51.493 24.674 1.00 9.41 136 VAL F N 1
ATOM 5862 C CA . VAL F 1 68 ? 74.685 51.981 23.942 1.00 9.94 136 VAL F CA 1
ATOM 5863 C C . VAL F 1 68 ? 75.364 53.117 24.697 1.00 10.82 136 VAL F C 1
ATOM 5864 O O . VAL F 1 68 ? 74.703 54.033 25.191 1.00 11.73 136 VAL F O 1
ATOM 5868 N N . SER F 1 69 ? 76.687 53.045 24.790 1.00 8.74 137 SER F N 1
ATOM 5869 C CA . SER F 1 69 ? 77.478 54.079 25.441 1.00 10.86 137 SER F CA 1
ATOM 5870 C C . SER F 1 69 ? 78.805 54.236 24.714 1.00 12.27 137 SER F C 1
ATOM 5871 O O . SER F 1 69 ? 79.197 53.373 23.928 1.00 14.37 137 SER F O 1
ATOM 5874 N N . ALA F 1 70 ? 79.493 55.343 24.969 1.00 12.99 138 ALA F N 1
ATOM 5875 C CA . ALA F 1 70 ? 80.774 55.599 24.324 1.00 13.73 138 ALA F CA 1
ATOM 5876 C C . ALA F 1 70 ? 81.696 56.431 25.202 1.00 13.95 138 ALA F C 1
ATOM 5877 O O . ALA F 1 70 ? 81.246 57.132 26.110 1.00 13.66 138 ALA F O 1
ATOM 5879 N N . VAL F 1 71 ? 82.993 56.329 24.931 1.00 17.71 139 VAL F N 1
ATOM 5880 C CA . VAL F 1 71 ? 83.992 57.163 25.582 1.00 16.10 139 VAL F CA 1
ATOM 5881 C C . VAL F 1 71 ? 85.039 57.559 24.557 1.00 16.09 139 VAL F C 1
ATOM 5882 O O . VAL F 1 71 ? 85.291 56.826 23.599 1.00 16.55 139 VAL F O 1
ATOM 5886 N N . ALA F 1 72 ? 85.644 58.723 24.752 1.00 14.00 140 ALA F N 1
ATOM 5887 C CA . ALA F 1 72 ? 86.734 59.146 23.888 1.00 18.10 140 ALA F CA 1
ATOM 5888 C C . ALA F 1 72 ? 88.002 58.369 24.239 1.00 18.77 140 ALA F C 1
ATOM 5889 O O . ALA F 1 72 ? 88.355 58.240 25.411 1.00 19.48 140 ALA F O 1
ATOM 5891 N N . THR F 1 73 ? 88.673 57.834 23.224 1.00 19.99 141 THR F N 1
ATOM 5892 C CA . THR F 1 73 ? 89.931 57.124 23.435 1.00 21.19 141 THR F CA 1
ATOM 5893 C C . THR F 1 73 ? 91.121 58.064 23.248 1.00 24.15 141 THR F C 1
ATOM 5894 O O . THR F 1 73 ? 92.219 57.799 23.736 1.00 24.37 141 THR F O 1
ATOM 5898 N N . ARG F 1 74 ? 90.892 59.163 22.537 1.00 20.45 142 ARG F N 1
ATOM 5899 C CA . ARG F 1 74 ? 91.919 60.178 22.325 1.00 20.38 142 ARG F CA 1
ATOM 5900 C C . ARG F 1 74 ? 91.282 61.559 22.213 1.00 18.60 142 ARG F C 1
ATOM 5901 O O . ARG F 1 74 ? 90.079 61.675 21.974 1.00 16.77 142 ARG F O 1
ATOM 5909 N N . ALA F 1 75 ? 92.086 62.601 22.400 1.00 16.39 143 ALA F N 1
ATOM 5910 C CA . ALA F 1 75 ? 91.594 63.971 22.306 1.00 14.65 143 ALA F CA 1
ATOM 5911 C C . ALA F 1 75 ? 91.123 64.271 20.891 1.00 12.01 143 ALA F C 1
ATOM 5912 O O . ALA F 1 75 ? 91.700 63.773 19.923 1.00 13.51 143 ALA F O 1
ATOM 5914 N N . PRO F 1 76 ? 90.060 65.077 20.766 1.00 14.23 144 PRO F N 1
ATOM 5915 C CA . PRO F 1 76 ? 89.573 65.502 19.450 1.00 11.81 144 PRO F CA 1
ATOM 5916 C C . PRO F 1 76 ? 90.547 66.491 18.822 1.00 13.14 144 PRO F C 1
ATOM 5917 O O . PRO F 1 76 ? 91.130 67.306 19.536 1.00 12.32 144 PRO F O 1
ATOM 5921 N N . ILE F 1 77 ? 90.727 66.413 17.508 1.00 10.27 145 ILE F N 1
ATOM 5922 C CA . ILE F 1 77 ? 91.630 67.318 16.808 1.00 12.96 145 ILE F CA 1
ATOM 5923 C C . ILE F 1 77 ? 90.912 68.084 15.708 1.00 10.80 145 ILE F C 1
ATOM 5924 O O . ILE F 1 77 ? 89.936 67.604 15.134 1.00 10.12 145 ILE F O 1
ATOM 5929 N N . ILE F 1 78 ? 91.402 69.284 15.423 1.00 11.90 146 ILE F N 1
ATOM 5930 C CA . ILE F 1 78 ? 90.920 70.057 14.288 1.00 13.23 146 ILE F CA 1
ATOM 5931 C C . ILE F 1 78 ? 91.790 69.736 13.082 1.00 13.89 146 ILE F C 1
ATOM 5932 O O . ILE F 1 78 ? 92.951 70.143 13.019 1.00 12.04 146 ILE F O 1
ATOM 5937 N N . LEU F 1 79 ? 91.235 68.987 12.135 1.00 13.33 147 LEU F N 1
ATOM 5938 C CA . LEU F 1 79 ? 91.973 68.617 10.934 1.00 13.22 147 LEU F CA 1
ATOM 5939 C C . LEU F 1 79 ? 92.169 69.835 10.045 1.00 13.61 147 LEU F C 1
ATOM 5940 O O . LEU F 1 79 ? 93.133 69.915 9.286 1.00 11.60 147 LEU F O 1
ATOM 5945 N N . GLN F 1 80 ? 91.244 70.783 10.150 1.00 12.26 148 GLN F N 1
ATOM 5946 C CA . GLN F 1 80 ? 91.232 71.951 9.283 1.00 16.42 148 GLN F CA 1
ATOM 5947 C C . GLN F 1 80 ? 90.106 72.892 9.691 1.00 12.48 148 GLN F C 1
ATOM 5948 O O . GLN F 1 80 ? 89.039 72.450 10.116 1.00 11.97 148 GLN F O 1
ATOM 5954 N N . LYS F 1 81 ? 90.353 74.190 9.576 1.00 11.17 149 LYS F N 1
ATOM 5955 C CA . LYS F 1 81 ? 89.328 75.187 9.852 1.00 13.42 149 LYS F CA 1
ATOM 5956 C C . LYS F 1 81 ? 89.426 76.294 8.816 1.00 12.63 149 LYS F C 1
ATOM 5957 O O . LYS F 1 81 ? 90.434 76.406 8.119 1.00 12.72 149 LYS F O 1
ATOM 5963 N N . GLY F 1 82 ? 88.373 77.101 8.714 1.00 12.94 150 GLY F N 1
ATOM 5964 C CA . GLY F 1 82 ? 88.326 78.192 7.757 1.00 12.63 150 GLY F CA 1
ATOM 5965 C C . GLY F 1 82 ? 86.934 78.436 7.204 1.00 12.63 150 GLY F C 1
ATOM 5966 O O . GLY F 1 82 ? 85.974 77.757 7.576 1.00 11.27 150 GLY F O 1
ATOM 5967 N N . VAL F 1 83 ? 86.824 79.405 6.303 1.00 10.72 151 VAL F N 1
ATOM 5968 C CA . VAL F 1 83 ? 85.524 79.805 5.775 1.00 12.73 151 VAL F CA 1
ATOM 5969 C C . VAL F 1 83 ? 85.036 78.871 4.672 1.00 16.41 151 VAL F C 1
ATOM 5970 O O . VAL F 1 83 ? 85.771 78.558 3.734 1.00 15.94 151 VAL F O 1
ATOM 5974 N N . LEU F 1 84 ? 83.792 78.423 4.802 1.00 15.98 152 LEU F N 1
ATOM 5975 C CA . LEU F 1 84 ? 83.148 77.599 3.787 1.00 14.86 152 LEU F CA 1
ATOM 5976 C C . LEU F 1 84 ? 81.750 78.134 3.518 1.00 16.13 152 LEU F C 1
ATOM 5977 O O . LEU F 1 84 ? 80.919 78.205 4.424 1.00 17.41 152 LEU F O 1
ATOM 5982 N N . ASN F 1 85 ? 81.496 78.513 2.270 1.00 13.57 153 ASN F N 1
ATOM 5983 C CA . ASN F 1 85 ? 80.206 79.077 1.890 1.00 16.45 153 ASN F CA 1
ATOM 5984 C C . ASN F 1 85 ? 79.736 80.178 2.839 1.00 17.05 153 ASN F C 1
ATOM 5985 O O . ASN F 1 85 ? 78.576 80.202 3.249 1.00 16.27 153 ASN F O 1
ATOM 5990 N N . GLY F 1 86 ? 80.649 81.082 3.185 1.00 15.56 154 GLY F N 1
ATOM 5991 C CA . GLY F 1 86 ? 80.320 82.248 3.983 1.00 13.81 154 GLY F CA 1
ATOM 5992 C C . GLY F 1 86 ? 80.335 82.018 5.482 1.00 17.66 154 GLY F C 1
ATOM 5993 O O . GLY F 1 86 ? 80.115 82.949 6.260 1.00 19.96 154 GLY F O 1
ATOM 5994 N N . ARG F 1 87 ? 80.595 80.783 5.895 1.00 15.95 155 ARG F N 1
ATOM 5995 C CA . ARG F 1 87 ? 80.583 80.450 7.316 1.00 17.57 155 ARG F CA 1
ATOM 5996 C C . ARG F 1 87 ? 81.908 79.864 7.787 1.00 14.66 155 ARG F C 1
ATOM 5997 O O . ARG F 1 87 ? 82.454 78.947 7.165 1.00 11.00 155 ARG F O 1
ATOM 6005 N N . TYR F 1 88 ? 82.424 80.391 8.891 1.00 15.43 156 TYR F N 1
ATOM 6006 C CA . TYR F 1 88 ? 83.629 79.830 9.477 1.00 14.52 156 TYR F CA 1
ATOM 6007 C C . TYR F 1 88 ? 83.305 78.431 9.963 1.00 12.94 156 TYR F C 1
ATOM 6008 O O . TYR F 1 88 ? 82.255 78.209 10.566 1.00 12.06 156 TYR F O 1
ATOM 6017 N N . SER F 1 89 ? 84.202 77.488 9.696 1.00 12.71 157 SER F N 1
ATOM 6018 C CA . SER F 1 89 ? 83.935 76.084 9.984 1.00 11.08 157 SER F CA 1
ATOM 6019 C C . SER F 1 89 ? 85.156 75.342 10.525 1.00 11.36 157 SER F C 1
ATOM 6020 O O . SER F 1 89 ? 86.293 75.792 10.380 1.00 11.51 157 SER F O 1
ATOM 6023 N N . TRP F 1 90 ? 84.904 74.195 11.146 1.00 11.81 158 TRP F N 1
ATOM 6024 C CA . TRP F 1 90 ? 85.959 73.348 11.679 1.00 11.08 158 TRP F CA 1
ATOM 6025 C C . TRP F 1 90 ? 85.669 71.907 11.292 1.00 14.07 158 TRP F C 1
ATOM 6026 O O . TRP F 1 90 ? 84.534 71.445 11.420 1.00 13.16 158 TRP F O 1
ATOM 6037 N N . ARG F 1 91 ? 86.687 71.198 10.816 1.00 12.71 159 ARG F N 1
ATOM 6038 C CA . ARG F 1 91 ? 86.581 69.756 10.646 1.00 14.50 159 ARG F CA 1
ATOM 6039 C C . ARG F 1 91 ? 87.257 69.102 11.841 1.00 12.66 159 ARG F C 1
ATOM 6040 O O . ARG F 1 91 ? 88.474 69.188 11.994 1.00 12.08 159 ARG F O 1
ATOM 6048 N N . VAL F 1 92 ? 86.459 68.466 12.694 1.00 10.77 160 VAL F N 1
ATOM 6049 C CA . VAL F 1 92 ? 86.961 67.885 13.933 1.00 9.97 160 VAL F CA 1
ATOM 6050 C C . VAL F 1 92 ? 86.906 66.361 13.905 1.00 13.48 160 VAL F C 1
ATOM 6051 O O . VAL F 1 92 ? 85.903 65.769 13.505 1.00 11.18 160 VAL F O 1
ATOM 6055 N N . GLN F 1 93 ? 87.995 65.729 14.325 1.00 14.28 161 GLN F N 1
ATOM 6056 C CA . GLN F 1 93 ? 88.049 64.277 14.366 1.00 13.37 161 GLN F CA 1
ATOM 6057 C C . GLN F 1 93 ? 88.365 63.776 15.769 1.00 12.40 161 GLN F C 1
ATOM 6058 O O . GLN F 1 93 ? 89.196 64.350 16.472 1.00 11.50 161 GLN F O 1
ATOM 6072 N N . PRO F 1 95 ? 88.480 59.758 17.893 1.00 15.85 163 PRO F N 1
ATOM 6073 C CA . PRO F 1 95 ? 88.216 58.319 17.982 1.00 16.54 163 PRO F CA 1
ATOM 6074 C C . PRO F 1 95 ? 87.468 57.982 19.268 1.00 15.71 163 PRO F C 1
ATOM 6075 O O . PRO F 1 95 ? 87.739 58.576 20.311 1.00 15.61 163 PRO F O 1
ATOM 6079 N N . ILE F 1 96 ? 86.532 57.042 19.193 1.00 16.58 164 ILE F N 1
ATOM 6080 C CA . ILE F 1 96 ? 85.747 56.669 20.363 1.00 17.59 164 ILE F CA 1
ATOM 6081 C C . ILE F 1 96 ? 85.673 55.158 20.524 1.00 18.96 164 ILE F C 1
ATOM 6082 O O . ILE F 1 96 ? 85.894 54.410 19.573 1.00 21.18 164 ILE F O 1
ATOM 6087 N N . LEU F 1 97 ? 85.365 54.719 21.739 1.00 17.80 165 LEU F N 1
ATOM 6088 C CA . LEU F 1 97 ? 85.126 53.310 22.015 1.00 19.31 165 LEU F CA 1
ATOM 6089 C C . LEU F 1 97 ? 83.656 53.118 22.359 1.00 16.10 165 LEU F C 1
ATOM 6090 O O . LEU F 1 97 ? 83.190 53.582 23.400 1.00 14.38 165 LEU F O 1
ATOM 6095 N N . VAL F 1 98 ? 82.927 52.438 21.480 1.00 13.52 166 VAL F N 1
ATOM 6096 C CA . VAL F 1 98 ? 81.493 52.249 21.667 1.00 14.61 166 VAL F CA 1
ATOM 6097 C C . VAL F 1 98 ? 81.176 50.871 22.242 1.00 16.19 166 VAL F C 1
ATOM 6098 O O . VAL F 1 98 ? 81.736 49.864 21.810 1.00 14.87 166 VAL F O 1
ATOM 6102 N N . THR F 1 99 ? 80.273 50.842 23.217 1.00 14.33 167 THR F N 1
ATOM 6103 C CA . THR F 1 99 ? 79.839 49.599 23.837 1.00 14.64 167 THR F CA 1
ATOM 6104 C C . THR F 1 99 ? 78.337 49.365 23.660 1.00 16.23 167 THR F C 1
ATOM 6105 O O . THR F 1 99 ? 77.511 50.187 24.071 1.00 13.89 167 THR F O 1
ATOM 6109 N N . TYR F 1 100 ? 77.995 48.245 23.032 1.00 14.07 168 TYR F N 1
ATOM 6110 C CA . TYR F 1 100 ? 76.615 47.790 22.948 1.00 12.85 168 TYR F CA 1
ATOM 6111 C C . TYR F 1 100 ? 76.476 46.600 23.883 1.00 15.64 168 TYR F C 1
ATOM 6112 O O . TYR F 1 100 ? 77.173 45.599 23.718 1.00 18.55 168 TYR F O 1
ATOM 6121 N N . GLN F 1 101 ? 75.591 46.693 24.870 1.00 14.38 169 GLN F N 1
ATOM 6122 C CA . GLN F 1 101 ? 75.497 45.611 25.844 1.00 14.21 169 GLN F CA 1
ATOM 6123 C C . GLN F 1 101 ? 74.110 45.331 26.423 1.00 15.16 169 GLN F C 1
ATOM 6124 O O . GLN F 1 101 ? 73.169 46.111 26.271 1.00 12.58 169 GLN F O 1
ATOM 6130 N N . SER F 1 102 ? 74.018 44.184 27.086 1.00 18.94 170 SER F N 1
ATOM 6131 C CA . SER F 1 102 ? 72.826 43.746 27.791 1.00 20.20 170 SER F CA 1
ATOM 6132 C C . SER F 1 102 ? 73.251 42.615 28.718 1.00 21.98 170 SER F C 1
ATOM 6133 O O . SER F 1 102 ? 74.445 42.373 28.897 1.00 21.37 170 SER F O 1
ATOM 6136 N N . ALA F 1 103 ? 72.285 41.914 29.298 1.00 23.02 171 ALA F N 1
ATOM 6137 C CA . ALA F 1 103 ? 72.600 40.820 30.209 1.00 23.92 171 ALA F CA 1
ATOM 6138 C C . ALA F 1 103 ? 73.333 39.679 29.504 1.00 23.96 171 ALA F C 1
ATOM 6139 O O . ALA F 1 103 ? 74.127 38.967 30.117 1.00 24.57 171 ALA F O 1
ATOM 6141 N N . SER F 1 104 ? 73.074 39.518 28.211 1.00 22.43 172 SER F N 1
ATOM 6142 C CA . SER F 1 104 ? 73.621 38.391 27.464 1.00 28.76 172 SER F CA 1
ATOM 6143 C C . SER F 1 104 ? 74.457 38.825 26.262 1.00 30.00 172 SER F C 1
ATOM 6144 O O . SER F 1 104 ? 74.874 37.995 25.453 1.00 31.25 172 SER F O 1
ATOM 6147 N N . GLU F 1 105 ? 74.706 40.124 26.147 1.00 31.73 173 GLU F N 1
ATOM 6148 C CA . GLU F 1 105 ? 75.463 40.646 25.017 1.00 29.28 173 GLU F CA 1
ATOM 6149 C C . GLU F 1 105 ? 76.446 41.722 25.468 1.00 26.73 173 GLU F C 1
ATOM 6150 O O . GLU F 1 105 ? 76.145 42.517 26.356 1.00 23.15 173 GLU F O 1
ATOM 6156 N N . PHE F 1 106 ? 77.625 41.731 24.857 1.00 26.43 174 PHE F N 1
ATOM 6157 C CA . PHE F 1 106 ? 78.641 42.729 25.161 1.00 23.62 174 PHE F CA 1
ATOM 6158 C C . PHE F 1 106 ? 79.602 42.870 23.987 1.00 25.69 174 PHE F C 1
ATOM 6159 O O . PHE F 1 106 ? 80.470 42.023 23.777 1.00 28.23 174 PHE F O 1
ATOM 6167 N N . THR F 1 107 ? 79.441 43.943 23.222 1.00 21.50 175 THR F N 1
ATOM 6168 C CA . THR F 1 107 ? 80.255 44.156 22.034 1.00 23.99 175 THR F CA 1
ATOM 6169 C C . THR F 1 107 ? 80.808 45.575 22.004 1.00 23.05 175 THR F C 1
ATOM 6170 O O . THR F 1 107 ? 80.077 46.540 22.233 1.00 19.87 175 THR F O 1
ATOM 6174 N N . GLN F 1 108 ? 82.102 45.695 21.725 1.00 20.78 176 GLN F N 1
ATOM 6175 C CA . GLN F 1 108 ? 82.745 46.998 21.636 1.00 21.73 176 GLN F CA 1
ATOM 6176 C C . GLN F 1 108 ? 83.264 47.272 20.228 1.00 23.41 176 GLN F C 1
ATOM 6177 O O . GLN F 1 108 ? 83.629 46.350 19.500 1.00 26.58 176 GLN F O 1
ATOM 6183 N N . GLN F 1 109 ? 83.273 48.546 19.849 1.00 24.18 177 GLN F N 1
ATOM 6184 C CA . GLN F 1 109 ? 83.768 48.971 18.545 1.00 20.33 177 GLN F CA 1
ATOM 6185 C C . GLN F 1 109 ? 84.668 50.186 18.693 1.00 22.89 177 GLN F C 1
ATOM 6186 O O . GLN F 1 109 ? 84.333 51.134 19.403 1.00 21.44 177 GLN F O 1
ATOM 6192 N N . ASN F 1 110 ? 85.812 50.160 18.022 1.00 23.68 178 ASN F N 1
ATOM 6193 C CA . ASN F 1 110 ? 86.634 51.352 17.907 1.00 22.90 178 ASN F CA 1
ATOM 6194 C C . ASN F 1 110 ? 86.243 52.121 16.656 1.00 26.02 178 ASN F C 1
ATOM 6195 O O . ASN F 1 110 ? 86.449 51.649 15.538 1.00 26.67 178 ASN F O 1
ATOM 6200 N N . ASN F 1 111 ? 85.656 53.298 16.852 1.00 24.92 179 ASN F N 1
ATOM 6201 C CA . ASN F 1 111 ? 85.207 54.127 15.739 1.00 21.77 179 ASN F CA 1
ATOM 6202 C C . ASN F 1 111 ? 85.943 55.459 15.672 1.00 19.48 179 ASN F C 1
ATOM 6203 O O . ASN F 1 111 ? 86.526 55.915 16.656 1.00 18.98 179 ASN F O 1
ATOM 6208 N N . VAL F 1 112 ? 85.914 56.075 14.498 1.00 18.92 180 VAL F N 1
ATOM 6209 C CA . VAL F 1 112 ? 86.409 57.432 14.337 1.00 19.87 180 VAL F CA 1
ATOM 6210 C C . VAL F 1 112 ? 85.264 58.316 13.877 1.00 15.48 180 VAL F C 1
ATOM 6211 O O . VAL F 1 112 ? 84.637 58.040 12.859 1.00 14.70 180 VAL F O 1
ATOM 6215 N N . VAL F 1 113 ? 84.987 59.372 14.636 1.00 16.40 181 VAL F N 1
ATOM 6216 C CA . VAL F 1 113 ? 83.941 60.319 14.269 1.00 14.60 181 VAL F CA 1
ATOM 6217 C C . VAL F 1 113 ? 84.547 61.572 13.650 1.00 12.67 181 VAL F C 1
ATOM 6218 O O . VAL F 1 113 ? 85.431 62.202 14.232 1.00 14.53 181 VAL F O 1
ATOM 6222 N N . THR F 1 114 ? 84.070 61.926 12.464 1.00 10.97 182 THR F N 1
ATOM 6223 C CA . THR F 1 114 ? 84.559 63.111 11.775 1.00 13.38 182 THR F CA 1
ATOM 6224 C C . THR F 1 114 ? 83.402 64.062 11.499 1.00 12.30 182 THR F C 1
ATOM 6225 O O . THR F 1 114 ? 82.484 63.742 10.743 1.00 13.71 182 THR F O 1
ATOM 6237 N N . LEU F 1 116 ? 81.881 67.961 10.458 1.00 9.85 184 LEU F N 1
ATOM 6238 C CA . LEU F 1 116 ? 82.020 69.311 9.932 1.00 11.26 184 LEU F CA 1
ATOM 6239 C C . LEU F 1 116 ? 81.145 70.227 10.778 1.00 9.77 184 LEU F C 1
ATOM 6240 O O . LEU F 1 116 ? 79.932 70.040 10.864 1.00 11.14 184 LEU F O 1
ATOM 6245 N N . ILE F 1 117 ? 81.768 71.204 11.420 1.00 9.24 185 ILE F N 1
ATOM 6246 C CA . ILE F 1 117 ? 81.051 72.105 12.308 1.00 8.88 185 ILE F CA 1
ATOM 6247 C C . ILE F 1 117 ? 81.134 73.527 11.775 1.00 10.00 185 ILE F C 1
ATOM 6248 O O . ILE F 1 117 ? 82.205 73.986 11.387 1.00 11.42 185 ILE F O 1
ATOM 6253 N N . THR F 1 118 ? 79.999 74.217 11.744 1.00 11.69 186 THR F N 1
ATOM 6254 C CA . THR F 1 118 ? 79.940 75.541 11.139 1.00 13.41 186 THR F CA 1
ATOM 6255 C C . THR F 1 118 ? 79.237 76.566 12.024 1.00 15.10 186 THR F C 1
ATOM 6256 O O . THR F 1 118 ? 78.370 76.225 12.828 1.00 14.35 186 THR F O 1
ATOM 6260 N N . ARG F 1 119 ? 79.623 77.827 11.863 1.00 14.36 187 ARG F N 1
ATOM 6261 C CA . ARG F 1 119 ? 78.910 78.930 12.488 1.00 20.03 187 ARG F CA 1
ATOM 6262 C C . ARG F 1 119 ? 77.486 78.997 11.956 1.00 20.05 187 ARG F C 1
ATOM 6263 O O . ARG F 1 119 ? 77.248 78.801 10.765 1.00 23.22 187 ARG F O 1
ATOM 6271 N N . VAL F 1 120 ? 76.540 79.266 12.846 1.00 20.88 188 VAL F N 1
ATOM 6272 C CA . VAL F 1 120 ? 75.159 79.499 12.447 1.00 25.46 188 VAL F CA 1
ATOM 6273 C C . VAL F 1 120 ? 74.583 80.647 13.267 1.00 32.62 188 VAL F C 1
ATOM 6274 O O . VAL F 1 120 ? 75.254 81.190 14.148 1.00 30.18 188 VAL F O 1
ATOM 6278 N N . SER F 1 121 ? 73.343 81.021 12.973 1.00 30.28 189 SER F N 1
ATOM 6279 C CA . SER F 1 121 ? 72.691 82.107 13.695 1.00 32.51 189 SER F CA 1
ATOM 6280 C C . SER F 1 121 ? 72.289 81.686 15.106 1.00 31.26 189 SER F C 1
ATOM 6281 O O . SER F 1 121 ? 71.736 80.603 15.308 1.00 32.00 189 SER F O 1
ATOM 6284 N N . THR F 1 122 ? 72.571 82.547 16.077 1.00 32.21 190 THR F N 1
ATOM 6285 C CA . THR F 1 122 ? 72.165 82.301 17.456 1.00 33.87 190 THR F CA 1
ATOM 6286 C C . THR F 1 122 ? 70.647 82.359 17.593 1.00 34.07 190 THR F C 1
ATOM 6287 O O . THR F 1 122 ? 70.076 81.804 18.534 1.00 39.08 190 THR F O 1
ATOM 6291 N N . LEU F 1 123 ? 70.001 83.028 16.643 1.00 31.61 191 LEU F N 1
ATOM 6292 C CA . LEU F 1 123 ? 68.547 83.156 16.634 1.00 35.25 191 LEU F CA 1
ATOM 6293 C C . LEU F 1 123 ? 67.856 81.800 16.688 1.00 34.82 191 LEU F C 1
ATOM 6294 O O . LEU F 1 123 ? 66.757 81.678 17.227 1.00 39.45 191 LEU F O 1
ATOM 6299 N N . ASN F 1 124 ? 68.504 80.782 16.129 1.00 35.80 192 ASN F N 1
ATOM 6300 C CA . ASN F 1 124 ? 67.905 79.455 16.034 1.00 37.10 192 ASN F CA 1
ATOM 6301 C C . ASN F 1 124 ? 68.773 78.362 16.652 1.00 38.42 192 ASN F C 1
ATOM 6302 O O . ASN F 1 124 ? 68.380 77.194 16.697 1.00 35.85 192 ASN F O 1
ATOM 6307 N N . SER F 1 125 ? 69.951 78.750 17.131 1.00 35.18 193 SER F N 1
ATOM 6308 C CA . SER F 1 125 ? 70.880 77.813 17.754 1.00 35.04 193 SER F CA 1
ATOM 6309 C C . SER F 1 125 ? 71.767 78.517 18.777 1.00 38.03 193 SER F C 1
ATOM 6310 O O . SER F 1 125 ? 72.739 79.179 18.409 1.00 38.26 193 SER F O 1
ATOM 6313 N N . PRO F 1 126 ? 71.433 78.367 20.068 1.00 36.16 194 PRO F N 1
ATOM 6314 C CA . PRO F 1 126 ? 72.113 79.004 21.202 1.00 39.84 194 PRO F CA 1
ATOM 6315 C C . PRO F 1 126 ? 73.641 78.996 21.109 1.00 39.24 194 PRO F C 1
ATOM 6316 O O . PRO F 1 126 ? 74.263 80.043 21.301 1.00 35.60 194 PRO F O 1
ATOM 6320 N N . ARG F 1 127 ? 74.232 77.839 20.826 1.00 33.64 195 ARG F N 1
ATOM 6321 C CA . ARG F 1 127 ? 75.689 77.715 20.774 1.00 35.56 195 ARG F CA 1
ATOM 6322 C C . ARG F 1 127 ? 76.332 78.613 19.720 1.00 32.90 195 ARG F C 1
ATOM 6323 O O . ARG F 1 127 ? 77.449 79.099 19.906 1.00 30.83 195 ARG F O 1
ATOM 6331 N N . GLY F 1 128 ? 75.625 78.828 18.615 1.00 31.14 196 GLY F N 1
ATOM 6332 C CA . GLY F 1 128 ? 76.153 79.609 17.511 1.00 26.91 196 GLY F CA 1
ATOM 6333 C C . GLY F 1 128 ? 76.889 78.725 16.522 1.00 24.63 196 GLY F C 1
ATOM 6334 O O . GLY F 1 128 ? 77.333 79.181 15.468 1.00 23.30 196 GLY F O 1
ATOM 6335 N N . ILE F 1 129 ? 77.028 77.452 16.873 1.00 19.91 197 ILE F N 1
ATOM 6336 C CA . ILE F 1 129 ? 77.643 76.475 15.981 1.00 20.03 197 ILE F CA 1
ATOM 6337 C C . ILE F 1 129 ? 76.783 75.222 15.873 1.00 17.93 197 ILE F C 1
ATOM 6338 O O . ILE F 1 129 ? 76.009 74.904 16.776 1.00 15.49 197 ILE F O 1
ATOM 6343 N N . GLY F 1 130 ? 76.924 74.517 14.758 1.00 15.22 198 GLY F N 1
ATOM 6344 C CA . GLY F 1 130 ? 76.184 73.293 14.536 1.00 10.84 198 GLY F CA 1
ATOM 6345 C C . GLY F 1 130 ? 76.959 72.336 13.658 1.00 9.48 198 GLY F C 1
ATOM 6346 O O . GLY F 1 130 ? 77.884 72.736 12.952 1.00 11.54 198 GLY F O 1
ATOM 6347 N N . ILE F 1 131 ? 76.585 71.065 13.712 1.00 8.00 199 ILE F N 1
ATOM 6348 C CA . ILE F 1 131 ? 77.196 70.048 12.873 1.00 9.34 199 ILE F CA 1
ATOM 6349 C C . ILE F 1 131 ? 76.461 69.975 11.539 1.00 11.27 199 ILE F C 1
ATOM 6350 O O . ILE F 1 131 ? 75.244 69.776 11.503 1.00 9.72 199 ILE F O 1
ATOM 6355 N N . SER F 1 132 ? 77.202 70.162 10.451 1.00 9.94 200 SER F N 1
ATOM 6356 C CA . SER F 1 132 ? 76.649 70.064 9.104 1.00 9.39 200 SER F CA 1
ATOM 6357 C C . SER F 1 132 ? 76.880 68.676 8.520 1.00 11.22 200 SER F C 1
ATOM 6358 O O . SER F 1 132 ? 76.174 68.252 7.607 1.00 12.51 200 SER F O 1
ATOM 6361 N N . GLN F 1 133 ? 77.878 67.973 9.046 1.00 11.58 201 GLN F N 1
ATOM 6362 C CA . GLN F 1 133 ? 78.171 66.617 8.595 1.00 15.26 201 GLN F CA 1
ATOM 6363 C C . GLN F 1 133 ? 78.715 65.755 9.728 1.00 12.75 201 GLN F C 1
ATOM 6364 O O . GLN F 1 133 ? 79.528 66.205 10.536 1.00 10.39 201 GLN F O 1
ATOM 6370 N N . PHE F 1 134 ? 78.261 64.508 9.775 1.00 12.58 202 PHE F N 1
ATOM 6371 C CA . PHE F 1 134 ? 78.616 63.592 10.848 1.00 11.57 202 PHE F CA 1
ATOM 6372 C C . PHE F 1 134 ? 78.969 62.249 10.229 1.00 13.21 202 PHE F C 1
ATOM 6373 O O . PHE F 1 134 ? 78.090 61.534 9.755 1.00 15.58 202 PHE F O 1
ATOM 6381 N N . VAL F 1 135 ? 80.256 61.912 10.228 1.00 14.00 203 VAL F N 1
ATOM 6382 C CA . VAL F 1 135 ? 80.730 60.696 9.571 1.00 14.82 203 VAL F CA 1
ATOM 6383 C C . VAL F 1 135 ? 81.424 59.731 10.530 1.00 16.83 203 VAL F C 1
ATOM 6384 O O . VAL F 1 135 ? 82.335 60.114 11.266 1.00 17.93 203 VAL F O 1
ATOM 6388 N N . VAL F 1 136 ? 80.992 58.475 10.513 1.00 17.95 204 VAL F N 1
ATOM 6389 C CA . VAL F 1 136 ? 81.580 57.462 11.376 1.00 17.91 204 VAL F CA 1
ATOM 6390 C C . VAL F 1 136 ? 82.323 56.407 10.566 1.00 21.11 204 VAL F C 1
ATOM 6391 O O . VAL F 1 136 ? 81.813 55.899 9.566 1.00 20.81 204 VAL F O 1
ATOM 6395 N N . GLY F 1 137 ? 83.532 56.084 11.007 1.00 20.56 205 GLY F N 1
ATOM 6396 C CA . GLY F 1 137 ? 84.310 55.025 10.397 1.00 25.37 205 GLY F CA 1
ATOM 6397 C C . GLY F 1 137 ? 85.043 54.218 11.449 1.00 28.64 205 GLY F C 1
ATOM 6398 O O . GLY F 1 137 ? 85.060 54.589 12.622 1.00 23.11 205 GLY F O 1
ATOM 6399 N N . PRO F 1 138 ? 85.653 53.101 11.036 1.00 35.48 206 PRO F N 1
ATOM 6400 C CA . PRO F 1 138 ? 86.416 52.256 11.956 1.00 33.18 206 PRO F CA 1
ATOM 6401 C C . PRO F 1 138 ? 87.834 52.784 12.120 1.00 33.39 206 PRO F C 1
ATOM 6402 O O . PRO F 1 138 ? 88.190 53.764 11.468 1.00 31.44 206 PRO F O 1
ATOM 6406 N N . ALA F 1 139 ? 88.622 52.138 12.976 1.00 40.79 207 ALA F N 1
ATOM 6407 C CA . ALA F 1 139 ? 90.038 52.466 13.142 1.00 39.66 207 ALA F CA 1
ATOM 6408 C C . ALA F 1 139 ? 90.305 53.965 13.040 1.00 42.90 207 ALA F C 1
ATOM 6409 O O . ALA F 1 139 ? 91.179 54.500 13.724 1.00 44.45 207 ALA F O 1
ATOM 6411 N N . GLY G 1 1 ? 60.564 89.649 15.711 1.00 40.95 69 GLY G N 1
ATOM 6412 C CA . GLY G 1 1 ? 60.984 88.364 15.184 1.00 51.60 69 GLY G CA 1
ATOM 6413 C C . GLY G 1 1 ? 62.400 88.011 15.594 1.00 60.18 69 GLY G C 1
ATOM 6414 O O . GLY G 1 1 ? 62.873 86.904 15.335 1.00 66.16 69 GLY G O 1
ATOM 6415 N N . SER G 1 2 ? 63.079 88.957 16.236 1.00 60.81 70 SER G N 1
ATOM 6416 C CA . SER G 1 2 ? 64.449 88.746 16.692 1.00 60.88 70 SER G CA 1
ATOM 6417 C C . SER G 1 2 ? 64.484 87.883 17.953 1.00 64.88 70 SER G C 1
ATOM 6418 O O . SER G 1 2 ? 65.517 87.774 18.618 1.00 56.79 70 SER G O 1
ATOM 6421 N N . HIS G 1 3 ? 63.344 87.276 18.276 1.00 64.56 71 HIS G N 1
ATOM 6422 C CA . HIS G 1 3 ? 63.250 86.355 19.400 1.00 57.43 71 HIS G CA 1
ATOM 6423 C C . HIS G 1 3 ? 64.129 85.136 19.139 1.00 54.48 71 HIS G C 1
ATOM 6424 O O . HIS G 1 3 ? 64.160 84.612 18.026 1.00 56.35 71 HIS G O 1
ATOM 6439 N N . GLN G 1 5 ? 65.242 81.232 19.361 1.00 41.89 73 GLN G N 1
ATOM 6440 C CA . GLN G 1 5 ? 64.542 79.952 19.365 1.00 39.03 73 GLN G CA 1
ATOM 6441 C C . GLN G 1 5 ? 65.513 78.777 19.416 1.00 37.72 73 GLN G C 1
ATOM 6442 O O . GLN G 1 5 ? 66.629 78.854 18.901 1.00 35.18 73 GLN G O 1
ATOM 6448 N N . SER G 1 6 ? 65.079 77.689 20.043 1.00 25.45 74 SER G N 1
ATOM 6449 C CA . SER G 1 6 ? 65.857 76.460 20.069 1.00 27.95 74 SER G CA 1
ATOM 6450 C C . SER G 1 6 ? 64.963 75.287 19.681 1.00 23.51 74 SER G C 1
ATOM 6451 O O . SER G 1 6 ? 63.738 75.384 19.740 1.00 21.12 74 SER G O 1
ATOM 6454 N N . ASP G 1 7 ? 65.580 74.182 19.283 1.00 20.51 75 ASP G N 1
ATOM 6455 C CA . ASP G 1 7 ? 64.834 72.987 18.909 1.00 17.88 75 ASP G CA 1
ATOM 6456 C C . ASP G 1 7 ? 63.937 72.493 20.045 1.00 19.11 75 ASP G C 1
ATOM 6457 O O . ASP G 1 7 ? 62.720 72.391 19.887 1.00 14.70 75 ASP G O 1
ATOM 6462 N N . SER G 1 8 ? 64.546 72.191 21.188 1.00 20.86 76 SER G N 1
ATOM 6463 C CA . SER G 1 8 ? 63.816 71.661 22.335 1.00 23.01 76 SER G CA 1
ATOM 6464 C C . SER G 1 8 ? 62.638 72.553 22.721 1.00 20.99 76 SER G C 1
ATOM 6465 O O . SER G 1 8 ? 61.580 72.062 23.116 1.00 25.08 76 SER G O 1
ATOM 6468 N N . ALA G 1 9 ? 62.822 73.863 22.601 1.00 19.20 77 ALA G N 1
ATOM 6469 C CA . ALA G 1 9 ? 61.761 74.809 22.926 1.00 20.94 77 ALA G CA 1
ATOM 6470 C C . ALA G 1 9 ? 60.614 74.750 21.921 1.00 20.61 77 ALA G C 1
ATOM 6471 O O . ALA G 1 9 ? 59.447 74.722 22.305 1.00 20.39 77 ALA G O 1
ATOM 6473 N N . VAL G 1 10 ? 60.948 74.742 20.634 1.00 17.09 78 VAL G N 1
ATOM 6474 C CA . VAL G 1 10 ? 59.943 74.601 19.587 1.00 16.45 78 VAL G CA 1
ATOM 6475 C C . VAL G 1 10 ? 59.148 73.309 19.779 1.00 15.88 78 VAL G C 1
ATOM 6476 O O . VAL G 1 10 ? 57.937 73.271 19.557 1.00 13.63 78 VAL G O 1
ATOM 6480 N N . LEU G 1 11 ? 59.840 72.257 20.200 1.00 14.91 79 LEU G N 1
ATOM 6481 C CA . LEU G 1 11 ? 59.215 70.957 20.423 1.00 15.59 79 LEU G CA 1
ATOM 6482 C C . LEU G 1 11 ? 58.177 70.993 21.541 1.00 18.12 79 LEU G C 1
ATOM 6483 O O . LEU G 1 11 ? 57.046 70.548 21.361 1.00 15.46 79 LEU G O 1
ATOM 6488 N N . GLN G 1 12 ? 58.564 71.522 22.697 1.00 20.59 80 GLN G N 1
ATOM 6489 C CA . GLN G 1 12 ? 57.644 71.627 23.825 1.00 24.07 80 GLN G CA 1
ATOM 6490 C C . GLN G 1 12 ? 56.441 72.492 23.457 1.00 21.74 80 GLN G C 1
ATOM 6491 O O . GLN G 1 12 ? 55.329 72.274 23.939 1.00 22.01 80 GLN G O 1
ATOM 6497 N N . TRP G 1 13 ? 56.669 73.467 22.585 1.00 20.84 81 TRP G N 1
ATOM 6498 C CA . TRP G 1 13 ? 55.613 74.366 22.142 1.00 18.12 81 TRP G CA 1
ATOM 6499 C C . TRP G 1 13 ? 54.667 73.681 21.151 1.00 18.35 81 TRP G C 1
ATOM 6500 O O . TRP G 1 13 ? 53.450 73.871 21.204 1.00 16.79 81 TRP G O 1
ATOM 6511 N N . ALA G 1 14 ? 55.231 72.890 20.245 1.00 15.60 82 ALA G N 1
ATOM 6512 C CA . ALA G 1 14 ? 54.428 72.117 19.305 1.00 15.51 82 ALA G CA 1
ATOM 6513 C C . ALA G 1 14 ? 53.578 71.102 20.062 1.00 14.54 82 ALA G C 1
ATOM 6514 O O . ALA G 1 14 ? 52.420 70.856 19.715 1.00 10.23 82 ALA G O 1
ATOM 6516 N N . ASN G 1 15 ? 54.176 70.513 21.095 1.00 13.03 83 ASN G N 1
ATOM 6517 C CA . ASN G 1 15 ? 53.498 69.556 21.959 1.00 15.81 83 ASN G CA 1
ATOM 6518 C C . ASN G 1 15 ? 52.211 70.141 22.530 1.00 16.06 83 ASN G C 1
ATOM 6519 O O . ASN G 1 15 ? 51.152 69.517 22.469 1.00 15.76 83 ASN G O 1
ATOM 6524 N N . GLN G 1 16 ? 52.310 71.349 23.072 1.00 15.42 84 GLN G N 1
ATOM 6525 C CA . GLN G 1 16 ? 51.177 71.997 23.726 1.00 16.74 84 GLN G CA 1
ATOM 6526 C C . GLN G 1 16 ? 50.076 72.421 22.753 1.00 16.11 84 GLN G C 1
ATOM 6527 O O . GLN G 1 16 ? 48.892 72.361 23.085 1.00 12.14 84 GLN G O 1
ATOM 6533 N N . ALA G 1 17 ? 50.466 72.849 21.555 1.00 14.69 85 ALA G N 1
ATOM 6534 C CA . ALA G 1 17 ? 49.499 73.240 20.533 1.00 12.63 85 ALA G CA 1
ATOM 6535 C C . ALA G 1 17 ? 48.678 72.046 20.050 1.00 12.51 85 ALA G C 1
ATOM 6536 O O . ALA G 1 17 ? 47.467 72.156 19.849 1.00 16.18 85 ALA G O 1
ATOM 6538 N N . ALA G 1 18 ? 49.344 70.911 19.857 1.00 8.87 86 ALA G N 1
ATOM 6539 C CA . ALA G 1 18 ? 48.676 69.693 19.413 1.00 12.35 86 ALA G CA 1
ATOM 6540 C C . ALA G 1 18 ? 47.654 69.220 20.443 1.00 11.22 86 ALA G C 1
ATOM 6541 O O . ALA G 1 18 ? 46.523 68.882 20.100 1.00 13.17 86 ALA G O 1
ATOM 6543 N N . ILE G 1 19 ? 48.057 69.205 21.707 1.00 12.76 87 ILE G N 1
ATOM 6544 C CA . ILE G 1 19 ? 47.153 68.845 22.791 1.00 10.80 87 ILE G CA 1
ATOM 6545 C C . ILE G 1 19 ? 45.973 69.817 22.862 1.00 13.92 87 ILE G C 1
ATOM 6546 O O . ILE G 1 19 ? 44.819 69.403 22.997 1.00 12.95 87 ILE G O 1
ATOM 6551 N N . ALA G 1 20 ? 46.273 71.109 22.764 1.00 10.78 88 ALA G N 1
ATOM 6552 C CA . ALA G 1 20 ? 45.254 72.149 22.852 1.00 13.59 88 ALA G CA 1
ATOM 6553 C C . ALA G 1 20 ? 44.184 71.979 21.781 1.00 13.76 88 ALA G C 1
ATOM 6554 O O . ALA G 1 20 ? 43.003 72.251 22.022 1.00 12.38 88 ALA G O 1
ATOM 6556 N N . ALA G 1 21 ? 44.600 71.530 20.601 1.00 10.12 89 ALA G N 1
ATOM 6557 C CA . ALA G 1 21 ? 43.681 71.347 19.483 1.00 14.34 89 ALA G CA 1
ATOM 6558 C C . ALA G 1 21 ? 42.649 70.265 19.784 1.00 12.56 89 ALA G C 1
ATOM 6559 O O . ALA G 1 21 ? 41.524 70.321 19.298 1.00 16.24 89 ALA G O 1
ATOM 6561 N N . PHE G 1 22 ? 43.029 69.291 20.602 1.00 11.75 90 PHE G N 1
ATOM 6562 C CA . PHE G 1 22 ? 42.125 68.201 20.954 1.00 11.98 90 PHE G CA 1
ATOM 6563 C C . PHE G 1 22 ? 41.659 68.300 22.401 1.00 13.38 90 PHE G C 1
ATOM 6564 O O . PHE G 1 22 ? 41.404 67.285 23.054 1.00 10.02 90 PHE G O 1
ATOM 6572 N N . THR G 1 23 ? 41.554 69.529 22.897 1.00 11.04 91 THR G N 1
ATOM 6573 C CA . THR G 1 23 ? 41.075 69.768 24.251 1.00 10.12 91 THR G CA 1
ATOM 6574 C C . THR G 1 23 ? 39.902 70.746 24.225 1.00 12.44 91 THR G C 1
ATOM 6575 O O . THR G 1 23 ? 40.099 71.960 24.238 1.00 9.43 91 THR G O 1
ATOM 6579 N N . TYR G 1 24 ? 38.685 70.211 24.177 1.00 8.60 92 TYR G N 1
ATOM 6580 C CA . TYR G 1 24 ? 37.483 71.038 24.116 1.00 10.26 92 TYR G CA 1
ATOM 6581 C C . TYR G 1 24 ? 36.228 70.193 24.310 1.00 9.10 92 TYR G C 1
ATOM 6582 O O . TYR G 1 24 ? 36.304 68.969 24.378 1.00 8.44 92 TYR G O 1
ATOM 6591 N N . ASN G 1 25 ? 35.074 70.846 24.395 1.00 9.05 93 ASN G N 1
ATOM 6592 C CA . ASN G 1 25 ? 33.819 70.130 24.601 1.00 11.25 93 ASN G CA 1
ATOM 6593 C C . ASN G 1 25 ? 32.617 70.796 23.937 1.00 9.82 93 ASN G C 1
ATOM 6594 O O . ASN G 1 25 ? 32.742 71.850 23.307 1.00 9.88 93 ASN G O 1
ATOM 6599 N N . PHE G 1 26 ? 31.453 70.175 24.091 1.00 7.29 94 PHE G N 1
ATOM 6600 C CA . PHE G 1 26 ? 30.231 70.644 23.442 1.00 8.51 94 PHE G CA 1
ATOM 6601 C C . PHE G 1 26 ? 29.759 71.997 23.977 1.00 9.70 94 PHE G C 1
ATOM 6602 O O . PHE G 1 26 ? 29.000 72.703 23.317 1.00 9.98 94 PHE G O 1
ATOM 6610 N N . VAL G 1 27 ? 30.210 72.354 25.174 1.00 10.13 95 VAL G N 1
ATOM 6611 C CA . VAL G 1 27 ? 29.848 73.638 25.761 1.00 12.60 95 VAL G CA 1
ATOM 6612 C C . VAL G 1 27 ? 30.805 74.753 25.342 1.00 11.83 95 VAL G C 1
ATOM 6613 O O . VAL G 1 27 ? 30.369 75.821 24.919 1.00 12.71 95 VAL G O 1
ATOM 6617 N N . ASN G 1 28 ? 32.107 74.495 25.444 1.00 9.40 96 ASN G N 1
ATOM 6618 C CA . ASN G 1 28 ? 33.107 75.557 25.323 1.00 12.71 96 ASN G CA 1
ATOM 6619 C C . ASN G 1 28 ? 33.875 75.613 24.002 1.00 13.83 96 ASN G C 1
ATOM 6620 O O . ASN G 1 28 ? 34.857 76.347 23.892 1.00 16.74 96 ASN G O 1
ATOM 6625 N N . TYR G 1 29 ? 33.433 74.853 23.006 1.00 10.85 97 TYR G N 1
ATOM 6626 C CA . TYR G 1 29 ? 34.193 74.715 21.764 1.00 12.20 97 TYR G CA 1
ATOM 6627 C C . TYR G 1 29 ? 34.568 76.049 21.112 1.00 11.41 97 TYR G C 1
ATOM 6628 O O . TYR G 1 29 ? 35.669 76.192 20.591 1.00 10.00 97 TYR G O 1
ATOM 6637 N N . ARG G 1 30 ? 33.658 77.017 21.142 1.00 11.80 98 ARG G N 1
ATOM 6638 C CA . ARG G 1 30 ? 33.894 78.303 20.491 1.00 14.61 98 ARG G CA 1
ATOM 6639 C C . ARG G 1 30 ? 34.997 79.092 21.194 1.00 16.06 98 ARG G C 1
ATOM 6640 O O . ARG G 1 30 ? 35.901 79.615 20.545 1.00 13.58 98 ARG G O 1
ATOM 6648 N N . ASP G 1 31 ? 34.914 79.172 22.520 1.00 17.71 99 ASP G N 1
ATOM 6649 C CA . ASP G 1 31 ? 35.940 79.829 23.323 1.00 18.84 99 ASP G CA 1
ATOM 6650 C C . ASP G 1 31 ? 37.290 79.158 23.120 1.00 15.24 99 ASP G C 1
ATOM 6651 O O . ASP G 1 31 ? 38.287 79.823 22.852 1.00 15.64 99 ASP G O 1
ATOM 6656 N N . GLU G 1 32 ? 37.312 77.835 23.261 1.00 16.94 100 GLU G N 1
ATOM 6657 C CA . GLU G 1 32 ? 38.537 77.057 23.104 1.00 17.50 100 GLU G CA 1
ATOM 6658 C C . GLU G 1 32 ? 39.105 77.181 21.698 1.00 17.65 100 GLU G C 1
ATOM 6659 O O . GLU G 1 32 ? 40.311 77.329 21.523 1.00 20.80 100 GLU G O 1
ATOM 6665 N N . LEU G 1 33 ? 38.232 77.109 20.698 1.00 19.09 101 LEU G N 1
ATOM 6666 C CA . LEU G 1 33 ? 38.642 77.313 19.314 1.00 22.64 101 LEU G CA 1
ATOM 6667 C C . LEU G 1 33 ? 39.402 78.617 19.172 1.00 19.64 101 LEU G C 1
ATOM 6668 O O . LEU G 1 33 ? 40.525 78.650 18.668 1.00 24.84 101 LEU G O 1
ATOM 6673 N N . GLN G 1 34 ? 38.774 79.693 19.625 1.00 19.34 102 GLN G N 1
ATOM 6674 C CA A GLN G 1 34 ? 39.309 81.044 19.500 0.50 18.98 102 GLN G CA 1
ATOM 6675 C CA B GLN G 1 34 ? 39.354 81.011 19.436 0.50 18.99 102 GLN G CA 1
ATOM 6676 C C . GLN G 1 34 ? 40.606 81.229 20.281 1.00 20.40 102 GLN G C 1
ATOM 6677 O O . GLN G 1 34 ? 41.468 82.029 19.910 1.00 21.34 102 GLN G O 1
ATOM 6688 N N . ALA G 1 35 ? 40.726 80.499 21.387 1.00 15.80 103 ALA G N 1
ATOM 6689 C CA . ALA G 1 35 ? 41.883 80.645 22.263 1.00 17.26 103 ALA G CA 1
ATOM 6690 C C . ALA G 1 35 ? 43.155 80.091 21.629 1.00 19.69 103 ALA G C 1
ATOM 6691 O O . ALA G 1 35 ? 44.263 80.388 22.076 1.00 17.95 103 ALA G O 1
ATOM 6693 N N . SER G 1 36 ? 42.998 79.294 20.578 1.00 18.05 104 SER G N 1
ATOM 6694 C CA . SER G 1 36 ? 44.143 78.622 19.977 1.00 19.09 104 SER G CA 1
ATOM 6695 C C . SER G 1 36 ? 44.677 79.328 18.733 1.00 14.76 104 SER G C 1
ATOM 6696 O O . SER G 1 36 ? 45.718 78.942 18.201 1.00 14.75 104 SER G O 1
ATOM 6699 N N . SER G 1 37 ? 43.970 80.356 18.271 1.00 13.50 105 SER G N 1
ATOM 6700 C CA . SER G 1 37 ? 44.370 81.064 17.057 1.00 14.93 105 SER G CA 1
ATOM 6701 C C . SER G 1 37 ? 45.792 81.614 17.163 1.00 11.07 105 SER G C 1
ATOM 6702 O O . SER G 1 37 ? 46.505 81.706 16.167 1.00 10.62 105 SER G O 1
ATOM 6705 N N . GLY G 1 38 ? 46.197 81.970 18.376 1.00 10.70 106 GLY G N 1
ATOM 6706 C CA . GLY G 1 38 ? 47.522 82.515 18.611 1.00 12.76 106 GLY G CA 1
ATOM 6707 C C . GLY G 1 38 ? 48.655 81.557 18.290 1.00 12.35 106 GLY G C 1
ATOM 6708 O O . GLY G 1 38 ? 49.795 81.989 18.098 1.00 9.45 106 GLY G O 1
ATOM 6709 N N . PHE G 1 39 ? 48.348 80.261 18.236 1.00 9.44 107 PHE G N 1
ATOM 6710 C CA . PHE G 1 39 ? 49.338 79.241 17.883 1.00 11.37 107 PHE G CA 1
ATOM 6711 C C . PHE G 1 39 ? 49.658 79.251 16.394 1.00 11.29 107 PHE G C 1
ATOM 6712 O O . PHE G 1 39 ? 50.651 78.663 15.962 1.00 9.01 107 PHE G O 1
ATOM 6720 N N . PHE G 1 40 ? 48.810 79.909 15.611 1.00 10.35 108 PHE G N 1
ATOM 6721 C CA . PHE G 1 40 ? 48.870 79.786 14.160 1.00 8.85 108 PHE G CA 1
ATOM 6722 C C . PHE G 1 40 ? 49.329 81.054 13.451 1.00 9.79 108 PHE G C 1
ATOM 6723 O O . PHE G 1 40 ? 49.075 82.168 13.913 1.00 10.03 108 PHE G O 1
ATOM 6731 N N . THR G 1 41 ? 50.004 80.869 12.322 1.00 9.69 109 THR G N 1
ATOM 6732 C CA . THR G 1 41 ? 50.292 81.970 11.413 1.00 11.28 109 THR G CA 1
ATOM 6733 C C . THR G 1 41 ? 49.019 82.302 10.651 1.00 9.24 109 THR G C 1
ATOM 6734 O O . THR G 1 41 ? 48.035 81.571 10.730 1.00 10.65 109 THR G O 1
ATOM 6738 N N . ALA G 1 42 ? 49.041 83.402 9.911 1.00 10.36 110 ALA G N 1
ATOM 6739 C CA . ALA G 1 42 ? 47.894 83.801 9.109 1.00 11.48 110 ALA G CA 1
ATOM 6740 C C . ALA G 1 42 ? 47.401 82.642 8.247 1.00 12.93 110 ALA G C 1
ATOM 6741 O O . ALA G 1 42 ? 46.237 82.250 8.321 1.00 11.53 110 ALA G O 1
ATOM 6743 N N . GLU G 1 43 ? 48.295 82.093 7.433 1.00 11.22 111 GLU G N 1
ATOM 6744 C CA . GLU G 1 43 ? 47.928 81.018 6.522 1.00 12.44 111 GLU G CA 1
ATOM 6745 C C . GLU G 1 43 ? 47.624 79.711 7.263 1.00 14.71 111 GLU G C 1
ATOM 6746 O O . GLU G 1 43 ? 46.843 78.886 6.789 1.00 12.25 111 GLU G O 1
ATOM 6752 N N . GLY G 1 44 ? 48.240 79.531 8.428 1.00 14.12 112 GLY G N 1
ATOM 6753 C CA . GLY G 1 44 ? 48.006 78.347 9.234 1.00 9.77 112 GLY G CA 1
ATOM 6754 C C . GLY G 1 44 ? 46.607 78.327 9.818 1.00 10.89 112 GLY G C 1
ATOM 6755 O O . GLY G 1 44 ? 45.968 77.276 9.900 1.00 11.62 112 GLY G O 1
ATOM 6756 N N . TRP G 1 45 ? 46.126 79.497 10.225 1.00 10.65 113 TRP G N 1
ATOM 6757 C CA . TRP G 1 45 ? 44.786 79.615 10.787 1.00 12.10 113 TRP G CA 1
ATOM 6758 C C . TRP G 1 45 ? 43.732 79.256 9.744 1.00 10.93 113 TRP G C 1
ATOM 6759 O O . TRP G 1 45 ? 42.760 78.566 10.044 1.00 11.45 113 TRP G O 1
ATOM 6770 N N . ASP G 1 46 ? 43.934 79.724 8.517 1.00 11.66 114 ASP G N 1
ATOM 6771 C CA . ASP G 1 46 ? 43.027 79.405 7.420 1.00 14.23 114 ASP G CA 1
ATOM 6772 C C . ASP G 1 46 ? 42.971 77.897 7.177 1.00 13.47 114 ASP G C 1
ATOM 6773 O O . ASP G 1 46 ? 41.894 77.322 7.023 1.00 14.96 114 ASP G O 1
ATOM 6778 N N . GLN G 1 47 ? 44.139 77.262 7.145 1.00 10.62 115 GLN G N 1
ATOM 6779 C CA . GLN G 1 47 ? 44.223 75.827 6.903 1.00 14.09 115 GLN G CA 1
ATOM 6780 C C . GLN G 1 47 ? 43.616 75.039 8.062 1.00 14.22 115 GLN G C 1
ATOM 6781 O O . GLN G 1 47 ? 42.970 74.011 7.852 1.00 13.53 115 GLN G O 1
ATOM 6787 N N . PHE G 1 48 ? 43.818 75.530 9.281 1.00 12.37 116 PHE G N 1
ATOM 6788 C CA . PHE G 1 48 ? 43.254 74.880 10.462 1.00 12.69 116 PHE G CA 1
ATOM 6789 C C . PHE G 1 48 ? 41.731 74.965 10.464 1.00 14.29 116 PHE G C 1
ATOM 6790 O O . PHE G 1 48 ? 41.048 73.967 10.693 1.00 15.75 116 PHE G O 1
ATOM 6798 N N . LEU G 1 49 ? 41.204 76.158 10.209 1.00 15.38 117 LEU G N 1
ATOM 6799 C CA . LEU G 1 49 ? 39.758 76.350 10.119 1.00 15.98 117 LEU G CA 1
ATOM 6800 C C . LEU G 1 49 ? 39.175 75.497 8.999 1.00 17.90 117 LEU G C 1
ATOM 6801 O O . LEU G 1 49 ? 38.147 74.841 9.173 1.00 21.34 117 LEU G O 1
ATOM 6806 N N . GLY G 1 50 ? 39.842 75.505 7.851 1.00 15.31 118 GLY G N 1
ATOM 6807 C CA . GLY G 1 50 ? 39.419 74.691 6.726 1.00 20.81 118 GLY G CA 1
ATOM 6808 C C . GLY G 1 50 ? 39.324 73.223 7.094 1.00 22.50 118 GLY G C 1
ATOM 6809 O O . GLY G 1 50 ? 38.349 72.554 6.755 1.00 27.66 118 GLY G O 1
ATOM 6810 N N . ALA G 1 51 ? 40.337 72.721 7.796 1.00 18.93 119 ALA G N 1
ATOM 6811 C CA . ALA G 1 51 ? 40.371 71.318 8.199 1.00 20.94 119 ALA G CA 1
ATOM 6812 C C . ALA G 1 51 ? 39.268 71.001 9.203 1.00 22.57 119 ALA G C 1
ATOM 6813 O O . ALA G 1 51 ? 38.625 69.955 9.121 1.00 22.99 119 ALA G O 1
ATOM 6815 N N . LEU G 1 52 ? 39.055 71.907 10.152 1.00 22.45 120 LEU G N 1
ATOM 6816 C CA . LEU G 1 52 ? 37.985 71.749 11.131 1.00 26.31 120 LEU G CA 1
ATOM 6817 C C . LEU G 1 52 ? 36.633 71.640 10.434 1.00 26.65 120 LEU G C 1
ATOM 6818 O O . LEU G 1 52 ? 35.818 70.782 10.768 1.00 29.34 120 LEU G O 1
ATOM 6823 N N . GLU G 1 53 ? 36.407 72.519 9.463 1.00 25.45 121 GLU G N 1
ATOM 6824 C CA . GLU G 1 53 ? 35.177 72.521 8.683 1.00 26.75 121 GLU G CA 1
ATOM 6825 C C . GLU G 1 53 ? 34.966 71.200 7.940 1.00 29.40 121 GLU G C 1
ATOM 6826 O O . GLU G 1 53 ? 33.853 70.674 7.893 1.00 29.91 121 GLU G O 1
ATOM 6832 N N . GLN G 1 54 ? 36.039 70.669 7.366 1.00 28.10 122 GLN G N 1
ATOM 6833 C CA . GLN G 1 54 ? 35.954 69.453 6.566 1.00 26.91 122 GLN G CA 1
ATOM 6834 C C . GLN G 1 54 ? 35.675 68.210 7.404 1.00 32.67 122 GLN G C 1
ATOM 6835 O O . GLN G 1 54 ? 34.913 67.336 6.990 1.00 28.81 122 GLN G O 1
ATOM 6841 N N . SER G 1 55 ? 36.292 68.126 8.577 1.00 28.25 123 SER G N 1
ATOM 6842 C CA . SER G 1 55 ? 36.027 67.007 9.469 1.00 31.26 123 SER G CA 1
ATOM 6843 C C . SER G 1 55 ? 34.614 67.149 10.010 1.00 30.44 123 SER G C 1
ATOM 6844 O O . SER G 1 55 ? 34.005 68.214 9.905 1.00 30.58 123 SER G O 1
ATOM 6847 N N . ASN G 1 56 ? 34.092 66.074 10.586 1.00 27.38 124 ASN G N 1
ATOM 6848 C CA . ASN G 1 56 ? 32.761 66.107 11.176 1.00 35.64 124 ASN G CA 1
ATOM 6849 C C . ASN G 1 56 ? 32.826 66.020 12.697 1.00 29.84 124 ASN G C 1
ATOM 6850 O O . ASN G 1 56 ? 31.821 65.769 13.362 1.00 26.12 124 ASN G O 1
ATOM 6855 N N . ASN G 1 57 ? 34.021 66.240 13.236 1.00 30.09 125 ASN G N 1
ATOM 6856 C CA . ASN G 1 57 ? 34.273 66.094 14.667 1.00 24.41 125 ASN G CA 1
ATOM 6857 C C . ASN G 1 57 ? 33.409 67.002 15.540 1.00 21.49 125 ASN G C 1
ATOM 6858 O O . ASN G 1 57 ? 32.724 66.531 16.451 1.00 21.54 125 ASN G O 1
ATOM 6863 N N . LEU G 1 58 ? 33.443 68.301 15.262 1.00 20.86 126 LEU G N 1
ATOM 6864 C CA . LEU G 1 58 ? 32.691 69.260 16.064 1.00 24.73 126 LEU G CA 1
ATOM 6865 C C . LEU G 1 58 ? 31.195 68.983 15.990 1.00 20.91 126 LEU G C 1
ATOM 6866 O O . LEU G 1 58 ? 30.490 69.083 16.994 1.00 19.07 126 LEU G O 1
ATOM 6871 N N . ASP G 1 59 ? 30.715 68.639 14.797 1.00 23.11 127 ASP G N 1
ATOM 6872 C CA . ASP G 1 59 ? 29.321 68.249 14.623 1.00 21.11 127 ASP G CA 1
ATOM 6873 C C . ASP G 1 59 ? 28.992 67.069 15.528 1.00 19.48 127 ASP G C 1
ATOM 6874 O O . ASP G 1 59 ? 27.932 67.031 16.154 1.00 18.85 127 ASP G O 1
ATOM 6879 N N . ALA G 1 60 ? 29.910 66.109 15.592 1.00 17.07 128 ALA G N 1
ATOM 6880 C CA . ALA G 1 60 ? 29.735 64.925 16.426 1.00 16.92 128 ALA G CA 1
ATOM 6881 C C . ALA G 1 60 ? 29.866 65.265 17.906 1.00 15.24 128 ALA G C 1
ATOM 6882 O O . ALA G 1 60 ? 29.098 64.778 18.736 1.00 11.83 128 ALA G O 1
ATOM 6884 N N . VAL G 1 61 ? 30.848 66.100 18.234 1.00 13.95 129 VAL G N 1
ATOM 6885 C CA . VAL G 1 61 ? 31.061 66.512 19.618 1.00 14.10 129 VAL G CA 1
ATOM 6886 C C . VAL G 1 61 ? 29.819 67.201 20.179 1.00 15.41 129 VAL G C 1
ATOM 6887 O O . VAL G 1 61 ? 29.409 66.942 21.312 1.00 14.61 129 VAL G O 1
ATOM 6891 N N . LYS G 1 62 ? 29.215 68.067 19.371 1.00 12.40 130 LYS G N 1
ATOM 6892 C CA . LYS G 1 62 ? 28.037 68.813 19.794 1.00 16.78 130 LYS G CA 1
ATOM 6893 C C . LYS G 1 62 ? 26.794 67.929 19.856 1.00 17.54 130 LYS G C 1
ATOM 6894 O O . LYS G 1 62 ? 26.004 68.022 20.797 1.00 16.27 130 LYS G O 1
ATOM 6900 N N . ALA G 1 63 ? 26.626 67.075 18.852 1.00 17.14 131 ALA G N 1
ATOM 6901 C CA . ALA G 1 63 ? 25.469 66.188 18.786 1.00 19.66 131 ALA G CA 1
ATOM 6902 C C . ALA G 1 63 ? 25.463 65.180 19.930 1.00 15.42 131 ALA G C 1
ATOM 6903 O O . ALA G 1 63 ? 24.424 64.924 20.536 1.00 16.21 131 ALA G O 1
ATOM 6905 N N . LYS G 1 64 ? 26.628 64.611 20.224 1.00 16.91 132 LYS G N 1
ATOM 6906 C CA . LYS G 1 64 ? 26.736 63.603 21.274 1.00 15.48 132 LYS G CA 1
ATOM 6907 C C . LYS G 1 64 ? 27.142 64.207 22.621 1.00 15.43 132 LYS G C 1
ATOM 6908 O O . LYS G 1 64 ? 27.318 63.486 23.605 1.00 14.27 132 LYS G O 1
ATOM 6914 N N . LYS G 1 65 ? 27.276 65.531 22.658 1.00 14.71 133 LYS G N 1
ATOM 6915 C CA . LYS G 1 65 ? 27.662 66.245 23.876 1.00 13.21 133 LYS G CA 1
ATOM 6916 C C . LYS G 1 65 ? 28.889 65.617 24.522 1.00 11.15 133 LYS G C 1
ATOM 6917 O O . LYS G 1 65 ? 28.848 65.156 25.666 1.00 10.26 133 LYS G O 1
ATOM 6923 N N . LEU G 1 66 ? 29.986 65.611 23.776 1.00 12.06 134 LEU G N 1
ATOM 6924 C CA . LEU G 1 66 ? 31.205 64.948 24.217 1.00 11.45 134 LEU G CA 1
ATOM 6925 C C . LEU G 1 66 ? 32.215 65.929 24.789 1.00 11.12 134 LEU G C 1
ATOM 6926 O O . LEU G 1 66 ? 32.149 67.131 24.534 1.00 9.85 134 LEU G O 1
ATOM 6931 N N . VAL G 1 67 ? 33.148 65.395 25.567 1.00 9.60 135 VAL G N 1
ATOM 6932 C CA . VAL G 1 67 ? 34.318 66.137 25.994 1.00 11.14 135 VAL G CA 1
ATOM 6933 C C . VAL G 1 67 ? 35.515 65.525 25.288 1.00 11.25 135 VAL G C 1
ATOM 6934 O O . VAL G 1 67 ? 35.663 64.302 25.258 1.00 11.24 135 VAL G O 1
ATOM 6938 N N . VAL G 1 68 ? 36.357 66.372 24.708 1.00 7.71 136 VAL G N 1
ATOM 6939 C CA . VAL G 1 68 ? 37.541 65.906 24.000 1.00 8.43 136 VAL G CA 1
ATOM 6940 C C . VAL G 1 68 ? 38.808 66.225 24.785 1.00 8.13 136 VAL G C 1
ATOM 6941 O O . VAL G 1 68 ? 38.973 67.334 25.287 1.00 9.17 136 VAL G O 1
ATOM 6945 N N . SER G 1 69 ? 39.699 65.245 24.889 1.00 8.02 137 SER G N 1
ATOM 6946 C CA . SER G 1 69 ? 40.988 65.445 25.540 1.00 9.17 137 SER G CA 1
ATOM 6947 C C . SER G 1 69 ? 42.037 64.609 24.829 1.00 9.77 137 SER G C 1
ATOM 6948 O O . SER G 1 69 ? 41.704 63.776 23.986 1.00 11.09 137 SER G O 1
ATOM 6951 N N . ALA G 1 70 ? 43.303 64.830 25.161 1.00 9.10 138 ALA G N 1
ATOM 6952 C CA . ALA G 1 70 ? 44.384 64.112 24.496 1.00 11.74 138 ALA G CA 1
ATOM 6953 C C . ALA G 1 70 ? 45.682 64.129 25.295 1.00 11.14 138 ALA G C 1
ATOM 6954 O O . ALA G 1 70 ? 45.934 65.049 26.069 1.00 15.40 138 ALA G O 1
ATOM 6956 N N . VAL G 1 71 ? 46.499 63.100 25.098 1.00 13.35 139 VAL G N 1
ATOM 6957 C CA . VAL G 1 71 ? 47.819 63.036 25.710 1.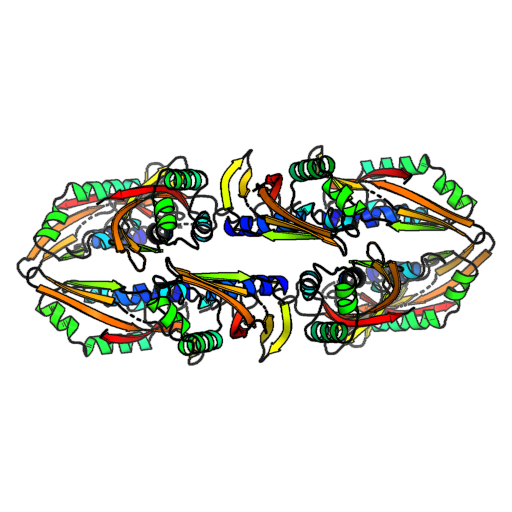00 16.16 139 VAL G CA 1
ATOM 6958 C C . VAL G 1 71 ? 48.841 62.602 24.671 1.00 15.86 139 VAL G C 1
ATOM 6959 O O . VAL G 1 71 ? 48.519 61.853 23.745 1.00 11.09 139 VAL G O 1
ATOM 6963 N N . ALA G 1 72 ? 50.072 63.081 24.818 1.00 16.52 140 ALA G N 1
ATOM 6964 C CA . ALA G 1 72 ? 51.161 62.636 23.959 1.00 17.96 140 ALA G CA 1
ATOM 6965 C C . ALA G 1 72 ? 51.507 61.185 24.281 1.00 16.19 140 ALA G C 1
ATOM 6966 O O . ALA G 1 72 ? 51.681 60.824 25.444 1.00 16.83 140 ALA G O 1
ATOM 6968 N N . THR G 1 73 ? 51.593 60.351 23.251 1.00 15.12 141 THR G N 1
ATOM 6969 C CA . THR G 1 73 ? 51.901 58.939 23.455 1.00 19.68 141 THR G CA 1
ATOM 6970 C C . THR G 1 73 ? 53.383 58.650 23.219 1.00 20.32 141 THR G C 1
ATOM 6971 O O . THR G 1 73 ? 53.886 57.587 23.581 1.00 21.51 141 THR G O 1
ATOM 6975 N N . ARG G 1 74 ? 54.076 59.609 22.613 1.00 19.31 142 ARG G N 1
ATOM 6976 C CA . ARG G 1 74 ? 55.526 59.543 22.456 1.00 18.39 142 ARG G CA 1
ATOM 6977 C C . ARG G 1 74 ? 56.087 60.949 22.247 1.00 19.82 142 ARG G C 1
ATOM 6978 O O . ARG G 1 74 ? 55.358 61.862 21.863 1.00 17.91 142 ARG G O 1
ATOM 6986 N N . ALA G 1 75 ? 57.377 61.126 22.510 1.00 18.37 143 ALA G N 1
ATOM 6987 C CA . ALA G 1 75 ? 58.001 62.438 22.390 1.00 15.02 143 ALA G CA 1
ATOM 6988 C C . ALA G 1 75 ? 57.895 62.973 20.969 1.00 14.74 143 ALA G C 1
ATOM 6989 O O . ALA G 1 75 ? 57.991 62.212 20.008 1.00 16.94 143 ALA G O 1
ATOM 6991 N N . PRO G 1 76 ? 57.691 64.292 20.832 1.00 14.90 144 PRO G N 1
ATOM 6992 C CA . PRO G 1 76 ? 57.660 64.939 19.514 1.00 15.19 144 PRO G CA 1
ATOM 6993 C C . PRO G 1 76 ? 59.040 64.951 18.862 1.00 13.61 144 PRO G C 1
ATOM 6994 O O . PRO G 1 76 ? 60.047 65.051 19.559 1.00 15.86 144 PRO G O 1
ATOM 6998 N N . ILE G 1 77 ? 59.079 64.852 17.539 1.00 13.01 145 ILE G N 1
ATOM 6999 C CA . ILE G 1 77 ? 60.345 64.819 16.816 1.00 13.75 145 ILE G CA 1
ATOM 7000 C C . ILE G 1 77 ? 60.383 65.847 15.690 1.00 14.70 145 ILE G C 1
ATOM 7001 O O . ILE G 1 77 ? 59.361 66.142 15.064 1.00 12.05 145 ILE G O 1
ATOM 7006 N N . ILE G 1 78 ? 61.570 66.385 15.434 1.00 13.58 146 ILE G N 1
ATOM 7007 C CA . ILE G 1 78 ? 61.783 67.256 14.287 1.00 12.89 146 ILE G CA 1
ATOM 7008 C C . ILE G 1 78 ? 62.140 66.414 13.070 1.00 11.64 146 ILE G C 1
ATOM 7009 O O . ILE G 1 78 ? 63.237 65.863 12.985 1.00 13.90 146 ILE G O 1
ATOM 7014 N N . LEU G 1 79 ? 61.202 66.300 12.138 1.00 11.33 147 LEU G N 1
ATOM 7015 C CA . LEU G 1 79 ? 61.420 65.522 10.927 1.00 14.28 147 LEU G CA 1
ATOM 7016 C C . LEU G 1 79 ? 62.427 66.220 10.027 1.00 12.61 147 LEU G C 1
ATOM 7017 O O . LEU G 1 79 ? 63.141 65.579 9.255 1.00 13.47 147 LEU G O 1
ATOM 7022 N N . GLN G 1 80 ? 62.480 67.540 10.138 1.00 10.87 148 GLN G N 1
ATOM 7023 C CA . GLN G 1 80 ? 63.320 68.348 9.271 1.00 13.69 148 GLN G CA 1
ATOM 7024 C C . GLN G 1 80 ? 63.233 69.806 9.704 1.00 9.42 148 GLN G C 1
ATOM 7025 O O . GLN G 1 80 ? 62.217 70.240 10.241 1.00 10.26 148 GLN G O 1
ATOM 7031 N N . LYS G 1 81 ? 64.311 70.551 9.494 1.00 12.65 149 LYS G N 1
ATOM 7032 C CA . LYS G 1 81 ? 64.316 71.979 9.785 1.00 12.77 149 LYS G CA 1
ATOM 7033 C C . LYS G 1 81 ? 65.155 72.700 8.747 1.00 11.55 149 LYS G C 1
ATOM 7034 O O . LYS G 1 81 ? 65.970 72.082 8.068 1.00 11.52 149 LYS G O 1
ATOM 7040 N N . GLY G 1 82 ? 64.948 74.007 8.626 1.00 11.99 150 GLY G N 1
ATOM 7041 C CA . GLY G 1 82 ? 65.646 74.802 7.634 1.00 11.78 150 GLY G CA 1
ATOM 7042 C C . GLY G 1 82 ? 64.799 75.950 7.120 1.00 13.81 150 GLY G C 1
ATOM 7043 O O . GLY G 1 82 ? 63.633 76.098 7.496 1.00 10.70 150 GLY G O 1
ATOM 7044 N N . VAL G 1 83 ? 65.384 76.766 6.251 1.00 12.00 151 VAL G N 1
ATOM 7045 C CA . VAL G 1 83 ? 64.700 77.952 5.758 1.00 13.91 151 VAL G CA 1
ATOM 7046 C C . VAL G 1 83 ? 63.705 77.621 4.656 1.00 15.33 151 VAL G C 1
ATOM 7047 O O . VAL G 1 83 ? 64.012 76.870 3.729 1.00 14.62 151 VAL G O 1
ATOM 7051 N N . LEU G 1 84 ? 62.506 78.183 4.778 1.00 13.80 152 LEU G N 1
ATOM 7052 C CA . LEU G 1 84 ? 61.471 78.054 3.760 1.00 13.78 152 LEU G CA 1
ATOM 7053 C C . LEU G 1 84 ? 60.857 79.420 3.493 1.00 15.55 152 LEU G C 1
ATOM 7054 O O . LEU G 1 84 ? 60.308 80.050 4.399 1.00 13.26 152 LEU G O 1
ATOM 7059 N N . ASN G 1 85 ? 60.959 79.874 2.248 1.00 11.93 153 ASN G N 1
ATOM 7060 C CA . ASN G 1 85 ? 60.450 81.183 1.858 1.00 14.02 153 ASN G CA 1
ATOM 7061 C C . ASN G 1 85 ? 60.919 82.311 2.775 1.00 17.13 153 ASN G C 1
ATOM 7062 O O . ASN G 1 85 ? 60.140 83.191 3.139 1.00 20.67 153 ASN G O 1
ATOM 7067 N N . GLY G 1 86 ? 62.195 82.276 3.149 1.00 15.16 154 GLY G N 1
ATOM 7068 C CA . GLY G 1 86 ? 62.790 83.341 3.937 1.00 12.52 154 GLY G CA 1
ATOM 7069 C C . GLY G 1 86 ? 62.655 83.185 5.439 1.00 16.75 154 GLY G C 1
ATOM 7070 O O . GLY G 1 86 ? 63.161 84.014 6.198 1.00 19.79 154 GLY G O 1
ATOM 7071 N N . ARG G 1 87 ? 61.978 82.126 5.875 1.00 14.14 155 ARG G N 1
ATOM 7072 C CA . ARG G 1 87 ? 61.749 81.904 7.301 1.00 14.85 155 ARG G CA 1
ATOM 7073 C C . ARG G 1 87 ? 62.274 80.547 7.764 1.00 12.60 155 ARG G C 1
ATOM 7074 O O . ARG G 1 87 ? 62.028 79.521 7.125 1.00 12.64 155 ARG G O 1
ATOM 7082 N N . TYR G 1 88 ? 62.996 80.540 8.878 1.00 11.33 156 TYR G N 1
ATOM 7083 C CA . TYR G 1 88 ? 63.461 79.285 9.446 1.00 14.74 156 TYR G CA 1
ATOM 7084 C C . TYR G 1 88 ? 62.250 78.506 9.927 1.00 10.82 156 TYR G C 1
ATOM 7085 O O . TYR G 1 88 ? 61.342 79.075 10.533 1.00 11.26 156 TYR G O 1
ATOM 7094 N N . SER G 1 89 ? 62.232 77.208 9.649 1.00 11.76 157 SER G N 1
ATOM 7095 C CA . SER G 1 89 ? 61.055 76.390 9.926 1.00 9.56 157 SER G CA 1
ATOM 7096 C C . SER G 1 89 ? 61.402 75.023 10.515 1.00 9.53 157 SER G C 1
ATOM 7097 O O . SER G 1 89 ? 62.540 74.564 10.430 1.00 9.47 157 SER G O 1
ATOM 7100 N N . TRP G 1 90 ? 60.402 74.380 11.110 1.00 8.51 158 TRP G N 1
ATOM 7101 C CA . TRP G 1 90 ? 60.551 73.036 11.650 1.00 12.11 158 TRP G CA 1
ATOM 7102 C C . TRP G 1 90 ? 59.348 72.189 11.257 1.00 9.31 158 TRP G C 1
ATOM 7103 O O . TRP G 1 90 ? 58.205 72.641 11.349 1.00 6.76 158 TRP G O 1
ATOM 7114 N N . ARG G 1 91 ? 59.603 70.963 10.816 1.00 10.63 159 ARG G N 1
ATOM 7115 C CA . ARG G 1 91 ? 58.527 69.996 10.643 1.00 12.54 159 ARG G CA 1
ATOM 7116 C C . ARG G 1 91 ? 58.522 69.094 11.864 1.00 9.26 159 ARG G C 1
ATOM 7117 O O . ARG G 1 91 ? 59.455 68.321 12.071 1.00 9.96 159 ARG G O 1
ATOM 7125 N N . VAL G 1 92 ? 57.475 69.206 12.675 1.00 6.97 160 VAL G N 1
ATOM 7126 C CA . VAL G 1 92 ? 57.400 68.473 13.932 1.00 7.42 160 VAL G CA 1
ATOM 7127 C C . VAL G 1 92 ? 56.289 67.431 13.920 1.00 10.91 160 VAL G C 1
ATOM 7128 O O . VAL G 1 92 ? 55.171 67.700 13.475 1.00 11.17 160 VAL G O 1
ATOM 7132 N N . GLN G 1 93 ? 56.603 66.238 14.411 1.00 9.47 161 GLN G N 1
ATOM 7133 C CA . GLN G 1 93 ? 55.630 65.157 14.448 1.00 12.75 161 GLN G CA 1
ATOM 7134 C C . GLN G 1 93 ? 55.475 64.598 15.857 1.00 11.95 161 GLN G C 1
ATOM 7135 O O . GLN G 1 93 ? 56.451 64.448 16.589 1.00 13.75 161 GLN G O 1
ATOM 7149 N N . PRO G 1 95 ? 52.767 61.652 17.944 1.00 13.36 163 PRO G N 1
ATOM 7150 C CA . PRO G 1 95 ? 51.582 60.799 18.051 1.00 15.89 163 PRO G CA 1
ATOM 7151 C C . PRO G 1 95 ? 50.835 61.103 19.348 1.00 16.18 163 PRO G C 1
ATOM 7152 O O . PRO G 1 95 ? 51.466 61.363 20.374 1.00 16.19 163 PRO G O 1
ATOM 7156 N N . ILE G 1 96 ? 49.508 61.087 19.299 1.00 12.87 164 ILE G N 1
ATOM 7157 C CA . ILE G 1 96 ? 48.705 61.375 20.479 1.00 13.28 164 ILE G CA 1
ATOM 7158 C C . ILE G 1 96 ? 47.581 60.361 20.649 1.00 14.90 164 ILE G C 1
ATOM 7159 O O . ILE G 1 96 ? 47.194 59.677 19.702 1.00 14.80 164 ILE G O 1
ATOM 7164 N N . LEU G 1 97 ? 47.062 60.271 21.868 1.00 16.07 165 LEU G N 1
ATOM 7165 C CA . LEU G 1 97 ? 45.890 59.455 22.146 1.00 13.60 165 LEU G CA 1
ATOM 7166 C C . LEU G 1 97 ? 44.722 60.383 22.449 1.00 11.98 165 LEU G C 1
ATOM 7167 O O . LEU G 1 97 ? 44.703 61.044 23.487 1.00 9.00 165 LEU G O 1
ATOM 7172 N N . VAL G 1 98 ? 43.760 60.445 21.534 1.00 11.40 166 VAL G N 1
ATOM 7173 C CA . VAL G 1 98 ? 42.596 61.303 21.716 1.00 11.36 166 VAL G CA 1
ATOM 7174 C C . VAL G 1 98 ? 41.428 60.538 22.334 1.00 11.22 166 VAL G C 1
ATOM 7175 O O . VAL G 1 98 ? 41.119 59.422 21.923 1.00 11.97 166 VAL G O 1
ATOM 7179 N N . THR G 1 99 ? 40.782 61.144 23.322 1.00 12.26 167 THR G N 1
ATOM 7180 C CA . THR G 1 99 ? 39.626 60.533 23.962 1.00 11.14 167 THR G CA 1
ATOM 7181 C C . THR G 1 99 ? 38.373 61.375 23.753 1.00 9.94 167 THR G C 1
ATOM 7182 O O . THR G 1 99 ? 38.355 62.564 24.073 1.00 9.03 167 THR G O 1
ATOM 7186 N N . TYR G 1 100 ? 37.335 60.749 23.202 1.00 10.13 168 TYR G N 1
ATOM 7187 C CA . TYR G 1 100 ? 36.013 61.362 23.096 1.00 9.95 168 TYR G CA 1
ATOM 7188 C C . TYR G 1 100 ? 35.072 60.634 24.048 1.00 10.83 168 TYR G C 1
ATOM 7189 O O . TYR G 1 100 ? 34.903 59.420 23.947 1.00 11.79 168 TYR G O 1
ATOM 7198 N N . GLN G 1 101 ? 34.458 61.361 24.973 1.00 11.31 169 GLN G N 1
ATOM 7199 C CA . GLN G 1 101 ? 33.637 60.698 25.978 1.00 13.11 169 GLN G CA 1
ATOM 7200 C C . GLN G 1 101 ? 32.483 61.529 26.527 1.00 11.58 169 GLN G C 1
ATOM 7201 O O . GLN G 1 101 ? 32.474 62.757 26.445 1.00 11.71 169 GLN G O 1
ATOM 7207 N N . SER G 1 102 ? 31.508 60.820 27.084 1.00 14.15 170 SER G N 1
ATOM 7208 C CA . SER G 1 102 ? 30.388 61.412 27.795 1.00 17.20 170 SER G CA 1
ATOM 7209 C C . SER G 1 102 ? 29.929 60.397 28.833 1.00 18.85 170 SER G C 1
ATOM 7210 O O . SER G 1 102 ? 30.635 59.427 29.111 1.00 20.49 170 SER G O 1
ATOM 7213 N N . ALA G 1 103 ? 28.748 60.608 29.400 1.00 18.15 171 ALA G N 1
ATOM 7214 C CA . ALA G 1 103 ? 28.218 59.684 30.396 1.00 20.83 171 ALA G CA 1
ATOM 7215 C C . ALA G 1 103 ? 27.868 58.326 29.789 1.00 22.08 171 ALA G C 1
ATOM 7216 O O . ALA G 1 103 ? 27.861 57.310 30.485 1.00 28.90 171 ALA G O 1
ATOM 7218 N N . SER G 1 104 ? 27.591 58.309 28.490 1.00 20.40 172 SER G N 1
ATOM 7219 C CA . SER G 1 104 ? 27.121 57.094 27.832 1.00 19.54 172 SER G CA 1
ATOM 7220 C C . SER G 1 104 ? 28.054 56.612 26.727 1.00 24.17 172 SER G C 1
ATOM 7221 O O . SER G 1 104 ? 27.722 55.680 25.992 1.00 25.44 172 SER G O 1
ATOM 7224 N N . GLU G 1 105 ? 29.219 57.238 26.605 1.00 20.25 173 GLU G N 1
ATOM 7225 C CA . GLU G 1 105 ? 30.114 56.933 25.497 1.00 18.01 173 GLU G CA 1
ATOM 7226 C C . GLU G 1 105 ? 31.568 57.220 25.854 1.00 16.34 173 GLU G C 1
ATOM 7227 O O . GLU G 1 105 ? 31.867 58.176 26.566 1.00 12.63 173 GLU G O 1
ATOM 7233 N N . PHE G 1 106 ? 32.467 56.380 25.354 1.00 15.15 174 PHE G N 1
ATOM 7234 C CA . PHE G 1 106 ? 33.895 56.542 25.592 1.00 14.14 174 PHE G CA 1
ATOM 7235 C C . PHE G 1 106 ? 34.673 55.850 24.486 1.00 16.05 174 PHE G C 1
ATOM 7236 O O . PHE G 1 106 ? 34.654 54.624 24.385 1.00 20.64 174 PHE G O 1
ATOM 7244 N N . THR G 1 107 ? 35.359 56.630 23.657 1.00 12.93 175 THR G N 1
ATOM 7245 C CA . THR G 1 107 ? 36.163 56.053 22.587 1.00 17.84 175 THR G CA 1
ATOM 7246 C C . THR G 1 107 ? 37.472 56.820 22.374 1.00 18.47 175 THR G C 1
ATOM 7247 O O . THR G 1 107 ? 37.535 58.037 22.569 1.00 15.62 175 THR G O 1
ATOM 7251 N N . GLN G 1 108 ? 38.517 56.094 21.985 1.00 16.59 176 GLN G N 1
ATOM 7252 C CA . GLN G 1 108 ? 39.842 56.679 21.812 1.00 13.96 176 GLN G CA 1
ATOM 7253 C C . GLN G 1 108 ? 40.382 56.495 20.394 1.00 19.65 176 GLN G C 1
ATOM 7254 O O . GLN G 1 108 ? 39.961 55.595 19.666 1.00 22.78 176 GLN G O 1
ATOM 7260 N N . GLN G 1 109 ? 41.310 57.366 20.011 1.00 15.64 177 GLN G N 1
ATOM 7261 C CA . GLN G 1 109 ? 41.938 57.316 18.696 1.00 15.79 177 GLN G CA 1
ATOM 7262 C C . GLN G 1 109 ? 43.437 57.539 18.821 1.00 18.52 177 GLN G C 1
ATOM 7263 O O . GLN G 1 109 ? 43.878 58.457 19.514 1.00 15.05 177 GLN G O 1
ATOM 7269 N N . ASN G 1 110 ? 44.218 56.705 18.147 1.00 19.68 178 ASN G N 1
ATOM 7270 C CA . ASN G 1 110 ? 45.647 56.952 18.027 1.00 20.89 178 ASN G CA 1
ATOM 7271 C C . ASN G 1 110 ? 45.937 57.748 16.766 1.00 22.23 178 ASN G C 1
ATOM 7272 O O . ASN G 1 110 ? 45.835 57.229 15.654 1.00 22.33 178 ASN G O 1
ATOM 7277 N N . ASN G 1 111 ? 46.283 59.018 16.946 1.00 18.40 179 ASN G N 1
ATOM 7278 C CA . ASN G 1 111 ? 46.557 59.895 15.818 1.00 18.56 179 ASN G CA 1
ATOM 7279 C C . ASN G 1 111 ? 48.015 60.323 15.765 1.00 17.57 179 ASN G C 1
ATOM 7280 O O . ASN G 1 111 ? 48.730 60.275 16.766 1.00 14.91 179 ASN G O 1
ATOM 7285 N N . VAL G 1 112 ? 48.446 60.740 14.583 1.00 16.95 180 VAL G N 1
ATOM 7286 C CA . VAL G 1 112 ? 49.748 61.353 14.418 1.00 15.85 180 VAL G CA 1
ATOM 7287 C C . VAL G 1 112 ? 49.537 62.773 13.935 1.00 14.57 180 VAL G C 1
ATOM 7288 O O . VAL G 1 112 ? 48.893 62.992 12.910 1.00 13.74 180 VAL G O 1
ATOM 7292 N N . VAL G 1 113 ? 50.059 63.737 14.685 1.00 15.61 181 VAL G N 1
ATOM 7293 C CA . VAL G 1 113 ? 49.971 65.138 14.289 1.00 14.22 181 VAL G CA 1
ATOM 7294 C C . VAL G 1 113 ? 51.295 65.602 13.688 1.00 13.21 181 VAL G C 1
ATOM 7295 O O . VAL G 1 113 ? 52.357 65.440 14.291 1.00 11.94 181 VAL G O 1
ATOM 7299 N N . THR G 1 114 ? 51.227 66.167 12.489 1.00 10.46 182 THR G N 1
ATOM 7300 C CA . THR G 1 114 ? 52.408 66.716 11.842 1.00 12.02 182 THR G CA 1
ATOM 7301 C C . THR G 1 114 ? 52.209 68.202 11.593 1.00 10.93 182 THR G C 1
ATOM 7302 O O . THR G 1 114 ? 51.244 68.607 10.945 1.00 11.13 182 THR G O 1
ATOM 7314 N N . LEU G 1 116 ? 53.878 72.079 10.471 1.00 9.72 184 LEU G N 1
ATOM 7315 C CA . LEU G 1 116 ? 54.914 72.950 9.938 1.00 9.84 184 LEU G CA 1
ATOM 7316 C C . LEU G 1 116 ? 54.922 74.229 10.760 1.00 9.79 184 LEU G C 1
ATOM 7317 O O . LEU G 1 116 ? 53.944 74.979 10.777 1.00 11.06 184 LEU G O 1
ATOM 7322 N N . ILE G 1 117 ? 56.028 74.463 11.455 1.00 8.12 185 ILE G N 1
ATOM 7323 C CA . ILE G 1 117 ? 56.153 75.607 12.342 1.00 9.88 185 ILE G CA 1
ATOM 7324 C C . ILE G 1 117 ? 57.197 76.573 11.800 1.00 10.43 185 ILE G C 1
ATOM 7325 O O . ILE G 1 117 ? 58.306 76.172 11.459 1.00 10.96 185 ILE G O 1
ATOM 7330 N N . THR G 1 118 ? 56.834 77.847 11.707 1.00 10.80 186 THR G N 1
ATOM 7331 C CA . THR G 1 118 ? 57.729 78.830 11.114 1.00 13.88 186 THR G CA 1
ATOM 7332 C C . THR G 1 118 ? 57.926 80.031 12.025 1.00 13.75 186 THR G C 1
ATOM 7333 O O . THR G 1 118 ? 57.050 80.381 12.815 1.00 14.10 186 THR G O 1
ATOM 7337 N N . ARG G 1 119 ? 59.089 80.660 11.906 1.00 14.83 187 ARG G N 1
ATOM 7338 C CA . ARG G 1 119 ? 59.362 81.897 12.617 1.00 20.41 187 ARG G CA 1
ATOM 7339 C C . ARG G 1 119 ? 58.536 83.024 12.022 1.00 23.36 187 ARG G C 1
ATOM 7340 O O . ARG G 1 119 ? 58.428 83.150 10.804 1.00 28.08 187 ARG G O 1
ATOM 7348 N N . VAL G 1 120 ? 57.943 83.836 12.889 1.00 25.72 188 VAL G N 1
ATOM 7349 C CA . VAL G 1 120 ? 57.172 84.992 12.458 1.00 24.96 188 VAL G CA 1
ATOM 7350 C C . VAL G 1 120 ? 57.520 86.182 13.341 1.00 29.88 188 VAL G C 1
ATOM 7351 O O . VAL G 1 120 ? 58.262 86.045 14.313 1.00 26.08 188 VAL G O 1
ATOM 7355 N N . SER G 1 121 ? 56.986 87.350 13.003 1.00 30.53 189 SER G N 1
ATOM 7356 C CA . SER G 1 121 ? 57.285 88.561 13.754 1.00 32.61 189 SER G CA 1
ATOM 7357 C C . SER G 1 121 ? 56.669 88.524 15.150 1.00 33.70 189 SER G C 1
ATOM 7358 O O . SER G 1 121 ? 55.492 88.199 15.310 1.00 28.73 189 SER G O 1
ATOM 7361 N N . THR G 1 122 ? 57.471 88.857 16.157 1.00 32.46 190 THR G N 1
ATOM 7362 C CA . THR G 1 122 ? 56.981 88.930 17.528 1.00 35.19 190 THR G CA 1
ATOM 7363 C C . THR G 1 122 ? 56.010 90.095 17.696 1.00 36.96 190 THR G C 1
ATOM 7364 O O . THR G 1 122 ? 55.240 90.141 18.656 1.00 40.98 190 THR G O 1
ATOM 7368 N N . LEU G 1 123 ? 56.048 91.032 16.754 1.00 32.17 191 LEU G N 1
ATOM 7369 C CA . LEU G 1 123 ? 55.153 92.183 16.787 1.00 36.40 191 LEU G CA 1
ATOM 7370 C C . LEU G 1 123 ? 53.690 91.748 16.775 1.00 37.41 191 LEU G C 1
ATOM 7371 O O . LEU G 1 123 ? 52.818 92.463 17.268 1.00 38.82 191 LEU G O 1
ATOM 7376 N N . ASN G 1 124 ? 53.428 90.573 16.210 1.00 35.85 192 ASN G N 1
ATOM 7377 C CA . ASN G 1 124 ? 52.072 90.039 16.137 1.00 36.48 192 ASN G CA 1
ATOM 7378 C C . ASN G 1 124 ? 51.931 88.702 16.867 1.00 37.89 192 ASN G C 1
ATOM 7379 O O . ASN G 1 124 ? 50.830 88.304 17.247 1.00 37.41 192 ASN G O 1
ATOM 7384 N N . SER G 1 125 ? 53.051 88.013 17.060 1.00 34.34 193 SER G N 1
ATOM 7385 C CA . SER G 1 125 ? 53.053 86.742 17.776 1.00 33.38 193 SER G CA 1
ATOM 7386 C C . SER G 1 125 ? 54.167 86.709 18.817 1.00 38.47 193 SER G C 1
ATOM 7387 O O . SER G 1 125 ? 55.341 86.565 18.472 1.00 35.53 193 SER G O 1
ATOM 7390 N N . PRO G 1 126 ? 53.793 86.840 20.098 1.00 36.85 194 PRO G N 1
ATOM 7391 C CA . PRO G 1 126 ? 54.696 86.909 21.251 1.00 37.75 194 PRO G CA 1
ATOM 7392 C C . PRO G 1 126 ? 55.916 85.986 21.177 1.00 40.98 194 PRO G C 1
ATOM 7393 O O . PRO G 1 126 ? 57.042 86.477 21.271 1.00 41.67 194 PRO G O 1
ATOM 7397 N N . ARG G 1 127 ? 55.706 84.682 21.016 1.00 34.81 195 ARG G N 1
ATOM 7398 C CA . ARG G 1 127 ? 56.822 83.737 21.090 1.00 38.38 195 ARG G CA 1
ATOM 7399 C C . ARG G 1 127 ? 57.635 83.619 19.798 1.00 34.59 195 ARG G C 1
ATOM 7400 O O . ARG G 1 127 ? 58.654 82.929 19.761 1.00 31.72 195 ARG G O 1
ATOM 7408 N N . GLY G 1 128 ? 57.183 84.295 18.745 1.00 34.80 196 GLY G N 1
ATOM 7409 C CA . GLY G 1 128 ? 57.956 84.411 17.520 1.00 27.00 196 GLY G CA 1
ATOM 7410 C C . GLY G 1 128 ? 57.849 83.243 16.557 1.00 22.61 196 GLY G C 1
ATOM 7411 O O . GLY G 1 128 ? 58.510 83.230 15.518 1.00 20.03 196 GLY G O 1
ATOM 7412 N N . ILE G 1 129 ? 57.027 82.257 16.898 1.00 17.09 197 ILE G N 1
ATOM 7413 C CA . ILE G 1 129 ? 56.790 81.126 16.007 1.00 19.86 197 ILE G CA 1
ATOM 7414 C C . ILE G 1 129 ? 55.300 80.837 15.871 1.00 18.17 197 ILE G C 1
ATOM 7415 O O . ILE G 1 129 ? 54.511 81.172 16.753 1.00 14.66 197 ILE G O 1
ATOM 7420 N N . GLY G 1 130 ? 54.922 80.212 14.762 1.00 16.99 198 GLY G N 1
ATOM 7421 C CA . GLY G 1 130 ? 53.532 79.890 14.507 1.00 10.11 198 GLY G CA 1
ATOM 7422 C C . GLY G 1 130 ? 53.386 78.678 13.610 1.00 12.73 198 GLY G C 1
ATOM 7423 O O . GLY G 1 130 ? 54.274 78.371 12.812 1.00 10.71 198 GLY G O 1
ATOM 7424 N N . ILE G 1 131 ? 52.264 77.981 13.753 1.00 8.51 199 ILE G N 1
ATOM 7425 C CA . ILE G 1 131 ? 51.968 76.821 12.928 1.00 10.47 199 ILE G CA 1
ATOM 7426 C C . ILE G 1 131 ? 51.378 77.249 11.589 1.00 10.56 199 ILE G C 1
ATOM 7427 O O . ILE G 1 131 ? 50.376 77.964 11.542 1.00 9.67 199 ILE G O 1
ATOM 7432 N N . SER G 1 132 ? 52.018 76.821 10.504 1.00 10.60 200 SER G N 1
ATOM 7433 C CA . SER G 1 132 ? 51.572 77.164 9.156 1.00 10.42 200 SER G CA 1
ATOM 7434 C C . SER G 1 132 ? 50.795 76.017 8.521 1.00 12.11 200 SER G C 1
ATOM 7435 O O . SER G 1 132 ? 49.980 76.230 7.626 1.00 12.67 200 SER G O 1
ATOM 7438 N N . GLN G 1 133 ? 51.055 74.799 8.982 1.00 10.43 201 GLN G N 1
ATOM 7439 C CA . GLN G 1 133 ? 50.283 73.647 8.537 1.00 14.38 201 GLN G CA 1
ATOM 7440 C C . GLN G 1 133 ? 50.070 72.672 9.685 1.00 12.05 201 GLN G C 1
ATOM 7441 O O . GLN G 1 133 ? 50.992 72.386 10.451 1.00 9.40 201 GLN G O 1
ATOM 7447 N N . PHE G 1 134 ? 48.845 72.169 9.790 1.00 9.68 202 PHE G N 1
ATOM 7448 C CA . PHE G 1 134 ? 48.449 71.278 10.873 1.00 10.40 202 PHE G CA 1
ATOM 7449 C C . PHE G 1 134 ? 47.735 70.081 10.260 1.00 13.22 202 PHE G C 1
ATOM 7450 O O . PHE G 1 134 ? 46.594 70.198 9.814 1.00 12.59 202 PHE G O 1
ATOM 7458 N N . VAL G 1 135 ? 48.413 68.936 10.226 1.00 12.25 203 VAL G N 1
ATOM 7459 C CA . VAL G 1 135 ? 47.887 67.741 9.568 1.00 13.41 203 VAL G CA 1
ATOM 7460 C C . VAL G 1 135 ? 47.731 66.574 10.540 1.00 14.44 203 VAL G C 1
ATOM 7461 O O . VAL G 1 135 ? 48.635 66.279 11.323 1.00 10.79 203 VAL G O 1
ATOM 7465 N N . VAL G 1 136 ? 46.578 65.913 10.481 1.00 13.76 204 VAL G N 1
ATOM 7466 C CA . VAL G 1 136 ? 46.278 64.809 11.388 1.00 12.96 204 VAL G CA 1
ATOM 7467 C C . VAL G 1 136 ? 45.984 63.514 10.632 1.00 17.12 204 VAL G C 1
ATOM 7468 O O . VAL G 1 136 ? 45.191 63.496 9.688 1.00 18.58 204 VAL G O 1
ATOM 7472 N N . GLY G 1 137 ? 46.628 62.431 11.054 1.00 17.89 205 GLY G N 1
ATOM 7473 C CA . GLY G 1 137 ? 46.419 61.136 10.433 1.00 20.25 205 GLY G CA 1
ATOM 7474 C C . GLY G 1 137 ? 46.412 59.995 11.434 1.00 21.49 205 GLY G C 1
ATOM 7475 O O . GLY G 1 137 ? 46.672 60.201 12.619 1.00 23.01 205 GLY G O 1
ATOM 7476 N N . PRO G 1 138 ? 46.114 58.777 10.958 1.00 25.09 206 PRO G N 1
ATOM 7477 C CA . PRO G 1 138 ? 46.075 57.590 11.819 1.00 25.54 206 PRO G CA 1
ATOM 7478 C C . PRO G 1 138 ? 47.470 57.188 12.274 1.00 29.54 206 PRO G C 1
ATOM 7479 O O . PRO G 1 138 ? 48.453 57.563 11.633 1.00 30.61 206 PRO G O 1
ATOM 7483 N N . ALA G 1 139 ? 47.556 56.432 13.365 1.00 30.64 207 ALA G N 1
ATOM 7484 C CA . ALA G 1 139 ? 48.844 55.969 13.867 1.00 37.16 207 ALA G CA 1
ATOM 7485 C C . ALA G 1 139 ? 49.568 55.134 12.816 1.00 44.03 207 ALA G C 1
ATOM 7486 O O . ALA G 1 139 ? 50.794 54.999 12.851 1.00 43.94 207 ALA G O 1
ATOM 7488 N N . SER G 1 140 ? 48.801 54.576 11.882 1.00 42.67 208 SER G N 1
ATOM 7489 C CA . SER G 1 140 ? 49.368 53.771 10.807 1.00 47.25 208 SER G CA 1
ATOM 7490 C C . SER G 1 140 ? 50.336 54.605 9.974 1.00 46.77 208 SER G C 1
ATOM 7491 O O . SER G 1 140 ? 51.360 54.106 9.513 1.00 50.23 208 SER G O 1
ATOM 7494 N N . GLY H 1 1 ? 53.747 102.054 15.684 1.00 50.88 69 GLY H N 1
ATOM 7495 C CA . GLY H 1 1 ? 53.265 100.826 15.077 1.00 52.40 69 GLY H CA 1
ATOM 7496 C C . GLY H 1 1 ? 54.053 99.614 15.533 1.00 62.72 69 GLY H C 1
ATOM 7497 O O . GLY H 1 1 ? 53.668 98.474 15.266 1.00 64.66 69 GLY H O 1
ATOM 7498 N N . SER H 1 2 ? 55.165 99.861 16.221 1.00 62.32 70 SER H N 1
ATOM 7499 C CA . SER H 1 2 ? 55.991 98.785 16.758 1.00 61.54 70 SER H CA 1
ATOM 7500 C C . SER H 1 2 ? 55.370 98.220 18.033 1.00 61.53 70 SER H C 1
ATOM 7501 O O . SER H 1 2 ? 55.991 97.426 18.743 1.00 56.00 70 SER H O 1
ATOM 7504 N N . HIS H 1 3 ? 54.142 98.643 18.318 1.00 59.28 71 HIS H N 1
ATOM 7505 C CA . HIS H 1 3 ? 53.393 98.126 19.453 1.00 57.96 71 HIS H CA 1
ATOM 7506 C C . HIS H 1 3 ? 53.046 96.662 19.209 1.00 57.50 71 HIS H C 1
ATOM 7507 O O . HIS H 1 3 ? 52.660 96.281 18.102 1.00 50.45 71 HIS H O 1
ATOM 7522 N N . GLN H 1 5 ? 50.878 93.313 19.478 1.00 43.44 73 GLN H N 1
ATOM 7523 C CA . GLN H 1 5 ? 49.488 92.894 19.618 1.00 38.61 73 GLN H CA 1
ATOM 7524 C C . GLN H 1 5 ? 49.306 91.402 19.346 1.00 36.69 73 GLN H C 1
ATOM 7525 O O . GLN H 1 5 ? 49.768 90.880 18.330 1.00 35.75 73 GLN H O 1
ATOM 7531 N N . SER H 1 6 ? 48.627 90.723 20.263 1.00 28.90 74 SER H N 1
ATOM 7532 C CA . SER H 1 6 ? 48.314 89.312 20.097 1.00 27.12 74 SER H CA 1
ATOM 7533 C C . SER H 1 6 ? 46.870 89.155 19.640 1.00 22.76 74 SER H C 1
ATOM 7534 O O . SER H 1 6 ? 46.097 90.112 19.666 1.00 23.15 74 SER H O 1
ATOM 7537 N N . ASP H 1 7 ? 46.507 87.947 19.222 1.00 17.81 75 ASP H N 1
ATOM 7538 C CA . ASP H 1 7 ? 45.128 87.665 18.849 1.00 18.75 75 ASP H CA 1
ATOM 7539 C C . ASP H 1 7 ? 44.195 87.911 20.028 1.00 20.80 75 ASP H C 1
ATOM 7540 O O . ASP H 1 7 ? 43.164 88.566 19.886 1.00 15.82 75 ASP H O 1
ATOM 7545 N N . SER H 1 8 ? 44.567 87.378 21.190 1.00 22.41 76 SER H N 1
ATOM 7546 C CA . SER H 1 8 ? 43.729 87.456 22.383 1.00 20.65 76 SER H CA 1
ATOM 7547 C C . SER H 1 8 ? 43.410 88.897 22.743 1.00 21.58 76 SER H C 1
ATOM 7548 O O . SER H 1 8 ? 42.282 89.216 23.114 1.00 22.72 76 SER H O 1
ATOM 7551 N N . ALA H 1 9 ? 44.412 89.763 22.640 1.00 22.52 77 ALA H N 1
ATOM 7552 C CA . ALA H 1 9 ? 44.221 91.181 22.913 1.00 21.62 77 ALA H CA 1
ATOM 7553 C C . ALA H 1 9 ? 43.258 91.801 21.909 1.00 20.43 77 ALA H C 1
ATOM 7554 O O . ALA H 1 9 ? 42.207 92.324 22.282 1.00 23.68 77 ALA H O 1
ATOM 7556 N N . VAL H 1 10 ? 43.630 91.742 20.634 1.00 20.69 78 VAL H N 1
ATOM 7557 C CA . VAL H 1 10 ? 42.800 92.269 19.557 1.00 17.67 78 VAL H CA 1
ATOM 7558 C C . VAL H 1 10 ? 41.338 91.858 19.724 1.00 17.99 78 VAL H C 1
ATOM 7559 O O . VAL H 1 10 ? 40.433 92.663 19.510 1.00 16.71 78 VAL H O 1
ATOM 7563 N N . LEU H 1 11 ? 41.114 90.604 20.111 1.00 12.42 79 LEU H N 1
ATOM 7564 C CA . LEU H 1 11 ? 39.760 90.092 20.313 1.00 15.64 79 LEU H CA 1
ATOM 7565 C C . LEU H 1 11 ? 39.020 90.798 21.448 1.00 18.36 79 LEU H C 1
ATOM 7566 O O . LEU H 1 11 ? 37.869 91.200 21.288 1.00 15.52 79 LEU H O 1
ATOM 7571 N N . GLN H 1 12 ? 39.678 90.940 22.595 1.00 18.86 80 GLN H N 1
ATOM 7572 C CA . GLN H 1 12 ? 39.066 91.618 23.734 1.00 25.93 80 GLN H CA 1
ATOM 7573 C C . GLN H 1 12 ? 38.810 93.081 23.394 1.00 20.27 80 GLN H C 1
ATOM 7574 O O . GLN H 1 12 ? 37.831 93.677 23.844 1.00 22.33 80 GLN H O 1
ATOM 7580 N N . TRP H 1 13 ? 39.700 93.649 22.590 1.00 19.24 81 TRP H N 1
ATOM 7581 C CA . TRP H 1 13 ? 39.583 95.034 22.159 1.00 17.08 81 TRP H CA 1
ATOM 7582 C C . TRP H 1 13 ? 38.403 95.213 21.206 1.00 19.26 81 TRP H C 1
ATOM 7583 O O . TRP H 1 13 ? 37.629 96.162 21.336 1.00 17.81 81 TRP H O 1
ATOM 7594 N N . ALA H 1 14 ? 38.271 94.297 20.249 1.00 17.29 82 ALA H N 1
ATOM 7595 C CA . ALA H 1 14 ? 37.148 94.315 19.316 1.00 16.06 82 ALA H CA 1
ATOM 7596 C C . ALA H 1 14 ? 35.826 94.182 20.066 1.00 14.47 82 ALA H C 1
ATOM 7597 O O . ALA H 1 14 ? 34.835 94.830 19.724 1.00 11.79 82 ALA H O 1
ATOM 7599 N N . ASN H 1 15 ? 35.824 93.330 21.085 1.00 14.20 83 ASN H N 1
ATOM 7600 C CA . ASN H 1 15 ? 34.662 93.146 21.944 1.00 15.05 83 ASN H CA 1
ATOM 7601 C C . ASN H 1 15 ? 34.188 94.485 22.500 1.00 16.51 83 ASN H C 1
ATOM 7602 O O . ASN H 1 15 ? 33.026 94.859 22.349 1.00 16.17 83 ASN H O 1
ATOM 7607 N N . GLN H 1 16 ? 35.104 95.210 23.133 1.00 17.05 84 GLN H N 1
ATOM 7608 C CA . GLN H 1 16 ? 34.784 96.503 23.728 1.00 19.75 84 GLN H CA 1
ATOM 7609 C C . GLN H 1 16 ? 34.336 97.538 22.697 1.00 16.66 84 GLN H C 1
ATOM 7610 O O . GLN H 1 16 ? 33.436 98.335 22.959 1.00 15.87 84 GLN H O 1
ATOM 7616 N N . ALA H 1 17 ? 34.961 97.516 21.524 1.00 14.91 85 ALA H N 1
ATOM 7617 C CA . ALA H 1 17 ? 34.607 98.444 20.455 1.00 13.28 85 ALA H CA 1
ATOM 7618 C C . ALA H 1 17 ? 33.166 98.239 19.997 1.00 14.62 85 ALA H C 1
ATOM 7619 O O . ALA H 1 17 ? 32.423 99.203 19.790 1.00 13.34 85 ALA H O 1
ATOM 7621 N N . ALA H 1 18 ? 32.775 96.978 19.839 1.00 12.33 86 ALA H N 1
ATOM 7622 C CA . ALA H 1 18 ? 31.436 96.649 19.366 1.00 13.32 86 ALA H CA 1
ATOM 7623 C C . ALA H 1 18 ? 30.364 97.078 20.365 1.00 11.81 86 ALA H C 1
ATOM 7624 O O . ALA H 1 18 ? 29.346 97.657 19.986 1.00 11.37 86 ALA H O 1
ATOM 7626 N N . ILE H 1 19 ? 30.601 96.795 21.641 1.00 10.94 87 ILE H N 1
ATOM 7627 C CA . ILE H 1 19 ? 29.666 97.165 22.694 1.00 10.63 87 ILE H CA 1
ATOM 7628 C C . ILE H 1 19 ? 29.558 98.683 22.825 1.00 13.26 87 ILE H C 1
ATOM 7629 O O . ILE H 1 19 ? 28.462 99.229 22.978 1.00 10.74 87 ILE H O 1
ATOM 7634 N N . ALA H 1 20 ? 30.700 99.362 22.766 1.00 13.27 88 ALA H N 1
ATOM 7635 C CA . ALA H 1 20 ? 30.721 100.817 22.860 1.00 13.70 88 ALA H CA 1
ATOM 7636 C C . ALA H 1 20 ? 29.842 101.441 21.782 1.00 14.90 88 ALA H C 1
ATOM 7637 O O . ALA H 1 20 ? 29.111 102.401 22.039 1.00 15.83 88 ALA H O 1
ATOM 7639 N N . ALA H 1 21 ? 29.908 100.884 20.576 1.00 11.91 89 ALA H N 1
ATOM 7640 C CA . ALA H 1 21 ? 29.121 101.389 19.456 1.00 14.11 89 ALA H CA 1
ATOM 7641 C C . ALA H 1 21 ? 27.622 101.358 19.747 1.00 13.48 89 ALA H C 1
ATOM 7642 O O . ALA H 1 21 ? 26.870 102.194 19.252 1.00 13.82 89 ALA H O 1
ATOM 7644 N N . PHE H 1 22 ? 27.187 100.396 20.554 1.00 10.84 90 PHE H N 1
ATOM 7645 C CA . PHE H 1 22 ? 25.776 100.300 20.914 1.00 13.06 90 PHE H CA 1
ATOM 7646 C C . PHE H 1 22 ? 25.522 100.689 22.368 1.00 12.78 90 PHE H C 1
ATOM 7647 O O . PHE H 1 22 ? 24.638 100.141 23.027 1.00 12.00 90 PHE H O 1
ATOM 7655 N N . THR H 1 23 ? 26.300 101.645 22.862 1.00 11.10 91 THR H N 1
ATOM 7656 C CA . THR H 1 23 ? 26.130 102.132 24.222 1.00 11.71 91 THR H CA 1
ATOM 7657 C C . THR H 1 23 ? 26.012 103.653 24.227 1.00 13.81 91 THR H C 1
ATOM 7658 O O . THR H 1 23 ? 27.017 104.361 24.296 1.00 13.05 91 THR H O 1
ATOM 7662 N N . TYR H 1 24 ? 24.780 104.146 24.140 1.00 10.85 92 TYR H N 1
ATOM 7663 C CA . TYR H 1 24 ? 24.518 105.582 24.105 1.00 10.19 92 TYR H CA 1
ATOM 7664 C C . TYR H 1 24 ? 23.029 105.846 24.311 1.00 11.94 92 TYR H C 1
ATOM 7665 O O . TYR H 1 24 ? 22.241 104.909 24.436 1.00 13.35 92 TYR H O 1
ATOM 7674 N N . ASN H 1 25 ? 22.647 107.120 24.343 1.00 12.40 93 ASN H N 1
ATOM 7675 C CA . ASN H 1 25 ? 21.250 107.495 24.556 1.00 13.41 93 ASN H CA 1
ATOM 7676 C C . ASN H 1 25 ? 20.899 108.857 23.968 1.00 11.72 93 ASN H C 1
ATOM 7677 O O . ASN H 1 25 ? 21.760 109.554 23.438 1.00 13.55 93 ASN H O 1
ATOM 7682 N N . PHE H 1 26 ? 19.628 109.235 24.081 1.00 13.16 94 PHE H N 1
ATOM 7683 C CA . PHE H 1 26 ? 19.123 110.450 23.445 1.00 13.99 94 PHE H CA 1
ATOM 7684 C C . PHE H 1 26 ? 19.767 111.734 23.968 1.00 14.68 94 PHE H C 1
ATOM 7685 O O . PHE H 1 26 ? 19.695 112.779 23.320 1.00 12.71 94 PHE H O 1
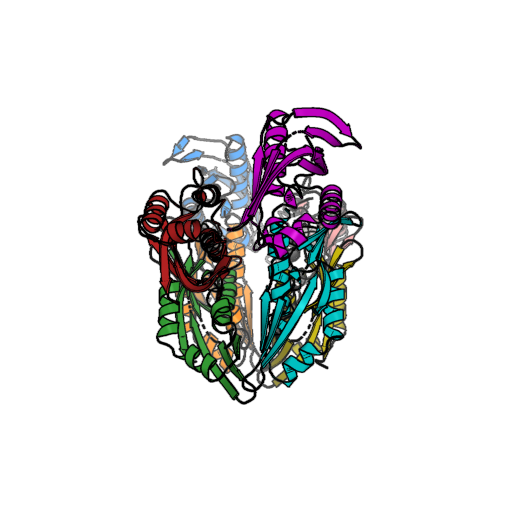ATOM 7693 N N . VAL H 1 27 ? 20.392 111.657 25.136 1.00 14.15 95 VAL H N 1
ATOM 7694 C CA . VAL H 1 27 ? 21.053 112.823 25.711 1.00 14.75 95 VAL H CA 1
ATOM 7695 C C . VAL H 1 27 ? 22.527 112.922 25.320 1.00 15.00 95 VAL H C 1
ATOM 7696 O O . VAL H 1 27 ? 22.986 113.978 24.890 1.00 17.79 95 VAL H O 1
ATOM 7700 N N . ASN H 1 28 ? 23.260 111.819 25.457 1.00 14.05 96 ASN H N 1
ATOM 7701 C CA . ASN H 1 28 ? 24.719 111.850 25.339 1.00 15.33 96 ASN H CA 1
ATOM 7702 C C . ASN H 1 28 ? 25.284 111.333 24.016 1.00 16.55 96 ASN H C 1
ATOM 7703 O O . ASN H 1 28 ? 26.485 111.090 23.911 1.00 17.25 96 ASN H O 1
ATOM 7708 N N . TYR H 1 29 ? 24.433 111.160 23.011 1.00 15.80 97 TYR H N 1
ATOM 7709 C CA . TYR H 1 29 ? 24.873 110.535 21.763 1.00 15.85 97 TYR H CA 1
ATOM 7710 C C . TYR H 1 29 ? 26.085 111.229 21.135 1.00 13.61 97 TYR H C 1
ATOM 7711 O O . TYR H 1 29 ? 27.033 110.566 20.717 1.00 11.87 97 TYR H O 1
ATOM 7720 N N . ARG H 1 30 ? 26.059 112.557 21.074 1.00 12.50 98 ARG H N 1
ATOM 7721 C CA . ARG H 1 30 ? 27.162 113.301 20.472 1.00 15.18 98 ARG H CA 1
ATOM 7722 C C . ARG H 1 30 ? 28.457 113.078 21.249 1.00 16.52 98 ARG H C 1
ATOM 7723 O O . ARG H 1 30 ? 29.522 112.930 20.655 1.00 15.68 98 ARG H O 1
ATOM 7731 N N . ASP H 1 31 ? 28.353 113.049 22.576 1.00 18.07 99 ASP H N 1
ATOM 7732 C CA . ASP H 1 31 ? 29.497 112.776 23.446 1.00 20.16 99 ASP H CA 1
ATOM 7733 C C . ASP H 1 31 ? 30.044 111.371 23.223 1.00 15.38 99 ASP H C 1
ATOM 7734 O O . ASP H 1 31 ? 31.244 111.185 23.030 1.00 16.21 99 ASP H O 1
ATOM 7739 N N . GLU H 1 32 ? 29.154 110.383 23.267 1.00 18.46 100 GLU H N 1
ATOM 7740 C CA . GLU H 1 32 ? 29.543 108.986 23.095 1.00 18.87 100 GLU H CA 1
ATOM 7741 C C . GLU H 1 32 ? 30.100 108.722 21.706 1.00 17.14 100 GLU H C 1
ATOM 7742 O O . GLU H 1 32 ? 31.139 108.082 21.563 1.00 23.22 100 GLU H O 1
ATOM 7748 N N . LEU H 1 33 ? 29.402 109.209 20.685 1.00 19.55 101 LEU H N 1
ATOM 7749 C CA . LEU H 1 33 ? 29.877 109.083 19.314 1.00 21.73 101 LEU H CA 1
ATOM 7750 C C . LEU H 1 33 ? 31.341 109.468 19.219 1.00 21.87 101 LEU H C 1
ATOM 7751 O O . LEU H 1 33 ? 32.192 108.658 18.852 1.00 27.46 101 LEU H O 1
ATOM 7756 N N . GLN H 1 34 ? 31.624 110.718 19.564 1.00 21.10 102 GLN H N 1
ATOM 7757 C CA A GLN H 1 34 ? 32.961 111.299 19.475 0.50 19.29 102 GLN H CA 1
ATOM 7758 C CA B GLN H 1 34 ? 32.972 111.233 19.397 0.50 19.30 102 GLN H CA 1
ATOM 7759 C C . GLN H 1 34 ? 34.001 110.512 20.265 1.00 20.03 102 GLN H C 1
ATOM 7760 O O . GLN H 1 34 ? 35.182 110.479 19.916 1.00 21.38 102 GLN H O 1
ATOM 7771 N N . ALA H 1 35 ? 33.558 109.905 21.361 1.00 17.55 103 ALA H N 1
ATOM 7772 C CA . ALA H 1 35 ? 34.473 109.181 22.238 1.00 20.35 103 ALA H CA 1
ATOM 7773 C C . ALA H 1 35 ? 34.932 107.864 21.615 1.00 18.01 103 ALA H C 1
ATOM 7774 O O . ALA H 1 35 ? 35.799 107.182 22.158 1.00 21.47 103 ALA H O 1
ATOM 7776 N N . SER H 1 36 ? 34.363 107.514 20.468 1.00 17.65 104 SER H N 1
ATOM 7777 C CA . SER H 1 36 ? 34.660 106.227 19.849 1.00 21.72 104 SER H CA 1
ATOM 7778 C C . SER H 1 36 ? 35.585 106.328 18.635 1.00 18.84 104 SER H C 1
ATOM 7779 O O . SER H 1 36 ? 36.108 105.316 18.171 1.00 15.43 104 SER H O 1
ATOM 7782 N N . SER H 1 37 ? 35.780 107.542 18.124 1.00 16.45 105 SER H N 1
ATOM 7783 C CA . SER H 1 37 ? 36.585 107.737 16.920 1.00 14.87 105 SER H CA 1
ATOM 7784 C C . SER H 1 37 ? 37.975 107.125 17.070 1.00 13.02 105 SER H C 1
ATOM 7785 O O . SER H 1 37 ? 38.583 106.697 16.090 1.00 12.56 105 SER H O 1
ATOM 7788 N N . GLY H 1 38 ? 38.465 107.079 18.304 1.00 15.74 106 GLY H N 1
ATOM 7789 C CA . GLY H 1 38 ? 39.772 106.516 18.591 1.00 15.74 106 GLY H CA 1
ATOM 7790 C C . GLY H 1 38 ? 39.870 105.033 18.285 1.00 13.92 106 GLY H C 1
ATOM 7791 O O . GLY H 1 38 ? 40.967 104.499 18.116 1.00 11.25 106 GLY H O 1
ATOM 7792 N N . PHE H 1 39 ? 38.722 104.365 18.220 1.00 13.88 107 PHE H N 1
ATOM 7793 C CA . PHE H 1 39 ? 38.675 102.947 17.870 1.00 12.81 107 PHE H CA 1
ATOM 7794 C C . PHE H 1 39 ? 38.937 102.726 16.386 1.00 12.25 107 PHE H C 1
ATOM 7795 O O . PHE H 1 39 ? 39.290 101.622 15.970 1.00 12.80 107 PHE H O 1
ATOM 7803 N N . PHE H 1 40 ? 38.754 103.774 15.589 1.00 11.19 108 PHE H N 1
ATOM 7804 C CA . PHE H 1 40 ? 38.749 103.638 14.136 1.00 9.63 108 PHE H CA 1
ATOM 7805 C C . PHE H 1 40 ? 39.979 104.224 13.451 1.00 12.32 108 PHE H C 1
ATOM 7806 O O . PHE H 1 40 ? 40.598 105.165 13.949 1.00 10.25 108 PHE H O 1
ATOM 7814 N N . THR H 1 41 ? 40.315 103.658 12.297 1.00 11.40 109 THR H N 1
ATOM 7815 C CA . THR H 1 41 ? 41.311 104.243 11.416 1.00 12.17 109 THR H CA 1
ATOM 7816 C C . THR H 1 41 ? 40.667 105.396 10.660 1.00 11.96 109 THR H C 1
ATOM 7817 O O . THR H 1 41 ? 39.469 105.643 10.789 1.00 11.63 109 THR H O 1
ATOM 7821 N N . ALA H 1 42 ? 41.467 106.100 9.868 1.00 12.03 110 ALA H N 1
ATOM 7822 C CA . ALA H 1 42 ? 40.960 107.202 9.061 1.00 13.35 110 ALA H CA 1
ATOM 7823 C C . ALA H 1 42 ? 39.774 106.753 8.212 1.00 16.72 110 ALA H C 1
ATOM 7824 O O . ALA H 1 42 ? 38.710 107.380 8.227 1.00 12.47 110 ALA H O 1
ATOM 7826 N N . GLU H 1 43 ? 39.959 105.661 7.476 1.00 13.57 111 GLU H N 1
ATOM 7827 C CA . GLU H 1 43 ? 38.923 105.171 6.572 1.00 15.35 111 GLU H CA 1
ATOM 7828 C C . GLU H 1 43 ? 37.793 104.470 7.324 1.00 15.90 111 GLU H C 1
ATOM 7829 O O . GLU H 1 43 ? 36.651 104.455 6.870 1.00 13.88 111 GLU H O 1
ATOM 7835 N N . GLY H 1 44 ? 38.115 103.889 8.475 1.00 15.22 112 GLY H N 1
ATOM 7836 C CA . GLY H 1 44 ? 37.106 103.243 9.294 1.00 12.38 112 GLY H CA 1
ATOM 7837 C C . GLY H 1 44 ? 36.124 104.247 9.871 1.00 12.28 112 GLY H C 1
ATOM 7838 O O . GLY H 1 44 ? 34.925 103.981 9.958 1.00 11.67 112 GLY H O 1
ATOM 7839 N N . TRP H 1 45 ? 36.634 105.409 10.263 1.00 12.02 113 TRP H N 1
ATOM 7840 C CA . TRP H 1 45 ? 35.787 106.461 10.821 1.00 11.69 113 TRP H CA 1
ATOM 7841 C C . TRP H 1 45 ? 34.811 106.995 9.779 1.00 12.31 113 TRP H C 1
ATOM 7842 O O . TRP H 1 45 ? 33.652 107.265 10.085 1.00 11.68 113 TRP H O 1
ATOM 7853 N N . ASP H 1 46 ? 35.283 107.137 8.544 1.00 14.05 114 ASP H N 1
ATOM 7854 C CA . ASP H 1 46 ? 34.419 107.570 7.450 1.00 17.56 114 ASP H CA 1
ATOM 7855 C C . ASP H 1 46 ? 33.294 106.569 7.215 1.00 14.70 114 ASP H C 1
ATOM 7856 O O . ASP H 1 46 ? 32.125 106.943 7.135 1.00 16.15 114 ASP H O 1
ATOM 7861 N N . GLN H 1 47 ? 33.653 105.295 7.105 1.00 15.66 115 GLN H N 1
ATOM 7862 C CA . GLN H 1 47 ? 32.672 104.246 6.858 1.00 14.94 115 GLN H CA 1
ATOM 7863 C C . GLN H 1 47 ? 31.678 104.145 8.012 1.00 14.10 115 GLN H C 1
ATOM 7864 O O . GLN H 1 47 ? 30.479 103.981 7.793 1.00 14.00 115 GLN H O 1
ATOM 7870 N N . PHE H 1 48 ? 32.180 104.253 9.239 1.00 14.83 116 PHE H N 1
ATOM 7871 C CA . PHE H 1 48 ? 31.319 104.217 10.416 1.00 13.73 116 PHE H CA 1
ATOM 7872 C C . PHE H 1 48 ? 30.338 105.384 10.431 1.00 14.50 116 PHE H C 1
ATOM 7873 O O . PHE H 1 48 ? 29.147 105.196 10.667 1.00 16.44 116 PHE H O 1
ATOM 7881 N N . LEU H 1 49 ? 30.840 106.590 10.188 1.00 15.69 117 LEU H N 1
ATOM 7882 C CA . LEU H 1 49 ? 29.980 107.767 10.126 1.00 16.90 117 LEU H CA 1
ATOM 7883 C C . LEU H 1 49 ? 28.945 107.624 9.012 1.00 18.78 117 LEU H C 1
ATOM 7884 O O . LEU H 1 49 ? 27.802 108.063 9.151 1.00 21.49 117 LEU H O 1
ATOM 7889 N N . GLY H 1 50 ? 29.354 107.004 7.909 1.00 18.91 118 GLY H N 1
ATOM 7890 C CA . GLY H 1 50 ? 28.464 106.763 6.787 1.00 19.24 118 GLY H CA 1
ATOM 7891 C C . GLY H 1 50 ? 27.338 105.815 7.150 1.00 22.99 118 GLY H C 1
ATOM 7892 O O . GLY H 1 50 ? 26.173 106.073 6.848 1.00 25.19 118 GLY H O 1
ATOM 7893 N N . ALA H 1 51 ? 27.687 104.710 7.802 1.00 22.59 119 ALA H N 1
ATOM 7894 C CA . ALA H 1 51 ? 26.697 103.739 8.241 1.00 20.26 119 ALA H CA 1
ATOM 7895 C C . ALA H 1 51 ? 25.729 104.389 9.221 1.00 25.56 119 ALA H C 1
ATOM 7896 O O . ALA H 1 51 ? 24.525 104.136 9.184 1.00 27.79 119 ALA H O 1
ATOM 7898 N N . LEU H 1 52 ? 26.264 105.233 10.096 1.00 22.35 120 LEU H N 1
ATOM 7899 C CA . LEU H 1 52 ? 25.445 105.959 11.059 1.00 27.48 120 LEU H CA 1
ATOM 7900 C C . LEU H 1 52 ? 24.410 106.827 10.352 1.00 28.52 120 LEU H C 1
ATOM 7901 O O . LEU H 1 52 ? 23.243 106.861 10.742 1.00 28.23 120 LEU H O 1
ATOM 7906 N N . GLU H 1 53 ? 24.847 107.525 9.308 1.00 26.34 121 GLU H N 1
ATOM 7907 C CA . GLU H 1 53 ? 23.972 108.414 8.554 1.00 26.41 121 GLU H CA 1
ATOM 7908 C C . GLU H 1 53 ? 22.881 107.650 7.807 1.00 29.61 121 GLU H C 1
ATOM 7909 O O . GLU H 1 53 ? 21.725 108.074 7.780 1.00 35.51 121 GLU H O 1
ATOM 7915 N N . GLN H 1 54 ? 23.252 106.527 7.199 1.00 29.09 122 GLN H N 1
ATOM 7916 C CA . GLN H 1 54 ? 22.292 105.723 6.450 1.00 30.04 122 GLN H CA 1
ATOM 7917 C C . GLN H 1 54 ? 21.350 104.972 7.380 1.00 34.08 122 GLN H C 1
ATOM 7918 O O . GLN H 1 54 ? 20.176 104.780 7.067 1.00 32.03 122 GLN H O 1
ATOM 7924 N N . SER H 1 55 ? 21.871 104.547 8.525 1.00 32.80 123 SER H N 1
ATOM 7925 C CA . SER H 1 55 ? 21.031 103.977 9.562 1.00 32.00 123 SER H CA 1
ATOM 7926 C C . SER H 1 55 ? 20.043 105.040 10.007 1.00 33.56 123 SER H C 1
ATOM 7927 O O . SER H 1 55 ? 20.292 106.234 9.845 1.00 35.92 123 SER H O 1
ATOM 7930 N N . ASN H 1 56 ? 18.916 104.609 10.558 1.00 32.29 124 ASN H N 1
ATOM 7931 C CA . ASN H 1 56 ? 17.950 105.544 11.114 1.00 34.29 124 ASN H CA 1
ATOM 7932 C C . ASN H 1 56 ? 17.843 105.373 12.624 1.00 32.02 124 ASN H C 1
ATOM 7933 O O . ASN H 1 56 ? 16.917 105.881 13.256 1.00 29.58 124 ASN H O 1
ATOM 7938 N N . ASN H 1 57 ? 18.812 104.664 13.194 1.00 30.80 125 ASN H N 1
ATOM 7939 C CA . ASN H 1 57 ? 18.803 104.360 14.619 1.00 30.11 125 ASN H CA 1
ATOM 7940 C C . ASN H 1 57 ? 18.831 105.606 15.494 1.00 23.17 125 ASN H C 1
ATOM 7941 O O . ASN H 1 57 ? 18.085 105.701 16.466 1.00 25.47 125 ASN H O 1
ATOM 7946 N N . LEU H 1 58 ? 19.690 106.559 15.149 1.00 22.40 126 LEU H N 1
ATOM 7947 C CA . LEU H 1 58 ? 19.844 107.759 15.963 1.00 24.62 126 LEU H CA 1
ATOM 7948 C C . LEU H 1 58 ? 18.586 108.622 15.942 1.00 24.57 126 LEU H C 1
ATOM 7949 O O . LEU H 1 58 ? 18.171 109.146 16.976 1.00 21.92 126 LEU H O 1
ATOM 7954 N N . ASP H 1 59 ? 17.985 108.770 14.764 1.00 24.43 127 ASP H N 1
ATOM 7955 C CA . ASP H 1 59 ? 16.739 109.518 14.637 1.00 24.07 127 ASP H CA 1
ATOM 7956 C C . ASP H 1 59 ? 15.675 108.899 15.529 1.00 22.17 127 ASP H C 1
ATOM 7957 O O . ASP H 1 59 ? 14.887 109.606 16.154 1.00 22.89 127 ASP H O 1
ATOM 7962 N N . ALA H 1 60 ? 15.663 107.571 15.585 1.00 22.26 128 ALA H N 1
ATOM 7963 C CA . ALA H 1 60 ? 14.729 106.847 16.436 1.00 19.59 128 ALA H CA 1
ATOM 7964 C C . ALA H 1 60 ? 15.050 107.054 17.912 1.00 20.41 128 ALA H C 1
ATOM 7965 O O . ALA H 1 60 ? 14.169 107.372 18.712 1.00 19.41 128 ALA H O 1
ATOM 7967 N N . VAL H 1 61 ? 16.315 106.862 18.269 1.00 23.07 129 VAL H N 1
ATOM 7968 C CA . VAL H 1 61 ? 16.759 107.050 19.646 1.00 18.24 129 VAL H CA 1
ATOM 7969 C C . VAL H 1 61 ? 16.430 108.458 20.134 1.00 19.35 129 VAL H C 1
ATOM 7970 O O . VAL H 1 61 ? 16.012 108.648 21.277 1.00 18.68 129 VAL H O 1
ATOM 7974 N N . LYS H 1 62 ? 16.611 109.442 19.261 1.00 16.57 130 LYS H N 1
ATOM 7975 C CA . LYS H 1 62 ? 16.310 110.824 19.611 1.00 20.33 130 LYS H CA 1
ATOM 7976 C C . LYS H 1 62 ? 14.807 111.070 19.720 1.00 21.02 130 LYS H C 1
ATOM 7977 O O . LYS H 1 62 ? 14.339 111.647 20.700 1.00 20.30 130 LYS H O 1
ATOM 7983 N N . ALA H 1 63 ? 14.059 110.627 18.713 1.00 21.06 131 ALA H N 1
ATOM 7984 C CA . ALA H 1 63 ? 12.612 110.841 18.679 1.00 25.24 131 ALA H CA 1
ATOM 7985 C C . ALA H 1 63 ? 11.901 110.197 19.866 1.00 23.39 131 ALA H C 1
ATOM 7986 O O . ALA H 1 63 ? 10.996 110.789 20.455 1.00 22.06 131 ALA H O 1
ATOM 7988 N N . LYS H 1 64 ? 12.320 108.985 20.218 1.00 20.55 132 LYS H N 1
ATOM 7989 C CA . LYS H 1 64 ? 11.652 108.218 21.263 1.00 24.42 132 LYS H CA 1
ATOM 7990 C C . LYS H 1 64 ? 12.343 108.343 22.621 1.00 20.32 132 LYS H C 1
ATOM 7991 O O . LYS H 1 64 ? 11.912 107.731 23.600 1.00 18.39 132 LYS H O 1
ATOM 7997 N N . LYS H 1 65 ? 13.412 109.132 22.672 1.00 18.57 133 LYS H N 1
ATOM 7998 C CA . LYS H 1 65 ? 14.163 109.344 23.910 1.00 16.71 133 LYS H CA 1
ATOM 7999 C C . LYS H 1 65 ? 14.560 108.031 24.583 1.00 17.19 133 LYS H C 1
ATOM 8000 O O . LYS H 1 65 ? 14.217 107.774 25.740 1.00 15.29 133 LYS H O 1
ATOM 8006 N N . LEU H 1 66 ? 15.302 107.211 23.847 1.00 18.35 134 LEU H N 1
ATOM 8007 C CA . LEU H 1 66 ? 15.653 105.871 24.295 1.00 15.24 134 LEU H CA 1
ATOM 8008 C C . LEU H 1 66 ? 17.077 105.781 24.835 1.00 16.68 134 LEU H C 1
ATOM 8009 O O . LEU H 1 66 ? 17.914 106.647 24.579 1.00 13.36 134 LEU H O 1
ATOM 8014 N N . VAL H 1 67 ? 17.337 104.716 25.583 1.00 14.45 135 VAL H N 1
ATOM 8015 C CA . VAL H 1 67 ? 18.685 104.379 26.002 1.00 14.58 135 VAL H CA 1
ATOM 8016 C C . VAL H 1 67 ? 19.087 103.093 25.297 1.00 15.80 135 VAL H C 1
ATOM 8017 O O . VAL H 1 67 ? 18.366 102.098 25.357 1.00 15.04 135 VAL H O 1
ATOM 8021 N N . VAL H 1 68 ? 20.231 103.116 24.619 1.00 12.79 136 VAL H N 1
ATOM 8022 C CA . VAL H 1 68 ? 20.718 101.936 23.910 1.00 13.30 136 VAL H CA 1
ATOM 8023 C C . VAL H 1 68 ? 21.838 101.252 24.691 1.00 14.11 136 VAL H C 1
ATOM 8024 O O . VAL H 1 68 ? 22.736 101.916 25.210 1.00 12.83 136 VAL H O 1
ATOM 8028 N N . SER H 1 69 ? 21.775 99.925 24.773 1.00 13.42 137 SER H N 1
ATOM 8029 C CA . SER H 1 69 ? 22.810 99.140 25.440 1.00 12.11 137 SER H CA 1
ATOM 8030 C C . SER H 1 69 ? 22.997 97.801 24.734 1.00 13.40 137 SER H C 1
ATOM 8031 O O . SER H 1 69 ? 22.187 97.422 23.891 1.00 13.82 137 SER H O 1
ATOM 8034 N N . ALA H 1 70 ? 24.065 97.086 25.073 1.00 14.58 138 ALA H N 1
ATOM 8035 C CA . ALA H 1 70 ? 24.357 95.817 24.414 1.00 15.51 138 ALA H CA 1
ATOM 8036 C C . ALA H 1 70 ? 25.262 94.904 25.238 1.00 18.62 138 ALA H C 1
ATOM 8037 O O . ALA H 1 70 ? 26.036 95.363 26.077 1.00 14.84 138 ALA H O 1
ATOM 8039 N N . VAL H 1 71 ? 25.145 93.602 24.989 1.00 17.74 139 VAL H N 1
ATOM 8040 C CA . VAL H 1 71 ? 26.015 92.613 25.606 1.00 15.58 139 VAL H CA 1
ATOM 8041 C C . VAL H 1 71 ? 26.437 91.590 24.560 1.00 15.79 139 VAL H C 1
ATOM 8042 O O . VAL H 1 71 ? 25.701 91.323 23.609 1.00 15.85 139 VAL H O 1
ATOM 8046 N N . ALA H 1 72 ? 27.626 91.024 24.730 1.00 17.01 140 ALA H N 1
ATOM 8047 C CA . ALA H 1 72 ? 28.093 89.974 23.835 1.00 16.02 140 ALA H CA 1
ATOM 8048 C C . ALA H 1 72 ? 27.282 88.702 24.062 1.00 16.98 140 ALA H C 1
ATOM 8049 O O . ALA H 1 72 ? 27.077 88.283 25.199 1.00 16.05 140 ALA H O 1
ATOM 8051 N N . THR H 1 73 ? 26.818 88.099 22.973 1.00 16.59 141 THR H N 1
ATOM 8052 C CA . THR H 1 73 ? 26.025 86.875 23.048 1.00 20.62 141 THR H CA 1
ATOM 8053 C C . THR H 1 73 ? 26.917 85.634 23.010 1.00 24.84 141 THR H C 1
ATOM 8054 O O . THR H 1 73 ? 26.610 84.613 23.626 1.00 22.73 141 THR H O 1
ATOM 8058 N N . ARG H 1 74 ? 28.024 85.734 22.282 1.00 18.94 142 ARG H N 1
ATOM 8059 C CA . ARG H 1 74 ? 29.028 84.679 22.265 1.00 19.53 142 ARG H CA 1
ATOM 8060 C C . ARG H 1 74 ? 30.412 85.303 22.128 1.00 19.29 142 ARG H C 1
ATOM 8061 O O . ARG H 1 74 ? 30.533 86.496 21.836 1.00 17.81 142 ARG H O 1
ATOM 8069 N N . ALA H 1 75 ? 31.452 84.507 22.355 1.00 17.21 143 ALA H N 1
ATOM 8070 C CA . ALA H 1 75 ? 32.821 85.009 22.308 1.00 13.98 143 ALA H CA 1
ATOM 8071 C C . ALA H 1 75 ? 33.156 85.519 20.916 1.00 13.62 143 ALA H C 1
ATOM 8072 O O . ALA H 1 75 ? 32.674 84.980 19.921 1.00 13.60 143 ALA H O 1
ATOM 8074 N N . PRO H 1 76 ? 33.977 86.574 20.840 1.00 14.61 144 PRO H N 1
ATOM 8075 C CA . PRO H 1 76 ? 34.410 87.073 19.532 1.00 14.79 144 PRO H CA 1
ATOM 8076 C C . PRO H 1 76 ? 35.352 86.068 18.892 1.00 12.53 144 PRO H C 1
ATOM 8077 O O . PRO H 1 76 ? 36.064 85.373 19.615 1.00 14.00 144 PRO H O 1
ATOM 8081 N N . ILE H 1 77 ? 35.346 85.991 17.565 1.00 12.86 145 ILE H N 1
ATOM 8082 C CA . ILE H 1 77 ? 36.204 85.059 16.840 1.00 13.71 145 ILE H CA 1
ATOM 8083 C C . ILE H 1 77 ? 36.954 85.747 15.706 1.00 15.51 145 ILE H C 1
ATOM 8084 O O . ILE H 1 77 ? 36.473 86.723 15.127 1.00 11.47 145 ILE H O 1
ATOM 8089 N N . ILE H 1 78 ? 38.136 85.228 15.393 1.00 14.01 146 ILE H N 1
ATOM 8090 C CA . ILE H 1 78 ? 38.892 85.691 14.240 1.00 12.26 146 ILE H CA 1
ATOM 8091 C C . ILE H 1 78 ? 38.581 84.802 13.044 1.00 13.12 146 ILE H C 1
ATOM 8092 O O . ILE H 1 78 ? 38.985 83.638 13.002 1.00 13.94 146 ILE H O 1
ATOM 8097 N N . LEU H 1 79 ? 37.849 85.346 12.080 1.00 10.09 147 LEU H N 1
ATOM 8098 C CA . LEU H 1 79 ? 37.496 84.595 10.882 1.00 12.51 147 LEU H CA 1
ATOM 8099 C C . LEU H 1 79 ? 38.718 84.418 9.992 1.00 13.88 147 LEU H C 1
ATOM 8100 O O . LEU H 1 79 ? 38.809 83.461 9.224 1.00 14.81 147 LEU H O 1
ATOM 8105 N N . GLN H 1 80 ? 39.657 85.351 10.106 1.00 12.43 148 GLN H N 1
ATOM 8106 C CA . GLN H 1 80 ? 40.837 85.365 9.254 1.00 13.89 148 GLN H CA 1
ATOM 8107 C C . GLN H 1 80 ? 41.790 86.468 9.711 1.00 10.97 148 GLN H C 1
ATOM 8108 O O . GLN H 1 80 ? 41.356 87.505 10.210 1.00 11.58 148 GLN H O 1
ATOM 8114 N N . LYS H 1 81 ? 43.088 86.233 9.560 1.00 11.02 149 LYS H N 1
ATOM 8115 C CA . LYS H 1 81 ? 44.083 87.256 9.867 1.00 11.78 149 LYS H CA 1
ATOM 8116 C C . LYS H 1 81 ? 45.193 87.204 8.835 1.00 12.81 149 LYS H C 1
ATOM 8117 O O . LYS H 1 81 ? 45.332 86.209 8.123 1.00 12.02 149 LYS H O 1
ATOM 8123 N N . GLY H 1 82 ? 45.972 88.280 8.753 1.00 11.89 150 GLY H N 1
ATOM 8124 C CA . GLY H 1 82 ? 47.058 88.367 7.796 1.00 11.95 150 GLY H CA 1
ATOM 8125 C C . GLY H 1 82 ? 47.247 89.757 7.216 1.00 15.11 150 GLY H C 1
ATOM 8126 O O . GLY H 1 82 ? 46.523 90.696 7.556 1.00 11.43 150 GLY H O 1
ATOM 8127 N N . VAL H 1 83 ? 48.221 89.884 6.322 1.00 12.04 151 VAL H N 1
ATOM 8128 C CA . VAL H 1 83 ? 48.596 91.182 5.775 1.00 13.47 151 VAL H CA 1
ATOM 8129 C C . VAL H 1 83 ? 47.647 91.665 4.685 1.00 15.85 151 VAL H C 1
ATOM 8130 O O . VAL H 1 83 ? 47.378 90.953 3.717 1.00 14.72 151 VAL H O 1
ATOM 8134 N N . LEU H 1 84 ? 47.145 92.883 4.856 1.00 15.57 152 LEU H N 1
ATOM 8135 C CA . LEU H 1 84 ? 46.334 93.537 3.839 1.00 14.01 152 LEU H CA 1
ATOM 8136 C C . LEU H 1 84 ? 46.927 94.906 3.543 1.00 17.47 152 LEU H C 1
ATOM 8137 O O . LEU H 1 84 ? 47.026 95.755 4.432 1.00 15.46 152 LEU H O 1
ATOM 8142 N N . ASN H 1 85 ? 47.334 95.110 2.295 1.00 15.82 153 ASN H N 1
ATOM 8143 C CA . ASN H 1 85 ? 47.963 96.361 1.888 1.00 16.44 153 ASN H CA 1
ATOM 8144 C C . ASN H 1 85 ? 49.066 96.811 2.842 1.00 17.63 153 ASN H C 1
ATOM 8145 O O . ASN H 1 85 ? 49.077 97.956 3.294 1.00 22.43 153 ASN H O 1
ATOM 8150 N N . GLY H 1 86 ? 49.986 95.901 3.148 1.00 18.24 154 GLY H N 1
ATOM 8151 C CA . GLY H 1 86 ? 51.142 96.221 3.966 1.00 17.82 154 GLY H CA 1
ATOM 8152 C C . GLY H 1 86 ? 50.865 96.341 5.454 1.00 20.60 154 GLY H C 1
ATOM 8153 O O . GLY H 1 86 ? 51.743 96.723 6.229 1.00 23.05 154 GLY H O 1
ATOM 8154 N N . ARG H 1 87 ? 49.644 96.020 5.863 1.00 18.80 155 ARG H N 1
ATOM 8155 C CA . ARG H 1 87 ? 49.285 96.095 7.274 1.00 18.73 155 ARG H CA 1
ATOM 8156 C C . ARG H 1 87 ? 48.707 94.775 7.766 1.00 15.40 155 ARG H C 1
ATOM 8157 O O . ARG H 1 87 ? 47.776 94.233 7.168 1.00 12.30 155 ARG H O 1
ATOM 8165 N N . TYR H 1 88 ? 49.258 94.257 8.858 1.00 15.76 156 TYR H N 1
ATOM 8166 C CA . TYR H 1 88 ? 48.707 93.052 9.455 1.00 14.95 156 TYR H CA 1
ATOM 8167 C C . TYR H 1 88 ? 47.303 93.360 9.952 1.00 14.41 156 TYR H C 1
ATOM 8168 O O . TYR H 1 88 ? 47.078 94.389 10.585 1.00 13.83 156 TYR H O 1
ATOM 8177 N N . SER H 1 89 ? 46.361 92.470 9.659 1.00 12.66 157 SER H N 1
ATOM 8178 C CA . SER H 1 89 ? 44.960 92.730 9.958 1.00 13.09 157 SER H CA 1
ATOM 8179 C C . SER H 1 89 ? 44.252 91.511 10.543 1.00 11.08 157 SER H C 1
ATOM 8180 O O . SER H 1 89 ? 44.748 90.388 10.463 1.00 11.55 157 SER H O 1
ATOM 8183 N N . TRP H 1 90 ? 43.086 91.750 11.132 1.00 9.40 158 TRP H N 1
ATOM 8184 C CA . TRP H 1 90 ? 42.252 90.686 11.667 1.00 12.56 158 TRP H CA 1
ATOM 8185 C C . TRP H 1 90 ? 40.804 90.962 11.309 1.00 13.61 158 TRP H C 1
ATOM 8186 O O . TRP H 1 90 ? 40.330 92.093 11.445 1.00 11.38 158 TRP H O 1
ATOM 8197 N N . ARG H 1 91 ? 40.104 89.928 10.857 1.00 10.28 159 ARG H N 1
ATOM 8198 C CA A ARG H 1 91 ? 38.671 90.032 10.621 0.50 12.57 159 ARG H CA 1
ATOM 8199 C CA B ARG H 1 91 ? 38.675 90.020 10.615 0.50 12.61 159 ARG H CA 1
ATOM 8200 C C . ARG H 1 91 ? 37.949 89.362 11.784 1.00 12.17 159 ARG H C 1
ATOM 8201 O O . ARG H 1 91 ? 37.962 88.139 11.916 1.00 12.03 159 ARG H O 1
ATOM 8216 N N . VAL H 1 92 ? 37.330 90.177 12.634 1.00 11.27 160 VAL H N 1
ATOM 8217 C CA . VAL H 1 92 ? 36.703 89.684 13.855 1.00 8.84 160 VAL H CA 1
ATOM 8218 C C . VAL H 1 92 ? 35.181 89.766 13.816 1.00 14.52 160 VAL H C 1
ATOM 8219 O O . VAL H 1 92 ? 34.607 90.744 13.328 1.00 11.51 160 VAL H O 1
ATOM 8223 N N . GLN H 1 93 ? 34.533 88.730 14.342 1.00 12.09 161 GLN H N 1
ATOM 8224 C CA . GLN H 1 93 ? 33.079 88.662 14.362 1.00 11.33 161 GLN H CA 1
ATOM 8225 C C . GLN H 1 93 ? 32.552 88.331 15.757 1.00 12.37 161 GLN H C 1
ATOM 8226 O O . GLN H 1 93 ? 33.116 87.499 16.467 1.00 11.06 161 GLN H O 1
ATOM 8240 N N . PRO H 1 95 ? 28.566 88.104 17.910 1.00 13.96 163 PRO H N 1
ATOM 8241 C CA . PRO H 1 95 ? 27.119 88.301 18.010 1.00 16.70 163 PRO H CA 1
ATOM 8242 C C . PRO H 1 95 ? 26.767 89.070 19.277 1.00 17.06 163 PRO H C 1
ATOM 8243 O O . PRO H 1 95 ? 27.357 88.817 20.328 1.00 15.92 163 PRO H O 1
ATOM 8247 N N . ILE H 1 96 ? 25.819 89.995 19.178 1.00 16.79 164 ILE H N 1
ATOM 8248 C CA . ILE H 1 96 ? 25.434 90.808 20.325 1.00 18.11 164 ILE H CA 1
ATOM 8249 C C . ILE H 1 96 ? 23.922 90.921 20.474 1.00 17.63 164 ILE H C 1
ATOM 8250 O O . ILE H 1 96 ? 23.175 90.774 19.507 1.00 15.96 164 ILE H O 1
ATOM 8255 N N . LEU H 1 97 ? 23.487 91.179 21.701 1.00 16.93 165 LEU H N 1
ATOM 8256 C CA . LEU H 1 97 ? 22.089 91.462 21.984 1.00 17.89 165 LEU H CA 1
ATOM 8257 C C . LEU H 1 97 ? 21.956 92.939 22.316 1.00 13.89 165 LEU H C 1
ATOM 8258 O O . LEU H 1 97 ? 22.429 93.391 23.358 1.00 16.24 165 LEU H O 1
ATOM 8263 N N . VAL H 1 98 ? 21.325 93.693 21.423 1.00 14.95 166 VAL H N 1
ATOM 8264 C CA . VAL H 1 98 ? 21.132 95.122 21.639 1.00 15.46 166 VAL H CA 1
ATOM 8265 C C . VAL H 1 98 ? 19.777 95.402 22.285 1.00 18.40 166 VAL H C 1
ATOM 8266 O O . VAL H 1 98 ? 18.780 94.755 21.964 1.00 18.89 166 VAL H O 1
ATOM 8270 N N . THR H 1 99 ? 19.748 96.368 23.198 1.00 13.38 167 THR H N 1
ATOM 8271 C CA . THR H 1 99 ? 18.513 96.757 23.865 1.00 15.94 167 THR H CA 1
ATOM 8272 C C . THR H 1 99 ? 18.215 98.246 23.686 1.00 15.19 167 THR H C 1
ATOM 8273 O O . THR H 1 99 ? 19.030 99.100 24.036 1.00 14.45 167 THR H O 1
ATOM 8277 N N . TYR H 1 100 ? 17.046 98.546 23.129 1.00 14.67 168 TYR H N 1
ATOM 8278 C CA . TYR H 1 100 ? 16.563 99.918 23.018 1.00 14.81 168 TYR H CA 1
ATOM 8279 C C . TYR H 1 100 ? 15.381 100.062 23.962 1.00 18.37 168 TYR H C 1
ATOM 8280 O O . TYR H 1 100 ? 14.439 99.272 23.895 1.00 15.30 168 TYR H O 1
ATOM 8289 N N . GLN H 1 101 ? 15.414 101.056 24.845 1.00 15.00 169 GLN H N 1
ATOM 8290 C CA . GLN H 1 101 ? 14.359 101.152 25.849 1.00 14.83 169 GLN H CA 1
ATOM 8291 C C . GLN H 1 101 ? 14.151 102.518 26.494 1.00 17.25 169 GLN H C 1
ATOM 8292 O O . GLN H 1 101 ? 15.064 103.339 26.587 1.00 15.72 169 GLN H O 1
ATOM 8298 N N . SER H 1 102 ? 12.918 102.725 26.941 1.00 17.95 170 SER H N 1
ATOM 8299 C CA . SER H 1 102 ? 12.521 103.875 27.734 1.00 21.67 170 SER H CA 1
ATOM 8300 C C . SER H 1 102 ? 11.443 103.386 28.692 1.00 22.22 170 SER H C 1
ATOM 8301 O O . SER H 1 102 ? 11.156 102.191 28.746 1.00 25.19 170 SER H O 1
ATOM 8304 N N . ALA H 1 103 ? 10.839 104.301 29.441 1.00 21.11 171 ALA H N 1
ATOM 8305 C CA . ALA H 1 103 ? 9.791 103.924 30.383 1.00 22.51 171 ALA H CA 1
ATOM 8306 C C . ALA H 1 103 ? 8.598 103.276 29.679 1.00 25.96 171 ALA H C 1
ATOM 8307 O O . ALA H 1 103 ? 7.859 102.497 30.281 1.00 26.63 171 ALA H O 1
ATOM 8309 N N . SER H 1 104 ? 8.423 103.590 28.400 1.00 26.84 172 SER H N 1
ATOM 8310 C CA . SER H 1 104 ? 7.266 103.110 27.653 1.00 26.34 172 SER H CA 1
ATOM 8311 C C . SER H 1 104 ? 7.657 102.318 26.407 1.00 26.90 172 SER H C 1
ATOM 8312 O O . SER H 1 104 ? 6.925 102.310 25.419 1.00 26.79 172 SER H O 1
ATOM 8315 N N . GLU H 1 105 ? 8.803 101.649 26.454 1.00 27.78 173 GLU H N 1
ATOM 8316 C CA . GLU H 1 105 ? 9.301 100.955 25.273 1.00 28.73 173 GLU H CA 1
ATOM 8317 C C . GLU H 1 105 ? 10.468 100.030 25.615 1.00 25.34 173 GLU H C 1
ATOM 8318 O O . GLU H 1 105 ? 11.371 100.409 26.358 1.00 22.31 173 GLU H O 1
ATOM 8324 N N . PHE H 1 106 ? 10.439 98.816 25.074 1.00 27.73 174 PHE H N 1
ATOM 8325 C CA . PHE H 1 106 ? 11.507 97.846 25.299 1.00 26.53 174 PHE H CA 1
ATOM 8326 C C . PHE H 1 106 ? 11.683 96.939 24.086 1.00 24.46 174 PHE H C 1
ATOM 8327 O O . PHE H 1 106 ? 10.927 95.986 23.899 1.00 30.92 174 PHE H O 1
ATOM 8335 N N . THR H 1 107 ? 12.684 97.242 23.265 1.00 19.04 175 THR H N 1
ATOM 8336 C CA . THR H 1 107 ? 12.952 96.468 22.059 1.00 20.42 175 THR H CA 1
ATOM 8337 C C . THR H 1 107 ? 14.363 95.883 22.073 1.00 23.03 175 THR H C 1
ATOM 8338 O O . THR H 1 107 ? 15.334 96.589 22.349 1.00 21.49 175 THR H O 1
ATOM 8342 N N . GLN H 1 108 ? 14.472 94.591 21.777 1.00 21.55 176 GLN H N 1
ATOM 8343 C CA . GLN H 1 108 ? 15.773 93.934 21.696 1.00 19.88 176 GLN H CA 1
ATOM 8344 C C . GLN H 1 108 ? 16.067 93.450 20.280 1.00 22.59 176 GLN H C 1
ATOM 8345 O O . GLN H 1 108 ? 15.150 93.173 19.508 1.00 27.42 176 GLN H O 1
ATOM 8351 N N . GLN H 1 109 ? 17.350 93.358 19.945 1.00 21.18 177 GLN H N 1
ATOM 8352 C CA . GLN H 1 109 ? 17.773 92.864 18.638 1.00 19.56 177 GLN H CA 1
ATOM 8353 C C . GLN H 1 109 ? 19.005 91.975 18.752 1.00 21.48 177 GLN H C 1
ATOM 8354 O O . GLN H 1 109 ? 19.971 92.320 19.433 1.00 20.59 177 GLN H O 1
ATOM 8360 N N . ASN H 1 110 ? 18.969 90.831 18.080 1.00 21.99 178 ASN H N 1
ATOM 8361 C CA . ASN H 1 110 ? 20.154 89.998 17.949 1.00 24.13 178 ASN H CA 1
ATOM 8362 C C . ASN H 1 110 ? 20.899 90.358 16.673 1.00 26.26 178 ASN H C 1
ATOM 8363 O O . ASN H 1 110 ? 20.409 90.117 15.569 1.00 27.28 178 ASN H O 1
ATOM 8368 N N . ASN H 1 111 ? 22.078 90.951 16.828 1.00 20.18 179 ASN H N 1
ATOM 8369 C CA . ASN H 1 111 ? 22.882 91.346 15.680 1.00 22.92 179 ASN H CA 1
ATOM 8370 C C . ASN H 1 111 ? 24.213 90.614 15.640 1.00 21.28 179 ASN H C 1
ATOM 8371 O O . ASN H 1 111 ? 24.674 90.077 16.649 1.00 22.10 179 ASN H O 1
ATOM 8376 N N . VAL H 1 112 ? 24.824 90.592 14.462 1.00 21.78 180 VAL H N 1
ATOM 8377 C CA . VAL H 1 112 ? 26.188 90.110 14.321 1.00 17.96 180 VAL H CA 1
ATOM 8378 C C . VAL H 1 112 ? 27.062 91.262 13.845 1.00 17.85 180 VAL H C 1
ATOM 8379 O O . VAL H 1 112 ? 26.774 91.885 12.824 1.00 15.13 180 VAL H O 1
ATOM 8383 N N . VAL H 1 113 ? 28.121 91.549 14.593 1.00 14.65 181 VAL H N 1
ATOM 8384 C CA . VAL H 1 113 ? 29.039 92.622 14.233 1.00 14.52 181 VAL H CA 1
ATOM 8385 C C . VAL H 1 113 ? 30.327 92.046 13.658 1.00 14.83 181 VAL H C 1
ATOM 8386 O O . VAL H 1 113 ? 30.973 91.197 14.274 1.00 14.58 181 VAL H O 1
ATOM 8390 N N . THR H 1 114 ? 30.690 92.507 12.468 1.00 13.47 182 THR H N 1
ATOM 8391 C CA . THR H 1 114 ? 31.897 92.035 11.807 1.00 14.09 182 THR H CA 1
ATOM 8392 C C . THR H 1 114 ? 32.830 93.206 11.556 1.00 11.70 182 THR H C 1
ATOM 8393 O O . THR H 1 114 ? 32.471 94.163 10.869 1.00 12.35 182 THR H O 1
ATOM 8405 N N . LEU H 1 116 ? 36.761 94.752 10.495 1.00 14.12 184 LEU H N 1
ATOM 8406 C CA . LEU H 1 116 ? 38.100 94.628 9.935 1.00 12.00 184 LEU H CA 1
ATOM 8407 C C . LEU H 1 116 ? 39.041 95.507 10.750 1.00 10.76 184 LEU H C 1
ATOM 8408 O O . LEU H 1 116 ? 38.935 96.733 10.736 1.00 14.22 184 LEU H O 1
ATOM 8413 N N . ILE H 1 117 ? 39.946 94.873 11.481 1.00 11.57 185 ILE H N 1
ATOM 8414 C CA . ILE H 1 117 ? 40.869 95.589 12.348 1.00 11.28 185 ILE H CA 1
ATOM 8415 C C . ILE H 1 117 ? 42.274 95.520 11.773 1.00 11.93 185 ILE H C 1
ATOM 8416 O O . ILE H 1 117 ? 42.744 94.448 11.396 1.00 11.25 185 ILE H O 1
ATOM 8421 N N . THR H 1 118 ? 42.941 96.666 11.694 1.00 10.97 186 THR H N 1
ATOM 8422 C CA . THR H 1 118 ? 44.270 96.709 11.105 1.00 14.07 186 THR H CA 1
ATOM 8423 C C . THR H 1 118 ? 45.275 97.415 12.006 1.00 18.42 186 THR H C 1
ATOM 8424 O O . THR H 1 118 ? 44.931 98.333 12.753 1.00 15.31 186 THR H O 1
ATOM 8428 N N . ARG H 1 119 ? 46.523 96.971 11.925 1.00 16.17 187 ARG H N 1
ATOM 8429 C CA . ARG H 1 119 ? 47.609 97.589 12.665 1.00 20.52 187 ARG H CA 1
ATOM 8430 C C . ARG H 1 119 ? 47.875 98.977 12.095 1.00 22.73 187 ARG H C 1
ATOM 8431 O O . ARG H 1 119 ? 47.902 99.159 10.880 1.00 27.45 187 ARG H O 1
ATOM 8439 N N . VAL H 1 120 ? 48.058 99.956 12.974 1.00 24.83 188 VAL H N 1
ATOM 8440 C CA . VAL H 1 120 ? 48.344 101.321 12.549 1.00 29.88 188 VAL H CA 1
ATOM 8441 C C . VAL H 1 120 ? 49.472 101.918 13.381 1.00 33.53 188 VAL H C 1
ATOM 8442 O O . VAL H 1 120 ? 49.992 101.274 14.294 1.00 30.53 188 VAL H O 1
ATOM 8446 N N . SER H 1 121 ? 49.846 103.151 13.062 1.00 31.63 189 SER H N 1
ATOM 8447 C CA . SER H 1 121 ? 50.907 103.836 13.788 1.00 37.10 189 SER H CA 1
ATOM 8448 C C . SER H 1 121 ? 50.427 104.287 15.165 1.00 33.12 189 SER H C 1
ATOM 8449 O O . SER H 1 121 ? 49.364 104.893 15.295 1.00 32.23 189 SER H O 1
ATOM 8452 N N . THR H 1 122 ? 51.213 103.983 16.191 1.00 35.02 190 THR H N 1
ATOM 8453 C CA . THR H 1 122 ? 50.891 104.413 17.545 1.00 38.64 190 THR H CA 1
ATOM 8454 C C . THR H 1 122 ? 51.051 105.923 17.686 1.00 37.45 190 THR H C 1
ATOM 8455 O O . THR H 1 122 ? 50.567 106.520 18.649 1.00 38.74 190 THR H O 1
ATOM 8459 N N . LEU H 1 123 ? 51.732 106.532 16.718 1.00 33.60 191 LEU H N 1
ATOM 8460 C CA . LEU H 1 123 ? 51.910 107.980 16.690 1.00 33.83 191 LEU H CA 1
ATOM 8461 C C . LEU H 1 123 ? 50.571 108.702 16.772 1.00 36.74 191 LEU H C 1
ATOM 8462 O O . LEU H 1 123 ? 50.440 109.704 17.474 1.00 35.41 191 LEU H O 1
ATOM 8467 N N . ASN H 1 124 ? 49.579 108.185 16.052 1.00 33.99 192 ASN H N 1
ATOM 8468 C CA . ASN H 1 124 ? 48.253 108.795 16.029 1.00 34.58 192 ASN H CA 1
ATOM 8469 C C . ASN H 1 124 ? 47.175 107.889 16.619 1.00 36.35 192 ASN H C 1
ATOM 8470 O O . ASN H 1 124 ? 46.014 108.285 16.740 1.00 33.06 192 ASN H O 1
ATOM 8475 N N . SER H 1 125 ? 47.568 106.674 16.988 1.00 36.41 193 SER H N 1
ATOM 8476 C CA . SER H 1 125 ? 46.653 105.726 17.612 1.00 37.00 193 SER H CA 1
ATOM 8477 C C . SER H 1 125 ? 47.373 104.905 18.674 1.00 38.70 193 SER H C 1
ATOM 8478 O O . SER H 1 125 ? 48.019 103.904 18.360 1.00 37.56 193 SER H O 1
ATOM 8481 N N . PRO H 1 126 ? 47.252 105.327 19.941 1.00 38.78 194 PRO H N 1
ATOM 8482 C CA . PRO H 1 126 ? 47.943 104.727 21.089 1.00 41.15 194 PRO H CA 1
ATOM 8483 C C . PRO H 1 126 ? 47.820 103.203 21.146 1.00 42.76 194 PRO H C 1
ATOM 8484 O O . PRO H 1 126 ? 48.773 102.525 21.533 1.00 37.90 194 PRO H O 1
ATOM 8488 N N . ARG H 1 127 ? 46.663 102.676 20.759 1.00 39.36 195 ARG H N 1
ATOM 8489 C CA . ARG H 1 127 ? 46.420 101.239 20.832 1.00 38.40 195 ARG H CA 1
ATOM 8490 C C . ARG H 1 127 ? 47.246 100.459 19.806 1.00 39.61 195 ARG H C 1
ATOM 8491 O O . ARG H 1 127 ? 47.588 99.297 20.027 1.00 33.89 195 ARG H O 1
ATOM 8499 N N . GLY H 1 128 ? 47.565 101.102 18.686 1.00 41.32 196 GLY H N 1
ATOM 8500 C CA . GLY H 1 128 ? 48.365 100.474 17.649 1.00 28.90 196 GLY H CA 1
ATOM 8501 C C . GLY H 1 128 ? 47.523 99.743 16.621 1.00 24.33 196 GLY H C 1
ATOM 8502 O O . GLY H 1 128 ? 48.040 99.246 15.620 1.00 23.68 196 GLY H O 1
ATOM 8503 N N . ILE H 1 129 ? 46.222 99.668 16.878 1.00 20.48 197 ILE H N 1
ATOM 8504 C CA . ILE H 1 129 ? 45.280 99.066 15.939 1.00 19.26 197 ILE H CA 1
ATOM 8505 C C . ILE H 1 129 ? 44.017 99.914 15.840 1.00 16.90 197 ILE H C 1
ATOM 8506 O O . ILE H 1 129 ? 43.735 100.724 16.721 1.00 15.66 197 ILE H O 1
ATOM 8511 N N . GLY H 1 130 ? 43.262 99.725 14.764 1.00 14.67 198 GLY H N 1
ATOM 8512 C CA . GLY H 1 130 ? 42.021 100.453 14.574 1.00 13.04 198 GLY H CA 1
ATOM 8513 C C . GLY H 1 130 ? 41.074 99.720 13.648 1.00 10.56 198 GLY H C 1
ATOM 8514 O O . GLY H 1 130 ? 41.498 98.882 12.858 1.00 11.37 198 GLY H O 1
ATOM 8515 N N . ILE H 1 131 ? 39.789 100.038 13.746 1.00 9.88 199 ILE H N 1
ATOM 8516 C CA . ILE H 1 131 ? 38.780 99.423 12.894 1.00 10.34 199 ILE H CA 1
ATOM 8517 C C . ILE H 1 131 ? 38.720 100.127 11.544 1.00 12.08 199 ILE H C 1
ATOM 8518 O O . ILE H 1 131 ? 38.530 101.342 11.482 1.00 11.32 199 ILE H O 1
ATOM 8523 N N . SER H 1 132 ? 38.896 99.360 10.470 1.00 10.98 200 SER H N 1
ATOM 8524 C CA . SER H 1 132 ? 38.842 99.890 9.109 1.00 11.19 200 SER H CA 1
ATOM 8525 C C . SER H 1 132 ? 37.452 99.716 8.511 1.00 14.98 200 SER H C 1
ATOM 8526 O O . SER H 1 132 ? 37.035 100.486 7.642 1.00 11.74 200 SER H O 1
ATOM 8529 N N . GLN H 1 133 ? 36.740 98.695 8.975 1.00 13.78 201 GLN H N 1
ATOM 8530 C CA . GLN H 1 133 ? 35.387 98.431 8.504 1.00 14.26 201 GLN H CA 1
ATOM 8531 C C . GLN H 1 133 ? 34.539 97.873 9.640 1.00 12.39 201 GLN H C 1
ATOM 8532 O O . GLN H 1 133 ? 34.993 97.029 10.407 1.00 12.02 201 GLN H O 1
ATOM 8538 N N . PHE H 1 134 ? 33.306 98.354 9.740 1.00 12.31 202 PHE H N 1
ATOM 8539 C CA . PHE H 1 134 ? 32.416 97.992 10.832 1.00 11.38 202 PHE H CA 1
ATOM 8540 C C . PHE H 1 134 ? 31.067 97.618 10.235 1.00 14.61 202 PHE H C 1
ATOM 8541 O O . PHE H 1 134 ? 30.332 98.489 9.767 1.00 16.12 202 PHE H O 1
ATOM 8549 N N . VAL H 1 135 ? 30.746 96.327 10.246 1.00 13.21 203 VAL H N 1
ATOM 8550 C CA . VAL H 1 135 ? 29.543 95.830 9.581 1.00 14.50 203 VAL H CA 1
ATOM 8551 C C . VAL H 1 135 ? 28.567 95.152 10.539 1.00 15.35 203 VAL H C 1
ATOM 8552 O O . VAL H 1 135 ? 28.945 94.265 11.305 1.00 18.84 203 VAL H O 1
ATOM 8556 N N . VAL H 1 136 ? 27.307 95.568 10.483 1.00 16.27 204 VAL H N 1
ATOM 8557 C CA . VAL H 1 136 ? 26.278 95.014 11.353 1.00 17.16 204 VAL H CA 1
ATOM 8558 C C . VAL H 1 136 ? 25.201 94.306 10.547 1.00 21.58 204 VAL H C 1
ATOM 8559 O O . VAL H 1 136 ? 24.642 94.872 9.606 1.00 22.98 204 VAL H O 1
ATOM 8563 N N . GLY H 1 137 ? 24.921 93.062 10.921 1.00 18.35 205 GLY H N 1
ATOM 8564 C CA . GLY H 1 137 ? 23.855 92.293 10.307 1.00 23.83 205 GLY H CA 1
ATOM 8565 C C . GLY H 1 137 ? 22.985 91.605 11.343 1.00 27.73 205 GLY H C 1
ATOM 8566 O O . GLY H 1 137 ? 23.249 91.695 12.543 1.00 24.51 205 GLY H O 1
ATOM 8567 N N . PRO H 1 138 ? 21.930 90.915 10.886 1.00 32.53 206 PRO H N 1
ATOM 8568 C CA . PRO H 1 138 ? 21.056 90.157 11.785 1.00 29.45 206 PRO H CA 1
ATOM 8569 C C . PRO H 1 138 ? 21.665 88.807 12.151 1.00 31.13 206 PRO H C 1
ATOM 8570 O O . PRO H 1 138 ? 22.542 88.308 11.444 1.00 29.91 206 PRO H O 1
ATOM 8574 N N . ALA H 1 139 ? 21.199 88.222 13.249 1.00 33.08 207 ALA H N 1
ATOM 8575 C CA . ALA H 1 139 ? 21.705 86.930 13.692 1.00 38.43 207 ALA H CA 1
ATOM 8576 C C . ALA H 1 139 ? 21.013 85.785 12.960 1.00 38.60 207 ALA H C 1
ATOM 8577 O O . ALA H 1 139 ? 21.671 84.908 12.399 1.00 43.72 207 ALA H O 1
#

Organism: Legionella pneumophila (NCBI:txid446)